Protein 3LG3 (pdb70)

Organism: Yersinia pestis (NCBI:txid632)

Foldseek 3Di:
DADLVNQQVVLVVVCVDPLNPLADAPDGSNVLSVPQPPDQDDLVLQQVLQVQVVCLLPPNPPQLFAEEEEAQALVRLQVCQLLPHQAYEAPQVCQPQFAPVRHHGRQLPGDLLGFLVRLLRNVVLLVLQVLLCVVVVPDPPHPLDTNSSHAYEYENEAQNDALVSLLVNLSSNSRHQAYEHEFWRSVPQDDDPGGTEGEDLVRLLSSLNSNVSSCVSSPHSRFYEYEYAQQPHQKYQDPPDVLQVVFFDPDADPNGITGGNGRLVRQLSSQLSCQNRGQEYEYADQDQDLVSLCVSVVSNCVPVPLRAYAYEDEPPPPDVVPHPPVCVVCVVVSSSVRHRHYYHHCRNVCVVVLVVLCVVCVVDPNVSCCVSPVVVQVVCVVSSRDCNVVCSSSQVVVVVVVVCVVVDD/DADLVRQQVVLVVVCVDPLNPLADAPDGSSVLSVPQPPDQDDLVLQQVLQVQVVCCQPPNPPQLFAEEEEAQALVRLQVCQLLPHQAYEAPQVLQPQFAPVRHHGRQLPGDLLGFLVRLLRNVVLLVLQQLLCVVVVHDVVDVPDTNSSHAYEYENEQQNDALVSLLVNLSSNSRHQAYEHEFWNSNCCPVPGTEGEDLVRLLSSLNSNVSSCVSSPHSHFYEYEYAQATHQKYQDPPDVLQVVFFPPDADPVGITGGNGRLVRQLSSQLSCQNRGQEYEYADQDQDLVSLCVSVVSNCVPVPLRAYAYEDEPPPPDVVPHPPVCVVCVVVSSSVRHRHYYHHCRNVCVVVLVVLCVVCVVDPNVSCCVSPVVVQVVCVVSSRDCNVVCSSRQVVVVVVVVVVVVD

CATH classification: 3.20.20.60

Solvent-accessible surface area: 40108 Å² total

B-factor: mean 18.87, std 11.09, range [4.03, 78.65]

Radius of gyration: 29.88 Å; Cα contacts (8 Å, |Δi|>4): 1502; chains: 2; bounding box: 84×72×78 Å

InterPro domains:
  IPR006254 Isocitrate lyase [PF00463] (9-256)
  IPR006254 Isocitrate lyase [PF00463] (258-435)
  IPR006254 Isocitrate lyase [PIRSF001362] (5-435)
  IPR006254 Isocitrate lyase [PTHR21631] (6-435)
  IPR006254 Isocitrate lyase [TIGR01346] (9-256)
  IPR006254 Isocitrate lyase [TIGR01346] (257-435)
  IPR015813 Pyruvate/Phosphoenolpyruvate kinase-like domain superfamily [SSF51621] (5-435)
  IPR018523 Isocitrate lyase/phosphorylmutase, conserved site [PS00161] (194-199)
  IPR039556 ICL/PEPM domain [cd00377] (54-369)
  IPR040442 Pyruvate kinase-like domain superfamily [G3DSA:3.20.20.60] (1-418)

Structure (mmCIF, N/CA/C/O backbone):
data_3LG3
#
_entry.id   3LG3
#
_cell.length_a   94.163
_cell.length_b   115.133
_cell.length_c   174.835
_cell.angle_alpha   90.00
_cell.angle_beta   90.00
_cell.angle_gamma   90.00
#
_symmetry.space_group_name_H-M   'C 2 2 21'
#
loop_
_entity.id
_entity.type
_entity.pdbx_description
1 polymer 'Isocitrate lyase'
2 water water
#
loop_
_atom_site.group_PDB
_atom_site.id
_atom_site.type_symbol
_atom_site.label_atom_id
_atom_site.label_alt_id
_atom_site.label_comp_id
_atom_site.label_asym_id
_atom_site.label_entity_id
_atom_site.label_seq_id
_atom_site.pdbx_PDB_ins_code
_atom_site.Cartn_x
_atom_site.Cartn_y
_atom_site.Cartn_z
_atom_site.occupancy
_atom_site.B_iso_or_equiv
_atom_site.auth_seq_id
_atom_site.auth_comp_id
_atom_site.auth_asym_id
_atom_site.auth_atom_id
_atom_site.pdbx_PDB_model_num
ATOM 9 N N . THR A 1 2 ? -10.267 44.282 43.075 1.00 37.89 2 THR A N 1
ATOM 10 C CA . THR A 1 2 ? -10.867 43.124 42.421 1.00 39.76 2 THR A CA 1
ATOM 11 C C . THR A 1 2 ? -10.759 43.253 40.906 1.00 33.58 2 THR A C 1
ATOM 12 O O . THR A 1 2 ? -10.896 44.348 40.354 1.00 29.33 2 THR A O 1
ATOM 16 N N . ILE A 1 3 ? -10.513 42.129 40.243 1.00 35.29 3 ILE A N 1
ATOM 17 C CA . ILE A 1 3 ? -10.367 42.100 38.792 1.00 27.33 3 ILE A CA 1
ATOM 18 C C . ILE A 1 3 ? -11.576 41.437 38.147 1.00 27.74 3 ILE A C 1
ATOM 19 O O . ILE A 1 3 ? -11.818 40.246 38.335 1.00 28.12 3 ILE A O 1
ATOM 24 N N . SER A 1 4 ? -12.338 42.218 37.392 1.00 23.89 4 SER A N 1
ATOM 25 C CA . SER A 1 4 ? -13.547 41.720 36.753 1.00 21.27 4 SER A CA 1
ATOM 26 C C . SER A 1 4 ? -13.220 40.835 35.558 1.00 19.79 4 SER A C 1
ATOM 27 O O . SER A 1 4 ? -12.092 40.820 35.057 1.00 18.85 4 SER A O 1
ATOM 30 N N . ARG A 1 5 ? -14.224 40.100 35.096 1.00 20.99 5 ARG A N 1
ATOM 31 C CA . ARG A 1 5 ? -14.082 39.266 33.913 1.00 18.87 5 ARG A CA 1
ATOM 32 C C . ARG A 1 5 ? -13.657 40.089 32.695 1.00 18.84 5 ARG A C 1
ATOM 33 O O . ARG A 1 5 ? -12.776 39.683 31.933 1.00 18.84 5 ARG A O 1
ATOM 41 N N . THR A 1 6 ? -14.281 41.251 32.518 1.00 16.00 6 THR A N 1
ATOM 42 C CA . THR A 1 6 ? -13.924 42.140 31.420 1.00 18.31 6 THR A CA 1
ATOM 43 C C . THR A 1 6 ? -12.468 42.581 31.539 1.00 24.16 6 THR A C 1
ATOM 44 O O . THR A 1 6 ? -11.744 42.643 30.543 1.00 20.26 6 THR A O 1
ATOM 48 N N . GLN A 1 7 ? -12.039 42.882 32.761 1.00 15.23 7 GLN A N 1
ATOM 49 C CA . GLN A 1 7 ? -10.646 43.251 32.999 1.00 17.75 7 GLN A CA 1
ATOM 50 C C . GLN A 1 7 ? -9.683 42.099 32.703 1.00 16.96 7 GLN A C 1
ATOM 51 O O . GLN A 1 7 ? -8.581 42.321 32.209 1.00 16.69 7 GLN A O 1
ATOM 57 N N . GLN A 1 8 ? -10.089 40.868 33.005 1.00 13.02 8 GLN A N 1
ATOM 58 C CA . GLN A 1 8 ? -9.241 39.713 32.705 1.00 13.66 8 GLN A CA 1
ATOM 59 C C . GLN A 1 8 ? -9.028 39.588 31.200 1.00 14.56 8 GLN A C 1
ATOM 60 O O . GLN A 1 8 ? -7.924 39.310 30.740 1.00 14.85 8 GLN A O 1
ATOM 66 N N . ILE A 1 9 ? -10.092 39.795 30.435 1.00 13.26 9 ILE A N 1
ATOM 67 C CA . ILE A 1 9 ? -10.003 39.735 28.982 1.00 11.70 9 ILE A CA 1
ATOM 68 C C . ILE A 1 9 ? -9.080 40.836 28.453 1.00 13.00 9 ILE A C 1
ATOM 69 O O . ILE A 1 9 ? -8.202 40.579 27.625 1.00 13.66 9 ILE A O 1
ATOM 74 N N . GLN A 1 10 ? -9.270 42.054 28.950 1.00 15.08 10 GLN A N 1
ATOM 75 C CA . GLN A 1 10 ? -8.445 43.189 28.536 1.00 16.83 10 GLN A CA 1
ATOM 76 C C . GLN A 1 10 ? -6.973 42.959 28.863 1.00 14.91 10 GLN A C 1
ATOM 77 O O . GLN A 1 10 ? -6.093 43.266 28.059 1.00 16.58 10 GLN A O 1
ATOM 83 N N . GLN A 1 11 ? -6.707 42.422 30.046 1.00 14.79 11 GLN A N 1
ATOM 84 C CA . GLN A 1 11 ? -5.328 42.208 30.470 1.00 17.15 11 GLN A CA 1
ATOM 85 C C . GLN A 1 11 ? -4.650 41.147 29.608 1.00 13.70 11 GLN A C 1
ATOM 86 O O . GLN A 1 11 ? -3.464 41.239 29.302 1.00 14.09 11 GLN A O 1
ATOM 92 N N . LEU A 1 12 ? -5.419 40.146 29.203 1.00 15.56 12 LEU A N 1
ATOM 93 C CA . LEU A 1 12 ? -4.904 39.100 28.336 1.00 15.16 12 LEU A CA 1
ATOM 94 C C . LEU A 1 12 ? -4.609 39.668 26.946 1.00 12.25 12 LEU A C 1
ATOM 95 O O . LEU A 1 12 ? -3.547 39.421 26.371 1.00 13.52 12 LEU A O 1
ATOM 100 N N . GLU A 1 13 ? -5.542 40.449 26.412 1.00 14.20 13 GLU A N 1
ATOM 101 C CA . GLU A 1 13 ? -5.321 41.103 25.124 1.00 16.82 13 GLU A CA 1
ATOM 102 C C . GLU A 1 13 ? -4.055 41.957 25.176 1.00 16.25 13 GLU A C 1
ATOM 103 O O . GLU A 1 13 ? -3.234 41.930 24.258 1.00 16.94 13 GLU A O 1
ATOM 109 N N . GLN A 1 14 ? -3.894 42.706 26.261 1.00 14.20 14 GLN A N 1
ATOM 110 C CA . GLN A 1 14 ? -2.704 43.533 26.429 1.00 16.84 14 GLN A CA 1
ATOM 111 C C . GLN A 1 14 ? -1.430 42.681 26.483 1.00 15.69 14 GLN A C 1
ATOM 112 O O . GLN A 1 14 ? -0.419 43.014 25.860 1.00 18.18 14 GLN A O 1
ATOM 118 N N . GLU A 1 15 ? -1.471 41.583 27.229 1.00 14.77 15 GLU A N 1
ATOM 119 C CA . GLU A 1 15 ? -0.285 40.746 27.364 1.00 17.50 15 GLU A CA 1
ATOM 120 C C . GLU A 1 15 ? 0.171 40.194 26.018 1.00 14.07 15 GLU A C 1
ATOM 121 O O . GLU A 1 15 ? 1.371 40.025 25.775 1.00 15.48 15 GLU A O 1
ATOM 127 N N . TRP A 1 16 ? -0.788 39.916 25.142 1.00 13.40 16 TRP A N 1
ATOM 128 C CA . TRP A 1 16 ? -0.465 39.328 23.845 1.00 11.96 16 TRP A CA 1
ATOM 129 C C . TRP A 1 16 ? 0.210 40.318 22.891 1.00 16.06 16 TRP A C 1
ATOM 130 O O . TRP A 1 16 ? 0.663 39.934 21.814 1.00 17.19 16 TRP A O 1
ATOM 141 N N . THR A 1 17 ? 0.281 41.588 23.286 1.00 15.82 17 THR A N 1
ATOM 142 C CA . THR A 1 17 ? 0.988 42.589 22.492 1.00 17.75 17 THR A CA 1
ATOM 143 C C . THR A 1 17 ? 2.440 42.762 22.936 1.00 17.83 17 THR A C 1
ATOM 144 O O . THR A 1 17 ? 3.179 43.557 22.353 1.00 20.78 17 THR A O 1
ATOM 148 N N . SER A 1 18 ? 2.847 42.025 23.968 1.00 16.29 18 SER A N 1
ATOM 149 C CA . SER A 1 18 ? 4.195 42.167 24.518 1.00 16.85 18 SER A CA 1
ATOM 150 C C . SER A 1 18 ? 5.227 41.405 23.686 1.00 16.20 18 SER A C 1
ATOM 151 O O . SER A 1 18 ? 4.866 40.539 22.893 1.00 14.15 18 SER A O 1
ATOM 154 N N . PRO A 1 19 ? 6.517 41.741 23.860 1.00 14.43 19 PRO A N 1
ATOM 155 C CA . PRO A 1 19 ? 7.603 41.083 23.121 1.00 15.15 19 PRO A CA 1
ATOM 156 C C . PRO A 1 19 ? 7.591 39.557 23.258 1.00 13.01 19 PRO A C 1
ATOM 157 O O . PRO A 1 19 ? 7.981 38.860 22.321 1.00 14.80 19 PRO A O 1
ATOM 161 N N . ARG A 1 20 ? 7.150 39.044 24.404 1.00 11.49 20 ARG A N 1
ATOM 162 C CA . ARG A 1 20 ? 7.086 37.598 24.603 1.00 10.36 20 ARG A CA 1
ATOM 163 C C . ARG A 1 20 ? 6.286 36.904 23.500 1.00 9.22 20 ARG A C 1
ATOM 164 O O . ARG A 1 20 ? 6.584 35.768 23.135 1.00 11.11 20 ARG A O 1
ATOM 172 N N . TRP A 1 21 ? 5.282 37.593 22.963 1.00 10.83 21 TRP A N 1
ATOM 173 C CA . TRP A 1 21 ? 4.338 36.960 22.039 1.00 10.38 21 TRP A CA 1
ATOM 174 C C . TRP A 1 21 ? 4.501 37.380 20.585 1.00 12.55 21 TRP A C 1
ATOM 175 O O . TRP A 1 21 ? 3.657 37.061 19.741 1.00 14.48 21 TRP A O 1
ATOM 186 N N . LYS A 1 22 ? 5.596 38.074 20.292 1.00 12.46 22 LYS A N 1
ATOM 187 C CA . LYS A 1 22 ? 5.879 38.478 18.920 1.00 14.41 22 LYS A CA 1
ATOM 188 C C . LYS A 1 22 ? 5.864 37.252 18.005 1.00 11.91 22 LYS A C 1
ATOM 189 O O . LYS A 1 22 ? 6.447 36.224 18.337 1.00 12.15 22 LYS A O 1
ATOM 195 N N . ASN A 1 23 ? 5.187 37.363 16.863 1.00 16.50 23 ASN A N 1
ATOM 196 C CA . ASN A 1 23 ? 5.178 36.312 15.840 1.00 17.96 23 ASN A CA 1
ATOM 197 C C . ASN A 1 23 ? 4.430 35.035 16.219 1.00 15.48 23 ASN A C 1
ATOM 198 O O . ASN A 1 23 ? 4.554 34.024 15.535 1.00 17.85 23 ASN A O 1
ATOM 203 N N . ILE A 1 24 ? 3.665 35.070 17.301 1.00 13.31 24 ILE A N 1
ATOM 204 C CA . ILE A 1 24 ? 2.932 33.880 17.718 1.00 15.03 24 ILE A CA 1
ATOM 205 C C . ILE A 1 24 ? 1.462 33.955 17.347 1.00 16.02 24 ILE A C 1
ATOM 206 O O . ILE A 1 24 ? 0.779 34.928 17.656 1.00 18.32 24 ILE A O 1
ATOM 211 N N . THR A 1 25 ? 0.988 32.913 16.670 1.00 13.55 25 THR A N 1
ATOM 212 C CA . THR A 1 25 ? -0.394 32.837 16.221 1.00 15.77 25 THR A CA 1
ATOM 213 C C . THR A 1 25 ? -1.264 32.099 17.221 1.00 14.06 25 THR A C 1
ATOM 214 O O . THR A 1 25 ? -0.893 31.020 17.712 1.00 16.39 25 THR A O 1
ATOM 218 N N . ARG A 1 26 ? -2.417 32.700 17.511 1.00 15.25 26 ARG A N 1
ATOM 219 C CA . ARG A 1 26 ? -3.475 32.091 18.317 1.00 14.03 26 ARG A CA 1
ATOM 220 C C . ARG A 1 26 ? -4.786 32.188 17.553 1.00 17.59 26 ARG A C 1
ATOM 221 O O . ARG A 1 26 ? -5.266 33.297 17.273 1.00 17.41 26 ARG A O 1
ATOM 229 N N . PRO A 1 27 ? -5.372 31.032 17.213 1.00 11.83 27 PRO A N 1
ATOM 230 C CA . PRO A 1 27 ? -6.619 30.958 16.446 1.00 12.55 27 PRO A CA 1
ATOM 231 C C . PRO A 1 27 ? -7.845 30.957 17.353 1.00 16.24 27 PRO A C 1
ATOM 232 O O . PRO A 1 27 ? -8.863 30.354 17.024 1.00 30.62 27 PRO A O 1
ATOM 236 N N . TYR A 1 28 ? -7.736 31.627 18.489 1.00 10.36 28 TYR A N 1
ATOM 237 C CA . TYR A 1 28 ? -8.864 31.815 19.393 1.00 10.47 28 TYR A CA 1
ATOM 238 C C . TYR A 1 28 ? -8.720 33.180 20.052 1.00 11.44 28 TYR A C 1
ATOM 239 O O . TYR A 1 28 ? -7.669 33.818 19.947 1.00 12.65 28 TYR A O 1
ATOM 248 N N . SER A 1 29 ? -9.775 33.625 20.724 1.00 11.12 29 SER A N 1
ATOM 249 C CA . SER A 1 29 ? -9.801 34.958 21.308 1.00 11.74 29 SER A CA 1
ATOM 250 C C . SER A 1 29 ? -9.467 34.965 22.796 1.00 9.22 29 SER A C 1
ATOM 251 O O . SER A 1 29 ? -9.549 33.937 23.479 1.00 11.21 29 SER A O 1
ATOM 254 N N . ALA A 1 30 ? -9.113 36.140 23.299 1.00 12.47 30 ALA A N 1
ATOM 255 C CA . ALA A 1 30 ? -8.914 36.321 24.728 1.00 12.13 30 ALA A CA 1
ATOM 256 C C . ALA A 1 30 ? -10.202 36.000 25.477 1.00 10.04 30 ALA A C 1
ATOM 257 O O . ALA A 1 30 ? -10.174 35.400 26.551 1.00 11.16 30 ALA A O 1
ATOM 259 N N . GLU A 1 31 ? -11.337 36.390 24.905 1.00 12.68 31 GLU A N 1
ATOM 260 C CA . GLU A 1 31 ? -12.628 36.098 25.517 1.00 13.18 31 GLU A CA 1
ATOM 261 C C . GLU A 1 31 ? -12.839 34.592 25.718 1.00 9.67 31 GLU A C 1
ATOM 262 O O . GLU A 1 31 ? -13.333 34.160 26.771 1.00 12.50 31 GLU A O 1
ATOM 268 N N . ASP A 1 32 ? -12.447 33.803 24.715 1.00 9.80 32 ASP A N 1
ATOM 269 C CA . ASP A 1 32 ? -12.545 32.347 24.759 1.00 11.94 32 ASP A CA 1
ATOM 270 C C . ASP A 1 32 ? -11.670 31.779 25.865 1.00 10.39 32 ASP A C 1
ATOM 271 O O . ASP A 1 32 ? -12.063 30.853 26.559 1.00 10.69 32 ASP A O 1
ATOM 276 N N . VAL A 1 33 ? -10.464 32.316 26.004 1.00 8.22 33 VAL A N 1
ATOM 277 C CA . VAL A 1 33 ? -9.562 31.842 27.047 1.00 7.55 33 VAL A CA 1
ATOM 278 C C . VAL A 1 33 ? -10.170 32.081 28.433 1.00 8.70 33 VAL A C 1
ATOM 279 O O . VAL A 1 33 ? -10.195 31.179 29.278 1.00 10.72 33 VAL A O 1
ATOM 283 N N . ILE A 1 34 ? -10.683 33.288 28.662 1.00 7.72 34 ILE A N 1
ATOM 284 C CA . ILE A 1 34 ? -11.230 33.627 29.970 1.00 7.69 34 ILE A CA 1
ATOM 285 C C . ILE A 1 34 ? -12.474 32.790 30.270 1.00 9.33 34 ILE A C 1
ATOM 286 O O . ILE A 1 34 ? -12.697 32.394 31.410 1.00 8.95 34 ILE A O 1
ATOM 291 N N . LYS A 1 35 ? -13.251 32.482 29.233 1.00 8.29 35 LYS A N 1
ATOM 292 C CA . LYS A 1 35 ? -14.435 31.621 29.369 1.00 7.32 35 LYS A CA 1
ATOM 293 C C . LYS A 1 35 ? -14.121 30.263 30.014 1.00 7.69 35 LYS A C 1
ATOM 294 O O . LYS A 1 35 ? -14.981 29.670 30.677 1.00 9.76 35 LYS A O 1
ATOM 300 N N . LEU A 1 36 ? -12.894 29.780 29.824 1.00 8.77 36 LEU A N 1
ATOM 301 C CA . LEU A 1 36 ? -12.481 28.459 30.307 1.00 9.07 36 LEU A CA 1
ATOM 302 C C . LEU A 1 36 ? -11.754 28.511 31.651 1.00 9.42 36 LEU A C 1
ATOM 303 O O . LEU A 1 36 ? -11.410 27.479 32.219 1.00 8.95 36 LEU A O 1
ATOM 308 N N . ARG A 1 37 ? -11.524 29.710 32.168 1.00 8.14 37 ARG A N 1
ATOM 309 C CA . ARG A 1 37 ? -10.609 29.869 33.295 1.00 7.92 37 ARG A CA 1
ATOM 310 C C . ARG A 1 37 ? -11.223 29.579 34.666 1.00 8.86 37 ARG A C 1
ATOM 311 O O . ARG A 1 37 ? -10.496 29.285 35.617 1.00 10.53 37 ARG A O 1
ATOM 319 N N . GLY A 1 38 ? -12.545 29.673 34.779 1.00 8.47 38 GLY A N 1
ATOM 320 C CA . GLY A 1 38 ? -13.202 29.624 36.078 1.00 9.61 38 GLY A CA 1
ATOM 321 C C . GLY A 1 38 ? -13.047 30.947 36.816 1.00 9.63 38 GLY A C 1
ATOM 322 O O . GLY A 1 38 ? -12.366 31.859 36.340 1.00 10.79 38 GLY A O 1
ATOM 323 N N . SER A 1 39 ? -13.668 31.058 37.988 1.00 9.42 39 SER A N 1
ATOM 324 C CA . SER A 1 39 ? -13.646 32.310 38.745 1.00 9.88 39 SER A CA 1
ATOM 325 C C . SER A 1 39 ? -12.422 32.391 39.644 1.00 11.32 39 SER A C 1
ATOM 326 O O . SER A 1 39 ? -12.071 33.464 40.148 1.00 15.72 39 SER A O 1
ATOM 329 N N . VAL A 1 40 ? -11.794 31.242 39.864 1.00 10.90 40 VAL A N 1
ATOM 330 C CA . VAL A 1 40 ? -10.577 31.146 40.654 1.00 14.12 40 VAL A CA 1
ATOM 331 C C . VAL A 1 40 ? -9.543 30.377 39.846 1.00 10.56 40 VAL A C 1
ATOM 332 O O . VAL A 1 40 ? -9.792 29.258 39.399 1.00 15.14 40 VAL A O 1
ATOM 336 N N . ASN A 1 41 ? -8.392 31.003 39.643 1.00 11.23 41 ASN A N 1
ATOM 337 C CA . ASN A 1 41 ? -7.319 30.443 38.841 1.00 12.65 41 ASN A CA 1
ATOM 338 C C . ASN A 1 41 ? -6.103 30.293 39.737 1.00 11.92 41 ASN A C 1
ATOM 339 O O . ASN A 1 41 ? -5.349 31.250 39.929 1.00 13.23 41 ASN A O 1
ATOM 344 N N . PRO A 1 42 ? -5.925 29.097 40.323 1.00 10.56 42 PRO A N 1
ATOM 345 C CA . PRO A 1 42 ? -4.859 28.925 41.309 1.00 10.87 42 PRO A CA 1
ATOM 346 C C . PRO A 1 42 ? -3.502 29.213 40.706 1.00 11.40 42 PRO A C 1
ATOM 347 O O . PRO A 1 42 ? -3.218 28.844 39.564 1.00 12.37 42 PRO A O 1
ATOM 351 N N . GLU A 1 43 ? -2.660 29.873 41.490 1.00 11.96 43 GLU A N 1
ATOM 352 C CA . GLU A 1 43 ? -1.346 30.280 41.030 1.00 10.77 43 GLU A CA 1
ATOM 353 C C . GLU A 1 43 ? -0.402 29.089 40.903 1.00 10.08 43 GLU A C 1
ATOM 354 O O . GLU A 1 43 ? -0.464 28.144 41.696 1.00 12.30 43 GLU A O 1
ATOM 360 N N . CYS A 1 44 ? 0.456 29.148 39.889 1.00 9.14 44 CYS A N 1
ATOM 361 C CA . CYS A 1 44 ? 1.455 28.123 39.605 1.00 8.48 44 CYS A CA 1
ATOM 362 C C . CYS A 1 44 ? 2.825 28.777 39.657 1.00 7.60 44 CYS A C 1
ATOM 363 O O . CYS A 1 44 ? 3.432 29.077 38.620 1.00 8.46 44 CYS A O 1
ATOM 366 N N . THR A 1 45 ? 3.302 29.013 40.875 1.00 9.14 45 THR A N 1
ATOM 367 C CA . THR A 1 45 ? 4.514 29.798 41.085 1.00 8.49 45 THR A CA 1
ATOM 368 C C . THR A 1 45 ? 5.760 29.234 40.379 1.00 8.76 45 THR A C 1
ATOM 369 O O . THR A 1 45 ? 6.472 29.970 39.683 1.00 8.49 45 THR A O 1
ATOM 373 N N . PHE A 1 46 ? 6.032 27.945 40.549 1.00 8.80 46 PHE A N 1
ATOM 374 C CA . PHE A 1 46 ? 7.213 27.355 39.920 1.00 7.16 46 PHE A CA 1
ATOM 375 C C . PHE A 1 46 ? 7.154 27.485 38.398 1.00 5.65 46 PHE A C 1
ATOM 376 O O . PHE A 1 46 ? 8.171 27.785 37.759 1.00 7.80 46 PHE A O 1
ATOM 384 N N . ALA A 1 47 ? 5.976 27.256 37.817 1.00 7.57 47 ALA A N 1
ATOM 385 C CA . ALA A 1 47 ? 5.820 27.377 36.363 1.00 6.88 47 ALA A CA 1
ATOM 386 C C . ALA A 1 47 ? 6.019 28.812 35.871 1.00 6.88 47 ALA A C 1
ATOM 387 O O . ALA A 1 47 ? 6.628 29.023 34.825 1.00 7.39 47 ALA A O 1
ATOM 389 N N . GLN A 1 48 ? 5.488 29.786 36.611 1.00 6.60 48 GLN A N 1
ATOM 390 C CA . GLN A 1 48 ? 5.639 31.195 36.244 1.00 6.93 48 GLN A CA 1
ATOM 391 C C . GLN A 1 48 ? 7.117 31.560 36.263 1.00 7.91 48 GLN A C 1
ATOM 392 O O . GLN A 1 48 ? 7.646 32.115 35.292 1.00 9.10 48 GLN A O 1
ATOM 398 N N . ASN A 1 49 ? 7.788 31.226 37.361 1.00 7.42 49 ASN A N 1
ATOM 399 C CA . ASN A 1 49 ? 9.202 31.565 37.508 1.00 7.89 49 ASN A CA 1
ATOM 400 C C . ASN A 1 49 ? 10.049 30.860 36.444 1.00 7.12 49 ASN A C 1
ATOM 401 O O . ASN A 1 49 ? 10.933 31.465 35.836 1.00 9.41 49 ASN A O 1
ATOM 406 N N . GLY A 1 50 ? 9.780 29.574 36.229 1.00 7.77 50 GLY A N 1
ATOM 407 C CA . GLY A 1 50 ? 10.522 28.782 35.261 1.00 7.81 50 GLY A CA 1
ATOM 408 C C . GLY A 1 50 ? 10.379 29.330 33.853 1.00 6.96 50 GLY A C 1
ATOM 409 O O . GLY A 1 50 ? 11.365 29.478 33.137 1.00 8.31 50 GLY A O 1
ATOM 410 N N . ALA A 1 51 ? 9.148 29.633 33.452 1.00 7.59 51 ALA A N 1
ATOM 411 C CA . ALA A 1 51 ? 8.898 30.151 32.108 1.00 8.32 51 ALA A CA 1
ATOM 412 C C . ALA A 1 51 ? 9.609 31.490 31.865 1.00 8.54 51 ALA A C 1
ATOM 413 O O . ALA A 1 51 ? 10.161 31.725 30.793 1.00 10.14 51 ALA A O 1
ATOM 415 N N A LYS A 1 52 ? 9.589 32.364 32.861 0.50 8.08 52 LYS A N 1
ATOM 416 N N B LYS A 1 52 ? 9.575 32.366 32.865 0.50 8.03 52 LYS A N 1
ATOM 417 C CA A LYS A 1 52 ? 10.235 33.660 32.718 0.50 11.13 52 LYS A CA 1
ATOM 418 C CA B LYS A 1 52 ? 10.234 33.667 32.772 0.50 7.60 52 LYS A CA 1
ATOM 419 C C A LYS A 1 52 ? 11.756 33.528 32.641 0.50 11.39 52 LYS A C 1
ATOM 420 C C B LYS A 1 52 ? 11.745 33.508 32.629 0.50 8.95 52 LYS A C 1
ATOM 421 O O A LYS A 1 52 ? 12.402 34.191 31.826 0.50 12.94 52 LYS A O 1
ATOM 422 O O B LYS A 1 52 ? 12.374 34.136 31.772 0.50 10.70 52 LYS A O 1
ATOM 433 N N . LYS A 1 53 ? 12.317 32.658 33.474 1.00 8.39 53 LYS A N 1
ATOM 434 C CA . LYS A 1 53 ? 13.754 32.415 33.477 1.00 9.50 53 LYS A CA 1
ATOM 435 C C . LYS A 1 53 ? 14.199 31.760 32.171 1.00 10.02 53 LYS A C 1
ATOM 436 O O . LYS A 1 53 ? 15.215 32.143 31.593 1.00 10.72 53 LYS A O 1
ATOM 442 N N . LEU A 1 54 ? 13.427 30.794 31.684 1.00 9.33 54 LEU A N 1
ATOM 443 C CA . LEU A 1 54 ? 13.792 30.111 30.446 1.00 8.57 54 LEU A CA 1
ATOM 444 C C . LEU A 1 54 ? 13.813 31.097 29.267 1.00 7.70 54 LEU A C 1
ATOM 445 O O . LEU A 1 54 ? 14.716 31.068 28.422 1.00 9.53 54 LEU A O 1
ATOM 450 N N . TRP A 1 55 ? 12.827 31.986 29.222 1.00 8.68 55 TRP A N 1
ATOM 451 C CA . TRP A 1 55 ? 12.779 32.997 28.177 1.00 8.75 55 TRP A CA 1
ATOM 452 C C . TRP A 1 55 ? 14.025 33.884 28.239 1.00 9.91 55 TRP A C 1
ATOM 453 O O . TRP A 1 55 ? 14.633 34.198 27.210 1.00 12.56 55 TRP A O 1
ATOM 464 N N . GLU A 1 56 ? 14.409 34.283 29.448 1.00 8.73 56 GLU A N 1
ATOM 465 C CA . GLU A 1 56 ? 15.618 35.099 29.620 1.00 10.61 56 GLU A CA 1
ATOM 466 C C . GLU A 1 56 ? 16.867 34.357 29.147 1.00 10.37 56 GLU A C 1
ATOM 467 O O . GLU A 1 56 ? 17.702 34.924 28.435 1.00 12.54 56 GLU A O 1
ATOM 473 N N . LEU A 1 57 ? 16.995 33.092 29.537 1.00 9.96 57 LEU A N 1
ATOM 474 C CA . LEU A 1 57 ? 18.154 32.285 29.149 1.00 10.56 57 LEU A CA 1
ATOM 475 C C . LEU A 1 57 ? 18.251 32.140 27.632 1.00 10.40 57 LEU A C 1
ATOM 476 O O . LEU A 1 57 ? 19.346 32.163 27.065 1.00 13.77 57 LEU A O 1
ATOM 481 N N . LEU A 1 58 ? 17.094 31.986 26.989 1.00 10.57 58 LEU A N 1
ATOM 482 C CA . LEU A 1 58 ? 17.015 31.792 25.539 1.00 11.59 58 LEU A CA 1
ATOM 483 C C . LEU A 1 58 ? 17.382 33.038 24.739 1.00 13.84 58 LEU A C 1
ATOM 484 O O . LEU A 1 58 ? 17.692 32.945 23.550 1.00 21.54 58 LEU A O 1
ATOM 489 N N . HIS A 1 59 ? 17.336 34.197 25.389 1.00 13.96 59 HIS A N 1
ATOM 490 C CA . HIS A 1 59 ? 17.561 35.468 24.714 1.00 17.10 59 HIS A CA 1
ATOM 491 C C . HIS A 1 59 ? 18.723 36.279 25.289 1.00 21.77 59 HIS A C 1
ATOM 492 O O . HIS A 1 59 ? 18.620 37.495 25.446 1.00 28.45 59 HIS A O 1
ATOM 499 N N . GLY A 1 60 ? 19.828 35.606 25.597 1.00 20.04 60 GLY A N 1
ATOM 500 C CA . GLY A 1 60 ? 21.049 36.295 25.982 1.00 20.40 60 GLY A CA 1
ATOM 501 C C . GLY A 1 60 ? 21.480 36.095 27.425 1.00 17.94 60 GLY A C 1
ATOM 502 O O . GLY A 1 60 ? 22.567 36.526 27.815 1.00 22.61 60 GLY A O 1
ATOM 503 N N . GLY A 1 61 ? 20.641 35.441 28.220 1.00 14.84 61 GLY A N 1
ATOM 504 C CA . GLY A 1 61 ? 20.916 35.288 29.637 1.00 14.78 61 GLY A CA 1
ATOM 505 C C . GLY A 1 61 ? 21.766 34.086 29.998 1.00 12.08 61 GLY A C 1
ATOM 506 O O . GLY A 1 61 ? 22.198 33.950 31.143 1.00 14.06 61 GLY A O 1
ATOM 507 N N . SER A 1 62 ? 21.992 33.198 29.035 1.00 13.26 62 SER A N 1
ATOM 508 C CA . SER A 1 62 ? 22.777 31.993 29.285 1.00 14.61 62 SER A CA 1
ATOM 509 C C . SER A 1 62 ? 24.281 32.291 29.305 1.00 18.24 62 SER A C 1
ATOM 510 O O . SER A 1 62 ? 24.738 33.276 28.722 1.00 22.85 62 SER A O 1
ATOM 513 N N . ARG A 1 63 ? 25.050 31.436 29.970 1.00 15.38 63 ARG A N 1
ATOM 514 C CA . ARG A 1 63 ? 26.493 31.651 30.083 1.00 19.11 63 ARG A CA 1
ATOM 515 C C . ARG A 1 63 ? 27.253 31.457 28.774 1.00 12.64 63 ARG A C 1
ATOM 516 O O . ARG A 1 63 ? 28.256 32.130 28.539 1.00 18.96 63 ARG A O 1
ATOM 524 N N . LYS A 1 64 ? 26.785 30.546 27.923 1.00 15.06 64 LYS A N 1
ATOM 525 C CA . LYS A 1 64 ? 27.524 30.206 26.705 1.00 16.22 64 LYS A CA 1
ATOM 526 C C . LYS A 1 64 ? 26.874 30.711 25.418 1.00 18.81 64 LYS A C 1
ATOM 527 O O . LYS A 1 64 ? 27.428 30.535 24.331 1.00 21.66 64 LYS A O 1
ATOM 533 N N . GLY A 1 65 ? 25.706 31.337 25.539 1.00 17.62 65 GLY A N 1
ATOM 534 C CA . GLY A 1 65 ? 24.962 31.771 24.367 1.00 18.30 65 GLY A CA 1
ATOM 535 C C . GLY A 1 65 ? 23.988 30.723 23.860 1.00 16.48 65 GLY A C 1
ATOM 536 O O . GLY A 1 65 ? 23.242 30.962 22.908 1.00 19.12 65 GLY A O 1
ATOM 537 N N . TYR A 1 66 ? 24.014 29.552 24.492 1.00 14.27 66 TYR A N 1
ATOM 538 C CA . TYR A 1 66 ? 23.036 28.500 24.262 1.00 12.69 66 TYR A CA 1
ATOM 539 C C . TYR A 1 66 ? 22.876 27.746 25.570 1.00 11.85 66 TYR A C 1
ATOM 540 O O . TYR A 1 66 ? 23.755 27.797 26.432 1.00 14.11 66 TYR A O 1
ATOM 549 N N . ILE A 1 67 ? 21.749 27.056 25.717 1.00 11.77 67 ILE A N 1
ATOM 550 C CA . ILE A 1 67 ? 21.466 26.255 26.898 1.00 9.79 67 ILE A CA 1
ATOM 551 C C . ILE A 1 67 ? 21.713 24.802 26.539 1.00 9.30 67 ILE A C 1
ATOM 552 O O . ILE A 1 67 ? 21.107 24.293 25.598 1.00 13.36 67 ILE A O 1
ATOM 557 N N . ASN A 1 68 ? 22.616 24.136 27.257 1.00 11.79 68 ASN A N 1
ATOM 558 C CA . ASN A 1 68 ? 22.816 22.707 27.040 1.00 10.44 68 ASN A CA 1
ATOM 559 C C . ASN A 1 68 ? 22.391 21.854 28.236 1.00 10.15 68 ASN A C 1
ATOM 560 O O . ASN A 1 68 ? 22.712 22.168 29.388 1.00 13.45 68 ASN A O 1
ATOM 565 N N . CYS A 1 69 ? 21.648 20.788 27.950 1.00 9.11 69 CYS A N 1
ATOM 566 C CA . CYS A 1 69 ? 20.970 20.032 28.999 1.00 9.72 69 CYS A CA 1
ATOM 567 C C . CYS A 1 69 ? 21.250 18.539 28.937 1.00 9.36 69 CYS A C 1
ATOM 568 O O . CYS A 1 69 ? 21.777 18.020 27.943 1.00 10.12 69 CYS A O 1
ATOM 571 N N . LEU A 1 70 ? 20.864 17.858 30.011 1.00 10.65 70 LEU A N 1
ATOM 572 C CA . LEU A 1 70 ? 21.104 16.438 30.212 1.00 10.49 70 LEU A CA 1
ATOM 573 C C . LEU A 1 70 ? 19.848 15.861 30.867 1.00 8.50 70 LEU A C 1
ATOM 574 O O . LEU A 1 70 ? 19.432 16.321 31.928 1.00 11.85 70 LEU A O 1
ATOM 579 N N . GLY A 1 71 ? 19.237 14.862 30.246 1.00 8.23 71 GLY A N 1
ATOM 580 C CA . GLY A 1 71 ? 18.004 14.307 30.779 1.00 9.33 71 GLY A CA 1
ATOM 581 C C . GLY A 1 71 ? 18.143 13.843 32.222 1.00 9.90 71 GLY A C 1
ATOM 582 O O . GLY A 1 71 ? 19.055 13.094 32.547 1.00 10.30 71 GLY A O 1
ATOM 583 N N . ALA A 1 72 ? 17.230 14.278 33.087 1.00 8.95 72 ALA A N 1
ATOM 584 C CA . ALA A 1 72 ? 17.272 13.913 34.502 1.00 8.83 72 ALA A CA 1
ATOM 585 C C . ALA A 1 72 ? 16.046 13.086 34.843 1.00 8.42 72 ALA A C 1
ATOM 586 O O . ALA A 1 72 ? 14.940 13.428 34.437 1.00 9.58 72 ALA A O 1
ATOM 588 N N . LEU A 1 73 ? 16.225 11.984 35.564 1.00 9.08 73 LEU A N 1
ATOM 589 C CA . LEU A 1 73 ? 15.055 11.183 35.934 1.00 11.10 73 LEU A CA 1
ATOM 590 C C . LEU A 1 73 ? 14.789 11.099 37.441 1.00 10.18 73 LEU A C 1
ATOM 591 O O . LEU A 1 73 ? 13.858 10.415 37.865 1.00 10.10 73 LEU A O 1
ATOM 596 N N . THR A 1 74 ? 15.585 11.806 38.244 1.00 9.29 74 THR A N 1
ATOM 597 C CA . THR A 1 74 ? 15.253 11.996 39.655 1.00 8.78 74 THR A CA 1
ATOM 598 C C . THR A 1 74 ? 15.482 13.444 40.066 1.00 8.26 74 THR A C 1
ATOM 599 O O . THR A 1 74 ? 16.257 14.163 39.428 1.00 9.34 74 THR A O 1
ATOM 603 N N . GLY A 1 75 ? 14.807 13.872 41.130 1.00 8.25 75 GLY A N 1
ATOM 604 C CA . GLY A 1 75 ? 15.015 15.209 41.653 1.00 7.59 75 GLY A CA 1
ATOM 605 C C . GLY A 1 75 ? 16.472 15.417 42.050 1.00 7.31 75 GLY A C 1
ATOM 606 O O . GLY A 1 75 ? 17.053 16.483 41.820 1.00 9.31 75 GLY A O 1
ATOM 607 N N . GLY A 1 76 ? 17.063 14.396 42.664 1.00 7.16 76 GLY A N 1
ATOM 608 C CA . GLY A 1 76 ? 18.460 14.451 43.068 1.00 8.49 76 GLY A CA 1
ATOM 609 C C . GLY A 1 76 ? 19.425 14.617 41.907 1.00 8.22 76 GLY A C 1
ATOM 610 O O . GLY A 1 76 ? 20.428 15.332 42.027 1.00 8.69 76 GLY A O 1
ATOM 611 N N . GLN A 1 77 ? 19.157 13.950 40.786 1.00 8.36 77 GLN A N 1
ATOM 612 C CA . GLN A 1 77 ? 19.986 14.172 39.601 1.00 8.22 77 GLN A CA 1
ATOM 613 C C . GLN A 1 77 ? 19.909 15.624 39.157 1.00 8.36 77 GLN A C 1
ATOM 614 O O . GLN A 1 77 ? 20.932 16.240 38.844 1.00 9.83 77 GLN A O 1
ATOM 620 N N . ALA A 1 78 ? 18.696 16.168 39.120 1.00 7.56 78 ALA A N 1
ATOM 621 C CA . ALA A 1 78 ? 18.500 17.559 38.720 1.00 7.22 78 ALA A CA 1
ATOM 622 C C . ALA A 1 78 ? 19.234 18.501 39.676 1.00 8.35 78 ALA A C 1
ATOM 623 O O . ALA A 1 78 ? 19.864 19.480 39.255 1.00 8.95 78 ALA A O 1
ATOM 625 N N . LEU A 1 79 ? 19.140 18.205 40.967 1.00 8.58 79 LEU A N 1
ATOM 626 C CA . LEU A 1 79 ? 19.828 18.983 41.987 1.00 8.81 79 LEU A CA 1
ATOM 627 C C . LEU A 1 79 ? 21.340 19.024 41.737 1.00 7.05 79 LEU A C 1
ATOM 628 O O . LEU A 1 79 ? 21.966 20.083 41.852 1.00 8.10 79 LEU A O 1
ATOM 633 N N . GLN A 1 80 ? 21.936 17.878 41.413 1.00 7.54 80 GLN A N 1
ATOM 634 C CA . GLN A 1 80 ? 23.377 17.847 41.170 1.00 9.01 80 GLN A CA 1
ATOM 635 C C . GLN A 1 80 ? 23.742 18.618 39.904 1.00 8.88 80 GLN A C 1
ATOM 636 O O . GLN A 1 80 ? 24.785 19.263 39.850 1.00 10.24 80 GLN A O 1
ATOM 642 N N . GLN A 1 81 ? 22.872 18.576 38.900 1.00 8.62 81 GLN A N 1
ATOM 643 C CA . GLN A 1 81 ? 23.068 19.399 37.710 1.00 10.27 81 GLN A CA 1
ATOM 644 C C . GLN A 1 81 ? 23.096 20.888 38.072 1.00 9.78 81 GLN A C 1
ATOM 645 O O . GLN A 1 81 ? 23.949 21.633 37.576 1.00 10.36 81 GLN A O 1
ATOM 651 N N . ALA A 1 82 ? 22.174 21.322 38.931 1.00 9.06 82 ALA A N 1
ATOM 652 C CA . ALA A 1 82 ? 22.157 22.715 39.374 1.00 8.36 82 ALA A CA 1
ATOM 653 C C . ALA A 1 82 ? 23.442 23.069 40.112 1.00 8.94 82 ALA A C 1
ATOM 654 O O . ALA A 1 82 ? 24.049 24.111 39.857 1.00 10.57 82 ALA A O 1
ATOM 656 N N . LYS A 1 83 ? 23.857 22.204 41.031 1.00 8.60 83 LYS A N 1
ATOM 657 C CA . LYS A 1 83 ? 25.095 22.433 41.770 1.00 11.37 83 LYS A CA 1
ATOM 658 C C . LYS A 1 83 ? 26.295 22.537 40.820 1.00 11.95 83 LYS A C 1
ATOM 659 O O . LYS A 1 83 ? 27.234 23.296 41.068 1.00 13.04 83 LYS A O 1
ATOM 665 N N . ALA A 1 84 ? 26.234 21.790 39.722 1.00 10.90 84 ALA A N 1
ATOM 666 C CA . ALA A 1 84 ? 27.321 21.708 38.742 1.00 11.73 84 ALA A CA 1
ATOM 667 C C . ALA A 1 84 ? 27.375 22.869 37.734 1.00 11.74 84 ALA A C 1
ATOM 668 O O . ALA A 1 84 ? 28.375 23.029 37.027 1.00 16.04 84 ALA A O 1
ATOM 670 N N . GLY A 1 85 ? 26.313 23.667 37.654 1.00 11.46 85 GLY A N 1
ATOM 671 C CA . GLY A 1 85 ? 26.316 24.834 36.788 1.00 13.53 85 GLY A CA 1
ATOM 672 C C . GLY A 1 85 ? 25.465 24.724 35.533 1.00 10.71 85 GLY A C 1
ATOM 673 O O . GLY A 1 85 ? 25.488 25.619 34.686 1.00 13.97 85 GLY A O 1
ATOM 674 N N . VAL A 1 86 ? 24.732 23.622 35.393 1.00 10.02 86 VAL A N 1
ATOM 675 C CA . VAL A 1 86 ? 23.778 23.478 34.295 1.00 10.52 86 VAL A CA 1
ATOM 676 C C . VAL A 1 86 ? 22.645 24.482 34.511 1.00 10.66 86 VAL A C 1
ATOM 677 O O . VAL A 1 86 ? 22.268 24.751 35.652 1.00 12.17 86 VAL A O 1
ATOM 681 N N . GLU A 1 87 ? 22.114 25.050 33.429 1.00 10.82 87 GLU A N 1
ATOM 682 C CA . GLU A 1 87 ? 21.161 26.161 33.550 1.00 9.95 87 GLU A CA 1
ATOM 683 C C . GLU A 1 87 ? 19.682 25.800 33.378 1.00 9.92 87 GLU A C 1
ATOM 684 O O . GLU A 1 87 ? 18.807 26.601 33.706 1.00 11.59 87 GLU A O 1
ATOM 690 N N . ALA A 1 88 ? 19.406 24.608 32.862 1.00 10.02 88 ALA A N 1
ATOM 691 C CA . ALA A 1 88 ? 18.034 24.145 32.697 1.00 9.21 88 ALA A CA 1
ATOM 692 C C . ALA A 1 88 ? 18.019 22.627 32.731 1.00 8.56 88 ALA A C 1
ATOM 693 O O . ALA A 1 88 ? 19.031 21.983 32.438 1.00 11.60 88 ALA A O 1
ATOM 695 N N . ILE A 1 89 ? 16.881 22.056 33.111 1.00 7.93 89 ILE A N 1
ATOM 696 C CA . ILE A 1 89 ? 16.728 20.612 33.168 1.00 8.10 89 ILE A CA 1
ATOM 697 C C . ILE A 1 89 ? 15.949 20.133 31.957 1.00 6.83 89 ILE A C 1
ATOM 698 O O . ILE A 1 89 ? 14.911 20.709 31.613 1.00 10.63 89 ILE A O 1
ATOM 703 N N . TYR A 1 90 ? 16.456 19.092 31.303 1.00 8.17 90 TYR A N 1
ATOM 704 C CA . TYR A 1 90 ? 15.676 18.366 30.312 1.00 8.95 90 TYR A CA 1
ATOM 705 C C . TYR A 1 90 ? 15.012 17.144 30.958 1.00 7.88 90 TYR A C 1
ATOM 706 O O . TYR A 1 90 ? 15.656 16.367 31.673 1.00 8.64 90 TYR A O 1
ATOM 723 N N . SER A 1 92 ? 13.079 13.831 30.097 1.00 9.19 92 SER A N 1
ATOM 724 C CA . SER A 1 92 ? 12.915 12.875 29.000 1.00 8.35 92 SER A CA 1
ATOM 725 C C . SER A 1 92 ? 11.802 11.859 29.241 1.00 7.98 92 SER A C 1
ATOM 726 O O . SER A 1 92 ? 11.789 11.184 30.267 1.00 9.16 92 SER A O 1
ATOM 729 N N . GLY A 1 93 ? 10.889 11.731 28.280 1.00 9.26 93 GLY A N 1
ATOM 730 C CA . GLY A 1 93 ? 9.839 10.726 28.348 1.00 8.20 93 GLY A CA 1
ATOM 731 C C . GLY A 1 93 ? 10.391 9.311 28.218 1.00 7.22 93 GLY A C 1
ATOM 732 O O . GLY A 1 93 ? 9.870 8.379 28.832 1.00 9.76 93 GLY A O 1
ATOM 733 N N . TRP A 1 94 ? 11.454 9.148 27.429 1.00 7.51 94 TRP A N 1
ATOM 734 C CA . TRP A 1 94 ? 12.124 7.853 27.276 1.00 7.67 94 TRP A CA 1
ATOM 735 C C . TRP A 1 94 ? 12.652 7.366 28.632 1.00 7.53 94 TRP A C 1
ATOM 736 O O . TRP A 1 94 ? 12.451 6.207 29.002 1.00 7.60 94 TRP A O 1
ATOM 747 N N . GLN A 1 95 ? 13.324 8.249 29.371 1.00 8.01 95 GLN A N 1
ATOM 748 C CA . GLN A 1 95 ? 13.862 7.885 30.685 1.00 7.36 95 GLN A CA 1
ATOM 749 C C . GLN A 1 95 ? 12.750 7.556 31.682 1.00 7.62 95 GLN A C 1
ATOM 750 O O . GLN A 1 95 ? 12.869 6.625 32.479 1.00 9.20 95 GLN A O 1
ATOM 756 N N . VAL A 1 96 ? 11.670 8.323 31.629 1.00 7.56 96 VAL A N 1
ATOM 757 C CA . VAL A 1 96 ? 10.518 8.080 32.485 1.00 6.38 96 VAL A CA 1
ATOM 758 C C . VAL A 1 96 ? 9.889 6.722 32.144 1.00 7.16 96 VAL A C 1
ATOM 759 O O . VAL A 1 96 ? 9.549 5.932 33.038 1.00 6.89 96 VAL A O 1
ATOM 763 N N . ALA A 1 97 ? 9.751 6.433 30.854 1.00 8.01 97 ALA A N 1
ATOM 764 C CA . ALA A 1 97 ? 9.272 5.109 30.440 1.00 7.84 97 ALA A CA 1
ATOM 765 C C . ALA A 1 97 ? 10.139 3.993 31.032 1.00 7.57 97 ALA A C 1
ATOM 766 O O . ALA A 1 97 ? 9.625 2.960 31.489 1.00 8.55 97 ALA A O 1
ATOM 768 N N . ALA A 1 98 ? 11.454 4.196 31.006 1.00 7.88 98 ALA A N 1
ATOM 769 C CA . ALA A 1 98 ? 12.402 3.152 31.386 1.00 8.30 98 ALA A CA 1
ATOM 770 C C . ALA A 1 98 ? 12.469 2.923 32.897 1.00 8.28 98 ALA A C 1
ATOM 771 O O . ALA A 1 98 ? 12.611 1.783 33.345 1.00 10.71 98 ALA A O 1
ATOM 773 N N . ASP A 1 99 ? 12.374 3.996 33.684 1.00 8.78 99 ASP A N 1
ATOM 774 C CA . ASP A 1 99 ? 12.805 3.899 35.081 1.00 8.44 99 ASP A CA 1
ATOM 775 C C . ASP A 1 99 ? 12.204 4.944 36.034 1.00 7.93 99 ASP A C 1
ATOM 776 O O . ASP A 1 99 ? 12.703 5.117 37.148 1.00 9.52 99 ASP A O 1
ATOM 781 N N . ALA A 1 100 ? 11.140 5.633 35.627 1.00 7.74 100 ALA A N 1
ATOM 782 C CA . ALA A 1 100 ? 10.524 6.594 36.545 1.00 9.41 100 ALA A CA 1
ATOM 783 C C . ALA A 1 100 ? 9.083 6.949 36.210 1.00 9.42 100 ALA A C 1
ATOM 784 O O . ALA A 1 100 ? 8.745 8.126 36.122 1.00 9.48 100 ALA A O 1
ATOM 786 N N . ASN A 1 101 ? 8.230 5.947 36.035 1.00 8.29 101 ASN A N 1
ATOM 787 C CA . ASN A 1 101 ? 6.830 6.221 35.720 1.00 6.69 101 ASN A CA 1
ATOM 788 C C . ASN A 1 101 ? 5.870 5.721 36.798 1.00 7.43 101 ASN A C 1
ATOM 789 O O . ASN A 1 101 ? 6.254 4.971 37.699 1.00 7.96 101 ASN A O 1
ATOM 794 N N . THR A 1 102 ? 4.619 6.145 36.712 1.00 7.75 102 THR A N 1
ATOM 795 C CA . THR A 1 102 ? 3.656 5.810 37.760 1.00 8.53 102 THR A CA 1
ATOM 796 C C . THR A 1 102 ? 3.086 4.387 37.674 1.00 10.51 102 THR A C 1
ATOM 797 O O . THR A 1 102 ? 2.319 3.982 38.541 1.00 11.80 102 THR A O 1
ATOM 801 N N . ALA A 1 103 ? 3.457 3.636 36.637 1.00 8.71 103 ALA A N 1
ATOM 802 C CA . ALA A 1 103 ? 3.128 2.208 36.570 1.00 9.14 103 ALA A CA 1
ATOM 803 C C . ALA A 1 103 ? 4.203 1.355 37.245 1.00 10.50 103 ALA A C 1
ATOM 804 O O . ALA A 1 103 ? 4.081 0.128 37.316 1.00 10.39 103 ALA A O 1
ATOM 806 N N . SER A 1 104 ? 5.261 2.010 37.714 1.00 7.68 104 SER A N 1
ATOM 807 C CA . SER A 1 104 ? 6.344 1.340 38.425 1.00 7.72 104 SER A CA 1
ATOM 808 C C . SER A 1 104 ? 6.940 0.205 37.607 1.00 8.06 104 SER A C 1
ATOM 809 O O . SER A 1 104 ? 7.341 -0.824 38.154 1.00 10.44 104 SER A O 1
ATOM 812 N N . SER A 1 105 ? 7.013 0.404 36.294 1.00 8.32 105 SER A N 1
ATOM 813 C CA . SER A 1 105 ? 7.419 -0.646 35.372 1.00 9.41 105 SER A CA 1
ATOM 814 C C . SER A 1 105 ? 8.457 -0.132 34.399 1.00 9.30 105 SER A C 1
ATOM 815 O O . SER A 1 105 ? 8.630 1.074 34.232 1.00 9.16 105 SER A O 1
ATOM 826 N N . TYR A 1 107 ? 9.507 0.278 30.629 1.00 8.40 107 TYR A N 1
ATOM 827 C CA . TYR A 1 107 ? 8.901 0.305 29.306 1.00 9.10 107 TYR A CA 1
ATOM 828 C C . TYR A 1 107 ? 9.824 0.905 28.261 1.00 9.79 107 TYR A C 1
ATOM 829 O O . TYR A 1 107 ? 10.610 1.803 28.569 1.00 9.59 107 TYR A O 1
ATOM 838 N N . PRO A 1 108 ? 9.689 0.445 27.004 1.00 9.34 108 PRO A N 1
ATOM 839 C CA . PRO A 1 108 ? 10.297 1.119 25.857 1.00 11.35 108 PRO A CA 1
ATOM 840 C C . PRO A 1 108 ? 9.507 2.385 25.547 1.00 11.10 108 PRO A C 1
ATOM 841 O O . PRO A 1 108 ? 8.468 2.651 26.172 1.00 10.46 108 PRO A O 1
ATOM 845 N N . ASP A 1 109 ? 9.995 3.157 24.587 1.00 11.19 109 ASP A N 1
ATOM 846 C CA . ASP A 1 109 ? 9.486 4.502 24.346 1.00 12.73 109 ASP A CA 1
ATOM 847 C C . ASP A 1 109 ? 8.318 4.475 23.361 1.00 12.32 109 ASP A C 1
ATOM 848 O O . ASP A 1 109 ? 8.489 4.757 22.176 1.00 16.76 109 ASP A O 1
ATOM 853 N N . GLN A 1 110 ? 7.132 4.117 23.851 1.00 13.42 110 GLN A N 1
ATOM 854 C CA . GLN A 1 110 ? 5.959 4.030 22.988 1.00 15.41 110 GLN A CA 1
ATOM 855 C C . GLN A 1 110 ? 4.673 4.526 23.666 1.00 13.83 110 GLN A C 1
ATOM 856 O O . GLN A 1 110 ? 3.576 4.017 23.402 1.00 15.70 110 GLN A O 1
ATOM 862 N N A SER A 1 111 ? 4.809 5.545 24.508 0.50 12.28 111 SER A N 1
ATOM 863 N N B SER A 1 111 ? 4.818 5.511 24.546 0.50 13.61 111 SER A N 1
ATOM 864 C CA A SER A 1 111 ? 3.663 6.111 25.211 0.50 10.28 111 SER A CA 1
ATOM 865 C CA B SER A 1 111 ? 3.677 6.126 25.226 0.50 15.03 111 SER A CA 1
ATOM 866 C C A SER A 1 111 ? 2.851 5.013 25.887 0.50 9.73 111 SER A C 1
ATOM 867 C C B SER A 1 111 ? 2.843 5.108 26.004 0.50 12.59 111 SER A C 1
ATOM 868 O O A SER A 1 111 ? 1.645 4.898 25.671 0.50 12.82 111 SER A O 1
ATOM 869 O O B SER A 1 111 ? 1.613 5.154 25.985 0.50 11.71 111 SER A O 1
ATOM 874 N N . LEU A 1 112 ? 3.521 4.199 26.699 1.00 9.45 112 LEU A N 1
ATOM 875 C CA . LEU A 1 112 ? 2.856 3.104 27.396 1.00 8.18 112 LEU A CA 1
ATOM 876 C C . LEU A 1 112 ? 2.546 3.407 28.854 1.00 9.30 112 LEU A C 1
ATOM 877 O O . LEU A 1 112 ? 1.667 2.773 29.448 1.00 10.47 112 LEU A O 1
ATOM 882 N N . TYR A 1 113 ? 3.285 4.346 29.442 1.00 7.96 113 TYR A N 1
ATOM 883 C CA . TYR A 1 113 ? 3.116 4.646 30.862 1.00 7.95 113 TYR A CA 1
ATOM 884 C C . TYR A 1 113 ? 1.901 5.562 31.073 1.00 6.73 113 TYR A C 1
ATOM 885 O O . TYR A 1 113 ? 1.415 6.174 30.121 1.00 8.04 113 TYR A O 1
ATOM 894 N N . PRO A 1 114 ? 1.395 5.651 32.316 1.00 6.16 114 PRO A N 1
ATOM 895 C CA . PRO A 1 114 ? 0.225 6.517 32.544 1.00 7.92 114 PRO A CA 1
ATOM 896 C C . PRO A 1 114 ? 0.568 8.002 32.407 1.00 6.44 114 PRO A C 1
ATOM 897 O O . PRO A 1 114 ? 1.677 8.422 32.762 1.00 7.11 114 PRO A O 1
ATOM 901 N N . VAL A 1 115 ? -0.387 8.783 31.911 1.00 6.63 115 VAL A N 1
ATOM 902 C CA . VAL A 1 115 ? -0.159 10.169 31.496 1.00 7.24 115 VAL A CA 1
ATOM 903 C C . VAL A 1 115 ? 0.298 11.120 32.620 1.00 6.23 115 VAL A C 1
ATOM 904 O O . VAL A 1 115 ? 0.848 12.199 32.346 1.00 6.45 115 VAL A O 1
ATOM 908 N N . ASP A 1 116 ? 0.097 10.723 33.877 1.00 6.81 116 ASP A N 1
ATOM 909 C CA . ASP A 1 116 ? 0.547 11.538 35.011 1.00 7.36 116 ASP A CA 1
ATOM 910 C C . ASP A 1 116 ? 2.041 11.390 35.333 1.00 6.93 116 ASP A C 1
ATOM 911 O O . ASP A 1 116 ? 2.561 12.053 36.239 1.00 8.34 116 ASP A O 1
ATOM 916 N N . SER A 1 117 ? 2.737 10.549 34.575 1.00 6.69 117 SER A N 1
ATOM 917 C CA . SER A 1 117 ? 4.118 10.183 34.916 1.00 6.94 117 SER A CA 1
ATOM 918 C C . SER A 1 117 ? 5.128 11.322 34.805 1.00 6.95 117 SER A C 1
ATOM 919 O O . SER A 1 117 ? 5.909 11.551 35.733 1.00 6.50 117 SER A O 1
ATOM 922 N N . VAL A 1 118 ? 5.161 12.008 33.668 1.00 5.96 118 VAL A N 1
ATOM 923 C CA . VAL A 1 118 ? 6.157 13.065 33.521 1.00 7.31 118 VAL A CA 1
ATOM 924 C C . VAL A 1 118 ? 5.883 14.231 34.481 1.00 6.32 118 VAL A C 1
ATOM 925 O O . VAL A 1 118 ? 6.807 14.713 35.127 1.00 5.73 118 VAL A O 1
ATOM 929 N N . PRO A 1 119 ? 4.614 14.669 34.601 1.00 6.29 119 PRO A N 1
ATOM 930 C CA . PRO A 1 119 ? 4.353 15.697 35.623 1.00 6.41 119 PRO A CA 1
ATOM 931 C C . PRO A 1 119 ? 4.818 15.261 37.020 1.00 6.49 119 PRO A C 1
ATOM 932 O O . PRO A 1 119 ? 5.342 16.093 37.771 1.00 6.62 119 PRO A O 1
ATOM 936 N N . ALA A 1 120 ? 4.666 13.982 37.353 1.00 5.90 120 ALA A N 1
ATOM 937 C CA . ALA A 1 120 ? 5.087 13.495 38.668 1.00 6.06 120 ALA A CA 1
ATOM 938 C C . ALA A 1 120 ? 6.581 13.721 38.898 1.00 6.31 120 ALA A C 1
ATOM 939 O O . ALA A 1 120 ? 6.989 14.124 39.993 1.00 7.70 120 ALA A O 1
ATOM 941 N N . VAL A 1 121 ? 7.401 13.476 37.879 1.00 5.84 121 VAL A N 1
ATOM 942 C CA . VAL A 1 121 ? 8.841 13.666 38.060 1.00 6.48 121 VAL A CA 1
ATOM 943 C C . VAL A 1 121 ? 9.234 15.152 38.041 1.00 7.89 121 VAL A C 1
ATOM 944 O O . VAL A 1 121 ? 10.162 15.555 38.740 1.00 7.51 121 VAL A O 1
ATOM 948 N N . VAL A 1 122 ? 8.516 15.966 37.264 1.00 5.89 122 VAL A N 1
ATOM 949 C CA . VAL A 1 122 ? 8.720 17.417 37.286 1.00 4.72 122 VAL A CA 1
ATOM 950 C C . VAL A 1 122 ? 8.499 17.943 38.712 1.00 6.24 122 VAL A C 1
ATOM 951 O O . VAL A 1 122 ? 9.273 18.767 39.227 1.00 7.34 122 VAL A O 1
ATOM 955 N N . LYS A 1 123 ? 7.445 17.448 39.354 1.00 5.65 123 LYS A N 1
ATOM 956 C CA . LYS A 1 123 ? 7.165 17.800 40.744 1.00 5.93 123 LYS A CA 1
ATOM 957 C C . LYS A 1 123 ? 8.314 17.383 41.666 1.00 5.90 123 LYS A C 1
ATOM 958 O O . LYS A 1 123 ? 8.749 18.158 42.525 1.00 6.69 123 LYS A O 1
ATOM 964 N N . ARG A 1 124 ? 8.806 16.160 41.492 1.00 6.57 124 ARG A N 1
ATOM 965 C CA . ARG A 1 124 ? 9.936 15.664 42.280 1.00 7.52 124 ARG A CA 1
ATOM 966 C C . ARG A 1 124 ? 11.123 16.616 42.153 1.00 6.37 124 ARG A C 1
ATOM 967 O O . ARG A 1 124 ? 11.768 16.982 43.149 1.00 7.78 124 ARG A O 1
ATOM 975 N N . ILE A 1 125 ? 11.403 17.033 40.926 1.00 5.45 125 ILE A N 1
ATOM 976 C CA . ILE A 1 125 ? 12.546 17.905 40.677 1.00 6.92 125 ILE A CA 1
ATOM 977 C C . ILE A 1 125 ? 12.374 19.248 41.382 1.00 6.60 125 ILE A C 1
ATOM 978 O O . ILE A 1 125 ? 13.274 19.718 42.083 1.00 6.79 125 ILE A O 1
ATOM 983 N N . ASN A 1 126 ? 11.217 19.875 41.199 1.00 6.27 126 ASN A N 1
ATOM 984 C CA . ASN A 1 126 ? 10.975 21.143 41.861 1.00 5.28 126 ASN A CA 1
ATOM 985 C C . ASN A 1 126 ? 11.039 21.039 43.381 1.00 5.97 126 ASN A C 1
ATOM 986 O O . ASN A 1 126 ? 11.468 21.988 44.042 1.00 7.26 126 ASN A O 1
ATOM 991 N N . ASN A 1 127 ? 10.647 19.890 43.937 1.00 5.74 127 ASN A N 1
ATOM 992 C CA . ASN A 1 127 ? 10.766 19.702 45.384 1.00 6.88 127 ASN A CA 1
ATOM 993 C C . ASN A 1 127 ? 12.206 19.546 45.863 1.00 7.27 127 ASN A C 1
ATOM 994 O O . ASN A 1 127 ? 12.560 20.026 46.939 1.00 8.61 127 ASN A O 1
ATOM 999 N N . SER A 1 128 ? 13.040 18.882 45.070 1.00 6.87 128 SER A N 1
ATOM 1000 C CA . SER A 1 128 ? 14.461 18.814 45.400 1.00 7.50 128 SER A CA 1
ATOM 1001 C C . SER A 1 128 ? 15.087 20.219 45.370 1.00 8.23 128 SER A C 1
ATOM 1002 O O . SER A 1 128 ? 15.835 20.603 46.280 1.00 8.01 128 SER A O 1
ATOM 1005 N N . PHE A 1 129 ? 14.791 20.980 44.315 1.00 6.96 129 PHE A N 1
ATOM 1006 C CA . PHE A 1 129 ? 15.228 22.372 44.217 1.00 6.33 129 PHE A CA 1
ATOM 1007 C C . PHE A 1 129 ? 14.739 23.170 45.429 1.00 7.91 129 PHE A C 1
ATOM 1008 O O . PHE A 1 129 ? 15.488 23.950 46.029 1.00 8.11 129 PHE A O 1
ATOM 1016 N N . ARG A 1 130 ? 13.472 22.984 45.782 1.00 6.69 130 ARG A N 1
ATOM 1017 C CA . ARG A 1 130 ? 12.881 23.729 46.892 1.00 6.65 130 ARG A CA 1
ATOM 1018 C C . ARG A 1 130 ? 13.610 23.455 48.207 1.00 6.35 130 ARG A C 1
ATOM 1019 O O . ARG A 1 130 ? 13.920 24.388 48.955 1.00 8.18 130 ARG A O 1
ATOM 1027 N N . ARG A 1 131 ? 13.891 22.188 48.496 1.00 7.54 131 ARG A N 1
ATOM 1028 C CA . ARG A 1 131 ? 14.593 21.865 49.737 1.00 6.29 131 ARG A CA 1
ATOM 1029 C C . ARG A 1 131 ? 16.012 22.441 49.722 1.00 7.99 131 ARG A C 1
ATOM 1030 O O . ARG A 1 131 ? 16.477 22.983 50.726 1.00 7.92 131 ARG A O 1
ATOM 1038 N N . ALA A 1 132 ? 16.702 22.324 48.587 1.00 7.20 132 ALA A N 1
ATOM 1039 C CA . ALA A 1 132 ? 18.062 22.859 48.479 1.00 8.61 132 ALA A CA 1
ATOM 1040 C C . ALA A 1 132 ? 18.064 24.372 48.716 1.00 8.93 132 ALA A C 1
ATOM 1041 O O . ALA A 1 132 ? 18.941 24.916 49.399 1.00 8.62 132 ALA A O 1
ATOM 1043 N N . ASP A 1 133 ? 17.075 25.049 48.147 1.00 7.19 133 ASP A N 1
ATOM 1044 C CA . ASP A 1 133 ? 16.923 26.484 48.323 1.00 7.72 133 ASP A CA 1
ATOM 1045 C C . ASP A 1 133 ? 16.595 26.833 49.771 1.00 8.32 133 ASP A C 1
ATOM 1046 O O . ASP A 1 133 ? 17.107 27.817 50.305 1.00 9.57 133 ASP A O 1
ATOM 1051 N N . GLN A 1 134 ? 15.740 26.035 50.411 1.00 6.75 134 GLN A N 1
ATOM 1052 C CA . GLN A 1 134 ? 15.438 26.230 51.834 1.00 7.00 134 GLN A CA 1
ATOM 1053 C C . GLN A 1 134 ? 16.704 26.106 52.682 1.00 7.51 134 GLN A C 1
ATOM 1054 O O . GLN A 1 134 ? 16.929 26.896 53.608 1.00 9.95 134 GLN A O 1
ATOM 1060 N N . ILE A 1 135 ? 17.524 25.104 52.382 1.00 7.39 135 ILE A N 1
ATOM 1061 C CA . ILE A 1 135 ? 18.775 24.916 53.111 1.00 7.36 135 ILE A CA 1
ATOM 1062 C C . ILE A 1 135 ? 19.644 26.166 52.963 1.00 8.55 135 ILE A C 1
ATOM 1063 O O . ILE A 1 135 ? 20.133 26.725 53.950 1.00 8.68 135 ILE A O 1
ATOM 1068 N N . GLN A 1 136 ? 19.804 26.618 51.722 1.00 8.74 136 GLN A N 1
ATOM 1069 C CA . GLN A 1 136 ? 20.651 27.762 51.406 1.00 8.78 136 GLN A CA 1
ATOM 1070 C C . GLN A 1 136 ? 20.162 29.025 52.112 1.00 9.30 136 GLN A C 1
ATOM 1071 O O . GLN A 1 136 ? 20.937 29.758 52.733 1.00 10.53 136 GLN A O 1
ATOM 1077 N N . TRP A 1 137 ? 18.867 29.283 51.990 1.00 9.18 137 TRP A N 1
ATOM 1078 C CA . TRP A 1 137 ? 18.241 30.455 52.589 1.00 8.02 137 TRP A CA 1
ATOM 1079 C C . TRP A 1 137 ? 18.361 30.422 54.110 1.00 9.17 137 TRP A C 1
ATOM 1080 O O . TRP A 1 137 ? 18.614 31.452 54.737 1.00 10.30 137 TRP A O 1
ATOM 1091 N N . SER A 1 138 ? 18.180 29.246 54.708 1.00 8.47 138 SER A N 1
ATOM 1092 C CA . SER A 1 138 ? 18.234 29.132 56.169 1.00 9.07 138 SER A CA 1
ATOM 1093 C C . SER A 1 138 ? 19.618 29.505 56.707 1.00 9.20 138 SER A C 1
ATOM 1094 O O . SER A 1 138 ? 19.748 29.879 57.870 1.00 13.11 138 SER A O 1
ATOM 1097 N N . ASN A 1 139 ? 20.638 29.390 55.853 1.00 9.31 139 ASN A N 1
ATOM 1098 C CA . ASN A 1 139 ? 22.016 29.752 56.195 1.00 9.92 139 ASN A CA 1
ATOM 1099 C C . ASN A 1 139 ? 22.452 31.112 55.633 1.00 9.33 139 ASN A C 1
ATOM 1100 O O . ASN A 1 139 ? 23.634 31.471 55.684 1.00 14.08 139 ASN A O 1
ATOM 1105 N N A ASN A 1 140 ? 21.473 31.853 55.116 0.50 9.84 140 ASN A N 1
ATOM 1106 N N B ASN A 1 140 ? 21.504 31.868 55.089 0.50 14.40 140 ASN A N 1
ATOM 1107 C CA A ASN A 1 140 ? 21.685 33.185 54.541 0.50 12.19 140 ASN A CA 1
ATOM 1108 C CA B ASN A 1 140 ? 21.790 33.223 54.614 0.50 17.58 140 ASN A CA 1
ATOM 1109 C C A ASN A 1 140 ? 22.846 33.243 53.555 0.50 11.68 140 ASN A C 1
ATOM 1110 C C B ASN A 1 140 ? 22.837 33.289 53.505 0.50 14.72 140 ASN A C 1
ATOM 1111 O O A ASN A 1 140 ? 23.680 34.146 53.608 0.50 15.98 140 ASN A O 1
ATOM 1112 O O B ASN A 1 140 ? 23.596 34.258 53.426 0.50 14.87 140 ASN A O 1
ATOM 1121 N N . ILE A 1 141 ? 22.888 32.272 52.652 1.00 12.13 141 ILE A N 1
ATOM 1122 C CA . ILE A 1 141 ? 23.845 32.265 51.555 1.00 13.34 141 ILE A CA 1
ATOM 1123 C C . ILE A 1 141 ? 23.190 32.943 50.350 1.00 15.81 141 ILE A C 1
ATOM 1124 O O . ILE A 1 141 ? 22.193 32.453 49.811 1.00 14.72 141 ILE A O 1
ATOM 1129 N N . GLU A 1 142 ? 23.748 34.074 49.928 1.00 17.05 142 GLU A N 1
ATOM 1130 C CA . GLU A 1 142 ? 23.074 34.941 48.962 1.00 18.37 142 GLU A CA 1
ATOM 1131 C C . GLU A 1 142 ? 23.717 34.959 47.581 1.00 19.89 142 GLU A C 1
ATOM 1132 O O . GLU A 1 142 ? 24.895 34.627 47.436 1.00 21.03 142 GLU A O 1
ATOM 1138 N N . PRO A 1 143 ? 22.938 35.357 46.558 1.00 21.13 143 PRO A N 1
ATOM 1139 C CA . PRO A 1 143 ? 23.439 35.419 45.182 1.00 21.52 143 PRO A CA 1
ATOM 1140 C C . PRO A 1 143 ? 24.693 36.267 45.113 1.00 25.89 143 PRO A C 1
ATOM 1141 O O . PRO A 1 143 ? 24.751 37.325 45.740 1.00 27.51 143 PRO A O 1
ATOM 1145 N N . GLY A 1 144 ? 25.690 35.800 44.372 1.00 29.63 144 GLY A N 1
ATOM 1146 C CA . GLY A 1 144 ? 26.940 36.523 44.251 1.00 31.21 144 GLY A CA 1
ATOM 1147 C C . GLY A 1 144 ? 27.961 36.121 45.296 1.00 31.98 144 GLY A C 1
ATOM 1148 O O . GLY A 1 144 ? 29.133 36.467 45.186 1.00 37.64 144 GLY A O 1
ATOM 1149 N N . SER A 1 145 ? 27.519 35.392 46.315 1.00 30.37 145 SER A N 1
ATOM 1150 C CA . SER A 1 145 ? 28.426 34.928 47.359 1.00 27.62 145 SER A CA 1
ATOM 1151 C C . SER A 1 145 ? 29.006 33.568 46.989 1.00 29.56 145 SER A C 1
ATOM 1152 O O . SER A 1 145 ? 28.402 32.810 46.228 1.00 30.86 145 SER A O 1
ATOM 1155 N N . LYS A 1 146 ? 30.175 33.256 47.534 1.00 28.29 146 LYS A N 1
ATOM 1156 C CA . LYS A 1 146 ? 30.801 31.968 47.273 1.00 26.89 146 LYS A CA 1
ATOM 1157 C C . LYS A 1 146 ? 29.923 30.841 47.800 1.00 30.48 146 LYS A C 1
ATOM 1158 O O . LYS A 1 146 ? 29.422 30.906 48.924 1.00 35.76 146 LYS A O 1
ATOM 1164 N N . GLY A 1 147 ? 29.726 29.815 46.978 1.00 26.38 147 GLY A N 1
ATOM 1165 C CA . GLY A 1 147 ? 28.936 28.665 47.375 1.00 24.41 147 GLY A CA 1
ATOM 1166 C C . GLY A 1 147 ? 27.464 28.761 47.009 1.00 28.14 147 GLY A C 1
ATOM 1167 O O . GLY A 1 147 ? 26.726 27.782 47.130 1.00 24.87 147 GLY A O 1
ATOM 1168 N N . TYR A 1 148 ? 27.031 29.936 46.561 1.00 20.77 148 TYR A N 1
ATOM 1169 C CA . TYR A 1 148 ? 25.634 30.130 46.170 1.00 16.97 148 TYR A CA 1
ATOM 1170 C C . TYR A 1 148 ? 25.273 29.385 44.893 1.00 18.10 148 TYR A C 1
ATOM 1171 O O . TYR A 1 148 ? 26.053 29.363 43.938 1.00 19.16 148 TYR A O 1
ATOM 1180 N N . THR A 1 149 ? 24.081 28.789 44.882 1.00 15.10 149 THR A N 1
ATOM 1181 C CA . THR A 1 149 ? 23.528 28.173 43.680 1.00 13.95 149 THR A CA 1
ATOM 1182 C C . THR A 1 149 ? 22.098 28.675 43.453 1.00 14.52 149 THR A C 1
ATOM 1183 O O . THR A 1 149 ? 21.288 28.672 44.378 1.00 11.65 149 THR A O 1
ATOM 1187 N N . ASP A 1 150 ? 21.779 29.130 42.243 1.00 17.29 150 ASP A N 1
ATOM 1188 C CA . ASP A 1 150 ? 20.372 29.387 41.934 1.00 17.21 150 ASP A CA 1
ATOM 1189 C C . ASP A 1 150 ? 19.728 28.066 41.571 1.00 14.48 150 ASP A C 1
ATOM 1190 O O . ASP A 1 150 ? 19.834 27.608 40.442 1.00 16.86 150 ASP A O 1
ATOM 1195 N N . TYR A 1 151 ? 19.063 27.455 42.541 1.00 9.61 151 TYR A N 1
ATOM 1196 C CA . TYR A 1 151 ? 18.598 26.092 42.378 1.00 9.18 151 TYR A CA 1
ATOM 1197 C C . TYR A 1 151 ? 17.421 25.903 41.433 1.00 9.67 151 TYR A C 1
ATOM 1198 O O . TYR A 1 151 ? 17.255 24.826 40.875 1.00 9.90 151 TYR A O 1
ATOM 1207 N N . PHE A 1 152 ? 16.599 26.929 41.247 1.00 9.91 152 PHE A N 1
ATOM 1208 C CA . PHE A 1 152 ? 15.367 26.748 40.478 1.00 10.55 152 PHE A CA 1
ATOM 1209 C C . PHE A 1 152 ? 15.584 26.823 38.970 1.00 8.98 152 PHE A C 1
ATOM 1210 O O . PHE A 1 152 ? 15.195 27.793 38.317 1.00 10.07 152 PHE A O 1
ATOM 1218 N N . LEU A 1 153 ? 16.202 25.784 38.422 1.00 8.21 153 LEU A N 1
ATOM 1219 C CA . LEU A 1 153 ? 16.410 25.706 36.987 1.00 6.52 153 LEU A CA 1
ATOM 1220 C C . LEU A 1 153 ? 15.068 25.504 36.291 1.00 7.47 153 LEU A C 1
ATOM 1221 O O . LEU A 1 153 ? 14.238 24.736 36.761 1.00 8.92 153 LEU A O 1
ATOM 1226 N N . PRO A 1 154 ? 14.861 26.176 35.155 1.00 6.11 154 PRO A N 1
ATOM 1227 C CA . PRO A 1 154 ? 13.670 25.887 34.344 1.00 7.04 154 PRO A CA 1
ATOM 1228 C C . PRO A 1 154 ? 13.699 24.436 33.874 1.00 8.49 154 PRO A C 1
ATOM 1229 O O . PRO A 1 154 ? 14.758 23.923 33.504 1.00 7.37 154 PRO A O 1
ATOM 1233 N N . ILE A 1 155 ? 12.544 23.782 33.875 1.00 6.28 155 ILE A N 1
ATOM 1234 C CA . ILE A 1 155 ? 12.441 22.394 33.438 1.00 7.26 155 ILE A CA 1
ATOM 1235 C C . ILE A 1 155 ? 11.676 22.307 32.121 1.00 7.43 155 ILE A C 1
ATOM 1236 O O . ILE A 1 155 ? 10.551 22.793 32.019 1.00 7.13 155 ILE A O 1
ATOM 1241 N N . VAL A 1 156 ? 12.290 21.682 31.119 1.00 7.06 156 VAL A N 1
ATOM 1242 C CA . VAL A 1 156 ? 11.638 21.450 29.831 1.00 7.65 156 VAL A CA 1
ATOM 1243 C C . VAL A 1 156 ? 11.230 19.983 29.751 1.00 6.99 156 VAL A C 1
ATOM 1244 O O . VAL A 1 156 ? 12.075 19.092 29.880 1.00 8.37 156 VAL A O 1
ATOM 1248 N N . ALA A 1 157 ? 9.935 19.731 29.544 1.00 7.25 157 ALA A N 1
ATOM 1249 C CA . ALA A 1 157 ? 9.367 18.394 29.695 1.00 6.79 157 ALA A CA 1
ATOM 1250 C C . ALA A 1 157 ? 8.743 17.812 28.429 1.00 6.20 157 ALA A C 1
ATOM 1251 O O . ALA A 1 157 ? 8.083 18.506 27.652 1.00 7.24 157 ALA A O 1
ATOM 1253 N N . ASP A 1 158 ? 8.930 16.508 28.276 1.00 6.75 158 ASP A N 1
ATOM 1254 C CA . ASP A 1 158 ? 8.444 15.707 27.157 1.00 7.15 158 ASP A CA 1
ATOM 1255 C C . ASP A 1 158 ? 6.978 15.316 27.359 1.00 6.47 158 ASP A C 1
ATOM 1256 O O . ASP A 1 158 ? 6.661 14.524 28.262 1.00 7.15 158 ASP A O 1
ATOM 1261 N N . ALA A 1 159 ? 6.091 15.863 26.522 1.00 5.42 159 ALA A N 1
ATOM 1262 C CA . ALA A 1 159 ? 4.661 15.510 26.540 1.00 5.85 159 ALA A CA 1
ATOM 1263 C C . ALA A 1 159 ? 4.274 14.497 25.452 1.00 7.72 159 ALA A C 1
ATOM 1264 O O . ALA A 1 159 ? 3.084 14.275 25.197 1.00 8.32 159 ALA A O 1
ATOM 1266 N N A GLU A 1 160 ? 5.270 13.857 24.843 0.50 5.85 160 GLU A N 1
ATOM 1267 N N B GLU A 1 160 ? 5.282 13.923 24.804 0.50 8.31 160 GLU A N 1
ATOM 1268 C CA A GLU A 1 160 ? 5.027 12.892 23.768 0.50 8.08 160 GLU A CA 1
ATOM 1269 C CA B GLU A 1 160 ? 5.063 12.975 23.718 0.50 9.89 160 GLU A CA 1
ATOM 1270 C C A GLU A 1 160 ? 4.144 13.541 22.699 0.50 7.14 160 GLU A C 1
ATOM 1271 C C B GLU A 1 160 ? 4.112 13.591 22.695 0.50 8.77 160 GLU A C 1
ATOM 1272 O O A GLU A 1 160 ? 4.474 14.614 22.200 0.50 9.39 160 GLU A O 1
ATOM 1273 O O B GLU A 1 160 ? 4.361 14.698 22.221 0.50 9.99 160 GLU A O 1
ATOM 1284 N N . ALA A 1 161 ? 3.027 12.903 22.352 1.00 8.18 161 ALA A N 1
ATOM 1285 C CA . ALA A 1 161 ? 2.031 13.511 21.457 1.00 10.34 161 ALA A CA 1
ATOM 1286 C C . ALA A 1 161 ? 0.718 13.795 22.184 1.00 10.10 161 ALA A C 1
ATOM 1287 O O . ALA A 1 161 ? -0.342 13.901 21.565 1.00 13.98 161 ALA A O 1
ATOM 1289 N N . GLY A 1 162 ? 0.785 13.904 23.504 1.00 9.21 162 GLY A N 1
ATOM 1290 C CA . GLY A 1 162 ? -0.369 14.317 24.282 1.00 11.03 162 GLY A CA 1
ATOM 1291 C C . GLY A 1 162 ? -1.296 13.189 24.697 1.00 11.85 162 GLY A C 1
ATOM 1292 O O . GLY A 1 162 ? -2.359 13.446 25.252 1.00 12.45 162 GLY A O 1
ATOM 1293 N N . PHE A 1 163 ? -0.912 11.945 24.426 1.00 10.46 163 PHE A N 1
ATOM 1294 C CA . PHE A 1 163 ? -1.672 10.785 24.917 1.00 9.36 163 PHE A CA 1
ATOM 1295 C C . PHE A 1 163 ? -3.139 10.759 24.475 1.00 8.17 163 PHE A C 1
ATOM 1296 O O . PHE A 1 163 ? -4.047 10.480 25.272 1.00 9.94 163 PHE A O 1
ATOM 1304 N N . GLY A 1 164 ? -3.376 11.014 23.197 1.00 8.71 164 GLY A N 1
ATOM 1305 C CA . GLY A 1 164 ? -4.717 10.859 22.659 1.00 9.87 164 GLY A CA 1
ATOM 1306 C C . GLY A 1 164 ? -5.130 12.012 21.773 1.00 8.51 164 GLY A C 1
ATOM 1307 O O . GLY A 1 164 ? -4.476 12.311 20.776 1.00 14.95 164 GLY A O 1
ATOM 1308 N N . GLY A 1 165 ? -6.230 12.656 22.139 1.00 9.87 165 GLY A N 1
ATOM 1309 C CA . GLY A 1 165 ? -6.784 13.726 21.332 1.00 10.52 165 GLY A CA 1
ATOM 1310 C C . GLY A 1 165 ? -6.421 15.095 21.864 1.00 8.73 165 GLY A C 1
ATOM 1311 O O . GLY A 1 165 ? -5.599 15.223 22.774 1.00 8.38 165 GLY A O 1
ATOM 1312 N N . VAL A 1 166 ? -7.035 16.128 21.297 1.00 8.59 166 VAL A N 1
ATOM 1313 C CA . VAL A 1 166 ? -6.715 17.486 21.704 1.00 8.48 166 VAL A CA 1
ATOM 1314 C C . VAL A 1 166 ? -6.991 17.720 23.193 1.00 6.02 166 VAL A C 1
ATOM 1315 O O . VAL A 1 166 ? -6.266 18.470 23.842 1.00 7.62 166 VAL A O 1
ATOM 1319 N N . LEU A 1 167 ? -8.016 17.071 23.749 1.00 5.69 167 LEU A N 1
ATOM 1320 C CA . LEU A 1 167 ? -8.301 17.258 25.174 1.00 6.68 167 LEU A CA 1
ATOM 1321 C C . LEU A 1 167 ? -7.270 16.582 26.066 1.00 7.56 167 LEU A C 1
ATOM 1322 O O . LEU A 1 167 ? -6.951 17.089 27.139 1.00 8.75 167 LEU A O 1
ATOM 1327 N N . ASN A 1 168 ? -6.756 15.434 25.630 1.00 7.57 168 ASN A N 1
ATOM 1328 C CA . ASN A 1 168 ? -5.670 14.787 26.362 1.00 7.28 168 ASN A CA 1
ATOM 1329 C C . ASN A 1 168 ? -4.436 15.693 26.386 1.00 7.63 168 ASN A C 1
ATOM 1330 O O . ASN A 1 168 ? -3.788 15.838 27.417 1.00 8.58 168 ASN A O 1
ATOM 1335 N N . ALA A 1 169 ? -4.135 16.328 25.256 1.00 6.69 169 ALA A N 1
ATOM 1336 C CA . ALA A 1 169 ? -3.019 17.270 25.191 1.00 6.92 169 ALA A CA 1
ATOM 1337 C C . ALA A 1 169 ? -3.234 18.482 26.096 1.00 6.64 169 ALA A C 1
ATOM 1338 O O . ALA A 1 169 ? -2.322 18.918 26.808 1.00 7.95 169 ALA A O 1
ATOM 1340 N N . PHE A 1 170 ? -4.444 19.030 26.050 1.00 6.83 170 PHE A N 1
ATOM 1341 C CA . PHE A 1 170 ? -4.854 20.140 26.903 1.00 6.54 170 PHE A CA 1
ATOM 1342 C C . PHE A 1 170 ? -4.637 19.803 28.377 1.00 6.59 170 PHE A C 1
ATOM 1343 O O . PHE A 1 170 ? -4.002 20.563 29.111 1.00 7.80 170 PHE A O 1
ATOM 1351 N N . GLU A 1 171 ? -5.128 18.643 28.802 1.00 6.13 171 GLU A N 1
ATOM 1352 C CA . GLU A 1 171 ? -4.987 18.217 30.197 1.00 6.84 171 GLU A CA 1
ATOM 1353 C C . GLU A 1 171 ? -3.528 17.976 30.592 1.00 6.51 171 GLU A C 1
ATOM 1354 O O . GLU A 1 171 ? -3.103 18.349 31.700 1.00 7.74 171 GLU A O 1
ATOM 1360 N N . LEU A 1 172 ? -2.759 17.356 29.700 1.00 5.91 172 LEU A N 1
ATOM 1361 C CA . LEU A 1 172 ? -1.355 17.077 30.011 1.00 6.29 172 LEU A CA 1
ATOM 1362 C C . LEU A 1 172 ? -0.580 18.387 30.134 1.00 7.62 172 LEU A C 1
ATOM 1363 O O . LEU A 1 172 ? 0.228 18.561 31.042 1.00 6.28 172 LEU A O 1
ATOM 1376 N N . LYS A 1 174 ? -1.727 21.284 31.101 1.00 5.65 174 LYS A N 1
ATOM 1377 C CA . LYS A 1 174 ? -2.074 21.820 32.418 1.00 5.51 174 LYS A CA 1
ATOM 1378 C C . LYS A 1 174 ? -1.330 21.091 33.537 1.00 5.66 174 LYS A C 1
ATOM 1379 O O . LYS A 1 174 ? -0.831 21.734 34.473 1.00 7.08 174 LYS A O 1
ATOM 1385 N N . ALA A 1 175 ? -1.258 19.759 33.461 1.00 6.05 175 ALA A N 1
ATOM 1386 C CA . ALA A 1 175 ? -0.546 18.995 34.491 1.00 6.33 175 ALA A CA 1
ATOM 1387 C C . ALA A 1 175 ? 0.948 19.336 34.547 1.00 5.07 175 ALA A C 1
ATOM 1388 O O . ALA A 1 175 ? 1.531 19.414 35.631 1.00 7.16 175 ALA A O 1
ATOM 1398 N N . ILE A 1 177 ? 2.276 22.255 33.781 1.00 5.85 177 ILE A N 1
ATOM 1399 C CA . ILE A 1 177 ? 2.364 23.595 34.344 1.00 7.20 177 ILE A CA 1
ATOM 1400 C C . ILE A 1 177 ? 2.125 23.540 35.846 1.00 8.46 177 ILE A C 1
ATOM 1401 O O . ILE A 1 177 ? 2.851 24.142 36.631 1.00 6.91 177 ILE A O 1
ATOM 1406 N N . GLU A 1 178 ? 1.117 22.790 36.261 1.00 6.96 178 GLU A N 1
ATOM 1407 C CA . GLU A 1 178 ? 0.846 22.684 37.687 1.00 7.80 178 GLU A CA 1
ATOM 1408 C C . GLU A 1 178 ? 2.017 22.047 38.449 1.00 8.21 178 GLU A C 1
ATOM 1409 O O . GLU A 1 178 ? 2.308 22.431 39.587 1.00 9.72 178 GLU A O 1
ATOM 1415 N N . ALA A 1 179 ? 2.709 21.107 37.809 1.00 7.02 179 ALA A N 1
ATOM 1416 C CA . ALA A 1 179 ? 3.892 20.489 38.396 1.00 7.18 179 ALA A CA 1
ATOM 1417 C C . ALA A 1 179 ? 5.085 21.450 38.431 1.00 6.30 179 ALA A C 1
ATOM 1418 O O . ALA A 1 179 ? 6.044 21.234 39.173 1.00 7.23 179 ALA A O 1
ATOM 1420 N N . GLY A 1 180 ? 5.041 22.491 37.605 1.00 5.96 180 GLY A N 1
ATOM 1421 C CA . GLY A 1 180 ? 6.109 23.472 37.580 1.00 7.77 180 GLY A CA 1
ATOM 1422 C C . GLY A 1 180 ? 7.053 23.434 36.388 1.00 5.69 180 GLY A C 1
ATOM 1423 O O . GLY A 1 180 ? 8.163 23.959 36.490 1.00 7.59 180 GLY A O 1
ATOM 1424 N N . ALA A 1 181 ? 6.642 22.840 35.266 1.00 6.39 181 ALA A N 1
ATOM 1425 C CA . ALA A 1 181 ? 7.469 22.859 34.059 1.00 6.22 181 ALA A CA 1
ATOM 1426 C C . ALA A 1 181 ? 7.549 24.277 33.497 1.00 6.01 181 ALA A C 1
ATOM 1427 O O . ALA A 1 181 ? 6.571 25.013 33.568 1.00 8.05 181 ALA A O 1
ATOM 1429 N N . ALA A 1 182 ? 8.712 24.637 32.952 1.00 6.02 182 ALA A N 1
ATOM 1430 C CA . ALA A 1 182 ? 8.942 25.918 32.268 1.00 6.22 182 ALA A CA 1
ATOM 1431 C C . ALA A 1 182 ? 8.660 25.841 30.772 1.00 6.84 182 ALA A C 1
ATOM 1432 O O . ALA A 1 182 ? 8.397 26.857 30.119 1.00 6.43 182 ALA A O 1
ATOM 1434 N N . GLY A 1 183 ? 8.764 24.643 30.210 1.00 7.20 183 GLY A N 1
ATOM 1435 C CA . GLY A 1 183 ? 8.585 24.452 28.782 1.00 6.53 183 GLY A CA 1
ATOM 1436 C C . GLY A 1 183 ? 8.135 23.029 28.553 1.00 7.77 183 GLY A C 1
ATOM 1437 O O . GLY A 1 183 ? 8.420 22.148 29.368 1.00 7.37 183 GLY A O 1
ATOM 1438 N N . VAL A 1 184 ? 7.426 22.801 27.456 1.00 6.56 184 VAL A N 1
ATOM 1439 C CA . VAL A 1 184 ? 6.883 21.480 27.162 1.00 5.94 184 VAL A CA 1
ATOM 1440 C C . VAL A 1 184 ? 6.973 21.248 25.658 1.00 6.83 184 VAL A C 1
ATOM 1441 O O . VAL A 1 184 ? 6.726 22.175 24.868 1.00 7.78 184 VAL A O 1
ATOM 1445 N N . HIS A 1 185 ? 7.337 20.027 25.256 1.00 6.90 185 HIS A N 1
ATOM 1446 C CA . HIS A 1 185 ? 7.339 19.675 23.838 1.00 7.58 185 HIS A CA 1
ATOM 1447 C C . HIS A 1 185 ? 6.335 18.594 23.420 1.00 7.07 185 HIS A C 1
ATOM 1448 O O . HIS A 1 185 ? 6.071 17.641 24.170 1.00 7.15 185 HIS A O 1
ATOM 1455 N N . PHE A 1 186 ? 5.783 18.770 22.217 1.00 6.27 186 PHE A N 1
ATOM 1456 C CA . PHE A 1 186 ? 4.835 17.839 21.611 1.00 6.72 186 PHE A CA 1
ATOM 1457 C C . PHE A 1 186 ? 5.356 17.446 20.240 1.00 7.31 186 PHE A C 1
ATOM 1458 O O . PHE A 1 186 ? 5.962 18.271 19.538 1.00 9.48 186 PHE A O 1
ATOM 1466 N N . GLU A 1 187 ? 5.114 16.198 19.851 1.00 7.31 187 GLU A N 1
ATOM 1467 C CA . GLU A 1 187 ? 5.606 15.702 18.568 1.00 8.95 187 GLU A CA 1
ATOM 1468 C C . GLU A 1 187 ? 4.495 15.190 17.657 1.00 7.38 187 GLU A C 1
ATOM 1469 O O . GLU A 1 187 ? 3.364 14.943 18.093 1.00 9.21 187 GLU A O 1
ATOM 1475 N N . ASP A 1 188 ? 4.835 15.024 16.385 1.00 9.56 188 ASP A N 1
ATOM 1476 C CA . ASP A 1 188 ? 3.843 14.752 15.354 1.00 9.12 188 ASP A CA 1
ATOM 1477 C C . ASP A 1 188 ? 3.817 13.300 14.890 1.00 9.29 188 ASP A C 1
ATOM 1478 O O . ASP A 1 188 ? 3.282 13.003 13.826 1.00 13.45 188 ASP A O 1
ATOM 1483 N N . GLN A 1 189 ? 4.398 12.397 15.678 1.00 12.57 189 GLN A N 1
ATOM 1484 C CA . GLN A 1 189 ? 4.267 10.969 15.397 1.00 13.88 189 GLN A CA 1
ATOM 1485 C C . GLN A 1 189 ? 3.197 10.368 16.294 1.00 16.24 189 GLN A C 1
ATOM 1486 O O . GLN A 1 189 ? 2.841 10.945 17.324 1.00 20.73 189 GLN A O 1
ATOM 1492 N N . LEU A 1 190 ? 2.682 9.209 15.900 1.00 15.38 190 LEU A N 1
ATOM 1493 C CA . LEU A 1 190 ? 1.729 8.471 16.719 1.00 14.22 190 LEU A CA 1
ATOM 1494 C C . LEU A 1 190 ? 2.370 7.172 17.199 1.00 13.69 190 LEU A C 1
ATOM 1495 O O . LEU A 1 190 ? 2.406 6.172 16.480 1.00 15.10 190 LEU A O 1
ATOM 1500 N N . ALA A 1 191 ? 2.878 7.195 18.424 1.00 17.77 191 ALA A N 1
ATOM 1501 C CA . ALA A 1 191 ? 3.575 6.044 18.979 1.00 19.38 191 ALA A CA 1
ATOM 1502 C C . ALA A 1 191 ? 2.714 4.786 18.970 1.00 17.42 191 ALA A C 1
ATOM 1503 O O . ALA A 1 191 ? 3.224 3.678 18.793 1.00 21.78 191 ALA A O 1
ATOM 1505 N N . ALA A 1 192 ? 1.406 4.956 19.146 1.00 20.15 192 ALA A N 1
ATOM 1506 C CA . ALA A 1 192 ? 0.501 3.814 19.291 1.00 18.24 192 ALA A CA 1
ATOM 1507 C C . ALA A 1 192 ? 0.532 2.867 18.095 1.00 19.51 192 ALA A C 1
ATOM 1508 O O . ALA A 1 192 ? 0.246 1.671 18.233 1.00 21.84 192 ALA A O 1
ATOM 1510 N N . VAL A 1 193 ? 0.873 3.394 16.923 1.00 19.57 193 VAL A N 1
ATOM 1511 C CA . VAL A 1 193 ? 0.819 2.593 15.706 1.00 14.98 193 VAL A CA 1
ATOM 1512 C C . VAL A 1 193 ? 2.196 2.420 15.082 1.00 22.21 193 VAL A C 1
ATOM 1513 O O . VAL A 1 193 ? 2.315 2.015 13.928 1.00 21.62 193 VAL A O 1
ATOM 1517 N N . LYS A 1 194 ? 3.234 2.725 15.851 1.00 17.75 194 LYS A N 1
ATOM 1518 C CA . LYS A 1 194 ? 4.597 2.537 15.374 1.00 19.71 194 LYS A CA 1
ATOM 1519 C C . LYS A 1 194 ? 4.713 1.156 14.748 1.00 23.72 194 LYS A C 1
ATOM 1520 O O . LYS A 1 194 ? 4.400 0.149 15.383 1.00 23.13 194 LYS A O 1
ATOM 1526 N N . LYS A 1 195 ? 5.162 1.111 13.499 1.00 24.06 195 LYS A N 1
ATOM 1527 C CA . LYS A 1 195 ? 5.143 -0.125 12.734 1.00 33.18 195 LYS A CA 1
ATOM 1528 C C . LYS A 1 195 ? 6.346 -0.999 13.064 1.00 37.44 195 LYS A C 1
ATOM 1529 O O . LYS A 1 195 ? 7.494 -0.559 12.989 1.00 31.36 195 LYS A O 1
ATOM 1535 N N . CYS A 1 196 ? 6.063 -2.240 13.445 1.00 42.66 196 CYS A N 1
ATOM 1536 C CA . CYS A 1 196 ? 7.099 -3.212 13.751 1.00 49.49 196 CYS A CA 1
ATOM 1537 C C . CYS A 1 196 ? 7.625 -3.823 12.459 1.00 50.71 196 CYS A C 1
ATOM 1538 O O . CYS A 1 196 ? 6.929 -3.830 11.443 1.00 43.36 196 CYS A O 1
ATOM 1541 N N . GLY A 1 197 ? 8.853 -4.329 12.501 1.00 51.57 197 GLY A N 1
ATOM 1542 C CA . GLY A 1 197 ? 9.455 -4.956 11.338 1.00 56.84 197 GLY A CA 1
ATOM 1543 C C . GLY A 1 197 ? 10.541 -4.108 10.704 1.00 61.65 197 GLY A C 1
ATOM 1544 O O . GLY A 1 197 ? 10.805 -2.988 11.143 1.00 61.14 197 GLY A O 1
ATOM 1545 N N . HIS A 1 198 ? 11.171 -4.646 9.663 1.00 63.34 198 HIS A N 1
ATOM 1546 C CA . HIS A 1 198 ? 12.260 -3.954 8.983 1.00 64.02 198 HIS A CA 1
ATOM 1547 C C . HIS A 1 198 ? 11.731 -2.870 8.047 1.00 63.89 198 HIS A C 1
ATOM 1548 O O . HIS A 1 198 ? 12.443 -1.921 7.717 1.00 65.47 198 HIS A O 1
ATOM 1563 N N . GLY A 1 200 ? 9.064 -1.158 8.929 1.00 43.02 200 GLY A N 1
ATOM 1564 C CA . GLY A 1 200 ? 8.242 -0.373 9.828 1.00 42.78 200 GLY A CA 1
ATOM 1565 C C . GLY A 1 200 ? 8.923 0.931 10.196 1.00 39.94 200 GLY A C 1
ATOM 1566 O O . GLY A 1 200 ? 9.765 1.431 9.452 1.00 49.55 200 GLY A O 1
ATOM 1567 N N . GLY A 1 201 ? 8.561 1.483 11.347 1.00 28.16 201 GLY A N 1
ATOM 1568 C CA . GLY A 1 201 ? 9.129 2.741 11.795 1.00 22.95 201 GLY A CA 1
ATOM 1569 C C . GLY A 1 201 ? 8.053 3.681 12.301 1.00 20.32 201 GLY A C 1
ATOM 1570 O O . GLY A 1 201 ? 6.899 3.281 12.470 1.00 18.43 201 GLY A O 1
ATOM 1571 N N . LYS A 1 202 ? 8.430 4.936 12.532 1.00 19.46 202 LYS A N 1
ATOM 1572 C CA . LYS A 1 202 ? 7.519 5.934 13.074 1.00 19.01 202 LYS A CA 1
ATOM 1573 C C . LYS A 1 202 ? 6.452 6.340 12.065 1.00 16.38 202 LYS A C 1
ATOM 1574 O O . LYS A 1 202 ? 6.668 6.300 10.849 1.00 16.84 202 LYS A O 1
ATOM 1580 N N . VAL A 1 203 ? 5.295 6.730 12.584 1.00 15.30 203 VAL A N 1
ATOM 1581 C CA . VAL A 1 203 ? 4.181 7.135 11.739 1.00 14.41 203 VAL A CA 1
ATOM 1582 C C . VAL A 1 203 ? 3.748 8.550 12.108 1.00 12.51 203 VAL A C 1
ATOM 1583 O O . VAL A 1 203 ? 3.461 8.837 13.279 1.00 13.10 203 VAL A O 1
ATOM 1587 N N . LEU A 1 204 ? 3.706 9.438 11.115 1.00 11.75 204 LEU A N 1
ATOM 1588 C CA . LEU A 1 204 ? 3.284 10.818 11.336 1.00 10.34 204 LEU A CA 1
ATOM 1589 C C . LEU A 1 204 ? 1.770 10.971 11.286 1.00 12.20 204 LEU A C 1
ATOM 1590 O O . LEU A 1 204 ? 1.069 10.197 10.628 1.00 12.31 204 LEU A O 1
ATOM 1595 N N . VAL A 1 205 ? 1.271 11.999 11.962 1.00 11.17 205 VAL A N 1
ATOM 1596 C CA . VAL A 1 205 ? -0.108 12.418 11.780 1.00 10.53 205 VAL A CA 1
ATOM 1597 C C . VAL A 1 205 ? -0.120 13.550 10.761 1.00 9.01 205 VAL A C 1
ATOM 1598 O O . VAL A 1 205 ? 0.925 14.144 10.479 1.00 9.87 205 VAL A O 1
ATOM 1602 N N . PRO A 1 206 ? -1.294 13.857 10.197 1.00 10.40 206 PRO A N 1
ATOM 1603 C CA . PRO A 1 206 ? -1.371 14.997 9.277 1.00 10.27 206 PRO A CA 1
ATOM 1604 C C . PRO A 1 206 ? -0.906 16.285 9.949 1.00 9.91 206 PRO A C 1
ATOM 1605 O O . PRO A 1 206 ? -1.075 16.465 11.168 1.00 11.33 206 PRO A O 1
ATOM 1609 N N . THR A 1 207 ? -0.326 17.185 9.159 1.00 9.61 207 THR A N 1
ATOM 1610 C CA . THR A 1 207 ? 0.163 18.454 9.696 1.00 8.61 207 THR A CA 1
ATOM 1611 C C . THR A 1 207 ? -0.933 19.183 10.474 1.00 9.80 207 THR A C 1
ATOM 1612 O O . THR A 1 207 ? -0.680 19.720 11.552 1.00 11.16 207 THR A O 1
ATOM 1616 N N A GLN A 1 208 ? -2.154 19.198 9.942 0.50 8.41 208 GLN A N 1
ATOM 1617 N N B GLN A 1 208 ? -2.140 19.182 9.917 0.50 11.10 208 GLN A N 1
ATOM 1618 C CA A GLN A 1 208 ? -3.248 19.927 10.592 0.50 8.60 208 GLN A CA 1
ATOM 1619 C CA B GLN A 1 208 ? -3.278 19.850 10.532 0.50 16.78 208 GLN A CA 1
ATOM 1620 C C A GLN A 1 208 ? -3.547 19.357 11.979 0.50 10.86 208 GLN A C 1
ATOM 1621 C C B GLN A 1 208 ? -3.517 19.314 11.940 0.50 12.78 208 GLN A C 1
ATOM 1622 O O A GLN A 1 208 ? -3.935 20.084 12.894 0.50 8.68 208 GLN A O 1
ATOM 1623 O O B GLN A 1 208 ? -3.790 20.074 12.870 0.50 14.13 208 GLN A O 1
ATOM 1634 N N A GLU A 1 209 ? -3.364 18.051 12.138 0.50 10.81 209 GLU A N 1
ATOM 1635 N N B GLU A 1 209 ? -3.411 17.999 12.098 0.50 11.06 209 GLU A N 1
ATOM 1636 C CA A GLU A 1 209 ? -3.614 17.423 13.432 0.50 10.79 209 GLU A CA 1
ATOM 1637 C CA B GLU A 1 209 ? -3.609 17.388 13.408 0.50 11.55 209 GLU A CA 1
ATOM 1638 C C A GLU A 1 209 ? -2.509 17.756 14.428 0.50 8.39 209 GLU A C 1
ATOM 1639 C C B GLU A 1 209 ? -2.525 17.825 14.393 0.50 10.58 209 GLU A C 1
ATOM 1640 O O A GLU A 1 209 ? -2.774 17.971 15.612 0.50 8.86 209 GLU A O 1
ATOM 1641 O O B GLU A 1 209 ? -2.822 18.172 15.539 0.50 11.07 209 GLU A O 1
ATOM 1652 N N . ALA A 1 210 ? -1.272 17.811 13.947 1.00 9.04 210 ALA A N 1
ATOM 1653 C CA . ALA A 1 210 ? -0.156 18.230 14.798 1.00 8.84 210 ALA A CA 1
ATOM 1654 C C . ALA A 1 210 ? -0.316 19.694 15.217 1.00 7.57 210 ALA A C 1
ATOM 1655 O O . ALA A 1 210 ? -0.085 20.048 16.373 1.00 8.53 210 ALA A O 1
ATOM 1657 N N . ILE A 1 211 ? -0.737 20.547 14.288 1.00 8.34 211 ILE A N 1
ATOM 1658 C CA . ILE A 1 211 ? -0.994 21.939 14.635 1.00 8.52 211 ILE A CA 1
ATOM 1659 C C . ILE A 1 211 ? -2.073 22.051 15.723 1.00 8.90 211 ILE A C 1
ATOM 1660 O O . ILE A 1 211 ? -1.928 22.825 16.673 1.00 8.67 211 ILE A O 1
ATOM 1665 N N . GLN A 1 212 ? -3.142 21.272 15.605 1.00 8.39 212 GLN A N 1
ATOM 1666 C CA . GLN A 1 212 ? -4.207 21.318 16.609 1.00 8.45 212 GLN A CA 1
ATOM 1667 C C . GLN A 1 212 ? -3.731 20.924 18.011 1.00 7.54 212 GLN A C 1
ATOM 1668 O O . GLN A 1 212 ? -4.210 21.475 19.002 1.00 8.14 212 GLN A O 1
ATOM 1674 N N . LYS A 1 213 ? -2.776 20.001 18.098 1.00 7.74 213 LYS A N 1
ATOM 1675 C CA . LYS A 1 213 ? -2.189 19.655 19.394 1.00 8.98 213 LYS A CA 1
ATOM 1676 C C . LYS A 1 213 ? -1.437 20.856 19.977 1.00 7.51 213 LYS A C 1
ATOM 1677 O O . LYS A 1 213 ? -1.520 21.119 21.183 1.00 8.06 213 LYS A O 1
ATOM 1683 N N . LEU A 1 214 ? -0.703 21.582 19.131 1.00 7.44 214 LEU A N 1
ATOM 1684 C CA . LEU A 1 214 ? 0.001 22.785 19.583 1.00 6.21 214 LEU A CA 1
ATOM 1685 C C . LEU A 1 214 ? -0.976 23.868 20.049 1.00 6.75 214 LEU A C 1
ATOM 1686 O O . LEU A 1 214 ? -0.725 24.553 21.048 1.00 7.65 214 LEU A O 1
ATOM 1691 N N . VAL A 1 215 ? -2.094 24.009 19.338 1.00 6.36 215 VAL A N 1
ATOM 1692 C CA . VAL A 1 215 ? -3.139 24.958 19.729 1.00 7.39 215 VAL A CA 1
ATOM 1693 C C . VAL A 1 215 ? -3.730 24.552 21.086 1.00 6.70 215 VAL A C 1
ATOM 1694 O O . VAL A 1 215 ? -3.912 25.396 21.971 1.00 8.18 215 VAL A O 1
ATOM 1698 N N . ALA A 1 216 ? -3.987 23.259 21.261 1.00 6.97 216 ALA A N 1
ATOM 1699 C CA . ALA A 1 216 ? -4.515 22.753 22.533 1.00 6.82 216 ALA A CA 1
ATOM 1700 C C . ALA A 1 216 ? -3.562 23.090 23.686 1.00 7.28 216 ALA A C 1
ATOM 1701 O O . ALA A 1 216 ? -3.994 23.511 24.761 1.00 7.31 216 ALA A O 1
ATOM 1703 N N . ALA A 1 217 ? -2.263 22.908 23.456 1.00 6.10 217 ALA A N 1
ATOM 1704 C CA . ALA A 1 217 ? -1.269 23.159 24.490 1.00 7.20 217 ALA A CA 1
ATOM 1705 C C . ALA A 1 217 ? -1.169 24.648 24.820 1.00 5.30 217 ALA A C 1
ATOM 1706 O O . ALA A 1 217 ? -1.129 25.033 25.996 1.00 6.80 217 ALA A O 1
ATOM 1708 N N . ARG A 1 218 ? -1.141 25.493 23.789 1.00 5.50 218 ARG A N 1
ATOM 1709 C CA . ARG A 1 218 ? -1.094 26.931 24.030 1.00 5.87 218 ARG A CA 1
ATOM 1710 C C . ARG A 1 218 ? -2.356 27.381 24.767 1.00 6.25 218 ARG A C 1
ATOM 1711 O O . ARG A 1 218 ? -2.285 28.209 25.676 1.00 8.11 218 ARG A O 1
ATOM 1719 N N . LEU A 1 219 ? -3.504 26.825 24.395 1.00 6.99 219 LEU A N 1
ATOM 1720 C CA . LEU A 1 219 ? -4.754 27.182 25.065 1.00 7.63 219 LEU A CA 1
ATOM 1721 C C . LEU A 1 219 ? -4.684 26.868 26.557 1.00 6.19 219 LEU A C 1
ATOM 1722 O O . LEU A 1 219 ? -5.062 27.682 27.388 1.00 7.51 219 LEU A O 1
ATOM 1727 N N . ALA A 1 220 ? -4.217 25.671 26.894 1.00 6.90 220 ALA A N 1
ATOM 1728 C CA . ALA A 1 220 ? -4.062 25.289 28.289 1.00 6.48 220 ALA A CA 1
ATOM 1729 C C . ALA A 1 220 ? -3.206 26.301 29.049 1.00 6.24 220 ALA A C 1
ATOM 1730 O O . ALA A 1 220 ? -3.566 26.739 30.149 1.00 7.14 220 ALA A O 1
ATOM 1732 N N . ALA A 1 221 ? -2.059 26.654 28.483 1.00 6.36 221 ALA A N 1
ATOM 1733 C CA . ALA A 1 221 ? -1.161 27.610 29.126 1.00 8.53 221 ALA A CA 1
ATOM 1734 C C . ALA A 1 221 ? -1.815 28.977 29.282 1.00 6.46 221 ALA A C 1
ATOM 1735 O O . ALA A 1 221 ? -1.669 29.637 30.320 1.00 7.22 221 ALA A O 1
ATOM 1737 N N . ASP A 1 222 ? -2.533 29.404 28.250 1.00 6.36 222 ASP A N 1
ATOM 1738 C CA . ASP A 1 222 ? -3.227 30.688 28.284 1.00 7.03 222 ASP A CA 1
ATOM 1739 C C . ASP A 1 222 ? -4.324 30.705 29.346 1.00 6.34 222 ASP A C 1
ATOM 1740 O O . ASP A 1 222 ? -4.501 31.691 30.067 1.00 7.71 222 ASP A O 1
ATOM 1745 N N . VAL A 1 223 ? -5.070 29.614 29.434 1.00 7.53 223 VAL A N 1
ATOM 1746 C CA . VAL A 1 223 ? -6.120 29.495 30.433 1.00 7.62 223 VAL A CA 1
ATOM 1747 C C . VAL A 1 223 ? -5.525 29.596 31.838 1.00 7.09 223 VAL A C 1
ATOM 1748 O O . VAL A 1 223 ? -6.043 30.315 32.689 1.00 8.59 223 VAL A O 1
ATOM 1752 N N . LEU A 1 224 ? -4.418 28.901 32.076 1.00 6.54 224 LEU A N 1
ATOM 1753 C CA . LEU A 1 224 ? -3.760 28.987 33.385 1.00 7.95 224 LEU A CA 1
ATOM 1754 C C . LEU 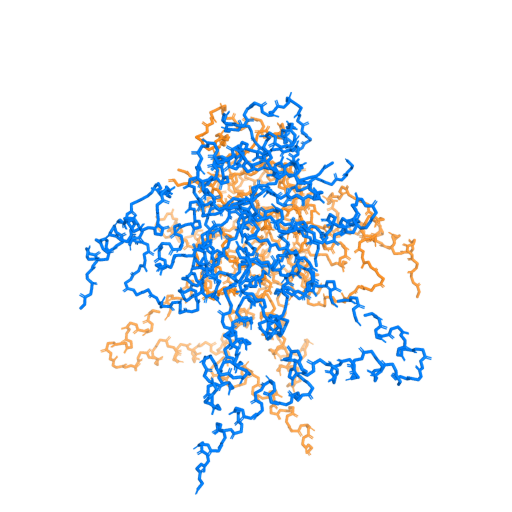A 1 224 ? -3.047 30.325 33.602 1.00 7.90 224 LEU A C 1
ATOM 1755 O O . LEU A 1 224 ? -2.759 30.704 34.742 1.00 9.99 224 LEU A O 1
ATOM 1760 N N . GLY A 1 225 ? -2.780 31.042 32.510 1.00 7.64 225 GLY A N 1
ATOM 1761 C CA . GLY A 1 225 ? -2.136 32.344 32.572 1.00 8.25 225 GLY A CA 1
ATOM 1762 C C . GLY A 1 225 ? -0.630 32.299 32.769 1.00 8.02 225 GLY A C 1
ATOM 1763 O O . GLY A 1 225 ? -0.049 33.199 33.395 1.00 11.19 225 GLY A O 1
ATOM 1764 N N . VAL A 1 226 ? 0.008 31.262 32.229 1.00 7.13 226 VAL A N 1
ATOM 1765 C CA . VAL A 1 226 ? 1.446 31.068 32.359 1.00 7.55 226 VAL A CA 1
ATOM 1766 C C . VAL A 1 226 ? 2.078 31.032 30.973 1.00 6.77 226 VAL A C 1
ATOM 1767 O O . VAL A 1 226 ? 1.623 30.271 30.110 1.00 9.01 226 VAL A O 1
ATOM 1771 N N . PRO A 1 227 ? 3.139 31.834 30.753 1.00 7.92 227 PRO A N 1
ATOM 1772 C CA . PRO A 1 227 ? 3.780 31.951 29.430 1.00 7.88 227 PRO A CA 1
ATOM 1773 C C . PRO A 1 227 ? 4.784 30.815 29.163 1.00 6.31 227 PRO A C 1
ATOM 1774 O O . PRO A 1 227 ? 5.924 31.043 28.740 1.00 8.60 227 PRO A O 1
ATOM 1778 N N . THR A 1 228 ? 4.335 29.590 29.414 1.00 7.36 228 THR A N 1
ATOM 1779 C CA . THR A 1 228 ? 5.130 28.387 29.235 1.00 7.35 228 THR A CA 1
ATOM 1780 C C . THR A 1 228 ? 5.733 28.315 27.833 1.00 6.73 228 THR A C 1
ATOM 1781 O O . THR A 1 228 ? 5.063 28.634 26.850 1.00 7.71 228 THR A O 1
ATOM 1785 N N . LEU A 1 229 ? 7.004 27.923 27.742 1.00 6.26 229 LEU A N 1
ATOM 1786 C CA . LEU A 1 229 ? 7.620 27.706 26.432 1.00 6.91 229 LEU A CA 1
ATOM 1787 C C . LEU A 1 229 ? 6.997 26.476 25.772 1.00 7.41 229 LEU A C 1
ATOM 1788 O O . LEU A 1 229 ? 6.868 25.419 26.400 1.00 8.16 229 LEU A O 1
ATOM 1793 N N . LEU A 1 230 ? 6.624 26.617 24.503 1.00 7.31 230 LEU A N 1
ATOM 1794 C CA . LEU A 1 230 ? 6.023 25.517 23.759 1.00 7.14 230 LEU A CA 1
ATOM 1795 C C . LEU A 1 230 ? 6.960 25.131 22.616 1.00 8.14 230 LEU A C 1
ATOM 1796 O O . LEU A 1 230 ? 7.319 25.970 21.773 1.00 8.74 230 LEU A O 1
ATOM 1801 N N . ILE A 1 231 ? 7.357 23.866 22.591 1.00 6.28 231 ILE A N 1
ATOM 1802 C CA . ILE A 1 231 ? 8.308 23.373 21.608 1.00 7.79 231 ILE A CA 1
ATOM 1803 C C . ILE A 1 231 ? 7.624 22.365 20.692 1.00 7.13 231 ILE A C 1
ATOM 1804 O O . ILE A 1 231 ? 7.013 21.395 21.159 1.00 7.79 231 ILE A O 1
ATOM 1809 N N . ALA A 1 232 ? 7.695 22.612 19.387 1.00 7.87 232 ALA A N 1
ATOM 1810 C CA . ALA A 1 232 ? 7.118 21.701 18.407 1.00 9.86 232 ALA A CA 1
ATOM 1811 C C . ALA A 1 232 ? 8.199 20.799 17.834 1.00 9.30 232 ALA A C 1
ATOM 1812 O O . ALA A 1 232 ? 9.118 21.268 17.162 1.00 9.78 232 ALA A O 1
ATOM 1814 N N . ARG A 1 233 ? 8.090 19.508 18.120 1.00 8.95 233 ARG A N 1
ATOM 1815 C CA . ARG A 1 233 ? 8.991 18.512 17.555 1.00 9.91 233 ARG A CA 1
ATOM 1816 C C . ARG A 1 233 ? 8.389 17.884 16.305 1.00 10.18 233 ARG A C 1
ATOM 1817 O O . ARG A 1 233 ? 7.205 17.523 16.286 1.00 10.04 233 ARG A O 1
ATOM 1825 N N . THR A 1 234 ? 9.196 17.763 15.255 1.00 8.86 234 THR A N 1
ATOM 1826 C CA . THR A 1 234 ? 8.819 16.924 14.127 1.00 8.40 234 THR A CA 1
ATOM 1827 C C . THR A 1 234 ? 9.673 15.667 14.033 1.00 8.75 234 THR A C 1
ATOM 1828 O O . THR A 1 234 ? 10.895 15.706 14.211 1.00 10.04 234 THR A O 1
ATOM 1832 N N . ASP A 1 235 ? 9.013 14.556 13.731 1.00 10.27 235 ASP A N 1
ATOM 1833 C CA . ASP A 1 235 ? 9.676 13.279 13.519 1.00 9.55 235 ASP A CA 1
ATOM 1834 C C . ASP A 1 235 ? 9.815 12.961 12.030 1.00 11.73 235 ASP A C 1
ATOM 1835 O O . ASP A 1 235 ? 10.176 11.839 11.652 1.00 13.42 235 ASP A O 1
ATOM 1840 N N . ALA A 1 236 ? 9.552 13.962 11.192 1.00 12.78 236 ALA A N 1
ATOM 1841 C CA . ALA A 1 236 ? 9.496 13.773 9.740 1.00 14.76 236 ALA A CA 1
ATOM 1842 C C . ALA A 1 236 ? 10.838 13.474 9.055 1.00 14.11 236 ALA A C 1
ATOM 1843 O O . ALA A 1 236 ? 10.868 13.099 7.882 1.00 15.95 236 ALA A O 1
ATOM 1845 N N . ASP A 1 237 ? 11.949 13.641 9.765 1.00 13.56 237 ASP A N 1
ATOM 1846 C CA . ASP A 1 237 ? 13.247 13.319 9.173 1.00 17.45 237 ASP A CA 1
ATOM 1847 C C . ASP A 1 237 ? 13.372 11.820 8.900 1.00 21.10 237 ASP A C 1
ATOM 1848 O O . ASP A 1 237 ? 13.914 11.409 7.871 1.00 26.05 237 ASP A O 1
ATOM 1853 N N . ALA A 1 238 ? 12.844 11.009 9.815 1.00 17.47 238 ALA A N 1
ATOM 1854 C CA . ALA A 1 238 ? 12.966 9.558 9.719 1.00 18.65 238 ALA A CA 1
ATOM 1855 C C . ALA A 1 238 ? 11.643 8.859 9.407 1.00 18.01 238 ALA A C 1
ATOM 1856 O O . ALA A 1 238 ? 11.637 7.766 8.841 1.00 24.65 238 ALA A O 1
ATOM 1858 N N . ALA A 1 239 ? 10.529 9.484 9.773 1.00 16.13 239 ALA A N 1
ATOM 1859 C CA . ALA A 1 239 ? 9.220 8.865 9.575 1.00 16.88 239 ALA A CA 1
ATOM 1860 C C . ALA A 1 239 ? 8.787 8.883 8.108 1.00 18.20 239 ALA A C 1
ATOM 1861 O O . ALA A 1 239 ? 8.616 9.955 7.513 1.00 21.45 239 ALA A O 1
ATOM 1863 N N . ASP A 1 240 ? 8.595 7.695 7.540 1.00 17.35 240 ASP A N 1
ATOM 1864 C CA . ASP A 1 240 ? 8.177 7.572 6.147 1.00 17.81 240 ASP A CA 1
ATOM 1865 C C . ASP A 1 240 ? 6.773 6.986 6.048 1.00 16.37 240 ASP A C 1
ATOM 1866 O O . ASP A 1 240 ? 6.408 6.386 5.033 1.00 17.38 240 ASP A O 1
ATOM 1871 N N . LEU A 1 241 ? 5.999 7.161 7.114 1.00 13.71 241 LEU A N 1
ATOM 1872 C CA . LEU A 1 241 ? 4.611 6.730 7.159 1.00 16.33 241 LEU A CA 1
ATOM 1873 C C . LEU A 1 241 ? 3.755 7.860 7.701 1.00 14.23 241 LEU A C 1
ATOM 1874 O O . LEU A 1 241 ? 4.213 8.665 8.520 1.00 14.17 241 LEU A O 1
ATOM 1879 N N . LEU A 1 242 ? 2.511 7.905 7.239 1.00 16.14 242 LEU A N 1
ATOM 1880 C CA . LEU A 1 242 ? 1.570 8.964 7.578 1.00 13.35 242 LEU A CA 1
ATOM 1881 C C . LEU A 1 242 ? 0.191 8.337 7.757 1.00 13.40 242 LEU A C 1
ATOM 1882 O O . LEU A 1 242 ? -0.242 7.536 6.923 1.00 15.10 242 LEU A O 1
ATOM 1887 N N . THR A 1 243 ? -0.504 8.689 8.837 1.00 11.69 243 THR A N 1
ATOM 1888 C CA . THR A 1 243 ? -1.765 8.023 9.159 1.00 14.70 243 THR A CA 1
ATOM 1889 C C . THR A 1 243 ? -2.855 8.255 8.124 1.00 16.59 243 THR A C 1
ATOM 1890 O O . THR A 1 243 ? -3.683 7.375 7.888 1.00 20.47 243 THR A O 1
ATOM 1894 N N . SER A 1 244 ? -2.855 9.440 7.520 1.00 12.74 244 SER A N 1
ATOM 1895 C CA . SER A 1 244 ? -3.949 9.871 6.655 1.00 15.10 244 SER A CA 1
ATOM 1896 C C . SER A 1 244 ? -3.483 10.958 5.689 1.00 14.08 244 SER A C 1
ATOM 1897 O O . SER A 1 244 ? -2.604 11.752 6.023 1.00 15.11 244 SER A O 1
ATOM 1900 N N . ASP A 1 245 ? -4.077 10.993 4.497 1.00 18.85 245 ASP A N 1
ATOM 1901 C CA . ASP A 1 245 ? -3.724 11.978 3.478 1.00 19.01 245 ASP A CA 1
ATOM 1902 C C . ASP A 1 245 ? -4.692 13.160 3.456 1.00 18.42 245 ASP A C 1
ATOM 1903 O O . ASP A 1 245 ? -4.766 13.883 2.464 1.00 19.85 245 ASP A O 1
ATOM 1908 N N . CYS A 1 246 ? -5.421 13.360 4.550 1.00 18.36 246 CYS A N 1
ATOM 1909 C CA . CYS A 1 246 ? -6.499 14.351 4.571 1.00 17.33 246 CYS A CA 1
ATOM 1910 C C . CYS A 1 246 ? -6.041 15.810 4.523 1.00 18.43 246 CYS A C 1
ATOM 1911 O O . CYS A 1 246 ? -6.840 16.699 4.233 1.00 21.99 246 CYS A O 1
ATOM 1914 N N . ASP A 1 247 ? -4.767 16.063 4.807 1.00 15.51 247 ASP A N 1
ATOM 1915 C CA . ASP A 1 247 ? -4.245 17.425 4.749 1.00 16.24 247 ASP A CA 1
ATOM 1916 C C . ASP A 1 247 ? -3.495 17.649 3.437 1.00 14.95 247 ASP A C 1
ATOM 1917 O O . ASP A 1 247 ? -2.450 17.047 3.209 1.00 16.39 247 ASP A O 1
ATOM 1922 N N . PRO A 1 248 ? -4.028 18.522 2.569 1.00 13.21 248 PRO A N 1
ATOM 1923 C CA . PRO A 1 248 ? -3.398 18.773 1.267 1.00 16.84 248 PRO A CA 1
ATOM 1924 C C . PRO A 1 248 ? -1.951 19.240 1.410 1.00 16.73 248 PRO A C 1
ATOM 1925 O O . PRO A 1 248 ? -1.154 19.074 0.487 1.00 20.20 248 PRO A O 1
ATOM 1929 N N . TYR A 1 249 ? -1.618 19.811 2.564 1.00 15.98 249 TYR A N 1
ATOM 1930 C CA . TYR A 1 249 ? -0.265 20.290 2.819 1.00 14.05 249 TYR A CA 1
ATOM 1931 C C . TYR A 1 249 ? 0.777 19.173 2.749 1.00 13.97 249 TYR A C 1
ATOM 1932 O O . TYR A 1 249 ? 1.942 19.421 2.429 1.00 18.33 249 TYR A O 1
ATOM 1941 N N . ASP A 1 250 ? 0.350 17.948 3.046 1.00 14.97 250 ASP A N 1
ATOM 1942 C CA . ASP A 1 250 ? 1.250 16.796 3.104 1.00 14.69 250 ASP A CA 1
ATOM 1943 C C . ASP A 1 250 ? 1.358 16.068 1.766 1.00 16.32 250 ASP A C 1
ATOM 1944 O O . ASP A 1 250 ? 2.207 15.191 1.597 1.00 16.54 250 ASP A O 1
ATOM 1949 N N . ARG A 1 251 ? 0.496 16.437 0.820 1.00 18.13 251 ARG A N 1
ATOM 1950 C CA . ARG A 1 251 ? 0.355 15.705 -0.437 1.00 19.11 251 ARG A CA 1
ATOM 1951 C C . ARG A 1 251 ? 1.669 15.504 -1.201 1.00 19.87 251 ARG A C 1
ATOM 1952 O O . ARG A 1 251 ? 1.898 14.441 -1.776 1.00 26.02 251 ARG A O 1
ATOM 1960 N N . GLU A 1 252 ? 2.532 16.516 -1.205 1.00 20.23 252 GLU A N 1
ATOM 1961 C CA . GLU A 1 252 ? 3.750 16.446 -2.012 1.00 26.06 252 GLU A CA 1
ATOM 1962 C C . GLU A 1 252 ? 4.699 15.337 -1.556 1.00 24.34 252 GLU A C 1
ATOM 1963 O O . GLU A 1 252 ? 5.567 14.913 -2.319 1.00 28.03 252 GLU A O 1
ATOM 1969 N N . PHE A 1 253 ? 4.528 14.862 -0.324 1.00 18.96 253 PHE A N 1
ATOM 1970 C CA . PHE A 1 253 ? 5.422 13.841 0.227 1.00 18.46 253 PHE A CA 1
ATOM 1971 C C . PHE A 1 253 ? 4.879 12.418 0.106 1.00 23.00 253 PHE A C 1
ATOM 1972 O O . PHE A 1 253 ? 5.602 11.448 0.328 1.00 23.41 253 PHE A O 1
ATOM 1980 N N . ILE A 1 254 ? 3.609 12.303 -0.266 1.00 19.04 254 ILE A N 1
ATOM 1981 C CA . ILE A 1 254 ? 2.947 11.008 -0.366 1.00 20.28 254 ILE A CA 1
ATOM 1982 C C . ILE A 1 254 ? 3.351 10.277 -1.650 1.00 26.81 254 ILE A C 1
ATOM 1983 O O . ILE A 1 254 ? 3.312 10.852 -2.735 1.00 31.06 254 ILE A O 1
ATOM 1988 N N . THR A 1 255 ? 3.747 9.013 -1.521 1.00 24.62 255 THR A N 1
ATOM 1989 C CA . THR A 1 255 ? 4.270 8.259 -2.657 1.00 27.33 255 THR A CA 1
ATOM 1990 C C . THR A 1 255 ? 3.183 7.506 -3.410 1.00 29.48 255 THR A C 1
ATOM 1991 O O . THR A 1 255 ? 3.323 7.224 -4.604 1.00 35.55 255 THR A O 1
ATOM 1995 N N . GLY A 1 256 ? 2.110 7.164 -2.706 1.00 23.18 256 GLY A N 1
ATOM 1996 C CA . GLY A 1 256 ? 1.037 6.388 -3.300 1.00 30.15 256 GLY A CA 1
ATOM 1997 C C . GLY A 1 256 ? 0.886 5.009 -2.682 1.00 28.62 256 GLY A C 1
ATOM 1998 O O . GLY A 1 256 ? -0.204 4.440 -2.686 1.00 28.93 256 GLY A O 1
ATOM 1999 N N . ASP A 1 257 ? 1.978 4.463 -2.156 1.00 24.35 257 ASP A N 1
ATOM 2000 C CA . ASP A 1 257 ? 1.924 3.153 -1.511 1.00 23.44 257 ASP A CA 1
ATOM 2001 C C . ASP A 1 257 ? 1.196 3.238 -0.171 1.00 22.36 257 ASP A C 1
ATOM 2002 O O . ASP A 1 257 ? 1.310 4.235 0.546 1.00 23.84 257 ASP A O 1
ATOM 2007 N N . ARG A 1 258 ? 0.447 2.189 0.157 1.00 23.09 258 ARG A N 1
ATOM 2008 C CA . ARG A 1 258 ? -0.255 2.104 1.433 1.00 23.49 258 ARG A CA 1
ATOM 2009 C C . ARG A 1 258 ? 0.216 0.878 2.205 1.00 25.82 258 ARG A C 1
ATOM 2010 O O . ARG A 1 258 ? 0.690 -0.088 1.613 1.00 28.74 258 ARG A O 1
ATOM 2018 N N . THR A 1 259 ? 0.085 0.914 3.527 1.00 24.51 259 THR A N 1
ATOM 2019 C CA . THR A 1 259 ? 0.393 -0.257 4.341 1.00 24.84 259 THR A CA 1
ATOM 2020 C C . THR A 1 259 ? -0.869 -1.070 4.566 1.00 31.78 259 THR A C 1
ATOM 2021 O O . THR A 1 259 ? -1.962 -0.640 4.204 1.00 25.15 259 THR A O 1
ATOM 2025 N N . ALA A 1 260 ? -0.714 -2.239 5.178 1.00 35.70 260 ALA A N 1
ATOM 2026 C CA . ALA A 1 260 ? -1.856 -3.087 5.492 1.00 39.35 260 ALA A CA 1
ATOM 2027 C C . ALA A 1 260 ? -2.831 -2.347 6.403 1.00 35.48 260 ALA A C 1
ATOM 2028 O O . ALA A 1 260 ? -4.047 -2.532 6.312 1.00 40.93 260 ALA A O 1
ATOM 2030 N N . GLU A 1 261 ? -2.289 -1.501 7.275 1.00 32.16 261 GLU A N 1
ATOM 2031 C CA . GLU A 1 261 ? -3.106 -0.713 8.191 1.00 37.62 261 GLU A CA 1
ATOM 2032 C C . GLU A 1 261 ? -3.832 0.414 7.465 1.00 39.21 261 GLU A C 1
ATOM 2033 O O . GLU A 1 261 ? -4.784 0.981 7.988 1.00 39.91 261 GLU A O 1
ATOM 2039 N N . GLY A 1 262 ? -3.374 0.746 6.263 1.00 33.53 262 GLY A N 1
ATOM 2040 C CA . GLY A 1 262 ? -3.965 1.834 5.506 1.00 29.44 262 GLY A CA 1
ATOM 2041 C C . GLY A 1 262 ? -3.159 3.121 5.581 1.00 27.85 262 GLY A C 1
ATOM 2042 O O . GLY A 1 262 ? -3.597 4.167 5.100 1.00 28.27 262 GLY A O 1
ATOM 2043 N N . PHE A 1 263 ? -1.978 3.054 6.186 1.00 21.76 263 PHE A N 1
ATOM 2044 C CA . PHE A 1 263 ? -1.115 4.227 6.267 1.00 17.37 263 PHE A CA 1
ATOM 2045 C C . PHE A 1 263 ? -0.540 4.565 4.895 1.00 18.19 263 PHE A C 1
ATOM 2046 O O . PHE A 1 263 ? -0.457 3.702 4.021 1.00 23.39 263 PHE A O 1
ATOM 2054 N N . PHE A 1 264 ? -0.159 5.824 4.709 1.00 18.68 264 PHE A N 1
ATOM 2055 C CA . PHE A 1 264 ? 0.446 6.278 3.464 1.00 18.67 264 PHE A CA 1
ATOM 2056 C C . PHE A 1 264 ? 1.958 6.365 3.599 1.00 14.79 264 PHE A C 1
ATOM 2057 O O . PHE A 1 264 ? 2.464 6.995 4.526 1.00 16.46 264 PHE A O 1
ATOM 2065 N N . ARG A 1 265 ? 2.673 5.735 2.671 1.00 17.77 265 ARG A N 1
ATOM 2066 C CA . ARG A 1 265 ? 4.122 5.884 2.600 1.00 21.13 265 ARG A CA 1
ATOM 2067 C C . ARG A 1 265 ? 4.460 7.306 2.163 1.00 19.85 265 ARG A C 1
ATOM 2068 O O . ARG A 1 265 ? 3.788 7.875 1.301 1.00 19.80 265 ARG A O 1
ATOM 2076 N N . THR A 1 266 ? 5.491 7.888 2.764 1.00 18.77 266 THR A N 1
ATOM 2077 C CA . THR A 1 266 ? 5.925 9.227 2.381 1.00 18.27 266 THR A CA 1
ATOM 2078 C C . THR A 1 266 ? 7.428 9.255 2.130 1.00 22.64 266 THR A C 1
ATOM 2079 O O . THR A 1 266 ? 8.138 8.303 2.456 1.00 21.44 266 THR A O 1
ATOM 2083 N N . ARG A 1 267 ? 7.905 10.352 1.550 1.00 21.17 267 ARG A N 1
ATOM 2084 C CA . ARG A 1 267 ? 9.332 10.546 1.343 1.00 19.89 267 ARG A CA 1
ATOM 2085 C C . ARG A 1 267 ? 9.945 11.225 2.563 1.00 20.61 267 ARG A C 1
ATOM 2086 O O . ARG A 1 267 ? 9.881 12.449 2.706 1.00 23.29 267 ARG A O 1
ATOM 2094 N N . ALA A 1 268 ? 10.523 10.423 3.451 1.00 21.16 268 ALA A N 1
ATOM 2095 C CA . ALA A 1 268 ? 11.129 10.945 4.670 1.00 19.47 268 ALA A CA 1
ATOM 2096 C C . ALA A 1 268 ? 12.442 11.669 4.375 1.00 18.43 268 ALA A C 1
ATOM 2097 O O . ALA A 1 268 ? 13.093 11.415 3.361 1.00 24.18 268 ALA A O 1
ATOM 2099 N N . GLY A 1 269 ? 12.827 12.578 5.263 1.00 18.56 269 GLY A N 1
ATOM 2100 C CA . GLY A 1 269 ? 14.064 13.311 5.092 1.00 19.26 269 GLY A CA 1
ATOM 2101 C C . GLY A 1 269 ? 13.949 14.783 5.432 1.00 18.28 269 GLY A C 1
ATOM 2102 O O . GLY A 1 269 ? 12.926 15.247 5.946 1.00 17.83 269 GLY A O 1
ATOM 2103 N N . ILE A 1 270 ? 15.008 15.525 5.133 1.00 19.11 270 ILE A N 1
ATOM 2104 C CA . ILE A 1 270 ? 15.103 16.919 5.532 1.00 20.37 270 ILE A CA 1
ATOM 2105 C C . ILE A 1 270 ? 13.975 17.772 4.943 1.00 21.59 270 ILE A C 1
ATOM 2106 O O . ILE A 1 270 ? 13.486 18.695 5.594 1.00 20.86 270 ILE A O 1
ATOM 2111 N N . GLU A 1 271 ? 13.559 17.464 3.716 1.00 23.24 271 GLU A N 1
ATOM 2112 C CA . GLU A 1 271 ? 12.491 18.229 3.075 1.00 23.29 271 GLU A CA 1
ATOM 2113 C C . GLU A 1 271 ? 11.157 18.082 3.808 1.00 17.66 271 GLU A C 1
ATOM 2114 O O . GLU A 1 271 ? 10.464 19.072 4.049 1.00 17.50 271 GLU A O 1
ATOM 2120 N N . GLN A 1 272 ? 10.794 16.852 4.163 1.00 16.53 272 GLN A N 1
ATOM 2121 C CA . GLN A 1 272 ? 9.571 16.630 4.934 1.00 13.51 272 GLN A CA 1
ATOM 2122 C C . GLN A 1 272 ? 9.656 17.305 6.308 1.00 14.79 272 GLN A C 1
ATOM 2123 O O . GLN A 1 272 ? 8.682 17.889 6.782 1.00 15.73 272 GLN A O 1
ATOM 2129 N N . ALA A 1 273 ? 10.826 17.235 6.939 1.00 11.44 273 ALA A N 1
ATOM 2130 C CA . ALA A 1 273 ? 11.031 17.855 8.245 1.00 11.60 273 ALA A CA 1
ATOM 2131 C C . ALA A 1 273 ? 10.888 19.364 8.149 1.00 14.71 273 ALA A C 1
ATOM 2132 O O . ALA A 1 273 ? 10.269 19.997 9.005 1.00 14.34 273 ALA A O 1
ATOM 2134 N N . ILE A 1 274 ? 11.472 19.936 7.100 1.00 13.01 274 ILE A N 1
ATOM 2135 C CA . ILE A 1 274 ? 11.365 21.367 6.854 1.00 15.49 274 ILE A CA 1
ATOM 2136 C C . ILE A 1 274 ? 9.904 21.761 6.686 1.00 14.81 274 ILE A C 1
ATOM 2137 O O . ILE A 1 274 ? 9.456 22.763 7.239 1.00 13.93 274 ILE A O 1
ATOM 2142 N N A SER A 1 275 ? 9.168 20.965 5.919 0.50 12.09 275 SER A N 1
ATOM 2143 N N B SER A 1 275 ? 9.150 20.968 5.931 0.50 13.09 275 SER A N 1
ATOM 2144 C CA A SER A 1 275 ? 7.752 21.221 5.707 0.50 13.76 275 S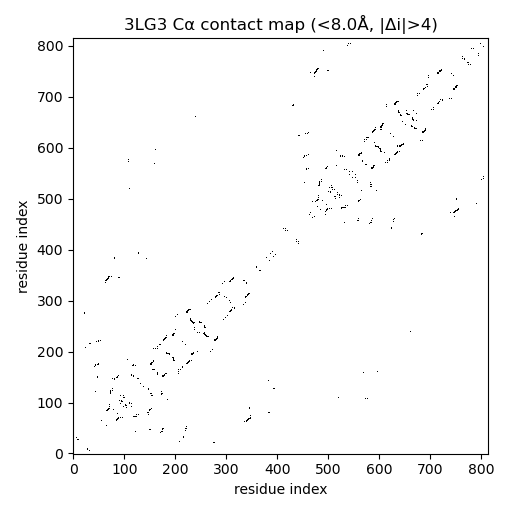ER A CA 1
ATOM 2145 C CA B SER A 1 275 ? 7.738 21.274 5.722 0.50 15.23 275 SER A CA 1
ATOM 2146 C C A SER A 1 275 ? 7.010 21.314 7.040 0.50 12.13 275 SER A C 1
ATOM 2147 C C B SER A 1 275 ? 6.994 21.324 7.056 0.50 12.97 275 SER A C 1
ATOM 2148 O O A SER A 1 275 ? 6.216 22.228 7.262 0.50 14.06 275 SER A O 1
ATOM 2149 O O B SER A 1 275 ? 6.180 22.216 7.294 0.50 12.06 275 SER A O 1
ATOM 2154 N N . ARG A 1 276 ? 7.282 20.364 7.929 1.00 12.10 276 ARG A N 1
ATOM 2155 C CA . ARG A 1 276 ? 6.634 20.323 9.232 1.00 13.11 276 ARG A CA 1
ATOM 2156 C C . ARG A 1 276 ? 7.097 21.490 10.113 1.00 11.08 276 ARG A C 1
ATOM 2157 O O . ARG A 1 276 ? 6.282 22.152 10.759 1.00 11.79 276 ARG A O 1
ATOM 2165 N N . GLY A 1 277 ? 8.400 21.755 10.128 1.00 10.25 277 GLY A N 1
ATOM 2166 C CA . GLY A 1 277 ? 8.933 22.846 10.928 1.00 11.35 277 GLY A CA 1
ATOM 2167 C C . GLY A 1 277 ? 8.349 24.196 10.545 1.00 11.66 277 GLY A C 1
ATOM 2168 O O . GLY A 1 277 ? 8.011 25.014 11.410 1.00 11.69 277 GLY A O 1
ATOM 2169 N N . LEU A 1 278 ? 8.230 24.435 9.242 1.00 11.19 278 LEU A N 1
ATOM 2170 C CA . LEU A 1 278 ? 7.634 25.672 8.746 1.00 11.04 278 LEU A CA 1
ATOM 2171 C C . LEU A 1 278 ? 6.173 25.789 9.169 1.00 11.01 278 LEU A C 1
ATOM 2172 O O . LEU A 1 278 ? 5.713 26.867 9.552 1.00 13.63 278 LEU A O 1
ATOM 2177 N N . ALA A 1 279 ? 5.452 24.674 9.110 1.00 9.94 279 ALA A N 1
ATOM 2178 C CA . ALA A 1 279 ? 4.036 24.657 9.482 1.00 11.09 279 ALA A CA 1
ATOM 2179 C C . ALA A 1 279 ? 3.830 24.923 10.970 1.00 8.65 279 ALA A C 1
ATOM 2180 O O . ALA A 1 279 ? 2.857 25.584 11.356 1.00 10.38 279 ALA A O 1
ATOM 2182 N N . TYR A 1 280 ? 4.730 24.404 11.805 1.00 9.51 280 TYR A N 1
ATOM 2183 C CA . TYR A 1 280 ? 4.559 24.520 13.258 1.00 9.10 280 TYR A CA 1
ATOM 2184 C C . TYR A 1 280 ? 5.080 25.846 13.810 1.00 9.65 280 TYR A C 1
ATOM 2185 O O . TYR A 1 280 ? 4.686 26.261 14.897 1.00 9.79 280 TYR A O 1
ATOM 2194 N N . ALA A 1 281 ? 5.979 26.496 13.074 1.00 9.33 281 ALA A N 1
ATOM 2195 C CA . ALA A 1 281 ? 6.671 27.674 13.584 1.00 10.79 281 ALA A CA 1
ATOM 2196 C C . ALA A 1 281 ? 5.739 28.756 14.149 1.00 10.41 281 ALA A C 1
ATOM 2197 O O . ALA A 1 281 ? 6.030 29.317 15.199 1.00 12.53 281 ALA A O 1
ATOM 2199 N N . PRO A 1 282 ? 4.623 29.063 13.456 1.00 8.87 282 PRO A N 1
ATOM 2200 C CA . PRO A 1 282 ? 3.715 30.087 13.998 1.00 10.00 282 PRO A CA 1
ATOM 2201 C C . PRO A 1 282 ? 3.028 29.700 15.309 1.00 12.27 282 PRO A C 1
ATOM 2202 O O . PRO A 1 282 ? 2.504 30.583 15.986 1.00 16.02 282 PRO A O 1
ATOM 2206 N N . TYR A 1 283 ? 3.055 28.418 15.665 1.00 11.19 283 TYR A N 1
ATOM 2207 C CA . TYR A 1 283 ? 2.302 27.895 16.805 1.00 12.12 283 TYR A CA 1
ATOM 2208 C C . TYR A 1 283 ? 3.211 27.364 17.909 1.00 13.91 283 TYR A C 1
ATOM 2209 O O . TYR A 1 283 ? 2.771 26.594 18.785 1.00 15.07 283 TYR A O 1
ATOM 2218 N N . ALA A 1 284 ? 4.485 27.719 17.861 1.00 9.57 284 ALA A N 1
ATOM 2219 C CA . ALA A 1 284 ? 5.403 27.260 18.895 1.00 8.96 284 ALA A CA 1
ATOM 2220 C C . ALA A 1 284 ? 6.504 28.281 19.116 1.00 9.21 284 ALA A C 1
ATOM 2221 O O . ALA A 1 284 ? 6.823 29.062 18.219 1.00 11.44 284 ALA A O 1
ATOM 2223 N N . ASP A 1 285 ? 7.085 28.282 20.311 1.00 8.76 285 ASP A N 1
ATOM 2224 C CA . ASP A 1 285 ? 8.204 29.169 20.599 1.00 8.99 285 ASP A CA 1
ATOM 2225 C C . ASP A 1 285 ? 9.534 28.636 20.068 1.00 9.14 285 ASP A C 1
ATOM 2226 O O . ASP A 1 285 ? 10.443 29.409 19.767 1.00 11.65 285 ASP A O 1
ATOM 2231 N N . LEU A 1 286 ? 9.655 27.316 19.991 1.00 9.37 286 LEU A N 1
ATOM 2232 C CA . LEU A 1 286 ? 10.817 26.685 19.382 1.00 9.41 286 LEU A CA 1
ATOM 2233 C C . LEU A 1 286 ? 10.377 25.556 18.476 1.00 8.16 286 LEU A C 1
ATOM 2234 O O . LEU A 1 286 ? 9.344 24.919 18.717 1.00 9.45 286 LEU A O 1
ATOM 2239 N N A VAL A 1 287 ? 11.180 25.303 17.446 0.50 10.66 287 VAL A N 1
ATOM 2240 N N B VAL A 1 287 ? 11.135 25.315 17.412 0.50 9.30 287 VAL A N 1
ATOM 2241 C CA A VAL A 1 287 ? 10.979 24.174 16.546 0.50 10.40 287 VAL A CA 1
ATOM 2242 C CA B VAL A 1 287 ? 10.922 24.122 16.606 0.50 10.09 287 VAL A CA 1
ATOM 2243 C C A VAL A 1 287 ? 12.169 23.216 16.644 0.50 9.84 287 VAL A C 1
ATOM 2244 C C B VAL A 1 287 ? 12.144 23.214 16.677 0.50 9.07 287 VAL A C 1
ATOM 2245 O O A VAL A 1 287 ? 13.317 23.645 16.803 0.50 9.52 287 VAL A O 1
ATOM 2246 O O B VAL A 1 287 ? 13.279 23.672 16.850 0.50 10.92 287 VAL A O 1
ATOM 2253 N N . TRP A 1 288 ? 11.890 21.920 16.546 1.00 8.92 288 TRP A N 1
ATOM 2254 C CA . TRP A 1 288 ? 12.895 20.896 16.771 1.00 9.24 288 TRP A CA 1
ATOM 2255 C C . TRP A 1 288 ? 12.716 19.783 15.750 1.00 8.64 288 TRP A C 1
ATOM 2256 O O . TRP A 1 288 ? 11.651 19.178 15.660 1.00 11.34 288 TRP A O 1
ATOM 2267 N N . CYS A 1 289 ? 13.756 19.537 14.959 1.00 10.74 289 CYS A N 1
ATOM 2268 C CA . CYS A 1 289 ? 13.771 18.415 14.033 1.00 12.08 289 CYS A CA 1
ATOM 2269 C C . CYS A 1 289 ? 14.472 17.247 14.709 1.00 10.80 289 CYS A C 1
ATOM 2270 O O . CYS A 1 289 ? 15.692 17.271 14.884 1.00 11.19 289 CYS A O 1
ATOM 2273 N N . GLU A 1 290 ? 13.717 16.233 15.119 1.00 12.09 290 GLU A N 1
ATOM 2274 C CA . GLU A 1 290 ? 14.344 15.109 15.806 1.00 11.62 290 GLU A CA 1
ATOM 2275 C C . GLU A 1 290 ? 15.381 14.480 14.878 1.00 12.74 290 GLU A C 1
ATOM 2276 O O . GLU A 1 290 ? 15.107 14.214 13.703 1.00 15.38 290 GLU A O 1
ATOM 2282 N N A THR A 1 291 ? 16.579 14.235 15.397 0.50 13.68 291 THR A N 1
ATOM 2283 N N B THR A 1 291 ? 16.572 14.264 15.428 0.50 13.47 291 THR A N 1
ATOM 2284 C CA A THR A 1 291 ? 17.644 13.662 14.583 0.50 18.03 291 THR A CA 1
ATOM 2285 C CA B THR A 1 291 ? 17.736 13.838 14.667 0.50 16.50 291 THR A CA 1
ATOM 2286 C C A THR A 1 291 ? 18.321 12.491 15.279 0.50 17.58 291 THR A C 1
ATOM 2287 C C B THR A 1 291 ? 18.391 12.633 15.331 0.50 20.41 291 THR A C 1
ATOM 2288 O O A THR A 1 291 ? 18.691 12.580 16.448 0.50 18.45 291 THR A O 1
ATOM 2289 O O B THR A 1 291 ? 18.771 12.693 16.500 0.50 19.46 291 THR A O 1
ATOM 2296 N N A SER A 1 292 ? 18.494 11.395 14.549 0.50 15.23 292 SER A N 1
ATOM 2297 N N B SER A 1 292 ? 18.531 11.542 14.585 0.50 21.73 292 SER A N 1
ATOM 2298 C CA A SER A 1 292 ? 19.213 10.241 15.070 0.50 20.18 292 SER A CA 1
ATOM 2299 C CA B SER A 1 292 ? 19.196 10.351 15.103 0.50 21.57 292 SER A CA 1
ATOM 2300 C C A SER A 1 292 ? 20.701 10.336 14.744 0.50 24.53 292 SER A C 1
ATOM 2301 C C B SER A 1 292 ? 20.683 10.361 14.754 0.50 25.39 292 SER A C 1
ATOM 2302 O O A SER A 1 292 ? 21.535 9.728 15.415 0.50 27.71 292 SER A O 1
ATOM 2303 O O B SER A 1 292 ? 21.493 9.709 15.413 0.50 28.44 292 SER A O 1
ATOM 2308 N N . THR A 1 293 ? 21.032 11.103 13.710 1.00 19.35 293 THR A N 1
ATOM 2309 C CA . THR A 1 293 ? 22.416 11.235 13.282 1.00 20.48 293 THR A CA 1
ATOM 2310 C C . THR A 1 293 ? 22.854 12.690 13.310 1.00 23.51 293 THR A C 1
ATOM 2311 O O . THR A 1 293 ? 22.452 13.470 12.450 1.00 26.56 293 THR A O 1
ATOM 2315 N N A PRO A 1 294 ? 23.674 13.062 14.303 0.50 19.03 294 PRO A N 1
ATOM 2316 N N B PRO A 1 294 ? 23.690 13.057 14.293 0.50 21.47 294 PRO A N 1
ATOM 2317 C CA A PRO A 1 294 ? 24.198 14.429 14.374 0.50 18.76 294 PRO A CA 1
ATOM 2318 C CA B PRO A 1 294 ? 24.210 14.426 14.367 0.50 21.29 294 PRO A CA 1
ATOM 2319 C C A PRO A 1 294 ? 24.917 14.799 13.082 0.50 21.69 294 PRO A C 1
ATOM 2320 C C B PRO A 1 294 ? 24.912 14.792 13.070 0.50 23.13 294 PRO A C 1
ATOM 2321 O O A PRO A 1 294 ? 25.856 14.111 12.675 0.50 26.84 294 PRO A O 1
ATOM 2322 O O B PRO A 1 294 ? 25.837 14.096 12.646 0.50 26.85 294 PRO A O 1
ATOM 2329 N N . ASP A 1 295 ? 24.469 15.876 12.446 1.00 18.97 295 ASP A N 1
ATOM 2330 C CA . ASP A 1 295 ? 24.986 16.275 11.148 1.00 19.75 295 ASP A CA 1
ATOM 2331 C C . ASP A 1 295 ? 24.845 17.785 11.035 1.00 18.35 295 ASP A C 1
ATOM 2332 O O . ASP A 1 295 ? 23.733 18.299 10.911 1.00 20.34 295 ASP A O 1
ATOM 2337 N N . LEU A 1 296 ? 25.968 18.496 11.090 1.00 18.71 296 LEU A N 1
ATOM 2338 C CA . LEU A 1 296 ? 25.946 19.955 11.038 1.00 19.91 296 LEU A CA 1
ATOM 2339 C C . LEU A 1 296 ? 25.379 20.474 9.721 1.00 20.09 296 LEU A C 1
ATOM 2340 O O . LEU A 1 296 ? 24.651 21.468 9.705 1.00 18.17 296 LEU A O 1
ATOM 2345 N N . ALA A 1 297 ? 25.711 19.803 8.621 1.00 19.56 297 ALA A N 1
ATOM 2346 C CA . ALA A 1 297 ? 25.231 20.225 7.310 1.00 18.51 297 ALA A CA 1
ATOM 2347 C C . ALA A 1 297 ? 23.705 20.200 7.249 1.00 17.68 297 ALA A C 1
ATOM 2348 O O . ALA A 1 297 ? 23.080 21.156 6.788 1.00 18.45 297 ALA A O 1
ATOM 2350 N N . LEU A 1 298 ? 23.105 19.109 7.713 1.00 16.19 298 LEU A N 1
ATOM 2351 C CA . LEU A 1 298 ? 21.647 19.018 7.749 1.00 16.16 298 LEU A CA 1
ATOM 2352 C C . LEU A 1 298 ? 21.036 19.993 8.758 1.00 13.93 298 LEU A C 1
ATOM 2353 O O . LEU A 1 298 ? 19.967 20.559 8.514 1.00 15.93 298 LEU A O 1
ATOM 2358 N N . ALA A 1 299 ? 21.703 20.179 9.895 1.00 14.75 299 ALA A N 1
ATOM 2359 C CA . ALA A 1 299 ? 21.241 21.158 10.873 1.00 13.05 299 ALA A CA 1
ATOM 2360 C C . ALA A 1 299 ? 21.199 22.558 10.258 1.00 14.27 299 ALA A C 1
ATOM 2361 O O . ALA A 1 299 ? 20.278 23.337 10.521 1.00 14.51 299 ALA A O 1
ATOM 2363 N N . LYS A 1 300 ? 22.195 22.873 9.439 1.00 14.93 300 LYS A N 1
ATOM 2364 C CA . LYS A 1 300 ? 22.234 24.168 8.778 1.00 15.17 300 LYS A CA 1
ATOM 2365 C C . LYS A 1 300 ? 21.105 24.307 7.760 1.00 18.55 300 LYS A C 1
ATOM 2366 O O . LYS A 1 300 ? 20.485 25.366 7.657 1.00 20.61 300 LYS A O 1
ATOM 2372 N N A ARG A 1 301 ? 20.850 23.243 7.001 0.50 16.36 301 ARG A N 1
ATOM 2373 N N B ARG A 1 301 ? 20.837 23.239 7.016 0.50 16.94 301 ARG A N 1
ATOM 2374 C CA A ARG A 1 301 ? 19.761 23.260 6.027 0.50 17.17 301 ARG A CA 1
ATOM 2375 C CA B ARG A 1 301 ? 19.767 23.262 6.024 0.50 17.31 301 ARG A CA 1
ATOM 2376 C C A ARG A 1 301 ? 18.428 23.545 6.709 0.50 17.33 301 ARG A C 1
ATOM 2377 C C B ARG A 1 301 ? 18.406 23.501 6.675 0.50 17.16 301 ARG A C 1
ATOM 2378 O O A ARG A 1 301 ? 17.661 24.397 6.258 0.50 17.42 301 ARG A O 1
ATOM 2379 O O B ARG A 1 301 ? 17.599 24.283 6.172 0.50 16.35 301 ARG A O 1
ATOM 2394 N N . PHE A 1 302 ? 18.156 22.829 7.795 1.00 15.17 302 PHE A N 1
ATOM 2395 C CA . PHE A 1 302 ? 16.907 23.007 8.525 1.00 12.29 302 PHE A CA 1
ATOM 2396 C C . PHE A 1 302 ? 16.780 24.434 9.053 1.00 12.85 302 PHE A C 1
ATOM 2397 O O . PHE A 1 302 ? 15.750 25.082 8.869 1.00 14.52 302 PHE A O 1
ATOM 2405 N N . ALA A 1 303 ? 17.836 24.925 9.694 1.00 14.66 303 ALA A N 1
ATOM 2406 C CA . ALA A 1 303 ? 17.807 26.259 10.291 1.00 14.45 303 ALA A CA 1
ATOM 2407 C C . ALA A 1 303 ? 17.626 27.329 9.220 1.00 13.94 303 ALA A C 1
ATOM 2408 O O . ALA A 1 303 ? 16.805 28.236 9.365 1.00 14.42 303 ALA A O 1
ATOM 2410 N N . ASP A 1 304 ? 18.399 27.222 8.144 1.00 14.44 304 ASP A N 1
ATOM 2411 C CA . ASP A 1 304 ? 18.308 28.193 7.061 1.00 14.34 304 ASP A CA 1
ATOM 2412 C C . ASP A 1 304 ? 16.902 28.244 6.456 1.00 13.78 304 ASP A C 1
ATOM 2413 O O . ASP A 1 304 ? 16.393 29.323 6.138 1.00 19.04 304 ASP A O 1
ATOM 2418 N N . ALA A 1 305 ? 16.276 27.083 6.293 1.00 13.56 305 ALA A N 1
ATOM 2419 C CA . ALA A 1 305 ? 14.953 27.030 5.679 1.00 16.51 305 ALA A CA 1
ATOM 2420 C C . ALA A 1 305 ? 13.908 27.665 6.594 1.00 15.32 305 ALA A C 1
ATOM 2421 O O . ALA A 1 305 ? 13.059 28.435 6.144 1.00 16.46 305 ALA A O 1
ATOM 2423 N N . VAL A 1 306 ? 13.975 27.348 7.882 1.00 12.88 306 VAL A N 1
ATOM 2424 C CA . VAL A 1 306 ? 13.041 27.936 8.832 1.00 15.17 306 VAL A CA 1
ATOM 2425 C C . VAL A 1 306 ? 13.258 29.449 8.903 1.00 13.42 306 VAL A C 1
ATOM 2426 O O . VAL A 1 306 ? 12.305 30.224 8.850 1.00 14.98 306 VAL A O 1
ATOM 2430 N N . HIS A 1 307 ? 14.515 29.864 9.004 1.00 13.13 307 HIS A N 1
ATOM 2431 C CA . HIS A 1 307 ? 14.830 31.287 9.160 1.00 14.18 307 HIS A CA 1
ATOM 2432 C C . HIS A 1 307 ? 14.524 32.114 7.909 1.00 16.48 307 HIS A C 1
ATOM 2433 O O . HIS A 1 307 ? 14.337 33.328 7.992 1.00 17.92 307 HIS A O 1
ATOM 2440 N N . ALA A 1 308 ? 14.470 31.462 6.755 1.00 16.07 308 ALA A N 1
ATOM 2441 C CA . ALA A 1 308 ? 14.124 32.166 5.524 1.00 18.36 308 ALA A CA 1
ATOM 2442 C C . ALA A 1 308 ? 12.701 32.724 5.610 1.00 18.22 308 ALA A C 1
ATOM 2443 O O . ALA A 1 308 ? 12.396 33.765 5.024 1.00 20.33 308 ALA A O 1
ATOM 2445 N N A GLN A 1 309 ? 11.834 32.028 6.340 0.50 16.05 309 GLN A N 1
ATOM 2446 N N B GLN A 1 309 ? 11.842 32.036 6.358 0.50 16.72 309 GLN A N 1
ATOM 2447 C CA A GLN A 1 309 ? 10.453 32.467 6.507 0.50 15.16 309 GLN A CA 1
ATOM 2448 C CA B GLN A 1 309 ? 10.445 32.437 6.501 0.50 16.31 309 GLN A CA 1
ATOM 2449 C C A GLN A 1 309 ? 10.234 33.099 7.876 0.50 17.90 309 GLN A C 1
ATOM 2450 C C B GLN A 1 309 ? 10.140 32.982 7.898 0.50 17.27 309 GLN A C 1
ATOM 2451 O O A GLN A 1 309 ? 9.429 34.019 8.025 0.50 15.49 309 GLN A O 1
ATOM 2452 O O B GLN A 1 309 ? 9.181 33.732 8.086 0.50 16.54 309 GLN A O 1
ATOM 2463 N N . PHE A 1 310 ? 10.962 32.603 8.872 1.00 12.88 310 PHE A N 1
ATOM 2464 C CA . PHE A 1 310 ? 10.794 33.054 10.254 1.00 12.34 310 PHE A CA 1
ATOM 2465 C C . PHE A 1 310 ? 12.139 33.474 10.840 1.00 13.34 310 PHE A C 1
ATOM 2466 O O . PHE A 1 310 ? 12.735 32.741 11.636 1.00 13.90 310 PHE A O 1
ATOM 2474 N N . PRO A 1 311 ? 12.623 34.662 10.449 1.00 13.96 311 PRO A N 1
ATOM 2475 C CA . PRO A 1 311 ? 13.950 35.114 10.880 1.00 16.72 311 PRO A CA 1
ATOM 2476 C C . PRO A 1 311 ? 14.093 35.077 12.396 1.00 15.84 311 PRO A C 1
ATOM 2477 O O . PRO A 1 311 ? 13.182 35.499 13.113 1.00 16.66 311 PRO A O 1
ATOM 2481 N N . GLY A 1 312 ? 15.225 34.573 12.877 1.00 13.89 312 GLY A N 1
ATOM 2482 C CA . GLY A 1 312 ? 15.499 34.566 14.304 1.00 13.89 312 GLY A CA 1
ATOM 2483 C C . GLY A 1 312 ? 14.779 33.502 15.122 1.00 14.58 312 GLY A C 1
ATOM 2484 O O . GLY A 1 312 ? 14.971 33.433 16.338 1.00 16.87 312 GLY A O 1
ATOM 2485 N N . LYS A 1 313 ? 13.966 32.667 14.479 1.00 12.38 313 LYS A N 1
ATOM 2486 C CA . LYS A 1 313 ? 13.224 31.635 15.204 1.00 12.24 313 LYS A CA 1
ATOM 2487 C C . LYS A 1 313 ? 14.149 30.789 16.080 1.00 9.56 313 LYS A C 1
ATOM 2488 O O . LYS A 1 313 ? 15.186 30.311 15.624 1.00 14.00 313 LYS A O 1
ATOM 2494 N N . LEU A 1 314 ? 13.779 30.622 17.346 1.00 11.15 314 LEU A N 1
ATOM 2495 C CA . LEU A 1 314 ? 14.534 29.758 18.252 1.00 11.78 314 LEU A CA 1
ATOM 2496 C C . LEU A 1 314 ? 14.385 28.301 17.835 1.00 9.39 314 LEU A C 1
ATOM 2497 O O . LEU A 1 314 ? 13.275 27.846 17.546 1.00 10.02 314 LEU A O 1
ATOM 2502 N N . LEU A 1 315 ? 15.495 27.566 17.829 1.00 9.33 315 LEU A N 1
ATOM 2503 C CA . LEU A 1 315 ? 15.492 26.155 17.463 1.00 9.53 315 LEU A CA 1
ATOM 2504 C C . LEU A 1 315 ? 16.049 25.290 18.595 1.00 8.70 315 LEU A C 1
ATOM 2505 O O . LEU A 1 315 ? 16.883 25.741 19.387 1.00 10.33 315 LEU A O 1
ATOM 2510 N N . ALA A 1 316 ? 15.592 24.044 18.657 1.00 9.32 316 ALA A N 1
ATOM 2511 C CA . ALA A 1 316 ? 16.106 23.072 19.615 1.00 9.99 316 ALA A CA 1
ATOM 2512 C C . ALA A 1 316 ? 16.773 21.925 18.867 1.00 8.85 316 ALA A C 1
ATOM 2513 O O . ALA A 1 316 ? 16.447 21.652 17.706 1.00 9.98 316 ALA A O 1
ATOM 2515 N N . TYR A 1 317 ? 17.706 21.250 19.530 1.00 10.28 317 TYR A N 1
ATOM 2516 C CA . TYR A 1 317 ? 18.427 20.158 18.896 1.00 9.80 317 TYR A CA 1
ATOM 2517 C C . TYR A 1 317 ? 18.736 19.067 19.917 1.00 9.14 317 TYR A C 1
ATOM 2518 O O . TYR A 1 317 ? 19.251 19.354 21.000 1.00 10.91 317 TYR A O 1
ATOM 2527 N N . ASN A 1 318 ? 18.407 17.825 19.579 1.00 10.33 318 ASN A N 1
ATOM 2528 C CA . ASN A 1 318 ? 18.773 16.680 20.411 1.00 10.52 318 ASN A CA 1
ATOM 2529 C C . ASN A 1 318 ? 20.079 16.053 19.929 1.00 11.63 318 ASN A C 1
ATOM 2530 O O . ASN A 1 318 ? 20.253 15.766 18.737 1.00 13.66 318 ASN A O 1
ATOM 2535 N N . CYS A 1 319 ? 20.998 15.865 20.868 1.00 12.66 319 CYS A N 1
ATOM 2536 C CA . CYS A 1 319 ? 22.307 15.293 20.594 1.00 13.36 319 CYS A CA 1
ATOM 2537 C C . CYS A 1 319 ? 22.288 13.828 21.004 1.00 11.39 319 CYS A C 1
ATOM 2538 O O . CYS A 1 319 ? 22.206 13.506 22.194 1.00 12.39 319 CYS A O 1
ATOM 2541 N N . SER A 1 320 ? 22.350 12.942 20.016 1.00 14.34 320 SER A N 1
ATOM 2542 C CA . SER A 1 320 ? 22.154 11.517 20.247 1.00 16.07 320 SER A CA 1
ATOM 2543 C C . SER A 1 320 ? 23.163 10.899 21.214 1.00 17.04 320 SER A C 1
ATOM 2544 O O . SER A 1 320 ? 24.368 11.056 21.043 1.00 17.29 320 SER A O 1
ATOM 2547 N N . PRO A 1 321 ? 22.666 10.181 22.232 1.00 13.98 321 PRO A N 1
ATOM 2548 C CA . PRO A 1 321 ? 23.553 9.461 23.155 1.00 15.77 321 PRO A CA 1
ATOM 2549 C C . PRO A 1 321 ? 23.995 8.095 22.626 1.00 18.64 321 PRO A C 1
ATOM 2550 O O . PRO A 1 321 ? 24.868 7.478 23.232 1.00 18.11 321 PRO A O 1
ATOM 2554 N N . SER A 1 322 ? 23.415 7.633 21.520 1.00 17.78 322 SER A N 1
ATOM 2555 C CA . SER A 1 322 ? 23.749 6.309 20.986 1.00 16.97 322 SER A CA 1
ATOM 2556 C C . SER A 1 322 ? 24.630 6.366 19.736 1.00 21.19 322 SER A C 1
ATOM 2557 O O . SER A 1 322 ? 25.336 5.409 19.420 1.00 21.81 322 SER A O 1
ATOM 2560 N N . PHE A 1 323 ? 24.570 7.482 19.019 1.00 17.48 323 PHE A N 1
ATOM 2561 C CA . PHE A 1 323 ? 25.458 7.723 17.888 1.00 15.44 323 PHE A CA 1
ATOM 2562 C C . PHE A 1 323 ? 26.902 7.545 18.337 1.00 17.42 323 PHE A C 1
ATOM 2563 O O . PHE A 1 323 ? 27.290 8.051 19.388 1.00 18.52 323 PHE A O 1
ATOM 2571 N N . ASN A 1 324 ? 27.695 6.815 17.557 1.00 20.07 324 ASN A N 1
ATOM 2572 C CA . ASN A 1 324 ? 29.101 6.608 17.902 1.00 18.97 324 ASN A CA 1
ATOM 2573 C C . ASN A 1 324 ? 29.950 7.810 17.491 1.00 18.89 324 ASN A C 1
ATOM 2574 O O . ASN A 1 324 ? 30.485 7.861 16.379 1.00 21.74 324 ASN A O 1
ATOM 2579 N N . TRP A 1 325 ? 30.059 8.774 18.400 1.00 20.41 325 TRP A N 1
ATOM 2580 C CA . TRP A 1 325 ? 30.727 10.043 18.127 1.00 20.01 325 TRP A CA 1
ATOM 2581 C C . TRP A 1 325 ? 32.180 9.893 17.670 1.00 19.82 325 TRP A C 1
ATOM 2582 O O . TRP A 1 325 ? 32.561 10.424 16.627 1.00 21.89 325 TRP A O 1
ATOM 2593 N N . LYS A 1 326 ? 32.992 9.179 18.446 1.00 22.14 326 LYS A N 1
ATOM 2594 C CA . LYS A 1 326 ? 34.414 9.047 18.120 1.00 25.18 326 LYS A CA 1
ATOM 2595 C C . LYS A 1 326 ? 34.663 8.323 16.801 1.00 27.60 326 LYS A C 1
ATOM 2596 O O . LYS A 1 326 ? 35.641 8.605 16.102 1.00 32.16 326 LYS A O 1
ATOM 2602 N N . LYS A 1 327 ? 33.777 7.393 16.463 1.00 26.31 327 LYS A N 1
ATOM 2603 C CA . LYS A 1 327 ? 33.940 6.599 15.252 1.00 29.83 327 LYS A CA 1
ATOM 2604 C C . LYS A 1 327 ? 33.626 7.430 14.013 1.00 30.58 327 LYS A C 1
ATOM 2605 O O . LYS A 1 327 ? 34.208 7.212 12.952 1.00 34.49 327 LYS A O 1
ATOM 2611 N N . ASN A 1 328 ? 32.728 8.401 14.158 1.00 25.34 328 ASN A N 1
ATOM 2612 C CA . ASN A 1 328 ? 32.204 9.125 13.000 1.00 29.54 328 ASN A CA 1
ATOM 2613 C C . ASN A 1 328 ? 32.674 10.571 12.855 1.00 31.88 328 ASN A C 1
ATOM 2614 O O . ASN A 1 328 ? 32.588 11.154 11.774 1.00 30.41 328 ASN A O 1
ATOM 2619 N N . LEU A 1 329 ? 33.179 11.141 13.942 1.00 28.35 329 LEU A N 1
ATOM 2620 C CA . LEU A 1 329 ? 33.650 12.519 13.935 1.00 25.29 329 LEU A CA 1
ATOM 2621 C C . LEU A 1 329 ? 35.024 12.612 14.591 1.00 22.41 329 LEU A C 1
ATOM 2622 O O . LEU A 1 329 ? 35.382 11.773 15.418 1.00 25.03 329 LEU A O 1
ATOM 2627 N N . THR A 1 330 ? 35.798 13.623 14.213 1.00 25.88 330 THR A N 1
ATOM 2628 C CA . THR A 1 330 ? 37.082 13.859 14.858 1.00 26.06 330 THR A CA 1
ATOM 2629 C C . THR A 1 330 ? 36.839 14.388 16.265 1.00 24.03 330 THR A C 1
ATOM 2630 O O . THR A 1 330 ? 35.744 14.850 16.578 1.00 24.21 330 THR A O 1
ATOM 2634 N N . ASP A 1 331 ? 37.859 14.324 17.112 1.00 26.39 331 ASP A N 1
ATOM 2635 C CA . ASP A 1 331 ? 37.745 14.868 18.460 1.00 26.76 331 ASP A CA 1
ATOM 2636 C C . ASP A 1 331 ? 37.448 16.363 18.414 1.00 25.37 331 ASP A C 1
ATOM 2637 O O . ASP A 1 331 ? 36.683 16.874 19.227 1.00 21.85 331 ASP A O 1
ATOM 2642 N N . GLN A 1 332 ? 38.052 17.061 17.458 1.00 27.24 332 GLN A N 1
ATOM 2643 C CA . GLN A 1 332 ? 37.824 18.493 17.301 1.00 28.00 332 GLN A CA 1
ATOM 2644 C C . GLN A 1 332 ? 36.363 18.783 16.967 1.00 25.33 332 GLN A C 1
ATOM 2645 O O . GLN A 1 332 ? 35.754 19.686 17.544 1.00 22.07 332 GLN A O 1
ATOM 2651 N N . GLN A 1 333 ? 35.807 18.016 16.035 1.00 24.33 333 GLN A N 1
ATOM 2652 C CA . GLN A 1 333 ? 34.399 18.148 15.668 1.00 21.54 333 GLN A CA 1
ATOM 2653 C C . GLN A 1 333 ? 33.480 17.844 16.847 1.00 20.04 333 GLN A C 1
ATOM 2654 O O . GLN A 1 333 ? 32.484 18.535 17.064 1.00 19.16 333 GLN A O 1
ATOM 2660 N N . ILE A 1 334 ? 33.813 16.806 17.607 1.00 19.00 334 ILE A N 1
ATOM 2661 C CA . ILE A 1 334 ? 33.014 16.439 18.777 1.00 19.96 334 ILE A CA 1
ATOM 2662 C C . ILE A 1 334 ? 33.003 17.566 19.808 1.00 19.85 334 ILE A C 1
ATOM 2663 O O . ILE A 1 334 ? 31.948 17.927 20.338 1.00 16.55 334 ILE A O 1
ATOM 2668 N N . ALA A 1 335 ? 34.178 18.127 20.081 1.00 16.90 335 ALA A N 1
ATOM 2669 C CA . ALA A 1 335 ? 34.311 19.180 21.083 1.00 18.13 335 ALA A CA 1
ATOM 2670 C C . ALA A 1 335 ? 33.577 20.465 20.693 1.00 18.72 335 ALA A C 1
ATOM 2671 O O . ALA A 1 335 ? 33.070 21.176 21.556 1.00 20.99 335 ALA A O 1
ATOM 2673 N N . SER A 1 336 ? 33.519 20.765 19.398 1.00 17.56 336 SER A N 1
ATOM 2674 C CA . SER A 1 336 ? 32.919 22.023 18.951 1.00 17.44 336 SER A CA 1
ATOM 2675 C C . SER A 1 336 ? 31.452 21.915 18.519 1.00 22.28 336 SER A C 1
ATOM 2676 O O . SER A 1 336 ? 30.828 22.924 18.196 1.00 18.74 336 SER A O 1
ATOM 2679 N N . PHE A 1 337 ? 30.908 20.702 18.519 1.00 16.32 337 PHE A N 1
ATOM 2680 C CA . PHE A 1 337 ? 29.580 20.451 17.959 1.00 17.25 337 PHE A CA 1
ATOM 2681 C C . PHE A 1 337 ? 28.468 21.370 18.490 1.00 16.97 337 PHE A C 1
ATOM 2682 O O . PHE A 1 337 ? 27.761 22.012 17.708 1.00 15.93 337 PHE A O 1
ATOM 2690 N N . GLN A 1 338 ? 28.295 21.425 19.808 1.00 13.82 338 GLN A N 1
ATOM 2691 C CA . GLN A 1 338 ? 27.219 22.233 20.383 1.00 13.48 338 GLN A CA 1
ATOM 2692 C C . GLN A 1 338 ? 27.437 23.722 20.109 1.00 15.58 338 GLN A C 1
ATOM 2693 O O . GLN A 1 338 ? 26.485 24.468 19.875 1.00 15.95 338 GLN A O 1
ATOM 2699 N N A ASP A 1 339 ? 28.694 24.152 20.142 0.50 15.63 339 ASP A N 1
ATOM 2700 N N B ASP A 1 339 ? 28.700 24.135 20.130 0.50 16.42 339 ASP A N 1
ATOM 2701 C CA A ASP A 1 339 ? 29.032 25.533 19.817 0.50 18.50 339 ASP A CA 1
ATOM 2702 C CA B ASP A 1 339 ? 29.074 25.513 19.837 0.50 20.18 339 ASP A CA 1
ATOM 2703 C C A ASP A 1 339 ? 28.597 25.865 18.399 0.50 20.05 339 ASP A C 1
ATOM 2704 C C B ASP A 1 339 ? 28.701 25.895 18.403 0.50 19.74 339 ASP A C 1
ATOM 2705 O O A ASP A 1 339 ? 27.995 26.909 18.147 0.50 21.86 339 ASP A O 1
ATOM 2706 O O B ASP A 1 339 ? 28.225 27.001 18.149 0.50 21.56 339 ASP A O 1
ATOM 2715 N N . GLU A 1 340 ? 28.918 24.973 17.470 1.00 16.87 340 GLU A N 1
ATOM 2716 C CA . GLU A 1 340 ? 28.584 25.205 16.069 1.00 18.02 340 GLU A CA 1
ATOM 2717 C C . GLU A 1 340 ? 27.071 25.265 15.861 1.00 16.14 340 GLU A C 1
ATOM 2718 O O . GLU A 1 340 ? 26.582 26.113 15.113 1.00 17.78 340 GLU A O 1
ATOM 2724 N N . LEU A 1 341 ? 26.336 24.378 16.533 1.00 14.01 341 LEU A N 1
ATOM 2725 C CA . LEU A 1 341 ? 24.878 24.398 16.494 1.00 12.15 341 LEU A CA 1
ATOM 2726 C C . LEU A 1 341 ? 24.324 25.722 17.006 1.00 13.71 341 LEU A C 1
ATOM 2727 O O . LEU A 1 341 ? 23.370 26.267 16.448 1.00 15.70 341 LEU A O 1
ATOM 2732 N N . SER A 1 342 ? 24.924 26.235 18.075 1.00 13.42 342 SER A N 1
ATOM 2733 C CA . SER A 1 342 ? 24.460 27.483 18.668 1.00 13.83 342 SER A CA 1
ATOM 2734 C C . SER A 1 342 ? 24.514 28.634 17.663 1.00 17.25 342 SER A C 1
ATOM 2735 O O . SER A 1 342 ? 23.598 29.452 17.602 1.00 16.91 342 SER A O 1
ATOM 2738 N N . ALA A 1 343 ? 25.584 28.688 16.876 1.00 17.42 343 ALA A N 1
ATOM 2739 C CA . ALA A 1 343 ? 25.752 29.755 15.895 1.00 16.89 343 ALA A CA 1
ATOM 2740 C C . ALA A 1 343 ? 24.661 29.718 14.824 1.00 18.94 343 ALA A C 1
ATOM 2741 O O . ALA A 1 343 ? 24.373 30.735 14.190 1.00 23.79 343 ALA A O 1
ATOM 2751 N N . GLY A 1 345 ? 21.562 28.932 15.538 1.00 16.05 345 GLY A N 1
ATOM 2752 C CA . GLY A 1 345 ? 20.314 29.302 16.178 1.00 17.76 345 GLY A CA 1
ATOM 2753 C C . GLY A 1 345 ? 19.700 28.209 17.030 1.00 13.41 345 GLY A C 1
ATOM 2754 O O . GLY A 1 345 ? 18.565 28.351 17.499 1.00 14.53 345 GLY A O 1
ATOM 2755 N N . TYR A 1 346 ? 20.429 27.112 17.227 1.00 12.94 346 TYR A N 1
ATOM 2756 C CA . TYR A 1 346 ? 19.969 26.065 18.135 1.00 12.22 346 TYR A CA 1
ATOM 2757 C C . TYR A 1 346 ? 20.341 26.451 19.565 1.00 12.61 346 TYR A C 1
ATOM 2758 O O . TYR A 1 346 ? 21.457 26.180 20.042 1.00 12.86 346 TYR A O 1
ATOM 2767 N N . LYS A 1 347 ? 19.394 27.097 20.237 1.00 11.81 347 LYS A N 1
ATOM 2768 C CA . LYS A 1 347 ? 19.647 27.715 21.534 1.00 11.40 347 LYS A CA 1
ATOM 2769 C C . LYS A 1 347 ? 19.253 26.816 22.700 1.00 11.49 347 LYS A C 1
ATOM 2770 O O . LYS A 1 347 ? 19.625 27.078 23.846 1.00 12.31 347 LYS A O 1
ATOM 2776 N N . TYR A 1 348 ? 18.493 25.765 22.406 1.00 10.76 348 TYR A N 1
ATOM 2777 C CA . TYR A 1 348 ? 18.162 24.766 23.410 1.00 10.23 348 TYR A CA 1
ATOM 2778 C C . TYR A 1 348 ? 18.635 23.405 22.910 1.00 11.09 348 TYR A C 1
ATOM 2779 O O . TYR A 1 348 ? 18.082 22.855 21.958 1.00 12.29 348 TYR A O 1
ATOM 2788 N N . GLN A 1 349 ? 19.672 22.875 23.551 1.00 9.73 349 GLN A N 1
ATOM 2789 C CA . GLN A 1 349 ? 20.290 21.625 23.137 1.00 9.69 349 GLN A CA 1
ATOM 2790 C C . GLN A 1 349 ? 20.312 20.647 24.301 1.00 11.92 349 GLN A C 1
ATOM 2791 O O . GLN A 1 349 ? 20.425 21.045 25.459 1.00 12.33 349 GLN A O 1
ATOM 2797 N N . PHE A 1 350 ? 20.231 19.359 24.003 1.00 9.89 350 PHE A N 1
ATOM 2798 C CA . PHE A 1 350 ? 20.111 18.385 25.079 1.00 10.57 350 PHE A CA 1
ATOM 2799 C C . PHE A 1 350 ? 20.502 16.976 24.671 1.00 9.97 350 PHE A C 1
ATOM 2800 O O . PHE A 1 350 ? 20.317 16.584 23.518 1.00 10.61 350 PHE A O 1
ATOM 2808 N N . ILE A 1 351 ? 21.055 16.232 25.628 1.00 9.26 351 ILE A N 1
ATOM 2809 C CA . ILE A 1 351 ? 21.246 14.792 25.484 1.00 11.80 351 ILE A CA 1
ATOM 2810 C C . ILE A 1 351 ? 20.115 14.122 26.261 1.00 9.20 351 ILE A C 1
ATOM 2811 O O . ILE A 1 351 ? 20.100 14.133 27.497 1.00 10.06 351 ILE A O 1
ATOM 2816 N N . THR A 1 352 ? 19.150 13.567 25.534 1.00 9.52 352 THR A N 1
ATOM 2817 C CA . THR A 1 352 ? 17.917 13.076 26.152 1.00 10.26 352 THR A CA 1
ATOM 2818 C C . THR A 1 352 ? 18.169 12.053 27.253 1.00 9.78 352 THR A C 1
ATOM 2819 O O . THR A 1 352 ? 17.537 12.111 28.315 1.00 8.94 352 THR A O 1
ATOM 2823 N N . LEU A 1 353 ? 19.087 11.119 26.997 1.00 9.17 353 LEU A N 1
ATOM 2824 C CA . LEU A 1 353 ? 19.263 9.960 27.876 1.00 9.97 353 LEU A CA 1
ATOM 2825 C C . LEU A 1 353 ? 20.512 10.036 28.747 1.00 8.44 353 LEU A C 1
ATOM 2826 O O . LEU A 1 353 ? 20.968 9.020 29.269 1.00 9.24 353 LEU A O 1
ATOM 2831 N N . ALA A 1 354 ? 21.063 11.231 28.928 1.00 9.64 354 ALA A N 1
ATOM 2832 C CA . ALA A 1 354 ? 22.328 11.341 29.649 1.00 11.11 354 ALA A CA 1
ATOM 2833 C C . ALA A 1 354 ? 22.205 10.833 31.089 1.00 9.26 354 ALA A C 1
ATOM 2834 O O . ALA A 1 354 ? 23.083 10.121 31.581 1.00 11.00 354 ALA A O 1
ATOM 2836 N N . GLY A 1 355 ? 21.120 11.204 31.761 1.00 8.04 355 GLY A N 1
ATOM 2837 C CA . GLY A 1 355 ? 20.945 10.857 33.161 1.00 8.58 355 GLY A CA 1
ATOM 2838 C C . GLY A 1 355 ? 20.837 9.362 33.383 1.00 10.44 355 GLY A C 1
ATOM 2839 O O . GLY A 1 355 ? 21.403 8.823 34.336 1.00 10.44 355 GLY A O 1
ATOM 2840 N N . ILE A 1 356 ? 20.101 8.682 32.510 1.00 7.66 356 ILE A N 1
ATOM 2841 C CA . ILE A 1 356 ? 19.929 7.249 32.684 1.00 10.05 356 ILE A CA 1
ATOM 2842 C C . ILE A 1 356 ? 21.222 6.492 32.358 1.00 8.40 356 ILE A C 1
ATOM 2843 O O . ILE A 1 356 ? 21.590 5.558 33.068 1.00 10.01 356 ILE A O 1
ATOM 2848 N N . HIS A 1 357 ? 21.931 6.902 31.307 1.00 8.97 357 HIS A N 1
ATOM 2849 C CA . HIS A 1 357 ? 23.245 6.301 31.053 1.00 8.34 357 HIS A CA 1
ATOM 2850 C C . HIS A 1 357 ? 24.227 6.559 32.200 1.00 9.63 357 HIS A C 1
ATOM 2851 O O . HIS A 1 357 ? 24.947 5.649 32.628 1.00 11.13 357 HIS A O 1
ATOM 2858 N N . SER A 1 358 ? 24.269 7.797 32.684 1.00 9.52 358 SER A N 1
ATOM 2859 C CA . SER A 1 358 ? 25.108 8.145 33.828 1.00 9.72 358 SER A CA 1
ATOM 2860 C C . SER A 1 358 ? 24.810 7.245 35.025 1.00 9.32 358 SER A C 1
ATOM 2861 O O . SER A 1 358 ? 25.715 6.664 35.618 1.00 11.23 358 SER A O 1
ATOM 2872 N N . TRP A 1 360 ? 22.948 4.303 35.186 1.00 9.34 360 TRP A N 1
ATOM 2873 C CA . TRP A 1 360 ? 23.004 2.867 34.959 1.00 9.65 360 TRP A CA 1
ATOM 2874 C C . TRP A 1 360 ? 24.437 2.381 34.745 1.00 10.36 360 TRP A C 1
ATOM 2875 O O . TRP A 1 360 ? 24.842 1.353 35.307 1.00 11.21 360 TRP A O 1
ATOM 2886 N N . PHE A 1 361 ? 25.216 3.119 33.963 1.00 10.66 361 PHE A N 1
ATOM 2887 C CA . PHE A 1 361 ? 26.596 2.697 33.758 1.00 11.33 361 PHE A CA 1
ATOM 2888 C C . PHE A 1 361 ? 27.378 2.684 35.069 1.00 11.89 361 PHE A C 1
ATOM 2889 O O . PHE A 1 361 ? 28.094 1.729 35.375 1.00 12.24 361 PHE A O 1
ATOM 2897 N N . ASN A 1 362 ? 27.260 3.752 35.847 1.00 10.23 362 ASN A N 1
ATOM 2898 C CA . ASN A 1 362 ? 28.069 3.832 37.056 1.00 10.55 362 ASN A CA 1
ATOM 2899 C C . ASN A 1 362 ? 27.627 2.874 38.160 1.00 10.43 362 ASN A C 1
ATOM 2900 O O . ASN A 1 362 ? 28.455 2.397 38.933 1.00 12.59 362 ASN A O 1
ATOM 2913 N N . PHE A 1 364 ? 26.471 -0.129 37.417 1.00 13.19 364 PHE A N 1
ATOM 2914 C CA . PHE A 1 364 ? 27.097 -1.348 36.918 1.00 13.60 364 PHE A CA 1
ATOM 2915 C C . PHE A 1 364 ? 28.589 -1.382 37.240 1.00 14.74 364 PHE A C 1
ATOM 2916 O O . PHE A 1 364 ? 29.115 -2.391 37.718 1.00 12.91 364 PHE A O 1
ATOM 2924 N N . ASP A 1 365 ? 29.270 -0.277 36.957 1.00 14.71 365 ASP A N 1
ATOM 2925 C CA . ASP A 1 365 ? 30.721 -0.212 37.089 1.00 13.80 365 ASP A CA 1
ATOM 2926 C C . ASP A 1 365 ? 31.150 -0.533 38.520 1.00 16.23 365 ASP A C 1
ATOM 2927 O O . ASP A 1 365 ? 32.062 -1.328 38.745 1.00 14.67 365 ASP A O 1
ATOM 2932 N N . LEU A 1 366 ? 30.488 0.081 39.491 1.00 12.56 366 LEU A N 1
ATOM 2933 C CA . LEU A 1 366 ? 30.788 -0.189 40.891 1.00 12.82 366 LEU A CA 1
ATOM 2934 C C . LEU A 1 366 ? 30.393 -1.615 41.280 1.00 12.32 366 LEU A C 1
ATOM 2935 O O . LEU A 1 366 ? 31.169 -2.337 41.906 1.00 14.43 366 LEU A O 1
ATOM 2940 N N . ALA A 1 367 ? 29.181 -2.020 40.921 1.00 11.14 367 ALA A N 1
ATOM 2941 C CA . ALA A 1 367 ? 28.675 -3.331 41.313 1.00 12.08 367 ALA A CA 1
ATOM 2942 C C . ALA A 1 367 ? 29.541 -4.481 40.796 1.00 12.86 367 ALA A C 1
ATOM 2943 O O . ALA A 1 367 ? 29.791 -5.449 41.516 1.00 15.63 367 ALA A O 1
ATOM 2945 N N . HIS A 1 368 ? 30.004 -4.378 39.555 1.00 12.46 368 HIS A N 1
ATOM 2946 C CA . HIS A 1 368 ? 30.769 -5.472 38.952 1.00 16.38 368 HIS A CA 1
ATOM 2947 C C . HIS A 1 368 ? 32.056 -5.765 39.726 1.00 16.07 368 HIS A C 1
ATOM 2948 O O . HIS A 1 368 ? 32.421 -6.925 39.937 1.00 16.18 368 HIS A O 1
ATOM 2955 N N . ALA A 1 369 ? 32.738 -4.710 40.150 1.00 15.74 369 ALA A N 1
ATOM 2956 C CA . ALA A 1 369 ? 33.972 -4.868 40.910 1.00 16.51 369 ALA A CA 1
ATOM 2957 C C . ALA A 1 369 ? 33.669 -5.335 42.332 1.00 15.88 369 ALA A C 1
ATOM 2958 O O . ALA A 1 369 ? 34.270 -6.296 42.828 1.00 17.92 369 ALA A O 1
ATOM 2960 N N . TYR A 1 370 ? 32.726 -4.646 42.968 1.00 13.86 370 TYR A N 1
ATOM 2961 C CA . TYR A 1 370 ? 32.318 -4.914 44.348 1.00 14.26 370 TYR A CA 1
ATOM 2962 C C . TYR A 1 370 ? 31.897 -6.368 44.563 1.00 15.97 370 TYR A C 1
ATOM 2963 O O . TYR A 1 370 ? 32.280 -6.991 45.553 1.00 14.84 370 TYR A O 1
ATOM 2972 N N . ALA A 1 371 ? 31.125 -6.909 43.626 1.00 14.55 371 ALA A N 1
ATOM 2973 C CA . ALA A 1 371 ? 30.625 -8.277 43.736 1.00 16.77 371 ALA A CA 1
ATOM 2974 C C . ALA A 1 371 ? 31.736 -9.330 43.761 1.00 19.26 371 ALA A C 1
ATOM 2975 O O . ALA A 1 371 ? 31.545 -10.413 44.310 1.00 17.91 371 ALA A O 1
ATOM 2977 N N . GLN A 1 372 ? 32.888 -9.020 43.173 1.00 19.43 372 GLN A N 1
ATOM 2978 C CA . GLN A 1 372 ? 33.966 -10.007 43.070 1.00 18.79 372 GLN A CA 1
ATOM 2979 C C . GLN A 1 372 ? 34.763 -10.138 44.360 1.00 22.47 372 GLN A C 1
ATOM 2980 O O . GLN A 1 372 ? 35.408 -11.159 44.597 1.00 24.61 372 GLN A O 1
ATOM 2986 N N . GLY A 1 373 ? 34.729 -9.104 45.191 1.00 19.92 373 GLY A N 1
ATOM 2987 C CA . GLY A 1 373 ? 35.517 -9.110 46.411 1.00 22.12 373 GLY A CA 1
ATOM 2988 C C . GLY A 1 373 ? 36.192 -7.778 46.654 1.00 22.36 373 GLY A C 1
ATOM 2989 O O . GLY A 1 373 ? 36.019 -6.835 45.874 1.00 16.12 373 GLY A O 1
ATOM 2990 N N . GLU A 1 374 ? 36.941 -7.693 47.749 1.00 19.24 374 GLU A N 1
ATOM 2991 C CA . GLU A 1 374 ? 37.592 -6.446 48.157 1.00 18.07 374 GLU A CA 1
ATOM 2992 C C . GLU A 1 374 ? 36.640 -5.255 48.046 1.00 15.83 374 GLU A C 1
ATOM 2993 O O . GLU A 1 374 ? 37.006 -4.189 47.551 1.00 16.87 374 GLU A O 1
ATOM 2999 N N . GLY A 1 375 ? 35.412 -5.452 48.515 1.00 13.22 375 GLY A N 1
ATOM 3000 C CA . GLY A 1 375 ? 34.339 -4.515 48.252 1.00 15.50 375 GLY A CA 1
ATOM 3001 C C . GLY A 1 375 ? 34.662 -3.072 48.583 1.00 12.97 375 GLY A C 1
ATOM 3002 O O . GLY A 1 375 ? 34.381 -2.169 47.792 1.00 15.89 375 GLY A O 1
ATOM 3011 N N . LYS A 1 377 ? 37.434 -1.519 48.860 1.00 14.02 377 LYS A N 1
ATOM 3012 C CA . LYS A 1 377 ? 38.464 -0.962 47.991 1.00 16.93 377 LYS A CA 1
ATOM 3013 C C . LYS A 1 377 ? 37.802 -0.270 46.806 1.00 17.30 377 LYS A C 1
ATOM 3014 O O . LYS A 1 377 ? 38.159 0.848 46.435 1.00 18.79 377 LYS A O 1
ATOM 3020 N N . HIS A 1 378 ? 36.818 -0.945 46.225 1.00 13.53 378 HIS A N 1
ATOM 3021 C CA . HIS A 1 378 ? 36.151 -0.438 45.037 1.00 13.47 378 HIS A CA 1
ATOM 3022 C C . HIS A 1 378 ? 35.231 0.739 45.336 1.00 13.05 378 HIS A C 1
ATOM 3023 O O . HIS A 1 378 ? 35.141 1.675 44.542 1.00 14.14 378 HIS A O 1
ATOM 3030 N N . TYR A 1 379 ? 34.559 0.712 46.483 1.00 13.27 379 TYR A N 1
ATOM 3031 C CA . TYR A 1 379 ? 33.743 1.858 46.849 1.00 13.35 379 TYR A CA 1
ATOM 3032 C C . TYR A 1 379 ? 34.630 3.090 47.053 1.00 13.08 379 TYR A C 1
ATOM 3033 O O . TYR A 1 379 ? 34.317 4.182 46.584 1.00 13.20 379 TYR A O 1
ATOM 3042 N N . VAL A 1 380 ? 35.751 2.901 47.741 1.00 15.42 380 VAL A N 1
ATOM 3043 C CA . VAL A 1 380 ? 36.666 4.004 48.008 1.00 12.42 380 VAL A CA 1
ATOM 3044 C C . VAL A 1 380 ? 37.260 4.558 46.713 1.00 15.36 380 VAL A C 1
ATOM 3045 O O . VAL A 1 380 ? 37.315 5.773 46.512 1.00 17.36 380 VAL A O 1
ATOM 3049 N N . GLU A 1 381 ? 37.696 3.664 45.830 1.00 14.85 381 GLU A N 1
ATOM 3050 C CA . GLU A 1 381 ? 38.359 4.085 44.604 1.00 15.80 381 GLU A CA 1
ATOM 3051 C C . GLU A 1 381 ? 37.400 4.719 43.587 1.00 17.43 381 GLU A C 1
ATOM 3052 O O . GLU A 1 381 ? 37.752 5.691 42.924 1.00 18.16 381 GLU A O 1
ATOM 3058 N N . LYS A 1 382 ? 36.193 4.169 43.472 1.00 14.40 382 LYS A N 1
ATOM 3059 C CA . LYS A 1 382 ? 35.255 4.586 42.433 1.00 12.89 382 LYS A CA 1
ATOM 3060 C C . LYS A 1 382 ? 34.328 5.716 42.866 1.00 13.61 382 LYS A C 1
ATOM 3061 O O . LYS A 1 382 ? 33.852 6.484 42.031 1.00 13.99 382 LYS A O 1
ATOM 3067 N N . VAL A 1 383 ? 34.071 5.811 44.166 1.00 12.35 383 VAL A N 1
ATOM 3068 C CA . VAL A 1 383 ? 33.093 6.772 44.662 1.00 12.84 383 VAL A CA 1
ATOM 3069 C C . VAL A 1 383 ? 33.678 7.758 45.668 1.00 12.03 383 VAL A C 1
ATOM 3070 O O . VAL A 1 383 ? 33.721 8.953 45.407 1.00 13.48 383 VAL A O 1
ATOM 3074 N N . GLN A 1 384 ? 34.133 7.264 46.814 1.00 14.28 384 GLN A N 1
ATOM 3075 C CA . GLN A 1 384 ? 34.492 8.169 47.896 1.00 15.48 384 GLN A CA 1
ATOM 3076 C C . GLN A 1 384 ? 35.646 9.110 47.556 1.00 17.00 384 GLN A C 1
ATOM 3077 O O . GLN A 1 384 ? 35.564 10.315 47.789 1.00 16.34 384 GLN A O 1
ATOM 3083 N N . GLN A 1 385 ? 36.725 8.570 47.011 1.00 17.07 385 GLN A N 1
ATOM 3084 C CA . GLN A 1 385 ? 37.872 9.419 46.704 1.00 16.00 385 GLN A CA 1
ATOM 3085 C C . GLN A 1 385 ? 37.569 10.419 45.578 1.00 15.41 385 GLN A C 1
ATOM 3086 O O . GLN A 1 385 ? 37.905 11.594 45.695 1.00 17.17 385 GLN A O 1
ATOM 3092 N N . PRO A 1 386 ? 36.921 9.960 44.488 1.00 16.25 386 PRO A N 1
ATOM 3093 C CA . PRO A 1 386 ? 36.522 10.921 43.453 1.00 15.72 386 PRO A CA 1
ATOM 3094 C C . PRO A 1 386 ? 35.610 12.022 43.998 1.00 16.30 386 PRO A C 1
ATOM 3095 O O . PRO A 1 386 ? 35.748 13.174 43.584 1.00 16.25 386 PRO A O 1
ATOM 3099 N N . GLU A 1 387 ? 34.701 11.683 44.909 1.00 14.06 387 GLU A N 1
ATOM 3100 C CA . GLU A 1 387 ? 33.888 12.708 45.561 1.00 12.90 387 GLU A CA 1
ATOM 3101 C C . GLU A 1 387 ? 34.755 13.748 46.280 1.00 17.51 387 GLU A C 1
ATOM 3102 O O . GLU A 1 387 ? 34.571 14.951 46.094 1.00 16.92 387 GLU A O 1
ATOM 3108 N N . PHE A 1 388 ? 35.690 13.286 47.107 1.00 14.82 388 PHE A N 1
ATOM 3109 C CA . PHE A 1 388 ? 36.583 14.198 47.819 1.00 18.13 388 PHE A CA 1
ATOM 3110 C C . PHE A 1 388 ? 37.312 15.121 46.841 1.00 15.42 388 PHE A C 1
ATOM 3111 O O . PHE A 1 388 ? 37.539 16.300 47.129 1.00 21.10 388 PHE A O 1
ATOM 3119 N N . ALA A 1 389 ? 37.681 14.576 45.686 1.00 17.86 389 ALA A N 1
ATOM 3120 C CA . ALA A 1 389 ? 38.457 15.322 44.701 1.00 19.74 389 ALA A CA 1
ATOM 3121 C C . ALA A 1 389 ? 37.629 16.365 43.942 1.00 22.92 389 ALA A C 1
ATOM 3122 O O . ALA A 1 389 ? 38.179 17.144 43.160 1.00 25.91 389 ALA A O 1
ATOM 3124 N N . SER A 1 390 ? 36.315 16.375 44.171 1.00 15.82 390 SER A N 1
ATOM 3125 C CA . SER A 1 390 ? 35.419 17.297 43.473 1.00 16.47 390 SER A CA 1
ATOM 3126 C C . SER A 1 390 ? 34.917 18.435 44.356 1.00 15.83 390 SER A C 1
ATOM 3127 O O . SER A 1 390 ? 34.132 19.268 43.912 1.00 15.97 390 SER A O 1
ATOM 3130 N N . VAL A 1 391 ? 35.362 18.475 45.604 1.00 19.65 391 VAL A N 1
ATOM 3131 C CA . VAL A 1 391 ? 34.914 19.525 46.513 1.00 20.78 391 VAL A CA 1
ATOM 3132 C C . VAL A 1 391 ? 35.213 20.921 45.956 1.00 21.24 391 VAL A C 1
ATOM 3133 O O . VAL A 1 391 ? 34.395 21.831 46.082 1.00 21.81 391 VAL A O 1
ATOM 3137 N N A ASP A 1 392 ? 36.378 21.065 45.326 0.50 22.92 392 ASP A N 1
ATOM 3138 N N B ASP A 1 392 ? 36.378 21.090 45.340 0.50 22.63 392 ASP A N 1
ATOM 3139 C CA A ASP A 1 392 ? 36.795 22.337 44.738 0.50 23.47 392 ASP A CA 1
ATOM 3140 C CA B ASP A 1 392 ? 36.747 22.386 44.775 0.50 22.92 392 ASP A CA 1
ATOM 3141 C C A ASP A 1 392 ? 35.999 22.719 43.490 0.50 24.91 392 ASP A C 1
ATOM 3142 C C B ASP A 1 392 ? 35.933 22.749 43.531 0.50 24.68 392 ASP A C 1
ATOM 3143 O O A ASP A 1 392 ? 36.083 23.853 43.014 0.50 32.54 392 ASP A O 1
ATOM 3144 O O B ASP A 1 392 ? 35.943 23.900 43.092 0.50 31.40 392 ASP A O 1
ATOM 3153 N N . ARG A 1 393 ? 35.231 21.769 42.966 1.00 18.13 393 ARG A N 1
ATOM 3154 C CA . ARG A 1 393 ? 34.351 22.021 41.825 1.00 18.98 393 ARG A CA 1
ATOM 3155 C C . ARG A 1 393 ? 32.957 22.438 42.293 1.00 17.04 393 ARG A C 1
ATOM 3156 O O . ARG A 1 393 ? 32.093 22.775 41.478 1.00 16.26 393 ARG A O 1
ATOM 3164 N N . GLY A 1 394 ? 32.731 22.397 43.601 1.00 15.78 394 GLY A N 1
ATOM 3165 C CA . GLY A 1 394 ? 31.435 22.752 44.157 1.00 19.01 394 GLY A CA 1
ATOM 3166 C C . GLY A 1 394 ? 30.546 21.585 44.556 1.00 16.20 394 GLY A C 1
ATOM 3167 O O . GLY A 1 394 ? 29.374 21.781 44.893 1.00 16.73 394 GLY A O 1
ATOM 3168 N N . TYR A 1 395 ? 31.088 20.370 44.519 1.00 13.15 395 TYR A N 1
ATOM 3169 C CA . TYR A 1 395 ? 30.347 19.188 44.958 1.00 11.81 395 TYR A CA 1
ATOM 3170 C C . TYR A 1 395 ? 30.268 19.159 46.474 1.00 12.64 395 TYR A C 1
ATOM 3171 O O . TYR A 1 395 ? 31.287 19.280 47.153 1.00 14.17 395 TYR A O 1
ATOM 3180 N N . THR A 1 396 ? 29.063 19.003 47.008 1.00 11.69 396 THR A N 1
ATOM 3181 C CA . THR A 1 396 ? 28.878 19.110 48.451 1.00 11.37 396 THR A CA 1
ATOM 3182 C C . THR A 1 396 ? 28.360 17.828 49.101 1.00 13.32 396 THR A C 1
ATOM 3183 O O . THR A 1 396 ? 28.304 17.732 50.331 1.00 13.34 396 THR A O 1
ATOM 3187 N N . PHE A 1 397 ? 28.015 16.837 48.285 1.00 10.12 397 PHE A N 1
ATOM 3188 C CA . PHE A 1 397 ? 27.322 15.653 48.798 1.00 11.17 397 PHE A CA 1
ATOM 3189 C C . PHE A 1 397 ? 28.190 14.708 49.650 1.00 13.51 397 PHE A C 1
ATOM 3190 O O . PHE A 1 397 ? 27.662 13.816 50.298 1.00 12.29 397 PHE A O 1
ATOM 3198 N N . ALA A 1 398 ? 29.509 14.898 49.676 1.00 12.10 398 ALA A N 1
ATOM 3199 C CA . ALA A 1 398 ? 30.313 14.161 50.652 1.00 14.95 398 ALA A CA 1
ATOM 3200 C C . ALA A 1 398 ? 29.766 14.473 52.050 1.00 15.26 398 ALA A C 1
ATOM 3201 O O . ALA A 1 398 ? 29.781 13.626 52.947 1.00 19.09 398 ALA A O 1
ATOM 3203 N N A SER A 1 399 ? 29.273 15.695 52.222 0.50 11.01 399 SER A N 1
ATOM 3204 N N B SER A 1 399 ? 29.299 15.706 52.223 0.50 15.24 399 SER A N 1
ATOM 3205 C CA A SER A 1 399 ? 28.594 16.087 53.450 0.50 10.11 399 SER A CA 1
ATOM 3206 C CA B SER A 1 399 ? 28.582 16.108 53.425 0.50 12.16 399 SER A CA 1
ATOM 3207 C C A SER A 1 399 ? 27.120 15.741 53.280 0.50 9.43 399 SER A C 1
ATOM 3208 C C B SER A 1 399 ? 27.125 15.733 53.210 0.50 13.18 399 SER A C 1
ATOM 3209 O O A SER A 1 399 ? 26.277 16.614 53.060 0.50 11.37 399 SER A O 1
ATOM 3210 O O B SER A 1 399 ? 26.289 16.582 52.892 0.50 11.55 399 SER A O 1
ATOM 3215 N N . HIS A 1 400 ? 26.830 14.449 53.380 1.00 12.82 400 HIS A N 1
ATOM 3216 C CA . HIS A 1 400 ? 25.556 13.896 52.941 1.00 11.48 400 HIS A CA 1
ATOM 3217 C C . HIS A 1 400 ? 24.345 14.308 53.767 1.00 10.16 400 HIS A C 1
ATOM 3218 O O . HIS A 1 400 ? 23.257 14.471 53.224 1.00 10.28 400 HIS A O 1
ATOM 3225 N N . GLN A 1 401 ? 24.522 14.469 55.073 1.00 10.02 401 GLN A N 1
ATOM 3226 C CA . GLN A 1 401 ? 23.382 14.785 55.921 1.00 10.52 401 GLN A CA 1
ATOM 3227 C C . GLN A 1 401 ? 22.844 16.184 55.624 1.00 9.73 401 GLN A C 1
ATOM 3228 O O . GLN A 1 401 ? 21.637 16.386 55.532 1.00 9.83 401 GLN A O 1
ATOM 3234 N N A GLN A 1 402 ? 23.728 17.170 55.484 0.50 9.68 402 GLN A N 1
ATOM 3235 N N B GLN A 1 402 ? 23.760 17.129 55.469 0.50 11.89 402 GLN A N 1
ATOM 3236 C CA A GLN A 1 402 ? 23.263 18.530 55.194 0.50 7.67 402 GLN A CA 1
ATOM 3237 C CA B GLN A 1 402 ? 23.412 18.512 55.193 0.50 11.32 402 GLN A CA 1
ATOM 3238 C C A GLN A 1 402 ? 22.597 18.604 53.827 0.50 8.59 402 GLN A C 1
ATOM 3239 C C B GLN A 1 402 ? 22.710 18.660 53.837 0.50 10.35 402 GLN A C 1
ATOM 3240 O O A GLN A 1 402 ? 21.623 19.327 53.642 0.50 6.51 402 GLN A O 1
ATOM 3241 O O B GLN A 1 402 ? 21.810 19.482 53.678 0.50 12.97 402 GLN A O 1
ATOM 3252 N N . GLU A 1 403 ? 23.119 17.844 52.872 1.00 8.46 403 GLU A N 1
ATOM 3253 C CA . GLU A 1 403 ? 22.633 17.935 51.505 1.00 8.84 403 GLU A CA 1
ATOM 3254 C C . GLU A 1 403 ? 21.132 17.685 51.402 1.00 8.97 403 GLU A C 1
ATOM 3255 O O . GLU A 1 403 ? 20.439 18.334 50.603 1.00 10.95 403 GLU A O 1
ATOM 3261 N N . VAL A 1 404 ? 20.624 16.751 52.207 1.00 9.16 404 VAL A N 1
ATOM 3262 C CA . VAL A 1 404 ? 19.231 16.332 52.086 1.00 7.77 404 VAL A CA 1
ATOM 3263 C C . VAL A 1 404 ? 18.317 17.047 53.093 1.00 8.07 404 VAL A C 1
ATOM 3264 O O . VAL A 1 404 ? 17.120 16.762 53.156 1.00 11.12 404 VAL A O 1
ATOM 3268 N N . GLY A 1 405 ? 18.889 17.966 53.870 1.00 7.79 405 GLY A N 1
ATOM 3269 C CA . GLY A 1 405 ? 18.105 18.831 54.735 1.00 7.73 405 GLY A CA 1
ATOM 3270 C C . GLY A 1 405 ? 18.152 18.515 56.223 1.00 7.46 405 GLY A C 1
ATOM 3271 O O . GLY A 1 405 ? 17.285 18.954 56.979 1.00 9.41 405 GLY A O 1
ATOM 3272 N N . THR A 1 406 ? 19.154 17.761 56.662 1.00 8.24 406 THR A N 1
ATOM 3273 C CA . THR A 1 406 ? 19.237 17.420 58.081 1.00 9.09 406 THR A CA 1
ATOM 3274 C C . THR A 1 406 ? 19.384 18.688 58.922 1.00 7.89 406 THR A C 1
ATOM 3275 O O . THR A 1 406 ? 18.754 18.832 59.977 1.00 9.73 406 THR A O 1
ATOM 3279 N N . GLY A 1 407 ? 20.220 19.609 58.454 1.00 8.47 407 GLY A N 1
ATOM 3280 C CA . GLY A 1 407 ? 20.422 20.872 59.143 1.00 9.49 407 GLY A CA 1
ATOM 3281 C C . GLY A 1 407 ? 19.179 21.744 59.104 1.00 7.65 407 GLY A C 1
ATOM 3282 O O . GLY A 1 407 ? 18.836 22.412 60.092 1.00 9.79 407 GLY A O 1
ATOM 3283 N N . TYR A 1 408 ? 18.490 21.739 57.968 1.00 8.22 408 TYR A N 1
ATOM 3284 C CA . TYR A 1 408 ? 17.256 22.517 57.838 1.00 7.93 408 TYR A CA 1
ATOM 3285 C C . TYR A 1 408 ? 16.214 22.041 58.850 1.00 8.29 408 TYR A C 1
ATOM 3286 O O . TYR A 1 408 ? 15.611 22.844 59.573 1.00 8.19 408 TYR A O 1
ATOM 3295 N N . PHE A 1 409 ? 15.988 20.734 58.901 1.00 7.16 409 PHE A N 1
ATOM 3296 C CA . PHE A 1 409 ? 14.978 20.201 59.818 1.00 7.28 409 PHE A CA 1
ATOM 3297 C C . PHE A 1 409 ? 15.404 20.290 61.286 1.00 9.07 409 PHE A C 1
ATOM 3298 O O . PHE A 1 409 ? 14.562 20.387 62.170 1.00 9.70 409 PHE A O 1
ATOM 3306 N N . ASP A 1 410 ? 16.711 20.276 61.546 1.00 8.62 410 ASP A N 1
ATOM 3307 C CA . ASP A 1 410 ? 17.202 20.578 62.888 1.00 9.43 410 ASP A CA 1
ATOM 3308 C C . ASP A 1 410 ? 16.811 22.009 63.288 1.00 8.80 410 ASP A C 1
ATOM 3309 O O . ASP A 1 410 ? 16.428 22.254 64.430 1.00 9.41 410 ASP A O 1
ATOM 3314 N N . LYS A 1 411 ? 16.911 22.956 62.353 1.00 8.74 411 LYS A N 1
ATOM 3315 C CA . LYS A 1 411 ? 16.462 24.328 62.625 1.00 9.12 411 LYS A CA 1
ATOM 3316 C C . LYS A 1 411 ? 14.952 24.368 62.908 1.00 7.65 411 LYS A C 1
ATOM 3317 O O . LYS A 1 411 ? 14.506 25.069 63.821 1.00 10.82 411 LYS A O 1
ATOM 3323 N N . VAL A 1 412 ? 14.171 23.623 62.128 1.00 8.27 412 VAL A N 1
ATOM 3324 C CA . VAL A 1 412 ? 12.729 23.552 62.345 1.00 7.58 412 VAL A CA 1
ATOM 3325 C C . VAL A 1 412 ? 12.455 23.023 63.749 1.00 6.68 412 VAL A C 1
ATOM 3326 O O . VAL A 1 412 ? 11.704 23.623 64.524 1.00 8.04 412 VAL A O 1
ATOM 3330 N N . THR A 1 413 ? 13.079 21.901 64.083 1.00 8.70 413 THR A N 1
ATOM 3331 C CA . THR A 1 413 ? 12.901 21.295 65.395 1.00 9.34 413 THR A CA 1
ATOM 3332 C C . THR A 1 413 ? 13.230 22.288 66.512 1.00 9.19 413 THR A C 1
ATOM 3333 O O . THR A 1 413 ? 12.481 22.425 67.486 1.00 10.39 413 THR A O 1
ATOM 3337 N N . ASN A 1 414 ? 14.353 22.983 66.369 1.00 9.83 414 ASN A N 1
ATOM 3338 C CA . ASN A 1 414 ? 14.791 23.922 67.393 1.00 11.14 414 ASN A CA 1
ATOM 3339 C C . ASN A 1 414 ? 13.822 25.088 67.576 1.00 9.35 414 ASN A C 1
ATOM 3340 O O . ASN A 1 414 ? 13.583 25.546 68.697 1.00 13.33 414 ASN A O 1
ATOM 3345 N N . ILE A 1 415 ? 13.265 25.563 66.470 1.00 8.90 415 ILE A N 1
ATOM 3346 C CA . ILE A 1 415 ? 12.325 26.675 66.502 1.00 10.30 415 ILE A CA 1
ATOM 3347 C C . ILE A 1 415 ? 11.032 26.261 67.196 1.00 10.42 415 ILE A C 1
ATOM 3348 O O . ILE A 1 415 ? 10.485 27.012 68.010 1.00 13.76 415 ILE A O 1
ATOM 3353 N N . ILE A 1 416 ? 10.561 25.058 66.883 1.00 9.30 416 ILE A N 1
ATOM 3354 C CA . ILE A 1 416 ? 9.366 24.502 67.513 1.00 8.57 416 ILE A CA 1
ATOM 3355 C C . ILE A 1 416 ? 9.560 24.330 69.018 1.00 14.25 416 ILE A C 1
ATOM 3356 O O . ILE A 1 416 ? 8.701 24.715 69.818 1.00 15.75 416 ILE A O 1
ATOM 3361 N N . GLN A 1 417 ? 10.705 23.771 69.397 1.00 11.81 417 GLN A N 1
ATOM 3362 C CA . GLN A 1 417 ? 10.967 23.418 70.786 1.00 16.94 417 GLN A CA 1
ATOM 3363 C C . GLN A 1 417 ? 11.418 24.605 71.636 1.00 20.47 417 GLN A C 1
ATOM 3364 O O . GLN A 1 417 ? 11.431 24.527 72.861 1.00 27.64 417 GLN A O 1
ATOM 3370 N N . GLY A 1 418 ? 11.774 25.708 70.985 1.00 19.36 418 GLY A N 1
ATOM 3371 C CA . GLY A 1 418 ? 12.143 26.919 71.701 1.00 27.86 418 GLY A CA 1
ATOM 3372 C C . GLY A 1 418 ? 13.628 27.025 72.001 1.00 47.66 418 GLY A C 1
ATOM 3373 O O . GLY A 1 418 ? 14.462 26.867 71.111 1.00 58.38 418 GLY A O 1
ATOM 3374 N N . GLY A 1 419 ? 13.963 27.296 73.258 1.00 48.36 419 GLY A N 1
ATOM 3375 C CA . GLY A 1 419 ? 15.352 27.392 73.677 1.00 55.23 419 GLY A CA 1
ATOM 3376 C C . GLY A 1 419 ? 15.605 28.510 74.672 1.00 55.79 419 GLY A C 1
ATOM 3377 O O . GLY A 1 419 ? 15.107 28.481 75.799 1.00 60.24 419 GLY A O 1
ATOM 3378 N N . THR B 1 2 ? 9.963 -28.669 37.863 1.00 59.98 2 THR B N 1
ATOM 3379 C CA . THR B 1 2 ? 10.645 -28.438 36.595 1.00 60.81 2 THR B CA 1
ATOM 3380 C C . THR B 1 2 ? 9.682 -28.545 35.415 1.00 60.92 2 THR B C 1
ATOM 3381 O O . THR B 1 2 ? 9.157 -29.621 35.124 1.00 63.91 2 THR B O 1
ATOM 3385 N N . ILE B 1 3 ? 9.450 -27.422 34.742 1.00 57.16 3 ILE B N 1
ATOM 3386 C CA . ILE B 1 3 ? 8.572 -27.396 33.576 1.00 54.26 3 ILE B CA 1
ATOM 3387 C C . ILE B 1 3 ? 9.270 -26.732 32.391 1.00 51.43 3 ILE B C 1
ATOM 3388 O O . ILE B 1 3 ? 9.416 -25.509 32.351 1.00 52.88 3 ILE B O 1
ATOM 3393 N N . SER B 1 4 ? 9.705 -27.546 31.433 1.00 48.32 4 SER B N 1
ATOM 3394 C CA . SER B 1 4 ? 10.395 -27.047 30.249 1.00 45.90 4 SER B CA 1
ATOM 3395 C C . SER B 1 4 ? 9.450 -26.191 29.417 1.00 39.31 4 SER B C 1
ATOM 3396 O O . SER B 1 4 ? 8.257 -26.109 29.712 1.00 38.27 4 SER B O 1
ATOM 3399 N N . ARG B 1 5 ? 9.972 -25.555 28.373 1.00 35.67 5 ARG B N 1
ATOM 3400 C CA . ARG B 1 5 ? 9.114 -24.743 27.522 1.00 34.50 5 ARG B CA 1
ATOM 3401 C C . ARG B 1 5 ? 8.159 -25.620 26.724 1.00 33.48 5 ARG B C 1
ATOM 3402 O O . ARG B 1 5 ? 6.984 -25.293 26.582 1.00 30.12 5 ARG B O 1
ATOM 3410 N N . THR B 1 6 ? 8.669 -26.732 26.201 1.00 34.35 6 THR B N 1
ATOM 3411 C CA . THR B 1 6 ? 7.832 -27.675 25.474 1.00 35.52 6 THR B CA 1
ATOM 3412 C C . THR B 1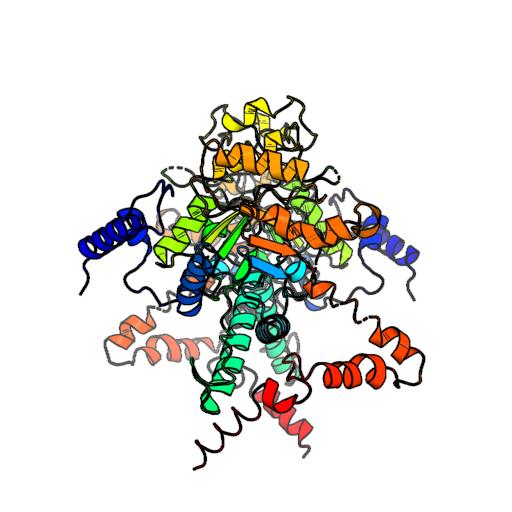 6 ? 6.648 -28.073 26.344 1.00 31.73 6 THR B C 1
ATOM 3413 O O . THR B 1 6 ? 5.509 -28.112 25.883 1.00 35.93 6 THR B O 1
ATOM 3417 N N . GLN B 1 7 ? 6.927 -28.346 27.614 1.00 33.44 7 GLN B N 1
ATOM 3418 C CA . GLN B 1 7 ? 5.895 -28.757 28.556 1.00 35.56 7 GLN B CA 1
ATOM 3419 C C . GLN B 1 7 ? 4.872 -27.646 28.781 1.00 30.25 7 GLN B C 1
ATOM 3420 O O . GLN B 1 7 ? 3.666 -27.893 28.785 1.00 35.41 7 GLN B O 1
ATOM 3426 N N . GLN B 1 8 ? 5.356 -26.423 28.973 1.00 32.02 8 GLN B N 1
ATOM 3427 C CA . GLN B 1 8 ? 4.474 -25.279 29.174 1.00 29.51 8 GLN B CA 1
ATOM 3428 C C . GLN B 1 8 ? 3.581 -25.050 27.960 1.00 27.69 8 GLN B C 1
ATOM 3429 O O . GLN B 1 8 ? 2.401 -24.718 28.099 1.00 28.60 8 GLN B O 1
ATOM 3435 N N . ILE B 1 9 ? 4.150 -25.225 26.771 1.00 26.82 9 ILE B N 1
ATOM 3436 C CA . ILE B 1 9 ? 3.407 -25.027 25.533 1.00 28.66 9 ILE B CA 1
ATOM 3437 C C . ILE B 1 9 ? 2.337 -26.101 25.370 1.00 27.96 9 ILE B C 1
ATOM 3438 O O . ILE B 1 9 ? 1.202 -25.810 24.985 1.00 30.03 9 ILE B O 1
ATOM 3443 N N . GLN B 1 10 ? 2.701 -27.344 25.669 1.00 31.41 10 GLN B N 1
ATOM 3444 C CA . GLN B 1 10 ? 1.753 -28.450 25.598 1.00 32.68 10 GLN B CA 1
ATOM 3445 C C . GLN B 1 10 ? 0.623 -28.259 26.604 1.00 31.87 10 GLN B C 1
ATOM 3446 O O . GLN B 1 10 ? -0.547 -28.490 26.291 1.00 35.05 10 GLN B O 1
ATOM 3452 N N . GLN B 1 11 ? 0.980 -27.825 27.808 1.00 29.72 11 GLN B N 1
ATOM 3453 C CA . GLN B 1 11 ? -0.003 -27.587 28.855 1.00 32.42 11 GLN B CA 1
ATOM 3454 C C . GLN B 1 11 ? -1.007 -26.518 28.422 1.00 29.71 11 GLN B C 1
ATOM 3455 O O . GLN B 1 11 ? -2.211 -26.653 28.646 1.00 32.39 11 GLN B O 1
ATOM 3461 N N . LEU B 1 12 ? -0.508 -25.460 27.793 1.00 29.91 12 LEU B N 1
ATOM 3462 C CA . LEU B 1 12 ? -1.369 -24.380 27.330 1.00 24.86 12 LEU B CA 1
ATOM 3463 C C . LEU B 1 12 ? -2.279 -24.866 26.205 1.00 28.92 12 LEU B C 1
ATOM 3464 O O . LEU B 1 12 ? -3.477 -24.586 26.196 1.00 26.94 12 LEU B O 1
ATOM 3469 N N . GLU B 1 13 ? -1.702 -25.598 25.258 1.00 28.84 13 GLU B N 1
ATOM 3470 C CA . GLU B 1 13 ? -2.473 -26.143 24.151 1.00 27.70 13 GLU B CA 1
ATOM 3471 C C . GLU B 1 13 ? -3.591 -27.044 24.664 1.00 31.34 13 GLU B C 1
ATOM 3472 O O . GLU B 1 13 ? -4.698 -27.042 24.126 1.00 35.13 13 GLU B O 1
ATOM 3478 N N . GLN B 1 14 ? -3.303 -27.794 25.724 1.00 31.31 14 GLN B N 1
ATOM 3479 C CA . GLN B 1 14 ? -4.304 -28.664 26.328 1.00 31.08 14 GLN B CA 1
ATOM 3480 C C . GLN B 1 14 ? -5.412 -27.845 26.989 1.00 31.08 14 GLN B C 1
ATOM 3481 O O . GLN B 1 14 ? -6.592 -28.165 26.866 1.00 34.76 14 GLN B O 1
ATOM 3487 N N . GLU B 1 15 ? -5.031 -26.784 27.686 1.00 29.03 15 GLU B N 1
ATOM 3488 C CA . GLU B 1 15 ? -6.012 -25.946 28.358 1.00 31.45 15 GLU B CA 1
ATOM 3489 C C . GLU B 1 15 ? -7.028 -25.390 27.367 1.00 32.89 15 GLU B C 1
ATOM 3490 O O . GLU B 1 15 ? -8.213 -25.286 27.678 1.00 33.13 15 GLU B O 1
ATOM 3496 N N . TRP B 1 16 ? -6.559 -25.043 26.172 1.00 29.09 16 TRP B N 1
ATOM 3497 C CA . TRP B 1 16 ? -7.429 -24.469 25.147 1.00 27.48 16 TRP B CA 1
ATOM 3498 C C . TRP B 1 16 ? -8.448 -25.455 24.577 1.00 28.37 16 TRP B C 1
ATOM 3499 O O . TRP B 1 16 ? -9.319 -25.069 23.794 1.00 32.18 16 TRP B O 1
ATOM 3510 N N . THR B 1 17 ? -8.346 -26.720 24.970 1.00 30.61 17 THR B N 1
ATOM 3511 C CA . THR B 1 17 ? -9.315 -27.721 24.526 1.00 31.45 17 THR B CA 1
ATOM 3512 C C . THR B 1 17 ? -10.442 -27.890 25.540 1.00 31.45 17 THR B C 1
ATOM 3513 O O . THR B 1 17 ? -11.383 -28.649 25.311 1.00 30.60 17 THR B O 1
ATOM 3517 N N . SER B 1 18 ? -10.351 -27.171 26.655 1.00 31.56 18 SER B N 1
ATOM 3518 C CA . SER B 1 18 ? -11.342 -27.307 27.717 1.00 28.14 18 SER B CA 1
ATOM 3519 C C . SER B 1 18 ? -12.635 -26.563 27.383 1.00 26.43 18 SER B C 1
ATOM 3520 O O . SER B 1 18 ? -12.644 -25.668 26.538 1.00 29.77 18 SER B O 1
ATOM 3523 N N . PRO B 1 19 ? -13.735 -26.939 28.048 1.00 29.12 19 PRO B N 1
ATOM 3524 C CA . PRO B 1 19 ? -15.046 -26.312 27.850 1.00 32.04 19 PRO B CA 1
ATOM 3525 C C . PRO B 1 19 ? -15.003 -24.781 27.892 1.00 23.90 19 PRO B C 1
ATOM 3526 O O . PRO B 1 19 ? -15.771 -24.126 27.179 1.00 22.76 19 PRO B O 1
ATOM 3530 N N . ARG B 1 20 ? -14.115 -24.218 28.706 1.00 25.32 20 ARG B N 1
ATOM 3531 C CA . ARG B 1 20 ? -14.030 -22.767 28.861 1.00 24.87 20 ARG B CA 1
ATOM 3532 C C . ARG B 1 20 ? -13.785 -22.058 27.527 1.00 22.46 20 ARG B C 1
ATOM 3533 O O . ARG B 1 20 ? -14.236 -20.932 27.320 1.00 19.18 20 ARG B O 1
ATOM 3541 N N . TRP B 1 21 ? -13.094 -22.738 26.615 1.00 21.84 21 TRP B N 1
ATOM 3542 C CA . TRP B 1 21 ? -12.625 -22.117 25.380 1.00 26.26 21 TRP B CA 1
ATOM 3543 C C . TRP B 1 21 ? -13.360 -22.549 24.111 1.00 22.56 21 TRP B C 1
ATOM 3544 O O . TRP B 1 21 ? -12.911 -22.258 23.002 1.00 25.21 21 TRP B O 1
ATOM 3555 N N . LYS B 1 22 ? -14.492 -23.229 24.274 1.00 21.23 22 LYS B N 1
ATOM 3556 C CA . LYS B 1 22 ? -15.346 -23.555 23.140 1.00 22.61 22 LYS B CA 1
ATOM 3557 C C . LYS B 1 22 ? -15.652 -22.310 22.309 1.00 19.86 22 LYS B C 1
ATOM 3558 O O . LYS B 1 22 ? -16.017 -21.266 22.850 1.00 20.02 22 LYS B O 1
ATOM 3564 N N . ASN B 1 23 ? -15.500 -22.429 20.993 1.00 26.62 23 ASN B N 1
ATOM 3565 C CA . ASN B 1 23 ? -15.881 -21.367 20.061 1.00 28.34 23 ASN B CA 1
ATOM 3566 C C . ASN B 1 23 ? -15.096 -20.059 20.164 1.00 28.64 23 ASN B C 1
ATOM 3567 O O . ASN B 1 23 ? -15.507 -19.050 19.598 1.00 31.90 23 ASN B O 1
ATOM 3572 N N . ILE B 1 24 ? -13.978 -20.072 20.879 1.00 22.79 24 ILE B N 1
ATOM 3573 C CA . ILE B 1 24 ? -13.112 -18.900 20.945 1.00 26.71 24 ILE B CA 1
ATOM 3574 C C . ILE B 1 24 ? -11.930 -19.017 19.993 1.00 27.37 24 ILE B C 1
ATOM 3575 O O . ILE B 1 24 ? -11.213 -20.016 19.984 1.00 27.62 24 ILE B O 1
ATOM 3580 N N . THR B 1 25 ? -11.740 -17.968 19.204 1.00 22.85 25 THR B N 1
ATOM 3581 C CA . THR B 1 25 ? -10.681 -17.890 18.213 1.00 27.03 25 THR B CA 1
ATOM 3582 C C . THR B 1 25 ? -9.477 -17.132 18.752 1.00 22.20 25 THR B C 1
ATOM 3583 O O . THR B 1 25 ? -9.613 -16.048 19.332 1.00 21.17 25 THR B O 1
ATOM 3587 N N . ARG B 1 26 ? -8.301 -17.722 18.555 1.00 19.61 26 ARG B N 1
ATOM 3588 C CA . ARG B 1 26 ? -7.031 -17.088 18.857 1.00 21.24 26 ARG B CA 1
ATOM 3589 C C . ARG B 1 26 ? -6.159 -17.136 17.607 1.00 23.81 26 ARG B C 1
ATOM 3590 O O . ARG B 1 26 ? -5.810 -18.220 17.128 1.00 22.39 26 ARG B O 1
ATOM 3598 N N . PRO B 1 27 ? -5.820 -15.959 17.061 1.00 23.58 27 PRO B N 1
ATOM 3599 C CA . PRO B 1 27 ? -5.002 -15.861 15.847 1.00 22.19 27 PRO B CA 1
ATOM 3600 C C . PRO B 1 27 ? -3.509 -15.946 16.141 1.00 27.21 27 PRO B C 1
ATOM 3601 O O . PRO B 1 27 ? -2.693 -15.532 15.317 1.00 43.52 27 PRO B O 1
ATOM 3605 N N . TYR B 1 28 ? -3.160 -16.478 17.304 1.00 20.99 28 TYR B N 1
ATOM 3606 C CA . TYR B 1 28 ? -1.763 -16.677 17.671 1.00 20.43 28 TYR B CA 1
ATOM 3607 C C . TYR B 1 28 ? -1.607 -18.067 18.283 1.00 23.38 28 TYR B C 1
ATOM 3608 O O . TYR B 1 28 ? -2.600 -18.746 18.556 1.00 25.65 28 TYR B O 1
ATOM 3617 N N . SER B 1 29 ? -0.366 -18.496 18.481 1.00 19.01 29 SER B N 1
ATOM 3618 C CA . SER B 1 29 ? -0.087 -19.854 18.928 1.00 22.32 29 SER B CA 1
ATOM 3619 C C . SER B 1 29 ? 0.235 -19.932 20.416 1.00 21.16 29 SER B C 1
ATOM 3620 O O . SER B 1 29 ? 0.569 -18.925 21.051 1.00 21.40 29 SER B O 1
ATOM 3623 N N . ALA B 1 30 ? 0.147 -21.138 20.970 1.00 26.32 30 ALA B N 1
ATOM 3624 C CA . ALA B 1 30 ? 0.548 -21.377 22.353 1.00 26.63 30 ALA B CA 1
ATOM 3625 C C . ALA B 1 30 ? 2.021 -21.032 22.527 1.00 24.37 30 ALA B C 1
ATOM 3626 O O . ALA B 1 30 ? 2.421 -20.472 23.547 1.00 22.90 30 ALA B O 1
ATOM 3628 N N . GLU B 1 31 ? 2.827 -21.379 21.528 1.00 22.09 31 GLU B N 1
ATOM 3629 C CA . GLU B 1 31 ? 4.245 -21.039 21.530 1.00 24.15 31 GLU B CA 1
ATOM 3630 C C . GLU B 1 31 ? 4.439 -19.526 21.662 1.00 21.76 31 GLU B C 1
ATOM 3631 O O . GLU B 1 31 ? 5.304 -19.071 22.412 1.00 22.75 31 GLU B O 1
ATOM 3637 N N . ASP B 1 32 ? 3.627 -18.761 20.931 1.00 22.02 32 ASP B N 1
ATOM 3638 C CA . ASP B 1 32 ? 3.649 -17.299 20.972 1.00 24.75 32 ASP B CA 1
ATOM 3639 C C . ASP B 1 32 ? 3.390 -16.778 22.383 1.00 19.93 32 ASP B C 1
ATOM 3640 O O . ASP B 1 32 ? 4.057 -15.849 22.857 1.00 17.42 32 ASP B O 1
ATOM 3645 N N . VAL B 1 33 ? 2.396 -17.364 23.043 1.00 18.54 33 VAL B N 1
ATOM 3646 C CA . VAL B 1 33 ? 2.017 -16.947 24.392 1.00 16.26 33 VAL B CA 1
ATOM 3647 C C . VAL B 1 33 ? 3.145 -17.217 25.390 1.00 16.35 33 VAL B C 1
ATOM 3648 O O . VAL B 1 33 ? 3.539 -16.334 26.161 1.00 15.27 33 VAL B O 1
ATOM 3652 N N . ILE B 1 34 ? 3.682 -18.435 25.365 1.00 18.16 34 ILE B N 1
ATOM 3653 C CA . ILE B 1 34 ? 4.754 -18.808 26.289 1.00 21.01 34 ILE B CA 1
ATOM 3654 C C . ILE B 1 34 ? 5.998 -17.942 26.070 1.00 22.74 34 ILE B C 1
ATOM 3655 O O . ILE B 1 34 ? 6.711 -17.611 27.019 1.00 16.69 34 ILE B O 1
ATOM 3660 N N . LYS B 1 35 ? 6.228 -17.545 24.820 1.00 18.08 35 LYS B N 1
ATOM 3661 C CA . LYS B 1 35 ? 7.364 -16.686 24.480 1.00 20.01 35 LYS B CA 1
ATOM 3662 C C . LYS B 1 35 ? 7.377 -15.379 25.275 1.00 16.49 35 LYS B C 1
ATOM 3663 O O . LYS B 1 35 ? 8.441 -14.814 25.537 1.00 16.42 35 LYS B O 1
ATOM 3669 N N . LEU B 1 36 ? 6.192 -14.906 25.652 1.00 14.68 36 LEU B N 1
ATOM 3670 C CA . LEU B 1 36 ? 6.034 -13.611 26.311 1.00 14.13 36 LEU B CA 1
ATOM 3671 C C . LEU B 1 36 ? 5.932 -13.724 27.831 1.00 12.62 36 LEU B C 1
ATOM 3672 O O . LEU B 1 36 ? 5.838 -12.716 28.531 1.00 14.65 36 LEU B O 1
ATOM 3677 N N . ARG B 1 37 ? 5.957 -14.948 28.347 1.00 15.52 37 ARG B N 1
ATOM 3678 C CA . ARG B 1 37 ? 5.597 -15.179 29.742 1.00 17.10 37 ARG B CA 1
ATOM 3679 C C . ARG B 1 37 ? 6.730 -14.943 30.749 1.00 14.15 37 ARG B C 1
ATOM 3680 O O . ARG B 1 37 ? 6.470 -14.678 31.923 1.00 16.40 37 ARG B O 1
ATOM 3688 N N . GLY B 1 38 ? 7.977 -15.038 30.298 1.00 12.94 38 GLY B N 1
ATOM 3689 C CA . GLY B 1 38 ? 9.112 -14.991 31.204 1.00 13.12 38 GLY B CA 1
ATOM 3690 C C . GLY B 1 38 ? 9.273 -16.324 31.912 1.00 19.37 38 GLY B C 1
ATOM 3691 O O . GLY B 1 38 ? 8.477 -17.243 31.691 1.00 19.81 38 GLY B O 1
ATOM 3692 N N . SER B 1 39 ? 10.298 -16.436 32.753 1.00 16.01 39 SER B N 1
ATOM 3693 C CA . SER B 1 39 ? 10.561 -17.668 33.492 1.00 18.91 39 SER B CA 1
ATOM 3694 C C . SER B 1 39 ? 9.833 -17.685 34.834 1.00 18.03 39 SER B C 1
ATOM 3695 O O . SER B 1 39 ? 9.719 -18.729 35.475 1.00 22.64 39 SER B O 1
ATOM 3698 N N . VAL B 1 40 ? 9.349 -16.522 35.257 1.00 18.31 40 VAL B N 1
ATOM 3699 C CA . VAL B 1 40 ? 8.598 -16.402 36.501 1.00 17.90 40 VAL B CA 1
ATOM 3700 C C . VAL B 1 40 ? 7.273 -15.696 36.223 1.00 17.27 40 VAL B C 1
ATOM 3701 O O . VAL B 1 40 ? 7.249 -14.612 35.641 1.00 22.02 40 VAL B O 1
ATOM 3705 N N . ASN B 1 41 ? 6.171 -16.325 36.617 1.00 18.12 41 ASN B N 1
ATOM 3706 C CA . ASN B 1 41 ? 4.845 -15.772 36.356 1.00 22.35 41 ASN B CA 1
ATOM 3707 C C . ASN B 1 41 ? 4.069 -15.611 37.658 1.00 19.50 41 ASN B C 1
ATOM 3708 O O . ASN B 1 41 ? 3.442 -16.558 38.131 1.00 21.08 41 ASN B O 1
ATOM 3713 N N . PRO B 1 42 ? 4.114 -14.404 38.246 1.00 19.44 42 PRO B N 1
ATOM 3714 C CA . PRO B 1 42 ? 3.521 -14.172 39.567 1.00 15.07 42 PRO B CA 1
ATOM 3715 C C . PRO B 1 42 ? 2.033 -14.496 39.572 1.00 17.66 42 PRO B C 1
ATOM 3716 O O . PRO B 1 42 ? 1.325 -14.167 38.623 1.00 17.46 42 PRO B O 1
ATOM 3720 N N . GLU B 1 43 ? 1.572 -15.162 40.626 1.00 15.02 43 GLU B N 1
ATOM 3721 C CA . GLU B 1 43 ? 0.175 -15.569 40.724 1.00 14.56 43 GLU B CA 1
ATOM 3722 C C . GLU B 1 43 ? -0.750 -14.365 40.930 1.00 14.04 43 GLU B C 1
ATOM 3723 O O . GLU B 1 43 ? -0.406 -13.414 41.646 1.00 14.87 43 GLU B O 1
ATOM 3729 N N . CYS B 1 44 ? -1.920 -14.419 40.299 1.00 14.60 44 CYS B N 1
ATOM 3730 C CA . CYS B 1 44 ? -2.947 -13.389 40.440 1.00 12.81 44 CYS B CA 1
ATOM 3731 C C . CYS B 1 44 ? -4.200 -14.028 41.033 1.00 12.30 44 CYS B C 1
ATOM 3732 O O . CYS B 1 44 ? -5.172 -14.312 40.324 1.00 13.16 44 CYS B O 1
ATOM 3735 N N . THR B 1 45 ? -4.169 -14.251 42.342 1.00 11.99 45 THR B N 1
ATOM 3736 C CA . THR B 1 45 ? -5.200 -15.040 43.021 1.00 12.93 45 THR B CA 1
ATOM 3737 C C . THR B 1 45 ? -6.609 -14.460 42.872 1.00 13.02 45 THR B C 1
ATOM 3738 O O . THR B 1 45 ? -7.544 -15.181 42.535 1.00 12.75 45 THR B O 1
ATOM 3742 N N . PHE B 1 46 ? -6.775 -13.166 43.130 1.00 12.48 46 PHE B N 1
ATOM 3743 C CA . PHE B 1 46 ? -8.106 -12.569 43.018 1.00 11.11 46 PHE B CA 1
ATOM 3744 C C . PHE B 1 46 ? -8.686 -12.745 41.608 1.00 11.06 46 PHE B C 1
ATOM 3745 O O . PHE B 1 46 ? -9.868 -13.068 41.451 1.00 10.54 46 PHE B O 1
ATOM 3753 N N . ALA B 1 47 ? -7.858 -12.518 40.589 1.00 13.57 47 ALA B N 1
ATOM 3754 C CA . ALA B 1 47 ? -8.300 -12.624 39.196 1.00 12.11 47 ALA B CA 1
ATOM 3755 C C . ALA B 1 47 ? -8.648 -14.062 38.813 1.00 11.13 47 ALA B C 1
ATOM 3756 O O . ALA B 1 47 ? -9.606 -14.297 38.069 1.00 12.45 47 ALA B O 1
ATOM 3758 N N . GLN B 1 48 ? -7.876 -15.018 39.318 1.00 12.63 48 GLN B N 1
ATOM 3759 C CA . GLN B 1 48 ? -8.176 -16.422 39.071 1.00 14.42 48 GLN B CA 1
ATOM 3760 C C . GLN B 1 48 ? -9.522 -16.793 39.694 1.00 14.81 48 GLN B C 1
ATOM 3761 O O . GLN B 1 48 ? -10.382 -17.392 39.034 1.00 15.36 48 GLN B O 1
ATOM 3767 N N . ASN B 1 49 ? -9.709 -16.436 40.964 1.00 13.54 49 ASN B N 1
ATOM 3768 C CA . ASN B 1 49 ? -10.955 -16.766 41.651 1.00 14.36 49 ASN B CA 1
ATOM 3769 C C . ASN B 1 49 ? -12.146 -16.068 41.000 1.00 13.22 49 ASN B C 1
ATOM 3770 O O . ASN B 1 49 ? -13.197 -16.672 40.802 1.00 14.33 49 ASN B O 1
ATOM 3775 N N . GLY B 1 50 ? -11.970 -14.800 40.643 1.00 14.86 50 GLY B N 1
ATOM 3776 C CA . GLY B 1 50 ? -13.041 -14.020 40.049 1.00 14.51 50 GLY B CA 1
ATOM 3777 C C . GLY B 1 50 ? -13.474 -14.579 38.706 1.00 13.29 50 GLY B C 1
ATOM 3778 O O . GLY B 1 50 ? -14.670 -14.734 38.448 1.00 14.45 50 GLY B O 1
ATOM 3779 N N . ALA B 1 51 ? -12.505 -14.886 37.850 1.00 14.62 51 ALA B N 1
ATOM 3780 C CA . ALA B 1 51 ? -12.813 -15.396 36.515 1.00 13.38 51 ALA B CA 1
ATOM 3781 C C . ALA B 1 51 ? -13.548 -16.734 36.582 1.00 13.74 51 ALA B C 1
ATOM 3782 O O . ALA B 1 51 ? -14.483 -16.975 35.821 1.00 15.52 51 ALA B O 1
ATOM 3784 N N . LYS B 1 52 ? -13.123 -17.604 37.493 1.00 14.51 52 LYS B N 1
ATOM 3785 C CA . LYS B 1 52 ? -13.772 -18.900 37.661 1.00 19.78 52 LYS B CA 1
ATOM 3786 C C . LYS B 1 52 ? -15.207 -18.724 38.150 1.00 19.87 52 LYS B C 1
ATOM 3787 O O . LYS B 1 52 ? -16.135 -19.339 37.619 1.00 18.01 52 LYS B O 1
ATOM 3793 N N . LYS B 1 53 ? -15.388 -17.872 39.155 1.00 17.39 53 LYS B N 1
ATOM 3794 C CA . LYS B 1 53 ? -16.707 -17.648 39.738 1.00 17.73 53 LYS B CA 1
ATOM 3795 C C . LYS B 1 53 ? -17.668 -17.004 38.741 1.00 17.91 53 LYS B C 1
ATOM 3796 O O . LYS B 1 53 ? -18.836 -17.385 38.658 1.00 16.31 53 LYS B O 1
ATOM 3802 N N . LEU B 1 54 ? -17.178 -16.027 37.990 1.00 14.36 54 LEU B N 1
ATOM 3803 C CA . LEU B 1 54 ? -17.989 -15.373 36.977 1.00 15.47 54 LEU B CA 1
ATOM 3804 C C . LEU B 1 54 ? -18.445 -16.368 35.902 1.00 14.86 54 LEU B C 1
ATOM 3805 O O . LEU B 1 54 ? -19.604 -16.357 35.487 1.00 14.41 54 LEU B O 1
ATOM 3810 N N . TRP B 1 55 ? -17.541 -17.241 35.468 1.00 14.58 55 TRP B N 1
ATOM 3811 C CA . TRP B 1 55 ? -17.895 -18.241 34.467 1.00 13.54 55 TRP B CA 1
ATOM 3812 C C . TRP B 1 55 ? -18.996 -19.153 35.003 1.00 15.74 55 TRP B C 1
ATOM 3813 O O . TRP B 1 55 ? -19.948 -19.472 34.289 1.00 19.22 55 TRP B O 1
ATOM 3824 N N . GLU B 1 56 ? -18.871 -19.563 36.263 1.00 20.43 56 GLU B N 1
ATOM 3825 C CA . GLU B 1 56 ? -19.906 -20.373 36.902 1.00 21.11 56 GLU B CA 1
ATOM 3826 C C . GLU B 1 56 ? -21.257 -19.657 36.950 1.00 17.29 56 GLU B C 1
ATOM 3827 O O . GLU B 1 56 ? -22.291 -20.248 36.628 1.00 21.17 56 GLU B O 1
ATOM 3833 N N . LEU B 1 57 ? -21.249 -18.391 37.364 1.00 17.26 57 LEU B N 1
ATOM 3834 C CA . LEU B 1 57 ? -22.477 -17.599 37.441 1.00 18.38 57 LEU B CA 1
ATOM 3835 C C . LEU B 1 57 ? -23.178 -17.490 36.091 1.00 14.64 57 LEU B C 1
ATOM 3836 O O . LEU B 1 57 ? -24.412 -17.502 36.020 1.00 18.23 57 LEU B O 1
ATOM 3841 N N . LEU B 1 58 ? -22.386 -17.398 35.025 1.00 16.25 58 LEU B N 1
ATOM 3842 C CA . LEU B 1 58 ? -22.906 -17.257 33.666 1.00 14.94 58 LEU B CA 1
ATOM 3843 C C . LEU B 1 58 ? -23.382 -18.566 33.054 1.00 16.55 58 LEU B C 1
ATOM 3844 O O . LEU B 1 58 ? -24.019 -18.566 31.997 1.00 22.05 58 LEU B O 1
ATOM 3849 N N . HIS B 1 59 ? -23.074 -19.679 33.709 1.00 19.55 59 HIS B N 1
ATOM 3850 C CA . HIS B 1 59 ? -23.489 -20.981 33.210 1.00 22.38 59 HIS B CA 1
ATOM 3851 C C . HIS B 1 59 ? -24.202 -21.792 34.284 1.00 25.03 59 HIS B C 1
ATOM 3852 O O . HIS B 1 59 ? -23.818 -22.926 34.587 1.00 28.40 59 HIS B O 1
ATOM 3859 N N . GLY B 1 60 ? -25.243 -21.195 34.859 1.00 24.70 60 GLY B N 1
ATOM 3860 C CA . GLY B 1 60 ? -26.155 -21.915 35.732 1.00 23.45 60 GLY B CA 1
ATOM 3861 C C . GLY B 1 60 ? -26.086 -21.536 37.198 1.00 23.43 60 GLY B C 1
ATOM 3862 O O . GLY B 1 60 ? -26.901 -21.996 37.996 1.00 24.67 60 GLY B O 1
ATOM 3863 N N . GLY B 1 61 ? -25.125 -20.689 37.555 1.00 23.04 61 GLY B N 1
ATOM 3864 C CA . GLY B 1 61 ? -24.878 -20.375 38.952 1.00 23.87 61 GLY B CA 1
ATOM 3865 C C . GLY B 1 61 ? -25.655 -19.196 39.514 1.00 27.39 61 GLY B C 1
ATOM 3866 O O . GLY B 1 61 ? -25.877 -19.122 40.719 1.00 33.36 61 GLY B O 1
ATOM 3867 N N . SER B 1 62 ? -26.070 -18.270 38.654 1.00 21.11 62 SER B N 1
ATOM 3868 C CA . SER B 1 62 ? -26.819 -17.107 39.117 1.00 22.24 62 SER B CA 1
ATOM 3869 C C . SER B 1 62 ? -28.193 -17.525 39.640 1.00 25.84 62 SER B C 1
ATOM 3870 O O . SER B 1 62 ? -28.813 -18.439 39.101 1.00 31.96 62 SER B O 1
ATOM 3873 N N . ARG B 1 63 ? -28.666 -16.856 40.687 1.00 23.07 63 ARG B N 1
ATOM 3874 C CA . ARG B 1 63 ? -29.962 -17.186 41.280 1.00 23.77 63 ARG B CA 1
ATOM 3875 C C . ARG B 1 63 ? -31.124 -17.005 40.315 1.00 22.37 63 ARG B C 1
ATOM 3876 O O . ARG B 1 63 ? -32.040 -17.831 40.277 1.00 25.55 63 ARG B O 1
ATOM 3884 N N . LYS B 1 64 ? -31.093 -15.926 39.541 1.00 22.18 64 LYS B N 1
ATOM 3885 C CA . LYS B 1 64 ? -32.230 -15.555 38.710 1.00 18.89 64 LYS B CA 1
ATOM 3886 C C . LYS B 1 64 ? -32.127 -16.051 37.266 1.00 22.89 64 LYS B C 1
ATOM 3887 O O . LYS B 1 64 ? -33.064 -15.893 36.490 1.00 26.13 64 LYS B O 1
ATOM 3893 N N . GLY B 1 65 ? -30.995 -16.651 36.911 1.00 20.76 65 GLY B N 1
ATOM 3894 C CA . GLY B 1 65 ? -30.752 -17.051 35.534 1.00 19.43 65 GLY B CA 1
ATOM 3895 C C . GLY B 1 65 ? -30.043 -15.975 34.732 1.00 19.16 65 GLY B C 1
ATOM 3896 O O . GLY B 1 65 ? -29.652 -16.196 33.587 1.00 20.54 65 GLY B O 1
ATOM 3897 N N . TYR B 1 66 ? -29.899 -14.796 35.331 1.00 18.07 66 TYR B N 1
ATOM 3898 C CA . TYR B 1 66 ? -29.083 -13.728 34.773 1.00 15.84 66 TYR B CA 1
ATOM 3899 C C . TYR B 1 66 ? -28.411 -13.008 35.932 1.00 16.73 66 TYR B C 1
ATOM 3900 O O . TYR B 1 66 ? -28.883 -13.079 37.070 1.00 16.50 66 TYR B O 1
ATOM 3909 N N . ILE B 1 67 ? -27.304 -12.334 35.644 1.00 15.39 67 ILE B N 1
ATOM 3910 C CA . ILE B 1 67 ? -26.602 -11.538 36.634 1.00 13.49 67 ILE B CA 1
ATOM 3911 C C . ILE B 1 67 ? -26.967 -10.079 36.427 1.00 13.69 67 ILE B C 1
ATOM 3912 O O . ILE B 1 67 ? -26.843 -9.565 35.318 1.00 16.30 67 ILE B O 1
ATOM 3917 N N . ASN B 1 68 ? -27.420 -9.407 37.484 1.00 13.39 68 ASN B N 1
ATOM 3918 C CA . ASN B 1 68 ? -27.676 -7.970 37.391 1.00 13.71 68 ASN B CA 1
ATOM 3919 C C . ASN B 1 68 ? -26.799 -7.153 38.341 1.00 11.88 68 ASN B C 1
ATOM 3920 O O . ASN B 1 68 ? -26.631 -7.509 39.515 1.00 13.09 68 ASN B O 1
ATOM 3925 N N . CYS B 1 69 ? -26.238 -6.063 37.818 1.00 11.15 69 CYS B N 1
ATOM 3926 C CA . CYS B 1 69 ? -25.204 -5.309 38.522 1.00 11.19 69 CYS B CA 1
ATOM 3927 C C . CYS B 1 69 ? -25.484 -3.814 38.598 1.00 9.19 69 CYS B C 1
ATOM 3928 O O . CYS B 1 69 ? -26.338 -3.277 37.881 1.00 10.00 69 CYS B O 1
ATOM 3931 N N . LEU B 1 70 ? -24.723 -3.154 39.466 1.00 12.54 70 LEU B N 1
ATOM 3932 C CA . LEU B 1 70 ? -24.843 -1.732 39.746 1.00 11.51 70 LEU B CA 1
ATOM 3933 C C . LEU B 1 70 ? -23.425 -1.194 39.838 1.00 11.08 70 LEU B C 1
ATOM 3934 O O . LEU B 1 70 ? -22.627 -1.688 40.631 1.00 12.13 70 LEU B O 1
ATOM 3939 N N . GLY B 1 71 ? -23.105 -0.182 39.041 1.00 9.35 71 GLY B N 1
ATOM 3940 C CA . GLY B 1 71 ? -21.752 0.355 39.052 1.00 10.39 71 GLY B CA 1
ATOM 3941 C C . GLY B 1 71 ? -21.325 0.830 40.430 1.00 9.80 71 GLY B C 1
ATOM 3942 O O . GLY B 1 71 ? -22.049 1.574 41.092 1.00 12.45 71 GLY B O 1
ATOM 3943 N N . ALA B 1 72 ? -20.134 0.414 40.850 1.00 9.95 72 ALA B N 1
ATOM 3944 C CA . ALA B 1 72 ? -19.578 0.799 42.145 1.00 8.98 72 ALA B CA 1
ATOM 3945 C C . ALA B 1 72 ? -18.305 1.612 41.937 1.00 7.62 72 ALA B C 1
ATOM 3946 O O . ALA B 1 72 ? -17.465 1.245 41.117 1.00 9.09 72 ALA B O 1
ATOM 3948 N N . LEU B 1 73 ? -18.139 2.696 42.692 1.00 9.42 73 LEU B N 1
ATOM 3949 C CA . LEU B 1 73 ? -16.926 3.504 42.555 1.00 10.85 73 LEU B CA 1
ATOM 3950 C C . LEU B 1 73 ? -16.072 3.624 43.812 1.00 9.39 73 LEU B C 1
ATOM 3951 O O . LEU B 1 73 ? -15.070 4.338 43.797 1.00 10.12 73 LEU B O 1
ATOM 3956 N N . THR B 1 74 ? -16.457 2.934 44.889 1.00 9.22 74 THR B N 1
ATOM 3957 C CA . THR B 1 74 ? -15.568 2.770 46.044 1.00 9.35 74 THR B CA 1
ATOM 3958 C C . THR B 1 74 ? -15.599 1.323 46.510 1.00 8.28 74 THR B C 1
ATOM 3959 O O . THR B 1 74 ? -16.559 0.590 46.227 1.00 10.04 74 THR B O 1
ATOM 3963 N N . GLY B 1 75 ? -14.555 0.904 47.225 1.00 9.04 75 GLY B N 1
ATOM 3964 C CA . GLY B 1 75 ? -14.538 -0.430 47.802 1.00 9.13 75 GLY B CA 1
ATOM 3965 C C . GLY B 1 75 ? -15.720 -0.661 48.735 1.00 7.43 75 GLY B C 1
ATOM 3966 O O . GLY B 1 75 ? -16.319 -1.740 48.751 1.00 9.89 75 GLY B O 1
ATOM 3967 N N . GLY B 1 76 ? -16.053 0.355 49.524 1.00 8.29 76 GLY B N 1
ATOM 3968 C CA . GLY B 1 76 ? -17.151 0.255 50.471 1.00 9.33 76 GLY B CA 1
ATOM 3969 C C . GLY B 1 76 ? -18.505 0.094 49.800 1.00 8.88 76 GLY B C 1
ATOM 3970 O O . GLY B 1 76 ? -19.359 -0.628 50.304 1.00 9.79 76 GLY B O 1
ATOM 3971 N N . GLN B 1 77 ? -18.722 0.770 48.674 1.00 9.19 77 GLN B N 1
ATOM 3972 C CA . GLN B 1 77 ? -19.950 0.546 47.906 1.00 10.53 77 GLN B CA 1
ATOM 3973 C C . GLN B 1 77 ? -20.051 -0.908 47.467 1.00 11.73 77 GLN B C 1
ATOM 3974 O O . GLN B 1 77 ? -21.106 -1.535 47.583 1.00 10.91 77 GLN B O 1
ATOM 3980 N N . ALA B 1 78 ? -18.954 -1.439 46.940 1.00 10.09 78 ALA B N 1
ATOM 3981 C CA . ALA B 1 78 ? -18.933 -2.821 46.485 1.00 10.02 78 ALA B CA 1
ATOM 3982 C C . ALA B 1 78 ? -19.197 -3.772 47.651 1.00 8.16 78 ALA B C 1
ATOM 3983 O O . ALA B 1 78 ? -19.955 -4.743 47.524 1.00 10.70 78 ALA B O 1
ATOM 3985 N N . LEU B 1 79 ? -18.588 -3.482 48.795 1.00 9.28 79 LEU B N 1
ATOM 3986 C CA . LEU B 1 79 ? -18.805 -4.286 49.990 1.00 11.00 79 LEU B CA 1
ATOM 3987 C C . LEU B 1 79 ? -20.276 -4.297 50.410 1.00 10.73 79 LEU B C 1
ATOM 3988 O O . LEU B 1 79 ? -20.818 -5.354 50.756 1.00 12.04 79 LEU B O 1
ATOM 3993 N N . GLN B 1 80 ? -20.922 -3.132 50.396 1.00 9.41 80 GLN B N 1
ATOM 3994 C CA . GLN B 1 80 ? -22.339 -3.063 50.760 1.00 11.07 80 GLN B CA 1
ATOM 3995 C C . GLN B 1 80 ? -23.206 -3.840 49.769 1.00 10.91 80 GLN B C 1
ATOM 3996 O O . GLN B 1 80 ? -24.192 -4.462 50.158 1.00 13.42 80 GLN B O 1
ATOM 4002 N N . GLN B 1 81 ? -22.840 -3.820 48.492 1.00 10.71 81 GLN B N 1
ATOM 4003 C CA . GLN B 1 81 ? -23.544 -4.646 47.515 1.00 11.44 81 GLN B CA 1
ATOM 4004 C C . GLN B 1 81 ? -23.432 -6.128 47.891 1.00 15.11 81 GLN B C 1
ATOM 4005 O O . GLN B 1 81 ? -24.422 -6.866 47.853 1.00 14.25 81 GLN B O 1
ATOM 4011 N N . ALA B 1 82 ? -22.231 -6.558 48.274 1.00 11.06 82 ALA B N 1
ATOM 4012 C CA . ALA B 1 82 ? -22.026 -7.944 48.698 1.00 12.36 82 ALA B CA 1
ATOM 4013 C C . ALA B 1 82 ? -22.879 -8.278 49.927 1.00 14.16 82 ALA B C 1
ATOM 4014 O O . ALA B 1 82 ? -23.510 -9.334 49.982 1.00 14.63 82 ALA B O 1
ATOM 4016 N N . LYS B 1 83 ? -22.892 -7.379 50.907 1.00 14.03 83 LYS B N 1
ATOM 4017 C CA . LYS B 1 83 ? -23.721 -7.550 52.103 1.00 14.34 83 LYS B CA 1
ATOM 4018 C C . LYS B 1 83 ? -25.200 -7.704 51.727 1.00 15.58 83 LYS B C 1
ATOM 4019 O O . LYS B 1 83 ? -25.953 -8.411 52.401 1.00 17.42 83 LYS B O 1
ATOM 4025 N N . ALA B 1 84 ? -25.597 -7.038 50.642 1.00 13.18 84 ALA B N 1
ATOM 4026 C CA . ALA B 1 84 ? -26.988 -6.962 50.201 1.00 14.87 84 ALA B CA 1
ATOM 4027 C C . ALA B 1 84 ? -27.419 -8.138 49.321 1.00 20.80 84 ALA B C 1
ATOM 4028 O O . ALA B 1 84 ? -28.597 -8.262 48.983 1.00 18.78 84 ALA B O 1
ATOM 4030 N N . GLY B 1 85 ? -26.468 -8.987 48.942 1.00 17.72 85 GLY B N 1
ATOM 4031 C CA . GLY B 1 85 ? -26.776 -10.188 48.180 1.00 17.02 85 GLY B CA 1
ATOM 4032 C C . GLY B 1 85 ? -26.436 -10.146 46.699 1.00 16.51 85 GLY B C 1
ATOM 4033 O O . GLY B 1 85 ? -26.691 -11.108 45.976 1.00 19.27 85 GLY B O 1
ATOM 4034 N N . VAL B 1 86 ? -25.853 -9.040 46.238 1.00 13.07 86 VAL B N 1
ATOM 4035 C CA . VAL B 1 86 ? -25.456 -8.921 44.837 1.00 15.71 86 VAL B CA 1
ATOM 4036 C C . VAL B 1 86 ? -24.397 -9.973 44.481 1.00 16.55 86 VAL B C 1
ATOM 4037 O O . VAL B 1 86 ? -23.552 -10.308 45.306 1.00 15.52 86 VAL B O 1
ATOM 4041 N N . GLU B 1 87 ? -24.446 -10.498 43.256 1.00 17.97 87 GLU B N 1
ATOM 4042 C CA . GLU B 1 87 ? -23.565 -11.599 42.857 1.00 14.86 87 GLU B CA 1
ATOM 4043 C C . GLU B 1 87 ? -22.275 -11.194 42.132 1.00 13.38 87 GLU B C 1
ATOM 4044 O O . GLU B 1 87 ? -21.320 -11.970 42.070 1.00 17.33 87 GLU B O 1
ATOM 4050 N N . ALA B 1 88 ? -22.255 -9.992 41.573 1.00 12.18 88 ALA B N 1
ATOM 4051 C CA . ALA B 1 88 ? -21.085 -9.508 40.848 1.00 13.27 88 ALA B CA 1
ATOM 4052 C C . ALA B 1 88 ? -21.054 -7.994 40.872 1.00 12.01 88 ALA B C 1
ATOM 4053 O O . ALA B 1 88 ? -22.089 -7.344 41.019 1.00 14.22 88 ALA B O 1
ATOM 4055 N N . ILE B 1 89 ? -19.864 -7.436 40.705 1.00 11.36 89 ILE B N 1
ATOM 4056 C CA . ILE B 1 89 ? -19.696 -5.987 40.672 1.00 10.60 89 ILE B CA 1
ATOM 4057 C C . ILE B 1 89 ? -19.468 -5.491 39.256 1.00 11.32 89 ILE B C 1
ATOM 4058 O O . ILE B 1 89 ? -18.694 -6.099 38.502 1.00 12.64 89 ILE B O 1
ATOM 4063 N N . TYR B 1 90 ? -20.138 -4.394 38.901 1.00 9.79 90 TYR B N 1
ATOM 4064 C CA . TYR B 1 90 ? -19.820 -3.682 37.670 1.00 9.87 90 TYR B CA 1
ATOM 4065 C C . TYR B 1 90 ? -18.960 -2.465 38.011 1.00 9.95 90 TYR B C 1
ATOM 4066 O O . TYR B 1 90 ? -19.282 -1.703 38.925 1.00 10.44 90 TYR B O 1
ATOM 4083 N N . SER B 1 92 ? -17.573 0.894 36.469 1.00 8.46 92 SER B N 1
ATOM 4084 C CA . SER B 1 92 ? -17.840 1.867 35.413 1.00 9.07 92 SER B CA 1
ATOM 4085 C C . SER B 1 92 ? -16.708 2.872 35.204 1.00 10.26 92 SER B C 1
ATOM 4086 O O . SER B 1 92 ? -16.248 3.510 36.154 1.00 9.28 92 SER B O 1
ATOM 4089 N N . GLY B 1 93 ? -16.277 3.025 33.954 1.00 7.66 93 GLY B N 1
ATOM 4090 C CA . GLY B 1 93 ? -15.292 4.040 33.602 1.00 7.48 93 GLY B CA 1
ATOM 4091 C C . GLY B 1 93 ? -15.834 5.462 33.695 1.00 8.28 93 GLY B C 1
ATOM 4092 O O . GLY B 1 93 ? -15.102 6.396 34.021 1.00 8.50 93 GLY B O 1
ATOM 4093 N N . TRP B 1 94 ? -17.119 5.632 33.401 1.00 7.37 94 TRP B N 1
ATOM 4094 C CA . TRP B 1 94 ? -17.778 6.935 33.500 1.00 6.87 94 TRP B CA 1
ATOM 4095 C C . TRP B 1 94 ? -17.699 7.424 34.948 1.00 8.13 94 TRP B C 1
ATOM 4096 O O . TRP B 1 94 ? -17.363 8.586 35.208 1.00 8.34 94 TRP B O 1
ATOM 4107 N N . GLN B 1 95 ? -18.010 6.533 35.891 1.00 6.54 95 GLN B N 1
ATOM 4108 C CA . GLN B 1 95 ? -17.976 6.882 37.309 1.00 7.47 95 GLN B CA 1
ATOM 4109 C C . GLN B 1 95 ? -16.546 7.193 37.771 1.00 6.51 95 GLN B C 1
ATOM 4110 O O . GLN B 1 95 ? -16.333 8.101 38.577 1.00 7.33 95 GLN B O 1
ATOM 4116 N N . VAL B 1 96 ? -15.577 6.423 37.276 1.00 6.64 96 VAL B N 1
ATOM 4117 C CA . VAL B 1 96 ? -14.173 6.664 37.585 1.00 5.90 96 VAL B CA 1
ATOM 4118 C C . VAL B 1 96 ? -13.738 8.037 37.049 1.00 5.09 96 VAL B C 1
ATOM 4119 O O . VAL B 1 96 ? -13.071 8.804 37.752 1.00 6.96 96 VAL B O 1
ATOM 4123 N N . ALA B 1 97 ? -14.127 8.349 35.815 1.00 5.48 97 ALA B N 1
ATOM 4124 C CA . ALA B 1 97 ? -13.867 9.657 35.228 1.00 6.99 97 ALA B CA 1
ATOM 4125 C C . ALA B 1 97 ? -14.430 10.763 36.121 1.00 6.34 97 ALA B C 1
ATOM 4126 O O . ALA B 1 97 ? -13.777 11.783 36.354 1.00 7.20 97 ALA B O 1
ATOM 4128 N N . ALA B 1 98 ? -15.640 10.551 36.631 1.00 6.79 98 ALA B N 1
ATOM 4129 C CA . ALA B 1 98 ? -16.351 11.582 37.377 1.00 7.36 98 ALA B CA 1
ATOM 4130 C C . ALA B 1 98 ? -15.804 11.835 38.781 1.00 7.15 98 ALA B C 1
ATOM 4131 O O . ALA B 1 98 ? -15.781 12.991 39.242 1.00 8.55 98 ALA B O 1
ATOM 4133 N N . ASP B 1 99 ? -15.407 10.764 39.476 1.00 6.51 99 ASP B N 1
ATOM 4134 C CA . ASP B 1 99 ? -15.243 10.846 40.931 1.00 6.51 99 ASP B CA 1
ATOM 4135 C C . ASP B 1 99 ? -14.316 9.812 41.566 1.00 6.86 99 ASP B C 1
ATOM 4136 O O . ASP B 1 99 ? -14.336 9.641 42.786 1.00 9.75 99 ASP B O 1
ATOM 4141 N N . ALA B 1 100 ? -13.501 9.125 40.769 1.00 7.29 100 ALA B N 1
ATOM 4142 C CA . ALA B 1 100 ? -12.591 8.132 41.354 1.00 6.78 100 ALA B CA 1
ATOM 4143 C C . ALA B 1 100 ? -11.402 7.787 40.470 1.00 7.06 100 ALA B C 1
ATOM 4144 O O . ALA B 1 100 ? -11.142 6.609 40.219 1.00 9.21 100 ALA B O 1
ATOM 4146 N N . ASN B 1 101 ? -10.672 8.789 39.993 1.00 7.52 101 ASN B N 1
ATOM 4147 C CA . ASN B 1 101 ? -9.516 8.507 39.150 1.00 6.19 101 ASN B CA 1
ATOM 4148 C C . ASN B 1 101 ? -8.194 9.004 39.742 1.00 6.44 101 ASN B C 1
ATOM 4149 O O . ASN B 1 101 ? -8.165 9.781 40.709 1.00 7.37 101 ASN B O 1
ATOM 4154 N N . THR B 1 102 ? -7.091 8.555 39.160 1.00 6.71 102 THR B N 1
ATOM 4155 C CA . THR B 1 102 ? -5.779 8.872 39.715 1.00 7.12 102 THR B CA 1
ATOM 4156 C C . THR B 1 102 ? -5.283 10.279 39.391 1.00 8.09 102 THR B C 1
ATOM 4157 O O . THR B 1 102 ? -4.226 10.685 39.880 1.00 11.32 102 THR B O 1
ATOM 4161 N N . ALA B 1 103 ? -6.037 11.029 38.584 1.00 6.30 103 ALA B N 1
ATOM 4162 C CA . ALA B 1 103 ? -5.759 12.464 38.415 1.00 8.28 103 ALA B CA 1
ATOM 4163 C C . ALA B 1 103 ? -6.476 13.307 39.472 1.00 6.56 103 ALA B C 1
ATOM 4164 O O . ALA B 1 103 ? -6.354 14.536 39.489 1.00 8.96 103 ALA B O 1
ATOM 4166 N N . SER B 1 104 ? -7.250 12.649 40.334 1.00 7.17 104 SER B N 1
ATOM 4167 C CA . SER B 1 104 ? -7.950 13.330 41.422 1.00 7.45 104 SER B CA 1
ATOM 4168 C C . SER B 1 104 ? -8.817 14.461 40.890 1.00 6.78 104 SER B C 1
ATOM 4169 O O . SER B 1 104 ? -8.971 15.495 41.544 1.00 8.66 104 SER B O 1
ATOM 4172 N N . SER B 1 105 ? -9.395 14.251 39.711 1.00 7.56 105 SER B N 1
ATOM 4173 C CA . SER B 1 105 ? -10.140 15.301 39.030 1.00 8.35 105 SER B CA 1
ATOM 4174 C C . SER B 1 105 ? -11.497 14.805 38.569 1.00 7.34 105 SER B C 1
ATOM 4175 O O . SER B 1 105 ? -11.746 13.593 38.516 1.00 7.99 105 SER B O 1
ATOM 4186 N N . TYR B 1 107 ? -13.983 14.461 35.512 1.00 6.93 107 TYR B N 1
ATOM 4187 C CA . TYR B 1 107 ? -13.966 14.479 34.054 1.00 6.76 107 TYR B CA 1
ATOM 4188 C C . TYR B 1 107 ? -15.241 13.904 33.468 1.00 6.71 107 TYR B C 1
ATOM 4189 O O . TYR B 1 107 ? -15.851 13.019 34.065 1.00 8.01 107 TYR B O 1
ATOM 4198 N N . PRO B 1 108 ? -15.626 14.375 32.273 1.00 6.69 108 PRO B N 1
ATOM 4199 C CA . PRO B 1 108 ? -16.642 13.685 31.475 1.00 8.89 108 PRO B CA 1
ATOM 4200 C C . PRO B 1 108 ? -16.045 12.417 30.857 1.00 8.37 108 PRO B C 1
ATOM 4201 O O . PRO B 1 108 ? -14.844 12.169 30.990 1.00 8.65 108 PRO B O 1
ATOM 4205 N N . ASP B 1 109 ? -16.870 11.648 30.165 1.00 10.99 109 ASP B N 1
ATOM 4206 C CA . ASP B 1 109 ? -16.504 10.302 29.727 1.00 10.11 109 ASP B CA 1
ATOM 4207 C C . ASP B 1 109 ? -15.847 10.354 28.354 1.00 11.64 109 ASP B C 1
ATOM 4208 O O . ASP B 1 109 ? -16.475 10.032 27.342 1.00 16.90 109 ASP B O 1
ATOM 4213 N N A GLN B 1 110 ? -14.588 10.778 28.316 0.50 11.30 110 GLN B N 1
ATOM 4214 N N B GLN B 1 110 ? -14.578 10.751 28.324 0.50 11.94 110 GLN B N 1
ATOM 4215 C CA A GLN B 1 110 ? -13.873 10.878 27.052 0.50 13.82 110 GLN B CA 1
ATOM 4216 C CA B GLN B 1 110 ? -13.851 10.872 27.066 0.50 14.36 110 GLN B CA 1
ATOM 4217 C C A GLN B 1 110 ? -12.420 10.425 27.188 0.50 13.22 110 GLN B C 1
ATOM 4218 C C B GLN B 1 110 ? -12.416 10.347 27.165 0.50 15.54 110 GLN B C 1
ATOM 4219 O O A GLN B 1 110 ? -11.516 11.015 26.596 0.50 15.11 110 GLN B O 1
ATOM 4220 O O B GLN B 1 110 ? -11.531 10.784 26.428 0.50 12.44 110 GLN B O 1
ATOM 4231 N N A SER B 1 111 ? -12.206 9.366 27.964 0.50 11.59 111 SER B N 1
ATOM 4232 N N B SER B 1 111 ? -12.198 9.400 28.073 0.50 10.74 111 SER B N 1
ATOM 4233 C CA A SER B 1 111 ? -10.871 8.804 28.147 0.50 11.32 111 SER B CA 1
ATOM 4234 C CA B SER B 1 111 ? -10.894 8.757 28.227 0.50 13.87 111 SER B CA 1
ATOM 4235 C C A SER B 1 111 ? -9.840 9.873 28.486 0.50 8.26 111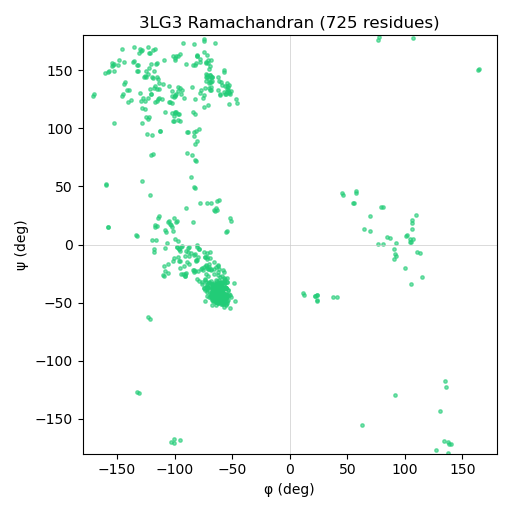 SER B C 1
ATOM 4236 C C B SER B 1 111 ? -9.804 9.764 2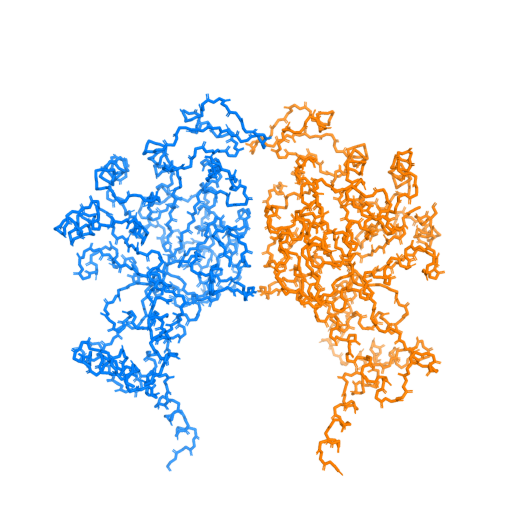8.592 0.50 11.29 111 SER B C 1
ATOM 4237 O O A SER B 1 111 ? -8.796 9.971 27.836 0.50 13.03 111 SER B O 1
ATOM 4238 O O B SER B 1 111 ? -8.690 9.714 28.063 0.50 8.90 111 SER B O 1
ATOM 4243 N N . LEU B 1 112 ? -10.133 10.672 29.506 1.00 8.27 112 LEU B N 1
ATOM 4244 C CA . LEU B 1 112 ? -9.229 11.740 29.913 1.00 8.66 112 LEU B CA 1
ATOM 4245 C C . LEU B 1 112 ? -8.368 11.387 31.126 1.00 8.01 112 LEU B C 1
ATOM 4246 O O . LEU B 1 112 ? -7.317 11.989 31.329 1.00 7.67 112 LEU B O 1
ATOM 4251 N N . TYR B 1 113 ? -8.806 10.426 31.937 1.00 7.28 113 TYR B N 1
ATOM 4252 C CA . TYR B 1 113 ? -8.073 10.085 33.153 1.00 7.42 113 TYR B CA 1
ATOM 4253 C C . TYR B 1 113 ? -6.871 9.169 32.854 1.00 7.26 113 TYR B C 1
ATOM 4254 O O . TYR B 1 113 ? -6.798 8.564 31.785 1.00 7.70 113 TYR B O 1
ATOM 4263 N N . PRO B 1 114 ? -5.917 9.071 33.796 1.00 6.92 114 PRO B N 1
ATOM 4264 C CA . PRO B 1 114 ? -4.757 8.194 33.564 1.00 8.46 114 PRO B CA 1
ATOM 4265 C C . PRO B 1 114 ? -5.133 6.712 33.578 1.00 7.94 114 PRO B C 1
ATOM 4266 O O . PRO B 1 114 ? -6.020 6.291 34.324 1.00 8.43 114 PRO B O 1
ATOM 4270 N N . VAL B 1 115 ? -4.438 5.938 32.751 1.00 7.06 115 VAL B N 1
ATOM 4271 C CA . VAL B 1 115 ? -4.814 4.550 32.449 1.00 7.50 115 VAL B CA 1
ATOM 4272 C C . VAL B 1 115 ? -4.807 3.598 33.660 1.00 6.23 115 VAL B C 1
ATOM 4273 O O . VAL B 1 115 ? -5.422 2.534 33.612 1.00 8.45 115 VAL B O 1
ATOM 4277 N N . ASP B 1 116 ? -4.126 3.978 34.743 1.00 6.02 116 ASP B N 1
ATOM 4278 C CA . ASP B 1 116 ? -4.102 3.160 35.953 1.00 7.98 116 ASP B CA 1
ATOM 4279 C C . ASP B 1 116 ? -5.345 3.321 36.840 1.00 7.14 116 ASP B C 1
ATOM 4280 O O . ASP B 1 116 ? -5.463 2.643 37.858 1.00 8.36 116 ASP B O 1
ATOM 4285 N N . SER B 1 117 ? -6.269 4.190 36.443 1.00 7.27 117 SER B N 1
ATOM 4286 C CA . SER B 1 117 ? -7.406 4.542 37.303 1.00 6.94 117 SER B CA 1
ATOM 4287 C C . SER B 1 117 ? -8.371 3.398 37.612 1.00 6.55 117 SER B C 1
ATOM 4288 O O . SER B 1 117 ? -8.719 3.167 38.771 1.00 7.92 117 SER B O 1
ATOM 4291 N N . VAL B 1 118 ? -8.850 2.721 36.579 1.00 5.84 118 VAL B N 1
ATOM 4292 C CA . VAL B 1 118 ? -9.818 1.671 36.840 1.00 6.89 118 VAL B CA 1
ATOM 4293 C C . VAL B 1 118 ? -9.180 0.504 37.619 1.00 8.17 118 VAL B C 1
ATOM 4294 O O . VAL B 1 118 ? -9.756 0.038 38.596 1.00 7.75 118 VAL B O 1
ATOM 4298 N N . PRO B 1 119 ? -7.967 0.067 37.225 1.00 6.79 119 PRO B N 1
ATOM 4299 C CA . PRO B 1 119 ? -7.300 -0.951 38.047 1.00 7.54 119 PRO B CA 1
ATOM 4300 C C . PRO B 1 119 ? -7.160 -0.524 39.501 1.00 7.04 119 PRO B C 1
ATOM 4301 O O . PRO B 1 119 ? -7.317 -1.366 40.384 1.00 8.23 119 PRO B O 1
ATOM 4305 N N . ALA B 1 120 ? -6.891 0.756 39.751 1.00 6.79 120 ALA B N 1
ATOM 4306 C CA . ALA B 1 120 ? -6.748 1.228 41.126 1.00 6.48 120 ALA B CA 1
ATOM 4307 C C . ALA B 1 120 ? -8.031 0.990 41.931 1.00 7.14 120 ALA B C 1
ATOM 4308 O O . ALA B 1 120 ? -7.970 0.587 43.089 1.00 8.93 120 ALA B O 1
ATOM 4310 N N . VAL B 1 121 ? -9.193 1.222 41.327 1.00 6.67 121 VAL B N 1
ATOM 4311 C CA . VAL B 1 121 ? -10.433 1.045 42.073 1.00 7.10 121 VAL B CA 1
ATOM 4312 C C . VAL B 1 121 ? -10.789 -0.442 42.223 1.00 8.93 121 VAL B C 1
ATOM 4313 O O . VAL B 1 121 ? -11.346 -0.851 43.244 1.00 8.35 121 VAL B O 1
ATOM 4317 N N . VAL B 1 122 ? -10.464 -1.247 41.208 1.00 7.37 122 VAL B N 1
ATOM 4318 C CA . VAL B 1 122 ? -10.601 -2.702 41.311 1.00 7.27 122 VAL B CA 1
ATOM 4319 C C . VAL B 1 122 ? -9.797 -3.212 42.516 1.00 9.26 122 VAL B C 1
ATOM 4320 O O . VAL B 1 122 ? -10.291 -4.028 43.301 1.00 9.30 122 VAL B O 1
ATOM 4324 N N . LYS B 1 123 ? -8.569 -2.711 42.676 1.00 7.59 123 LYS B N 1
ATOM 4325 C CA . LYS B 1 123 ? -7.742 -3.074 43.834 1.00 9.38 123 LYS B CA 1
ATOM 4326 C C . LYS B 1 123 ? -8.422 -2.683 45.157 1.00 7.81 123 LYS B C 1
ATOM 4327 O O . LYS B 1 123 ? -8.457 -3.472 46.106 1.00 9.81 123 LYS B O 1
ATOM 4333 N N . ARG B 1 124 ? -8.974 -1.472 45.210 1.00 7.02 124 ARG B N 1
ATOM 4334 C CA . ARG B 1 124 ? -9.697 -0.990 46.393 1.00 8.22 124 ARG B CA 1
ATOM 4335 C C . ARG B 1 124 ? -10.846 -1.934 46.758 1.00 9.26 124 ARG B C 1
ATOM 4336 O O . ARG B 1 124 ? -11.025 -2.302 47.928 1.00 9.65 124 ARG B O 1
ATOM 4344 N N . ILE B 1 125 ? -11.619 -2.329 45.752 1.00 9.23 125 ILE B N 1
ATOM 4345 C CA . ILE B 1 125 ? -12.761 -3.202 45.976 1.00 8.93 125 ILE B CA 1
ATOM 4346 C C . ILE B 1 125 ? -12.315 -4.549 46.545 1.00 10.10 125 ILE B C 1
ATOM 4347 O O . ILE B 1 125 ? -12.866 -5.022 47.546 1.00 9.25 125 ILE B O 1
ATOM 4352 N N . ASN B 1 126 ? -11.300 -5.153 45.937 1.00 8.52 126 ASN B N 1
ATOM 4353 C CA . ASN B 1 126 ? -10.841 -6.453 46.421 1.00 9.67 126 ASN B CA 1
ATOM 4354 C C . ASN B 1 126 ? -10.285 -6.376 47.840 1.00 8.39 126 ASN B C 1
ATOM 4355 O O . ASN B 1 126 ? -10.384 -7.338 48.605 1.00 10.40 126 ASN B O 1
ATOM 4360 N N . ASN B 1 127 ? -9.716 -5.227 48.193 1.00 9.49 127 ASN B N 1
ATOM 4361 C CA . ASN B 1 127 ? -9.233 -5.031 49.558 1.00 9.16 127 ASN B CA 1
ATOM 4362 C C . ASN B 1 127 ? -10.369 -4.867 50.569 1.00 7.89 127 ASN B C 1
ATOM 4363 O O . ASN B 1 127 ? -10.267 -5.361 51.694 1.00 10.77 127 ASN B O 1
ATOM 4368 N N . SER B 1 128 ? -11.456 -4.202 50.171 1.00 8.43 128 SER B N 1
ATOM 4369 C CA . SER B 1 128 ? -12.644 -4.132 51.030 1.00 9.17 128 SER B CA 1
ATOM 4370 C C . SER B 1 128 ? -13.213 -5.531 51.247 1.00 10.94 128 SER B C 1
ATOM 4371 O O . SER B 1 128 ? -13.524 -5.912 52.379 1.00 11.18 128 SER B O 1
ATOM 4374 N N . PHE B 1 129 ? -13.344 -6.292 50.162 1.00 10.85 129 PHE B N 1
ATOM 4375 C CA . PHE B 1 129 ? -13.788 -7.685 50.229 1.00 12.13 129 PHE B CA 1
ATOM 4376 C C . PHE B 1 129 ? -12.872 -8.487 51.162 1.00 10.32 129 PHE B C 1
ATOM 4377 O O . PHE B 1 129 ? -13.333 -9.252 52.028 1.00 10.48 129 PHE B O 1
ATOM 4385 N N . ARG B 1 130 ? -11.566 -8.303 50.993 1.00 9.55 130 ARG B N 1
ATOM 4386 C CA . ARG B 1 130 ? -10.599 -9.055 51.783 1.00 11.10 130 ARG B CA 1
ATOM 4387 C C . ARG B 1 130 ? -10.753 -8.779 53.271 1.00 9.56 130 ARG B C 1
ATOM 4388 O O . ARG B 1 130 ? -10.742 -9.702 54.082 1.00 12.08 130 ARG B O 1
ATOM 4396 N N . ARG B 1 131 ? -10.891 -7.512 53.640 1.00 8.95 131 ARG B N 1
ATOM 4397 C CA . ARG B 1 131 ? -11.038 -7.189 55.057 1.00 9.05 131 ARG B CA 1
ATOM 4398 C C . ARG B 1 131 ? -12.339 -7.740 55.638 1.00 10.81 131 ARG B C 1
ATOM 4399 O O . ARG B 1 131 ? -12.344 -8.278 56.746 1.00 11.40 131 ARG B O 1
ATOM 4407 N N . ALA B 1 132 ? -13.440 -7.598 54.898 1.00 10.17 132 ALA B N 1
ATOM 4408 C CA . ALA B 1 132 ? -14.727 -8.133 55.337 1.00 10.87 132 ALA B CA 1
ATOM 4409 C C . ALA B 1 132 ? -14.616 -9.636 55.602 1.00 11.74 132 ALA B C 1
ATOM 4410 O O . ALA B 1 132 ? -15.132 -10.151 56.607 1.00 11.67 132 ALA B O 1
ATOM 4412 N N . ASP B 1 133 ? -13.933 -10.338 54.705 1.00 11.28 133 ASP B N 1
ATOM 4413 C CA . ASP B 1 133 ? -13.717 -11.768 54.892 1.00 11.13 133 ASP B CA 1
ATOM 4414 C C . ASP B 1 133 ? -12.805 -12.071 56.083 1.00 12.89 133 ASP B C 1
ATOM 4415 O O . ASP B 1 133 ? -13.057 -13.014 56.829 1.00 13.57 133 ASP B O 1
ATOM 4420 N N . GLN B 1 134 ? -11.741 -11.283 56.261 1.00 11.45 134 GLN B N 1
ATOM 4421 C CA . GLN B 1 134 ? -10.873 -11.445 57.427 1.00 11.83 134 GLN B CA 1
ATOM 4422 C C . GLN B 1 134 ? -11.671 -11.275 58.715 1.00 12.39 134 GLN B C 1
ATOM 4423 O O . GLN B 1 134 ? -11.483 -12.015 59.687 1.00 12.46 134 GLN B O 1
ATOM 4429 N N . ILE B 1 135 ? -12.565 -10.297 58.730 1.00 13.23 135 ILE B N 1
ATOM 4430 C CA . ILE B 1 135 ? -13.396 -10.058 59.903 1.00 11.92 135 ILE B CA 1
ATOM 4431 C C . ILE B 1 135 ? -14.242 -11.290 60.241 1.00 15.01 135 ILE B C 1
ATOM 4432 O O . ILE B 1 135 ? -14.220 -11.777 61.374 1.00 15.22 135 ILE B O 1
ATOM 4437 N N . GLN B 1 136 ? -14.964 -11.825 59.262 1.00 15.19 136 GLN B N 1
ATOM 4438 C CA . GLN B 1 136 ? -15.824 -12.969 59.555 1.00 13.86 136 GLN B CA 1
ATOM 4439 C C . GLN B 1 136 ? -15.004 -14.196 59.965 1.00 19.33 136 GLN B C 1
ATOM 4440 O O . GLN B 1 136 ? -15.347 -14.897 60.918 1.00 16.60 136 GLN B O 1
ATOM 4446 N N . TRP B 1 137 ? -13.902 -14.431 59.264 1.00 14.33 137 TRP B N 1
ATOM 4447 C CA . TRP B 1 137 ? -13.046 -15.578 59.549 1.00 14.31 137 TRP B CA 1
ATOM 4448 C C . TRP B 1 137 ? -12.470 -15.490 60.967 1.00 15.95 137 TRP B C 1
ATOM 4449 O O . TRP B 1 137 ? -12.373 -16.498 61.677 1.00 16.88 137 TRP B O 1
ATOM 4460 N N . SER B 1 138 ? -12.109 -14.283 61.389 1.00 15.49 138 SER B N 1
ATOM 4461 C CA . SER B 1 138 ? -11.534 -14.094 62.717 1.00 18.08 138 SER B CA 1
ATOM 4462 C C . SER B 1 138 ? -12.558 -14.401 63.808 1.00 15.68 138 SER B C 1
ATOM 4463 O O . SER B 1 138 ? -12.190 -14.683 64.955 1.00 17.99 138 SER B O 1
ATOM 4466 N N . ASN B 1 139 ? -13.837 -14.342 63.441 1.00 15.02 139 ASN B N 1
ATOM 4467 C CA . ASN B 1 139 ? -14.938 -14.680 64.342 1.00 16.93 139 ASN B CA 1
ATOM 4468 C C . ASN B 1 139 ? -15.494 -16.080 64.095 1.00 19.47 139 ASN B C 1
ATOM 4469 O O . ASN B 1 139 ? -16.644 -16.369 64.436 1.00 21.07 139 ASN B O 1
ATOM 4474 N N . ASN B 1 140 ? -14.675 -16.937 63.490 1.00 17.73 140 ASN B N 1
ATOM 4475 C CA . ASN B 1 140 ? -15.023 -18.343 63.273 1.00 22.53 140 ASN B CA 1
ATOM 4476 C C . ASN B 1 140 ? -16.125 -18.569 62.247 1.00 21.80 140 ASN B C 1
ATOM 4477 O O . ASN B 1 140 ? -16.815 -19.590 62.280 1.00 25.86 140 ASN B O 1
ATOM 4482 N N . ILE B 1 141 ? -16.285 -17.620 61.334 1.00 19.45 141 ILE B N 1
ATOM 4483 C CA . ILE B 1 141 ? -17.253 -17.766 60.263 1.00 19.34 141 ILE B CA 1
ATOM 4484 C C . ILE B 1 141 ? -16.523 -18.139 58.983 1.00 16.75 141 ILE B C 1
ATOM 4485 O O . ILE B 1 141 ? -15.738 -17.356 58.444 1.00 17.78 141 ILE B O 1
ATOM 4490 N N . GLU B 1 142 ? -16.772 -19.357 58.523 1.00 17.90 142 GLU B N 1
ATOM 4491 C CA . GLU B 1 142 ? -16.127 -19.887 57.334 1.00 21.26 142 GLU B CA 1
ATOM 4492 C C . GLU B 1 142 ? -17.203 -20.289 56.344 1.00 17.68 142 GLU B C 1
ATOM 4493 O O . GLU B 1 142 ? -18.385 -20.302 56.687 1.00 22.19 142 GLU B O 1
ATOM 4499 N N . PRO B 1 143 ? -16.810 -20.610 55.106 1.00 22.15 143 PRO B N 1
ATOM 4500 C CA . PRO B 1 143 ? -17.842 -21.115 54.193 1.00 25.11 143 PRO B CA 1
ATOM 4501 C C . PRO B 1 143 ? -18.602 -22.262 54.854 1.00 21.19 143 PRO B C 1
ATOM 4502 O O . PRO B 1 143 ? -17.971 -23.180 55.380 1.00 24.41 143 PRO B O 1
ATOM 4506 N N . GLY B 1 144 ? -19.931 -22.199 54.852 1.00 22.98 144 GLY B N 1
ATOM 4507 C CA . GLY B 1 144 ? -20.744 -23.227 55.474 1.00 25.67 144 GLY B CA 1
ATOM 4508 C C . GLY B 1 144 ? -21.253 -22.824 56.847 1.00 24.46 144 GLY B C 1
ATOM 4509 O O . GLY B 1 144 ? -22.216 -23.389 57.357 1.00 33.97 144 GLY B O 1
ATOM 4510 N N . SER B 1 145 ? -20.601 -21.843 57.457 1.00 24.07 145 SER B N 1
ATOM 4511 C CA . SER B 1 145 ? -21.037 -21.362 58.761 1.00 24.47 145 SER B CA 1
ATOM 4512 C C . SER B 1 145 ? -22.312 -20.555 58.613 1.00 24.19 145 SER B C 1
ATOM 4513 O O . SER B 1 145 ? -22.518 -19.876 57.603 1.00 23.45 145 SER B O 1
ATOM 4516 N N . LYS B 1 146 ? -23.175 -20.636 59.617 1.00 28.27 146 LYS B N 1
ATOM 4517 C CA . LYS B 1 146 ? -24.267 -19.687 59.718 1.00 28.30 146 LYS B CA 1
ATOM 4518 C C . LYS B 1 146 ? -23.653 -18.292 59.732 1.00 34.99 146 LYS B C 1
ATOM 4519 O O . LYS B 1 146 ? -22.721 -18.024 60.493 1.00 34.12 146 LYS B O 1
ATOM 4525 N N . GLY B 1 147 ? -24.158 -17.409 58.879 1.00 28.01 147 GLY B N 1
ATOM 4526 C CA . GLY B 1 147 ? -23.690 -16.036 58.858 1.00 26.11 147 GLY B CA 1
ATOM 4527 C C . GLY B 1 147 ? -22.558 -15.763 57.886 1.00 19.30 147 GLY B C 1
ATOM 4528 O O . GLY B 1 147 ? -22.083 -14.636 57.795 1.00 30.05 147 GLY B O 1
ATOM 4529 N N . TYR B 1 148 ? -22.129 -16.783 57.149 1.00 17.30 148 TYR B N 1
ATOM 4530 C CA . TYR B 1 148 ? -21.086 -16.602 56.142 1.00 16.97 148 TYR B CA 1
ATOM 4531 C C . TYR B 1 148 ? -21.591 -15.865 54.905 1.00 18.16 148 TYR B C 1
ATOM 4532 O O . TYR B 1 148 ? -22.670 -16.164 54.385 1.00 18.30 148 TYR B O 1
ATOM 4541 N N . THR B 1 149 ? -20.807 -14.893 54.444 1.00 17.13 149 THR B N 1
ATOM 4542 C CA . THR B 1 149 ? -21.029 -14.284 53.143 1.00 18.03 149 THR B CA 1
ATOM 4543 C C . THR B 1 149 ? -19.770 -14.469 52.315 1.00 17.12 149 THR B C 1
ATOM 4544 O O . THR B 1 149 ? -18.665 -14.250 52.807 1.00 17.38 149 THR B O 1
ATOM 4548 N N . ASP B 1 150 ? -19.931 -14.896 51.068 1.00 14.82 150 ASP B N 1
ATOM 4549 C CA . ASP B 1 150 ? -18.810 -14.914 50.142 1.00 17.81 150 ASP B CA 1
ATOM 4550 C C . ASP B 1 150 ? -18.615 -13.496 49.637 1.00 13.63 150 ASP B C 1
ATOM 4551 O O . ASP B 1 150 ? -19.328 -13.047 48.739 1.00 14.60 150 ASP B O 1
ATOM 4556 N N . TYR B 1 151 ? -17.659 -12.778 50.219 1.00 14.04 151 TYR B N 1
ATOM 4557 C CA . TYR B 1 151 ? -17.478 -11.373 49.868 1.00 12.40 151 TYR B CA 1
ATOM 4558 C C . TYR B 1 151 ? -16.795 -11.146 48.526 1.00 13.12 151 TYR B C 1
ATOM 4559 O O . TYR B 1 151 ? -16.900 -10.065 47.961 1.00 13.42 151 TYR B O 1
ATOM 4568 N N . PHE B 1 152 ? -16.091 -12.150 48.018 1.00 16.02 152 PHE B N 1
ATOM 4569 C CA . PHE B 1 152 ? -15.290 -11.957 46.807 1.00 14.13 152 PHE B CA 1
ATOM 4570 C C . PHE B 1 152 ? -16.100 -12.052 45.515 1.00 10.60 152 PHE B C 1
ATOM 4571 O O . PHE B 1 152 ? -15.987 -13.018 44.747 1.00 12.74 152 PHE B O 1
ATOM 4579 N N . LEU B 1 153 ? -16.921 -11.035 45.280 1.00 12.18 153 LEU B N 1
ATOM 4580 C CA . LEU B 1 153 ? -17.724 -10.987 44.074 1.00 12.38 153 LEU B CA 1
ATOM 4581 C C . LEU B 1 153 ? -16.809 -10.768 42.881 1.00 10.41 153 LEU B C 1
ATOM 4582 O O . LEU B 1 153 ? -15.855 -10.002 42.969 1.00 11.35 153 LEU B O 1
ATOM 4587 N N A PRO B 1 154 ? -17.091 -11.448 41.763 0.50 11.24 154 PRO B N 1
ATOM 4588 N N B PRO B 1 154 ? -17.094 -11.441 41.758 0.50 10.30 154 PRO B N 1
ATOM 4589 C CA A PRO B 1 154 ? -16.345 -11.151 40.538 0.50 12.87 154 PRO B CA 1
ATOM 4590 C CA B PRO B 1 154 ? -16.336 -11.164 40.533 0.50 12.20 154 PRO B CA 1
ATOM 4591 C C A PRO B 1 154 ? -16.577 -9.702 40.128 0.50 11.07 154 PRO B C 1
ATOM 4592 C C B PRO B 1 154 ? -16.586 -9.735 40.062 0.50 10.63 154 PRO B C 1
ATOM 4593 O O A PRO B 1 154 ? -17.693 -9.193 40.265 0.50 12.96 154 PRO B O 1
ATOM 4594 O O B PRO B 1 154 ? -17.727 -9.276 40.091 0.50 14.06 154 PRO B O 1
ATOM 4601 N N . ILE B 1 155 ? -15.526 -9.046 39.650 1.00 12.33 155 ILE B N 1
ATOM 4602 C CA . ILE B 1 155 ? -15.624 -7.659 39.200 1.00 11.08 155 ILE B CA 1
ATOM 4603 C C . ILE B 1 155 ? -15.446 -7.573 37.690 1.00 10.66 155 ILE B C 1
ATOM 4604 O O . ILE B 1 155 ? -14.457 -8.062 37.146 1.00 11.01 155 ILE B O 1
ATOM 4609 N N . VAL B 1 156 ? -16.409 -6.950 37.017 1.00 9.95 156 VAL B N 1
ATOM 4610 C CA . VAL B 1 156 ? -16.312 -6.704 35.580 1.00 9.59 156 VAL B CA 1
ATOM 4611 C C . VAL B 1 156 ? -15.988 -5.232 35.363 1.00 10.26 156 VAL B C 1
ATOM 4612 O O . VAL B 1 156 ? -16.729 -4.360 35.823 1.00 9.02 156 VAL B O 1
ATOM 4616 N N . ALA B 1 157 ? -14.883 -4.960 34.665 1.00 8.63 157 ALA B N 1
ATOM 4617 C CA . ALA B 1 157 ? -14.312 -3.608 34.601 1.00 8.52 157 ALA B CA 1
ATOM 4618 C C . ALA B 1 157 ? -14.223 -3.013 33.195 1.00 8.51 157 ALA B C 1
ATOM 4619 O O . ALA B 1 157 ? -13.948 -3.709 32.219 1.00 8.41 157 ALA B O 1
ATOM 4621 N N . ASP B 1 158 ? -14.440 -1.703 33.124 1.00 7.96 158 ASP B N 1
ATOM 4622 C CA . ASP B 1 158 ? -14.457 -0.927 31.894 1.00 7.07 158 ASP B CA 1
ATOM 4623 C C . ASP B 1 158 ? -13.035 -0.528 31.482 1.00 8.18 158 ASP B C 1
ATOM 4624 O O . ASP B 1 158 ? -12.378 0.238 32.193 1.00 8.52 158 ASP B O 1
ATOM 4629 N N . ALA B 1 159 ? -12.560 -1.055 30.349 1.00 6.92 159 ALA B N 1
ATOM 4630 C CA . ALA B 1 159 ? -11.242 -0.691 29.802 1.00 7.49 159 ALA B CA 1
ATOM 4631 C C . ALA B 1 159 ? -11.323 0.309 28.651 1.00 8.25 159 ALA B C 1
ATOM 4632 O O . ALA B 1 159 ? -10.332 0.527 27.939 1.00 9.24 159 ALA B O 1
ATOM 4634 N N A GLU B 1 160 ? -12.512 0.871 28.449 0.50 8.95 160 GLU B N 1
ATOM 4635 N N B GLU B 1 160 ? -12.479 0.948 28.487 0.50 10.07 160 GLU B N 1
ATOM 4636 C CA A GLU B 1 160 ? -12.747 1.853 27.395 0.50 11.91 160 GLU B CA 1
ATOM 4637 C CA B GLU B 1 160 ? -12.675 1.913 27.407 0.50 6.65 160 GLU B CA 1
ATOM 4638 C C A GLU B 1 160 ? -12.351 1.282 26.032 0.50 9.08 160 GLU B C 1
ATOM 4639 C C B GLU B 1 160 ? -12.278 1.264 26.092 0.50 7.59 160 GLU B C 1
ATOM 4640 O O A GLU B 1 160 ? -12.838 0.222 25.652 0.50 9.48 160 GLU B O 1
ATOM 4641 O O B GLU B 1 160 ? -12.680 0.141 25.809 0.50 10.30 160 GLU B O 1
ATOM 4652 N N . ALA B 1 161 ? -11.484 1.967 25.293 1.00 8.81 161 ALA B N 1
ATOM 4653 C CA . ALA B 1 161 ? -10.934 1.397 24.057 1.00 10.70 161 ALA B CA 1
ATOM 4654 C C . ALA B 1 161 ? -9.435 1.108 24.184 1.00 11.17 161 ALA B C 1
ATOM 4655 O O . ALA B 1 161 ? -8.712 1.063 23.185 1.00 14.67 161 ALA B O 1
ATOM 4657 N N . GLY B 1 162 ? -8.967 0.917 25.415 1.00 8.18 162 GLY B N 1
ATOM 4658 C CA . GLY B 1 162 ? -7.584 0.532 25.652 1.00 9.92 162 GLY B CA 1
ATOM 4659 C C . GLY B 1 162 ? -6.552 1.652 25.697 1.00 11.43 162 GLY B C 1
ATOM 4660 O O . GLY B 1 162 ? -5.353 1.378 25.750 1.00 13.52 162 GLY B O 1
ATOM 4661 N N . PHE B 1 163 ? -6.996 2.905 25.651 1.00 9.79 163 PHE B N 1
ATOM 4662 C CA . PHE B 1 163 ? -6.093 4.049 25.834 1.00 9.93 163 PHE B CA 1
ATOM 4663 C C . PHE B 1 163 ? -4.925 4.099 24.851 1.00 10.48 163 PHE B C 1
ATOM 4664 O O . PHE B 1 163 ? -3.775 4.363 25.233 1.00 11.30 163 PHE B O 1
ATOM 4672 N N . GLY B 1 164 ? -5.220 3.858 23.581 1.00 11.93 164 GLY B N 1
ATOM 4673 C CA . GLY B 1 164 ? -4.243 4.070 22.531 1.00 12.10 164 GLY B CA 1
ATOM 4674 C C . GLY B 1 164 ? -4.193 2.921 21.546 1.00 11.21 164 GLY B C 1
ATOM 4675 O O . GLY B 1 164 ? -5.166 2.641 20.858 1.00 14.59 164 GLY B O 1
ATOM 4676 N N . GLY B 1 165 ? -3.045 2.258 21.473 1.00 11.03 165 GLY B N 1
ATOM 4677 C CA . GLY B 1 165 ? -2.847 1.195 20.509 1.00 11.76 165 GLY B CA 1
ATOM 4678 C C . GLY B 1 165 ? -2.938 -0.171 21.151 1.00 9.92 165 GLY B C 1
ATOM 4679 O O . GLY B 1 165 ? -3.325 -0.300 22.318 1.00 9.49 165 GLY B O 1
ATOM 4680 N N . VAL B 1 166 ? -2.572 -1.199 20.393 1.00 9.77 166 VAL B N 1
ATOM 4681 C CA . VAL B 1 166 ? -2.704 -2.564 20.885 1.00 9.69 166 VAL B CA 1
ATOM 4682 C C . VAL B 1 166 ? -1.864 -2.806 22.139 1.00 8.58 166 VAL B C 1
ATOM 4683 O O . VAL B 1 166 ? -2.266 -3.563 23.019 1.00 10.83 166 VAL B O 1
ATOM 4687 N N . LEU B 1 167 ? -0.709 -2.151 22.243 1.00 8.52 167 LEU B N 1
ATOM 4688 C CA . LEU B 1 167 ? 0.121 -2.355 23.430 1.00 8.75 167 LEU B CA 1
ATOM 4689 C C . LEU B 1 167 ? -0.479 -1.676 24.658 1.00 9.15 167 LEU B C 1
ATOM 4690 O O . LEU B 1 167 ? -0.324 -2.160 25.778 1.00 9.94 167 LEU B O 1
ATOM 4695 N N . ASN B 1 168 ? -1.170 -0.558 24.458 1.00 8.82 168 ASN B N 1
ATOM 4696 C CA . ASN B 1 168 ? -1.855 0.077 25.582 1.00 9.21 168 ASN B CA 1
ATOM 4697 C C . ASN B 1 168 ? -2.970 -0.838 26.095 1.00 8.75 168 ASN B C 1
ATOM 4698 O O . ASN B 1 168 ? -3.177 -0.978 27.300 1.00 10.48 168 ASN B O 1
ATOM 4703 N N . ALA B 1 169 ? -3.669 -1.490 25.170 1.00 8.84 169 ALA B N 1
ATOM 4704 C CA . ALA B 1 169 ? -4.743 -2.406 25.542 1.00 8.88 169 ALA B CA 1
ATOM 4705 C C . ALA B 1 169 ? -4.183 -3.619 26.281 1.00 9.56 169 ALA B C 1
ATOM 4706 O O . ALA B 1 169 ? -4.732 -4.052 27.295 1.00 10.38 169 ALA B O 1
ATOM 4708 N N . PHE B 1 170 ? -3.075 -4.146 25.761 1.00 8.90 170 PHE B N 1
ATOM 4709 C CA . PHE B 1 170 ? -2.351 -5.265 26.346 1.00 9.47 170 PHE B CA 1
ATOM 4710 C C . PHE B 1 170 ? -1.947 -4.951 27.786 1.00 9.00 170 PHE B C 1
ATOM 4711 O O . PHE B 1 170 ? -2.193 -5.751 28.692 1.00 9.78 170 PHE B O 1
ATOM 4719 N N . GLU B 1 171 ? -1.342 -3.783 28.002 1.00 7.85 171 GLU B N 1
ATOM 4720 C CA . GLU B 1 171 ? -0.911 -3.383 29.342 1.00 8.79 171 GLU B CA 1
ATOM 4721 C C . GLU B 1 171 ? -2.097 -3.145 30.279 1.00 8.99 171 GLU B C 1
ATOM 4722 O O . GLU B 1 171 ? -2.050 -3.507 31.461 1.00 9.34 171 GLU B O 1
ATOM 4728 N N . LEU B 1 172 ? -3.154 -2.521 29.768 1.00 7.88 172 LEU B N 1
ATOM 4729 C CA . LEU B 1 172 ? -4.315 -2.245 30.611 1.00 8.02 172 LEU B CA 1
ATOM 4730 C C . LEU B 1 172 ? -4.973 -3.562 31.044 1.00 9.09 172 LEU B C 1
ATOM 4731 O O . LEU B 1 172 ? -5.367 -3.724 32.205 1.00 8.81 172 LEU B O 1
ATOM 4744 N N . LYS B 1 174 ? -3.495 -6.477 31.439 1.00 8.11 174 LYS B N 1
ATOM 4745 C CA . LYS B 1 174 ? -2.651 -7.027 32.496 1.00 9.28 174 LYS B CA 1
ATOM 4746 C C . LYS B 1 174 ? -2.895 -6.312 33.821 1.00 7.41 174 LYS B C 1
ATOM 4747 O O . LYS B 1 174 ? -2.980 -6.965 34.866 1.00 10.00 174 LYS B O 1
ATOM 4753 N N . ALA B 1 175 ? -2.997 -4.981 33.792 1.00 7.96 175 ALA B N 1
ATOM 4754 C CA . ALA B 1 175 ? -3.232 -4.250 35.032 1.00 8.59 175 ALA B CA 1
ATOM 4755 C C . ALA B 1 175 ? -4.592 -4.579 35.673 1.00 8.46 175 ALA B C 1
ATOM 4756 O O . ALA B 1 175 ? -4.704 -4.649 36.901 1.00 9.84 175 ALA B O 1
ATOM 4766 N N . ILE B 1 177 ? -6.111 -7.474 35.469 1.00 9.17 177 ILE B N 1
ATOM 4767 C CA . ILE B 1 177 ? -5.972 -8.824 36.013 1.00 10.72 177 ILE B CA 1
ATOM 4768 C C . ILE B 1 177 ? -5.166 -8.783 37.307 1.00 11.20 177 ILE B C 1
ATOM 4769 O O . ILE B 1 177 ? -5.549 -9.380 38.307 1.00 10.62 177 ILE B O 1
ATOM 4774 N N . GLU B 1 178 ? -4.080 -8.022 37.308 1.00 9.85 178 GLU B N 1
ATOM 4775 C CA . GLU B 1 178 ? -3.261 -7.916 38.509 1.00 10.56 178 GLU B CA 1
ATOM 4776 C C . GLU B 1 178 ? -4.020 -7.302 39.690 1.00 10.77 178 GLU B C 1
ATOM 4777 O O . GLU B 1 178 ? -3.808 -7.691 40.844 1.00 13.59 178 GLU B O 1
ATOM 4783 N N . ALA B 1 179 ? -4.931 -6.373 39.397 1.00 9.05 179 ALA B N 1
ATOM 4784 C CA . ALA B 1 179 ? -5.761 -5.758 40.433 1.00 8.85 179 ALA B CA 1
ATOM 4785 C C . ALA B 1 179 ? -6.857 -6.717 40.899 1.00 10.09 179 ALA B C 1
ATOM 4786 O O . ALA B 1 179 ? -7.409 -6.560 41.985 1.00 11.38 179 ALA B O 1
ATOM 4788 N N . GLY B 1 180 ? -7.184 -7.697 40.061 1.00 8.99 180 GLY B N 1
ATOM 4789 C CA . GLY B 1 180 ? -8.135 -8.726 40.449 1.00 10.47 180 GLY B CA 1
ATOM 4790 C C . GLY B 1 180 ? -9.485 -8.682 39.755 1.00 8.64 180 GLY B C 1
ATOM 4791 O O . GLY B 1 180 ? -10.469 -9.178 40.301 1.00 10.85 180 GLY B O 1
ATOM 4792 N N . ALA B 1 181 ? -9.541 -8.117 38.551 1.00 9.21 181 ALA B N 1
ATOM 4793 C CA . ALA B 1 181 ? -10.783 -8.116 37.782 1.00 9.00 181 ALA B CA 1
ATOM 4794 C C . ALA B 1 181 ? -11.075 -9.523 37.267 1.00 10.14 181 ALA B C 1
ATOM 4795 O O . ALA B 1 181 ? -10.150 -10.270 36.939 1.00 11.44 181 ALA B O 1
ATOM 4797 N N . ALA B 1 182 ? -12.364 -9.863 37.192 1.00 9.44 182 ALA B N 1
ATOM 4798 C CA . ALA B 1 182 ? -12.830 -11.153 36.687 1.00 10.90 182 ALA B CA 1
ATOM 4799 C C . ALA B 1 182 ? -13.185 -11.071 35.209 1.00 10.36 182 ALA B C 1
ATOM 4800 O O . ALA B 1 182 ? -13.179 -12.082 34.502 1.00 11.44 182 ALA B O 1
ATOM 4802 N N . GLY B 1 183 ? -13.535 -9.870 34.760 1.00 9.72 183 GLY B N 1
ATOM 4803 C CA . GLY B 1 183 ? -13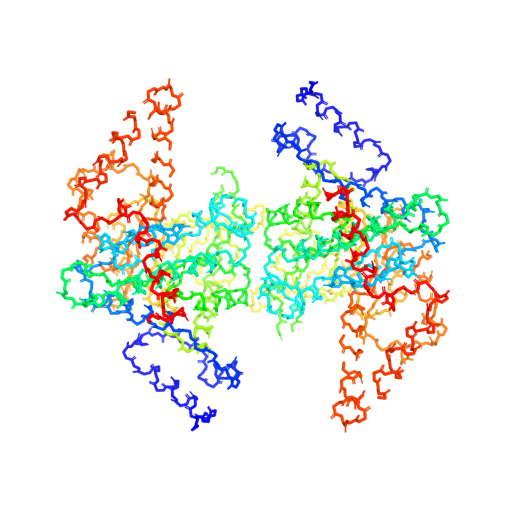.912 -9.643 33.377 1.00 9.45 183 GLY B CA 1
ATOM 4804 C C . GLY B 1 183 ? -13.601 -8.209 33.000 1.00 9.29 183 GLY B C 1
ATOM 4805 O O . GLY B 1 183 ? -13.533 -7.328 33.865 1.00 10.89 183 GLY B O 1
ATOM 4806 N N . VAL B 1 184 ? -13.406 -7.974 31.707 1.00 8.36 184 VAL B N 1
ATOM 4807 C CA . VAL B 1 184 ? -13.022 -6.652 31.210 1.00 9.29 184 VAL B CA 1
ATOM 4808 C C . VAL B 1 184 ? -13.700 -6.395 29.868 1.00 8.46 184 VAL B C 1
ATOM 4809 O O . VAL B 1 184 ? -13.803 -7.306 29.030 1.00 9.95 184 VAL B O 1
ATOM 4813 N N . HIS B 1 185 ? -14.194 -5.174 29.670 1.00 8.26 185 HIS B N 1
ATOM 4814 C CA . HIS B 1 185 ? -14.777 -4.821 28.377 1.00 8.74 185 HIS B CA 1
ATOM 4815 C C . HIS B 1 185 ? -14.029 -3.739 27.591 1.00 8.77 185 HIS B C 1
ATOM 4816 O O . HIS B 1 185 ? -13.487 -2.789 28.161 1.00 8.63 185 HIS B O 1
ATOM 4823 N N . PHE B 1 186 ? -13.997 -3.919 26.272 1.00 8.11 186 PHE B N 1
ATOM 4824 C CA . PHE B 1 186 ? -13.362 -2.981 25.347 1.00 8.14 186 PHE B CA 1
ATOM 4825 C C . PHE B 1 186 ? -14.389 -2.568 24.295 1.00 8.58 186 PHE B C 1
ATOM 4826 O O . PHE B 1 186 ? -15.214 -3.388 23.879 1.00 9.84 186 PHE B O 1
ATOM 4834 N N . GLU B 1 187 ? -14.340 -1.311 23.854 1.00 9.41 187 GLU B N 1
ATOM 4835 C CA . GLU B 1 187 ? -15.301 -0.815 22.870 1.00 9.32 187 GLU B CA 1
ATOM 4836 C C . GLU B 1 187 ? -14.652 -0.296 21.593 1.00 8.45 187 GLU B C 1
ATOM 4837 O O . GLU B 1 187 ? -13.450 -0.023 21.555 1.00 11.09 187 GLU B O 1
ATOM 4843 N N . ASP B 1 188 ? -15.472 -0.133 20.559 1.00 8.58 188 ASP B N 1
ATOM 4844 C CA . ASP B 1 188 ? -14.983 0.184 19.216 1.00 9.15 188 ASP B CA 1
ATOM 4845 C C . ASP B 1 188 ? -15.158 1.645 18.790 1.00 10.27 188 ASP B C 1
ATOM 4846 O O . ASP B 1 188 ? -15.068 1.970 17.608 1.00 14.07 188 ASP B O 1
ATOM 4851 N N . GLN B 1 189 ? -15.401 2.527 19.751 1.00 12.94 189 GLN B N 1
ATOM 4852 C CA . GLN B 1 189 ? -15.423 3.953 19.459 1.00 14.70 189 GLN B CA 1
ATOM 4853 C C . GLN B 1 189 ? -14.100 4.583 19.853 1.00 15.17 189 GLN B C 1
ATOM 4854 O O . GLN B 1 189 ? -13.361 4.042 20.676 1.00 19.91 189 GLN B O 1
ATOM 4860 N N . LEU B 1 190 ? -13.809 5.733 19.261 1.00 14.61 190 LEU B N 1
ATOM 4861 C CA . LEU B 1 190 ? -12.600 6.473 19.580 1.00 16.99 190 LEU B CA 1
ATOM 4862 C C . LEU B 1 190 ? -12.976 7.777 20.273 1.00 12.87 190 LEU B C 1
ATOM 4863 O O . LEU B 1 190 ? -13.315 8.765 19.619 1.00 15.33 190 LEU B O 1
ATOM 4868 N N . ALA B 1 191 ? -12.914 7.779 21.600 1.00 18.49 191 ALA B N 1
ATOM 4869 C CA . ALA B 1 191 ? -13.358 8.932 22.372 1.00 24.65 191 ALA B CA 1
ATOM 4870 C C . ALA B 1 191 ? -12.584 10.192 22.005 1.00 21.58 191 ALA B C 1
ATOM 4871 O O . ALA B 1 191 ? -13.132 11.296 22.052 1.00 24.53 191 ALA B O 1
ATOM 4873 N N . ALA B 1 192 ? -11.317 10.024 21.635 1.00 22.30 192 ALA B N 1
ATOM 4874 C CA . ALA B 1 192 ? -10.435 11.165 21.390 1.00 25.04 192 ALA B CA 1
ATOM 4875 C C . ALA B 1 192 ? -10.964 12.124 20.330 1.00 22.53 192 ALA B C 1
ATOM 4876 O O . ALA B 1 192 ? -10.661 13.317 20.364 1.00 23.47 192 ALA B O 1
ATOM 4878 N N . VAL B 1 193 ? -11.745 11.609 19.385 1.00 22.29 193 VAL B N 1
ATOM 4879 C CA . VAL B 1 193 ? -12.205 12.430 18.270 1.00 20.89 193 VAL B CA 1
ATOM 4880 C C . VAL B 1 193 ? -13.722 12.584 18.227 1.00 23.49 193 VAL B C 1
ATOM 4881 O O . VAL B 1 193 ? -14.286 12.978 17.203 1.00 24.88 193 VAL B O 1
ATOM 4885 N N . LYS B 1 194 ? -14.379 12.272 19.339 1.00 18.28 194 LYS B N 1
ATOM 4886 C CA . LYS B 1 194 ? -15.817 12.475 19.450 1.00 27.14 194 LYS B CA 1
ATOM 4887 C C . LYS B 1 194 ? -16.160 13.859 18.917 1.00 32.74 194 LYS B C 1
ATOM 4888 O O . LYS B 1 194 ? -15.650 14.865 19.409 1.00 32.61 194 LYS B O 1
ATOM 4894 N N . LYS B 1 195 ? -17.024 13.901 17.907 1.00 36.83 195 LYS B N 1
ATOM 4895 C CA . LYS B 1 195 ? -17.301 15.134 17.180 1.00 46.09 195 LYS B CA 1
ATOM 4896 C C . LYS B 1 195 ? -18.368 15.986 17.861 1.00 53.24 195 LYS B C 1
ATOM 4897 O O . LYS B 1 195 ? -19.394 15.474 18.308 1.00 51.55 195 LYS B O 1
ATOM 4903 N N . CYS B 1 196 ? -18.114 17.289 17.941 1.00 56.78 196 CYS B N 1
ATOM 4904 C CA . CYS B 1 196 ? -19.072 18.226 18.520 1.00 60.87 196 CYS B CA 1
ATOM 4905 C C . CYS B 1 196 ? -20.084 18.695 17.477 1.00 61.34 196 CYS B C 1
ATOM 4906 O O . CYS B 1 196 ? -21.009 19.446 17.790 1.00 66.12 196 CYS B O 1
ATOM 4909 N N . GLY B 1 200 ? -22.367 16.328 15.523 1.00 49.67 200 GLY B N 1
ATOM 4910 C CA . GLY B 1 200 ? -21.296 15.374 15.749 1.00 48.00 200 GLY B CA 1
ATOM 4911 C C . GLY B 1 200 ? -21.786 14.043 16.293 1.00 50.29 200 GLY B C 1
ATOM 4912 O O . GLY B 1 200 ? -22.858 13.567 15.917 1.00 51.58 200 GLY B O 1
ATOM 4913 N N . GLY B 1 201 ? -20.997 13.442 17.180 1.00 42.17 201 GLY B N 1
ATOM 4914 C CA . GLY B 1 201 ? -21.342 12.161 17.774 1.00 31.62 201 GLY B CA 1
ATOM 4915 C C . GLY B 1 201 ? -20.142 11.241 17.919 1.00 21.58 201 GLY B C 1
ATOM 4916 O O . GLY B 1 201 ? -18.998 11.657 17.704 1.00 21.99 201 GLY B O 1
ATOM 4917 N N . LYS B 1 202 ? -20.403 9.990 18.291 1.00 19.53 202 LYS B N 1
ATOM 4918 C CA . LYS B 1 202 ? -19.342 8.996 18.451 1.00 14.81 202 LYS B CA 1
ATOM 4919 C C . LYS B 1 202 ? -18.722 8.596 17.116 1.00 14.12 202 LYS B C 1
ATOM 4920 O O . LYS B 1 202 ? -19.365 8.671 16.062 1.00 15.73 202 LYS B O 1
ATOM 4926 N N . VAL B 1 203 ? -17.465 8.169 17.174 1.00 13.90 203 VAL B N 1
ATOM 4927 C CA . VAL B 1 203 ? -16.737 7.771 15.980 1.00 14.66 203 VAL B CA 1
ATOM 4928 C C . VAL B 1 203 ? -16.183 6.363 16.149 1.00 11.54 203 VAL B C 1
ATOM 4929 O O . VAL B 1 203 ? -15.448 6.087 17.098 1.00 13.96 203 VAL B O 1
ATOM 4933 N N . LEU B 1 204 ? -16.540 5.475 15.226 1.00 10.15 204 LEU B N 1
ATOM 4934 C CA . LEU B 1 204 ? -16.049 4.102 15.235 1.00 9.27 204 LEU B CA 1
ATOM 4935 C C . LEU B 1 204 ? -14.667 3.974 14.613 1.00 9.66 204 LEU B C 1
ATOM 4936 O O . LEU B 1 204 ? -14.287 4.764 13.741 1.00 11.41 204 LEU B O 1
ATOM 4941 N N . VAL B 1 205 ? -13.940 2.940 15.031 1.00 10.39 205 VAL B N 1
ATOM 4942 C CA . VAL B 1 205 ? -12.746 2.505 14.329 1.00 11.48 205 VAL B CA 1
ATOM 4943 C C . VAL B 1 205 ? -13.147 1.353 13.412 1.00 11.49 205 VAL B C 1
ATOM 4944 O O . VAL B 1 205 ? -14.215 0.766 13.589 1.00 10.31 205 VAL B O 1
ATOM 4948 N N . PRO B 1 206 ? -12.304 1.032 12.416 1.00 10.94 206 PRO B N 1
ATOM 4949 C CA . PRO B 1 206 ? -12.601 -0.117 11.556 1.00 11.53 206 PRO B CA 1
ATOM 4950 C C . PRO B 1 206 ? -12.743 -1.394 12.372 1.00 9.73 206 PRO B C 1
ATOM 4951 O O . PRO B 1 206 ? -12.108 -1.564 13.426 1.00 10.98 206 PRO B O 1
ATOM 4955 N N . THR B 1 207 ? -13.574 -2.304 11.875 1.00 11.64 207 THR B N 1
ATOM 4956 C CA . THR B 1 207 ? -13.817 -3.565 12.557 1.00 9.77 207 THR B CA 1
ATOM 4957 C C . THR B 1 207 ? -12.503 -4.285 12.876 1.00 11.04 207 THR B C 1
ATOM 4958 O O . THR B 1 207 ? -12.325 -4.784 13.987 1.00 12.68 207 THR B O 1
ATOM 4962 N N . GLN B 1 208 ? -11.574 -4.298 11.918 1.00 10.14 208 GLN B N 1
ATOM 4963 C CA . GLN B 1 208 ? -10.306 -5.006 12.090 1.00 11.69 208 GLN B CA 1
ATOM 4964 C C . GLN B 1 208 ? -9.492 -4.435 13.258 1.00 12.60 208 GLN B C 1
ATOM 4965 O O . GLN B 1 208 ? -8.811 -5.172 13.966 1.00 13.90 208 GLN B O 1
ATOM 4971 N N A GLU B 1 209 ? -9.572 -3.127 13.462 0.50 11.33 209 GLU B N 1
ATOM 4972 N N B GLU B 1 209 ? -9.570 -3.122 13.446 0.50 10.77 209 GLU B N 1
ATOM 4973 C CA A GLU B 1 209 ? -8.849 -2.495 14.566 0.50 11.69 209 GLU B CA 1
ATOM 4974 C CA B GLU B 1 209 ? -8.875 -2.468 14.553 0.50 10.84 209 GLU B CA 1
ATOM 4975 C C A GLU B 1 209 ? -9.476 -2.815 15.921 0.50 9.00 209 GLU B C 1
ATOM 4976 C C B GLU B 1 209 ? -9.474 -2.882 15.891 0.50 11.34 209 GLU B C 1
ATOM 4977 O O A GLU B 1 209 ? -8.772 -2.987 16.916 0.50 12.71 209 GLU B O 1
ATOM 4978 O O B GLU B 1 209 ? -8.753 -3.176 16.844 0.50 13.52 209 GLU B O 1
ATOM 4989 N N . ALA B 1 210 ? -10.801 -2.905 15.957 1.00 9.49 210 ALA B N 1
ATOM 4990 C CA . ALA B 1 210 ? -11.489 -3.302 17.175 1.00 9.11 210 ALA B CA 1
ATOM 4991 C C . ALA B 1 210 ? -11.151 -4.757 17.521 1.00 9.25 210 ALA B C 1
ATOM 4992 O O . ALA B 1 210 ? -10.907 -5.093 18.685 1.00 10.72 210 ALA B O 1
ATOM 4994 N N . ILE B 1 211 ? -11.123 -5.618 16.506 1.00 10.07 211 ILE B N 1
ATOM 4995 C CA . ILE B 1 211 ? -10.744 -7.011 16.712 1.00 10.83 211 ILE B CA 1
ATOM 4996 C C . ILE B 1 211 ? -9.313 -7.118 17.261 1.00 10.55 211 ILE B C 1
ATOM 4997 O O . ILE B 1 211 ? -9.057 -7.899 18.174 1.00 11.56 211 ILE B O 1
ATOM 5002 N N A GLN B 1 212 ? -8.395 -6.327 16.710 0.50 10.86 212 GLN B N 1
ATOM 5003 N N B GLN B 1 212 ? -8.396 -6.323 16.714 0.50 11.16 212 GLN B N 1
ATOM 5004 C CA A GLN B 1 212 ? -7.009 -6.331 17.178 0.50 13.02 212 GLN B CA 1
ATOM 5005 C CA B GLN B 1 212 ? -7.010 -6.331 17.182 0.50 14.19 212 GLN B CA 1
ATOM 5006 C C A GLN B 1 212 ? -6.895 -5.988 18.662 0.50 11.83 212 GLN B C 1
ATOM 5007 C C B GLN B 1 212 ? -6.899 -5.994 18.667 0.50 12.00 212 GLN B C 1
ATOM 5008 O O A GLN B 1 212 ? -6.046 -6.533 19.364 0.50 12.24 212 GLN B O 1
ATOM 5009 O O B GLN B 1 212 ? -6.058 -6.548 19.374 0.50 14.06 212 GLN B O 1
ATOM 5020 N N . LYS B 1 213 ? -7.748 -5.086 19.135 1.00 11.38 213 LYS B N 1
ATOM 5021 C CA . LYS B 1 213 ? -7.786 -4.749 20.553 1.00 9.71 213 LYS B CA 1
ATOM 5022 C C . LYS B 1 213 ? -8.271 -5.954 21.377 1.00 9.76 213 LYS B C 1
ATOM 5023 O O . LYS B 1 213 ? -7.737 -6.225 22.449 1.00 10.35 213 LYS B O 1
ATOM 5029 N N . LEU B 1 214 ? -9.279 -6.673 20.880 1.00 9.23 214 LEU B N 1
ATOM 5030 C CA . LEU B 1 214 ? -9.736 -7.892 21.551 1.00 10.62 214 LEU B CA 1
ATOM 5031 C C . LEU B 1 214 ? -8.635 -8.950 21.601 1.00 11.06 214 LEU B C 1
ATOM 5032 O O . LEU B 1 214 ? -8.446 -9.620 22.618 1.00 11.74 214 LEU B O 1
ATOM 5037 N N . VAL B 1 215 ? -7.914 -9.098 20.496 1.00 10.59 215 VAL B N 1
ATOM 5038 C CA . VAL B 1 215 ? -6.792 -10.030 20.433 1.00 10.59 215 VAL B CA 1
ATOM 5039 C C . VAL B 1 215 ? -5.709 -9.643 21.447 1.00 10.63 215 VAL B C 1
ATOM 5040 O O . VAL B 1 215 ? -5.176 -10.507 22.156 1.00 12.23 215 VAL B O 1
ATOM 5044 N N . ALA B 1 216 ? -5.395 -8.352 21.517 1.00 10.52 216 ALA B N 1
ATOM 5045 C CA . ALA B 1 216 ? -4.394 -7.849 22.460 1.00 10.16 216 ALA B CA 1
ATOM 5046 C C . ALA B 1 216 ? -4.783 -8.200 23.888 1.00 10.26 216 ALA B C 1
ATOM 5047 O O . ALA B 1 216 ? -3.948 -8.636 24.686 1.00 11.74 216 ALA B O 1
ATOM 5049 N N . ALA B 1 217 ? -6.060 -8.008 24.206 1.00 10.20 217 ALA B N 1
ATOM 5050 C CA . ALA B 1 217 ? -6.565 -8.286 25.541 1.00 8.98 217 ALA B CA 1
ATOM 5051 C C . ALA B 1 217 ? -6.511 -9.782 25.862 1.00 9.72 217 ALA B C 1
ATOM 5052 O O . ALA B 1 217 ? -6.073 -10.179 26.948 1.00 11.33 217 ALA B O 1
ATOM 5054 N N . ARG B 1 218 ? -6.993 -10.618 24.945 1.00 11.81 218 ARG B N 1
ATOM 5055 C CA . ARG B 1 218 ? -6.940 -12.063 25.178 1.00 10.56 218 ARG B CA 1
ATOM 5056 C C . ARG B 1 218 ? -5.492 -12.505 25.361 1.00 11.61 218 ARG B C 1
ATOM 5057 O O . ARG B 1 218 ? -5.202 -13.358 26.202 1.00 13.07 218 ARG B O 1
ATOM 5065 N N . LEU B 1 219 ? -4.586 -11.929 24.574 1.00 11.41 219 LEU B N 1
ATOM 5066 C CA . LEU B 1 219 ? -3.172 -12.311 24.659 1.00 12.19 219 LEU B CA 1
ATOM 5067 C C . LEU B 1 219 ? -2.617 -11.997 26.044 1.00 10.47 219 LEU B C 1
ATOM 5068 O O . LEU B 1 219 ? -1.969 -12.828 26.672 1.00 12.97 219 LEU B O 1
ATOM 5073 N N . ALA B 1 220 ? -2.901 -10.797 26.538 1.00 10.82 220 ALA B N 1
ATOM 5074 C CA . ALA B 1 220 ? -2.488 -10.426 27.889 1.00 11.60 220 ALA B CA 1
ATOM 5075 C C . ALA B 1 220 ? -2.963 -11.450 28.924 1.00 11.40 220 ALA B C 1
ATOM 5076 O O . ALA B 1 220 ? -2.184 -11.901 29.770 1.00 12.20 220 ALA B O 1
ATOM 5078 N N . ALA B 1 221 ? -4.236 -11.825 28.857 1.00 10.45 221 ALA B N 1
ATOM 5079 C CA . ALA B 1 221 ? -4.792 -12.787 29.810 1.00 11.01 221 ALA B CA 1
ATOM 5080 C C . ALA B 1 221 ? -4.132 -14.161 29.673 1.00 12.58 221 ALA B C 1
ATOM 5081 O O . ALA B 1 221 ? -3.840 -14.833 30.671 1.00 13.05 221 ALA B O 1
ATOM 5083 N N . ASP B 1 222 ? -3.898 -14.579 28.430 1.00 13.56 222 ASP B N 1
ATOM 5084 C CA . ASP B 1 222 ? -3.250 -15.859 28.156 1.00 14.39 222 ASP B CA 1
ATOM 5085 C C . ASP B 1 222 ? -1.823 -15.874 28.701 1.00 13.71 222 ASP B C 1
ATOM 5086 O O . ASP B 1 222 ? -1.386 -16.851 29.315 1.00 17.98 222 ASP B O 1
ATOM 5091 N N . VAL B 1 223 ? -1.096 -14.785 28.478 1.00 12.04 223 VAL B N 1
ATOM 5092 C CA . VAL B 1 223 ? 0.276 -14.685 28.968 1.00 13.54 223 VAL B CA 1
ATOM 5093 C C . VAL B 1 223 ? 0.318 -14.808 30.492 1.00 13.53 223 VAL B C 1
ATOM 5094 O O . VAL B 1 223 ? 1.157 -15.521 31.040 1.00 14.46 223 VAL B O 1
ATOM 5098 N N . LEU B 1 224 ? -0.602 -14.130 31.174 1.00 11.20 224 LEU B N 1
ATOM 5099 C CA . LEU B 1 224 ? -0.664 -14.206 32.634 1.00 12.21 224 LEU B CA 1
ATOM 5100 C C . LEU B 1 224 ? -1.246 -15.538 33.110 1.00 14.44 224 LEU B C 1
ATOM 5101 O O . LEU B 1 224 ? -1.058 -15.928 34.265 1.00 16.21 224 LEU B O 1
ATOM 5106 N N . GLY B 1 225 ? -1.950 -16.234 32.221 1.00 13.61 225 GLY B N 1
ATOM 5107 C CA . GLY B 1 225 ? -2.505 -17.540 32.536 1.00 15.45 225 GLY B CA 1
ATOM 5108 C C . GLY B 1 225 ? -3.808 -17.489 33.318 1.00 17.30 225 GLY B C 1
ATOM 5109 O O . GLY B 1 225 ? -4.083 -18.369 34.129 1.00 18.69 225 GLY B O 1
ATOM 5110 N N . VAL B 1 226 ? -4.609 -16.455 33.070 1.00 14.59 226 VAL B N 1
ATOM 5111 C CA . VAL B 1 226 ? -5.872 -16.260 33.768 1.00 13.55 226 VAL B CA 1
ATOM 5112 C C . VAL B 1 226 ? -7.030 -16.232 32.763 1.00 11.27 226 VAL B C 1
ATOM 5113 O O . VAL B 1 226 ? -6.974 -15.499 31.773 1.00 13.72 226 VAL B O 1
ATOM 5117 N N . PRO B 1 227 ? -8.087 -17.031 33.012 1.00 12.86 227 PRO B N 1
ATOM 5118 C CA . PRO B 1 227 ? -9.207 -17.134 32.063 1.00 16.02 227 PRO B CA 1
ATOM 5119 C C . PRO B 1 227 ? -10.237 -16.004 32.210 1.00 12.50 227 PRO B C 1
ATOM 5120 O O . PRO B 1 227 ? -11.449 -16.240 32.253 1.00 14.51 227 PRO B O 1
ATOM 5124 N N . THR B 1 228 ? -9.734 -14.773 32.248 1.00 11.54 228 THR B N 1
ATOM 5125 C CA . THR B 1 228 ? -10.551 -13.575 32.399 1.00 14.08 228 THR B CA 1
ATOM 5126 C C . THR B 1 228 ? -11.647 -13.497 31.343 1.00 15.07 228 THR B C 1
ATOM 5127 O O . THR B 1 228 ? -11.416 -13.815 30.177 1.00 13.40 228 THR B O 1
ATOM 5131 N N . LEU B 1 229 ? -12.845 -13.088 31.752 1.00 10.64 229 LEU B N 1
ATOM 5132 C CA . LEU B 1 229 ? -13.925 -12.871 30.797 1.00 12.64 229 LEU B CA 1
ATOM 5133 C C . LEU B 1 229 ? -13.615 -11.633 29.955 1.00 9.95 229 LEU B C 1
ATOM 5134 O O . LEU B 1 229 ? -13.193 -10.587 30.470 1.00 12.35 229 LEU B O 1
ATOM 5139 N N . LEU B 1 230 ? -13.815 -11.764 28.654 1.00 10.30 230 LEU B N 1
ATOM 5140 C CA . LEU B 1 230 ? -13.580 -10.664 27.735 1.00 12.68 230 LEU B CA 1
ATOM 5141 C C . LEU B 1 230 ? -14.898 -10.296 27.078 1.00 9.30 230 LEU B C 1
ATOM 5142 O O . LEU B 1 230 ? -15.556 -11.142 26.470 1.00 11.51 230 LEU B O 1
ATOM 5147 N N . ILE B 1 231 ? -15.286 -9.035 27.228 1.00 8.69 231 ILE B N 1
ATOM 5148 C CA . ILE B 1 231 ? -16.546 -8.534 26.701 1.00 9.47 231 ILE B CA 1
ATOM 5149 C C . ILE B 1 231 ? -16.274 -7.522 25.590 1.00 8.83 231 ILE B C 1
ATOM 5150 O O . ILE B 1 231 ? -15.518 -6.561 25.787 1.00 10.06 231 ILE B O 1
ATOM 5155 N N . ALA B 1 232 ? -16.877 -7.753 24.423 1.00 10.16 232 ALA B N 1
ATOM 5156 C CA . ALA B 1 232 ? -16.761 -6.847 23.290 1.00 9.20 232 ALA B CA 1
ATOM 5157 C C . ALA B 1 232 ? -17.981 -5.946 23.177 1.00 9.29 232 ALA B C 1
ATOM 5158 O O . ALA B 1 232 ? -19.093 -6.409 22.906 1.00 11.21 232 ALA B O 1
ATOM 5160 N N . ARG B 1 233 ? -17.760 -4.653 23.374 1.00 9.66 233 ARG B N 1
ATOM 5161 C CA . ARG B 1 233 ? -18.810 -3.656 23.232 1.00 9.82 233 ARG B CA 1
ATOM 5162 C C . ARG B 1 233 ? -18.748 -3.012 21.855 1.00 9.33 233 ARG B C 1
ATOM 5163 O O . ARG B 1 233 ? -17.669 -2.666 21.371 1.00 9.87 233 ARG B O 1
ATOM 5171 N N . THR B 1 234 ? -19.903 -2.850 21.219 1.00 8.22 234 THR B N 1
ATOM 5172 C CA . THR B 1 234 ? -19.975 -2.012 20.031 1.00 9.10 234 THR B CA 1
ATOM 5173 C C . THR B 1 234 ? -20.816 -0.772 20.282 1.00 8.53 234 THR B C 1
ATOM 5174 O O . THR B 1 234 ? -21.873 -0.833 20.927 1.00 10.03 234 THR B O 1
ATOM 5178 N N . ASP B 1 235 ? -20.336 0.346 19.752 1.00 9.70 235 ASP B N 1
ATOM 5179 C CA . ASP B 1 235 ? -21.045 1.612 19.807 1.00 10.31 235 ASP B CA 1
ATOM 5180 C C . ASP B 1 235 ? -21.729 1.930 18.477 1.00 9.00 235 ASP B C 1
ATOM 5181 O O . ASP B 1 235 ? -22.161 3.062 18.245 1.00 12.02 235 ASP B O 1
ATOM 5186 N N . ALA B 1 236 ? -21.848 0.921 17.618 1.00 10.11 236 ALA B N 1
ATOM 5187 C CA . ALA B 1 236 ? -22.354 1.120 16.263 1.00 9.82 236 ALA B CA 1
ATOM 5188 C C . ALA B 1 236 ? -23.851 1.415 16.162 1.00 9.91 236 ALA B C 1
ATOM 5189 O O . ALA B 1 236 ? -24.330 1.798 15.096 1.00 12.31 236 ALA B O 1
ATOM 5191 N N . ASP B 1 237 ? -24.604 1.219 17.240 1.00 11.21 237 ASP B N 1
ATOM 5192 C CA . ASP B 1 237 ? -26.019 1.574 17.188 1.00 13.29 237 ASP B CA 1
ATOM 5193 C C . ASP B 1 237 ? -26.209 3.078 16.969 1.00 13.49 237 ASP B C 1
ATOM 5194 O O . ASP B 1 237 ? -27.111 3.494 16.237 1.00 18.35 237 ASP B O 1
ATOM 5199 N N . ALA B 1 238 ? -25.366 3.890 17.604 1.00 12.60 238 ALA B N 1
ATOM 5200 C CA . ALA B 1 238 ? -25.517 5.345 17.529 1.00 17.00 238 ALA B CA 1
ATOM 5201 C C . ALA B 1 238 ? -24.435 6.038 16.698 1.00 14.66 238 ALA B C 1
ATOM 5202 O O . ALA B 1 238 ? -24.668 7.116 16.148 1.00 21.24 238 ALA B O 1
ATOM 5204 N N . ALA B 1 239 ? -23.256 5.430 16.616 1.00 13.30 239 ALA B N 1
ATOM 5205 C CA . ALA B 1 239 ? -22.130 6.042 15.912 1.00 12.28 239 ALA B CA 1
ATOM 5206 C C . ALA B 1 239 ? -22.340 6.048 14.401 1.00 12.59 239 ALA B C 1
ATOM 5207 O O . ALA B 1 239 ? -22.466 4.992 13.776 1.00 19.02 239 ALA B O 1
ATOM 5209 N N . ASP B 1 240 ? -22.359 7.237 13.812 1.00 13.35 240 ASP B N 1
ATOM 5210 C CA . ASP B 1 240 ? -22.526 7.361 12.368 1.00 15.11 240 ASP B CA 1
ATOM 5211 C C . ASP B 1 240 ? -21.285 7.943 11.695 1.00 13.66 240 ASP B C 1
ATOM 5212 O O . ASP B 1 240 ? -21.365 8.489 10.594 1.00 15.60 240 ASP B O 1
ATOM 5217 N N . LEU B 1 241 ? -20.142 7.814 12.366 1.00 12.29 241 LEU B N 1
ATOM 5218 C CA . LEU B 1 241 ? -18.861 8.230 11.817 1.00 14.82 241 LEU B CA 1
ATOM 5219 C C . LEU B 1 241 ? -17.846 7.112 12.004 1.00 14.01 241 LEU B C 1
ATOM 5220 O O . LEU B 1 241 ? -17.922 6.350 12.967 1.00 12.36 241 LEU B O 1
ATOM 5225 N N . LEU B 1 242 ? -16.892 7.036 11.082 1.00 13.88 242 LEU B N 1
ATOM 5226 C CA . LEU B 1 242 ? -15.897 5.972 11.044 1.00 12.19 242 LEU B CA 1
ATOM 5227 C C . LEU B 1 242 ? -14.555 6.603 10.682 1.00 14.83 242 LEU B C 1
ATOM 5228 O O . LEU B 1 242 ? -14.483 7.413 9.758 1.00 15.67 242 LEU B O 1
ATOM 5233 N N . THR B 1 243 ? -13.496 6.255 11.411 1.00 12.02 243 THR B N 1
ATOM 5234 C CA . THR B 1 243 ? -12.195 6.904 11.203 1.00 13.72 243 THR B CA 1
ATOM 5235 C C . THR B 1 243 ? -11.582 6.610 9.836 1.00 19.43 243 THR B C 1
ATOM 5236 O O . THR B 1 243 ? -10.910 7.463 9.251 1.00 20.73 243 THR B O 1
ATOM 5240 N N . SER B 1 244 ? -11.791 5.393 9.347 1.00 13.31 244 SER B N 1
ATOM 5241 C CA . SER B 1 244 ? -11.130 4.927 8.137 1.00 15.82 244 SER B CA 1
ATOM 5242 C C . SER B 1 244 ? -11.962 3.866 7.429 1.00 13.93 244 SER B C 1
ATOM 5243 O O . SER B 1 244 ? -12.688 3.105 8.072 1.00 15.10 244 SER B O 1
ATOM 5246 N N . ASP B 1 245 ? -11.845 3.820 6.102 1.00 15.29 245 ASP B N 1
ATOM 5247 C CA . ASP B 1 245 ? -12.570 2.847 5.293 1.00 14.84 245 ASP B CA 1
ATOM 5248 C C . ASP B 1 245 ? -11.685 1.657 4.925 1.00 15.84 245 ASP B C 1
ATOM 5249 O O . ASP B 1 245 ? -11.979 0.921 3.988 1.00 18.46 245 ASP B O 1
ATOM 5254 N N . CYS B 1 246 ? -10.606 1.460 5.674 1.00 15.53 246 CYS B N 1
ATOM 5255 C CA . CYS B 1 246 ? -9.612 0.452 5.312 1.00 15.97 246 CYS B CA 1
ATOM 5256 C C . CYS B 1 246 ? -10.086 -1.000 5.430 1.00 16.15 246 CYS B C 1
ATOM 5257 O O . CYS B 1 246 ? -9.510 -1.888 4.804 1.00 22.11 246 CYS B O 1
ATOM 5260 N N . ASP B 1 247 ? -11.130 -1.248 6.217 1.00 15.48 247 ASP B N 1
ATOM 5261 C CA . ASP B 1 247 ? -11.659 -2.607 6.349 1.00 14.80 247 ASP B CA 1
ATOM 5262 C C . ASP B 1 247 ? -12.847 -2.836 5.417 1.00 12.94 247 ASP B C 1
ATOM 5263 O O . ASP B 1 247 ? -13.902 -2.244 5.601 1.00 14.12 247 ASP B O 1
ATOM 5268 N N . PRO B 1 248 ? -12.677 -3.704 4.408 1.00 13.66 248 PRO B N 1
ATOM 5269 C CA . PRO B 1 248 ? -13.760 -3.983 3.452 1.00 16.21 248 PRO B CA 1
ATOM 5270 C C . PRO B 1 248 ? -15.027 -4.496 4.143 1.00 16.86 248 PRO B C 1
ATOM 5271 O O . PRO B 1 248 ? -16.118 -4.391 3.582 1.00 18.30 248 PRO B O 1
ATOM 5275 N N . TYR B 1 249 ? -14.882 -5.044 5.347 1.00 13.21 249 TYR B N 1
ATOM 5276 C CA . TYR B 1 249 ? -16.022 -5.547 6.105 1.00 14.53 249 TYR B CA 1
ATOM 5277 C C . TYR B 1 249 ? -17.032 -4.439 6.417 1.00 15.42 249 TYR B C 1
ATOM 5278 O O . TYR B 1 249 ? -18.236 -4.691 6.505 1.00 14.95 249 TYR B O 1
ATOM 5287 N N . ASP B 1 250 ? -16.536 -3.211 6.555 1.00 12.59 250 ASP B N 1
ATOM 5288 C CA . ASP B 1 250 ? -17.362 -2.071 6.943 1.00 15.15 250 ASP B CA 1
ATOM 5289 C C . ASP B 1 250 ? -18.005 -1.375 5.749 1.00 15.33 250 ASP B C 1
ATOM 5290 O O . ASP B 1 250 ? -18.828 -0.467 5.916 1.00 14.23 250 ASP B O 1
ATOM 5295 N N . ARG B 1 251 ? -17.628 -1.809 4.551 1.00 15.29 251 ARG B N 1
ATOM 5296 C CA . ARG B 1 251 ? -18.026 -1.155 3.306 1.00 17.18 251 ARG B CA 1
ATOM 5297 C C . ARG B 1 251 ? -19.514 -0.825 3.194 1.00 13.88 251 ARG B C 1
ATOM 5298 O O . ARG B 1 251 ? -19.880 0.304 2.841 1.00 15.94 251 ARG B O 1
ATOM 5306 N N . GLU B 1 252 ? -20.368 -1.802 3.489 1.00 17.54 252 GLU B N 1
ATOM 5307 C CA . GLU B 1 252 ? -21.805 -1.649 3.256 1.00 16.99 252 GLU B CA 1
ATOM 5308 C C . GLU B 1 252 ? -22.444 -0.509 4.043 1.00 16.34 252 GLU B C 1
ATOM 5309 O O . GLU B 1 252 ? -23.511 -0.020 3.668 1.00 20.18 252 GLU B O 1
ATOM 5315 N N . PHE B 1 253 ? -21.794 -0.078 5.123 1.00 15.52 253 PHE B N 1
ATOM 5316 C CA . PHE B 1 253 ? -22.380 0.937 5.989 1.00 15.40 253 PHE B CA 1
ATOM 5317 C C . PHE B 1 253 ? -21.896 2.342 5.652 1.00 15.04 253 PHE B C 1
ATOM 5318 O O . PHE B 1 253 ? -22.477 3.334 6.093 1.00 15.94 253 PHE B O 1
ATOM 5326 N N . ILE B 1 254 ? -20.839 2.418 4.854 1.00 14.85 254 ILE B N 1
ATOM 5327 C CA . ILE B 1 254 ? -20.251 3.690 4.469 1.00 15.01 254 ILE B CA 1
ATOM 5328 C C . ILE B 1 254 ? -21.099 4.365 3.391 1.00 24.09 254 ILE B C 1
ATOM 5329 O O . ILE B 1 254 ? -21.510 3.725 2.427 1.00 30.21 254 ILE B O 1
ATOM 5334 N N . THR B 1 255 ? -21.373 5.655 3.563 1.00 19.41 255 THR B N 1
ATOM 5335 C CA . THR B 1 255 ? -22.240 6.371 2.625 1.00 29.57 255 THR B CA 1
ATOM 5336 C C . THR B 1 255 ? -21.473 7.039 1.487 1.00 37.20 255 THR B C 1
ATOM 5337 O O . THR B 1 255 ? -22.054 7.384 0.457 1.00 45.29 255 THR B O 1
ATOM 5341 N N . GLY B 1 256 ? -20.172 7.231 1.676 1.00 36.89 256 GLY B N 1
ATOM 5342 C CA . GLY B 1 256 ? -19.359 7.913 0.683 1.00 37.73 256 GLY B CA 1
ATOM 5343 C C . GLY B 1 256 ? -18.993 9.323 1.107 1.00 43.30 256 GLY B C 1
ATOM 5344 O O . GLY B 1 256 ? -17.909 9.816 0.792 1.00 47.97 256 GLY B O 1
ATOM 5345 N N . ASP B 1 257 ? -19.904 9.972 1.825 1.00 43.77 257 ASP B N 1
ATOM 5346 C CA . ASP B 1 257 ? -19.669 11.318 2.334 1.00 45.00 257 ASP B CA 1
ATOM 5347 C C . ASP B 1 257 ? -18.574 11.327 3.396 1.00 33.76 257 ASP B C 1
ATOM 5348 O O . ASP B 1 257 ? -18.500 10.424 4.236 1.00 38.52 257 ASP B O 1
ATOM 5353 N N . ARG B 1 258 ? -17.728 12.354 3.359 1.00 35.91 258 ARG B N 1
ATOM 5354 C CA . ARG B 1 258 ? -16.652 12.493 4.333 1.00 35.57 258 ARG B CA 1
ATOM 5355 C C . ARG B 1 258 ? -16.689 13.857 5.017 1.00 41.79 258 ARG B C 1
ATOM 5356 O O . ARG B 1 258 ? -17.031 14.862 4.397 1.00 44.99 258 ARG B O 1
ATOM 5364 N N . THR B 1 259 ? -16.341 13.885 6.299 1.00 35.41 259 THR B N 1
ATOM 5365 C CA . THR B 1 259 ? -16.393 15.123 7.067 1.00 41.93 259 THR B CA 1
ATOM 5366 C C . THR B 1 259 ? -15.136 15.953 6.855 1.00 45.39 259 THR B C 1
ATOM 5367 O O . THR B 1 259 ? -14.173 15.499 6.227 1.00 38.65 259 THR B O 1
ATOM 5371 N N . ALA B 1 260 ? -15.156 17.173 7.382 1.00 45.92 260 ALA B N 1
ATOM 5372 C CA . ALA B 1 260 ? -14.004 18.060 7.313 1.00 49.88 260 ALA B CA 1
ATOM 5373 C C . ALA B 1 260 ? -12.772 17.389 7.903 1.00 43.88 260 ALA B C 1
ATOM 5374 O O . ALA B 1 260 ? -11.664 17.561 7.399 1.00 44.93 260 ALA B O 1
ATOM 5376 N N . GLU B 1 261 ? -12.974 16.616 8.965 1.00 43.60 261 GLU B N 1
ATOM 5377 C CA . GLU B 1 261 ? -11.878 15.925 9.639 1.00 43.30 261 GLU B CA 1
ATOM 5378 C C . GLU B 1 261 ? -11.313 14.782 8.799 1.00 38.48 261 GLU B C 1
ATOM 5379 O O . GLU B 1 261 ? -10.182 14.349 9.012 1.00 38.74 261 GLU B O 1
ATOM 5385 N N . GLY B 1 262 ? -12.107 14.292 7.851 1.00 39.26 262 GLY B N 1
ATOM 5386 C CA . GLY B 1 262 ? -11.703 13.165 7.027 1.00 36.71 262 GLY B CA 1
ATOM 5387 C C . GLY B 1 262 ? -12.408 11.868 7.396 1.00 32.51 262 GLY B C 1
ATOM 5388 O O . GLY B 1 262 ? -12.140 10.815 6.816 1.00 26.05 262 GLY B O 1
ATOM 5389 N N . PHE B 1 263 ? -13.316 11.934 8.362 1.00 24.32 263 PHE B N 1
ATOM 5390 C CA . PHE B 1 263 ? -14.059 10.743 8.766 1.00 26.40 263 PHE B CA 1
ATOM 5391 C C . PHE B 1 263 ? -15.015 10.291 7.673 1.00 21.37 263 PHE B C 1
ATOM 5392 O O . PHE B 1 263 ? -15.390 11.074 6.799 1.00 25.03 263 PHE B O 1
ATOM 5400 N N . PHE B 1 264 ? -15.407 9.023 7.732 1.00 17.08 264 PHE B N 1
ATOM 5401 C CA . PHE B 1 264 ? -16.413 8.495 6.822 1.00 17.12 264 PHE B CA 1
ATOM 5402 C C . PHE B 1 264 ? -17.768 8.439 7.520 1.00 14.59 264 PHE B C 1
ATOM 5403 O O . PHE B 1 264 ? -17.881 7.916 8.625 1.00 16.57 264 PHE B O 1
ATOM 5411 N N . ARG B 1 265 ? -18.788 9.003 6.885 1.00 18.52 265 ARG B N 1
ATOM 5412 C CA . ARG B 1 265 ? -20.146 8.885 7.397 1.00 20.78 265 ARG B CA 1
ATOM 5413 C C . ARG B 1 265 ? -20.653 7.466 7.179 1.00 17.97 265 ARG B C 1
ATOM 5414 O O . ARG B 1 265 ? -20.387 6.853 6.139 1.00 16.88 265 ARG B O 1
ATOM 5422 N N . THR B 1 266 ? -21.377 6.942 8.162 1.00 16.47 266 THR B N 1
ATOM 5423 C CA . THR B 1 266 ? -21.943 5.603 8.052 1.00 17.88 266 THR B CA 1
ATOM 5424 C C . THR B 1 266 ? -23.426 5.597 8.413 1.00 15.30 266 THR B C 1
ATOM 5425 O O . THR B 1 266 ? -23.940 6.553 9.006 1.00 17.39 266 THR B O 1
ATOM 5429 N N . ARG B 1 267 ? -24.104 4.514 8.055 1.00 14.59 267 ARG B N 1
ATOM 5430 C CA . ARG B 1 267 ? -25.505 4.335 8.413 1.00 15.30 267 ARG B CA 1
ATOM 5431 C C . ARG B 1 267 ? -25.588 3.663 9.774 1.00 14.96 267 ARG B C 1
ATOM 5432 O O . ARG B 1 267 ? -25.484 2.437 9.881 1.00 17.75 267 ARG B O 1
ATOM 5440 N N . ALA B 1 268 ? -25.755 4.472 10.815 1.00 16.25 268 ALA B N 1
ATOM 5441 C CA . ALA B 1 268 ? -25.812 3.958 12.178 1.00 15.04 268 ALA B CA 1
ATOM 5442 C C . ALA B 1 268 ? -27.130 3.242 12.429 1.00 17.59 268 ALA B C 1
ATOM 5443 O O . ALA B 1 268 ? -28.122 3.488 11.749 1.00 21.31 268 ALA B O 1
ATOM 5445 N N . GLY B 1 269 ? -27.132 2.349 13.410 1.00 15.35 269 GLY B N 1
ATOM 5446 C CA . GLY B 1 269 ? -28.346 1.666 13.795 1.00 15.44 269 GLY B CA 1
ATOM 5447 C C . GLY B 1 269 ? -28.136 0.191 14.042 1.00 13.60 269 GLY B C 1
ATOM 5448 O O . GLY B 1 269 ? -26.999 -0.300 14.090 1.00 13.26 269 GLY B O 1
ATOM 5449 N N . ILE B 1 270 ? -29.243 -0.523 14.199 1.00 16.55 270 ILE B N 1
ATOM 5450 C CA . ILE B 1 270 ? -29.186 -1.913 14.621 1.00 16.12 270 ILE B CA 1
ATOM 5451 C C . ILE B 1 270 ? -28.393 -2.793 13.649 1.00 15.39 270 ILE B C 1
ATOM 5452 O O . ILE B 1 270 ? -27.697 -3.719 14.072 1.00 15.43 270 ILE B O 1
ATOM 5457 N N . GLU B 1 271 ? -28.479 -2.507 12.352 1.00 14.69 271 GLU B N 1
ATOM 5458 C CA . GLU B 1 271 ? -27.751 -3.322 11.381 1.00 12.31 271 GLU B CA 1
ATOM 5459 C C . GLU B 1 271 ? -26.229 -3.157 11.496 1.00 11.48 271 GLU B C 1
ATOM 5460 O O . GLU B 1 271 ? -25.494 -4.145 11.445 1.00 12.94 271 GLU B O 1
ATOM 5466 N N . GLN B 1 272 ? -25.756 -1.927 11.674 1.00 11.86 272 GLN B N 1
ATOM 5467 C CA . GLN B 1 272 ? -24.326 -1.711 11.896 1.00 11.38 272 GLN B CA 1
ATOM 5468 C C . GLN B 1 272 ? -23.878 -2.381 13.203 1.00 11.48 272 GLN B C 1
ATOM 5469 O O . GLN B 1 272 ? -22.803 -2.996 13.266 1.00 10.92 272 GLN B O 1
ATOM 5475 N N . ALA B 1 273 ? -24.703 -2.273 14.243 1.00 10.90 273 ALA B N 1
ATOM 5476 C CA . ALA B 1 273 ? -24.396 -2.929 15.519 1.00 11.74 273 ALA B CA 1
ATOM 5477 C C . ALA B 1 273 ? -24.292 -4.449 15.359 1.00 9.12 273 ALA B C 1
ATOM 5478 O O . ALA B 1 273 ? -23.384 -5.088 15.901 1.00 11.56 273 ALA B O 1
ATOM 5480 N N . ILE B 1 274 ? -25.225 -5.026 14.609 1.00 10.54 274 ILE B N 1
ATOM 5481 C CA . ILE B 1 274 ? -25.211 -6.458 14.354 1.00 11.82 274 ILE B CA 1
ATOM 5482 C C . ILE B 1 274 ? -23.928 -6.860 13.629 1.00 10.34 274 ILE B C 1
ATOM 5483 O O . ILE B 1 274 ? -23.301 -7.858 13.975 1.00 11.43 274 ILE B O 1
ATOM 5488 N N A SER B 1 275 ? -23.556 -6.083 12.618 0.50 10.67 275 SER B N 1
ATOM 5489 N N B SER B 1 275 ? -23.528 -6.084 12.627 0.50 10.37 275 SER B N 1
ATOM 5490 C CA A SER B 1 275 ? -22.321 -6.325 11.881 0.50 10.08 275 SER B CA 1
ATOM 5491 C CA B SER B 1 275 ? -22.306 -6.400 11.889 0.50 10.59 275 SER B CA 1
ATOM 5492 C C A SER B 1 275 ? -21.130 -6.428 12.833 0.50 9.90 275 SER B C 1
ATOM 5493 C C B SER B 1 275 ? -21.094 -6.426 12.825 0.50 9.57 275 SER B C 1
ATOM 5494 O O A SER B 1 275 ? -20.342 -7.373 12.756 0.50 14.53 275 SER B O 1
ATOM 5495 O O B SER B 1 275 ? -20.253 -7.324 12.736 0.50 9.22 275 SER B O 1
ATOM 5500 N N . ARG B 1 276 ? -21.007 -5.453 13.728 1.00 9.17 276 ARG B N 1
ATOM 5501 C CA . ARG B 1 276 ? -19.890 -5.416 14.671 1.00 9.18 276 ARG B CA 1
ATOM 5502 C C . ARG B 1 276 ? -19.973 -6.587 15.655 1.00 11.13 276 ARG B C 1
ATOM 5503 O O . ARG B 1 276 ? -18.973 -7.248 15.933 1.00 11.64 276 ARG B O 1
ATOM 5511 N N . GLY B 1 277 ? -21.168 -6.836 16.182 1.00 9.63 277 GLY B N 1
ATOM 5512 C CA . GLY B 1 277 ? -21.372 -7.933 17.113 1.00 11.46 277 GLY B CA 1
ATOM 5513 C C . GLY B 1 277 ? -20.983 -9.278 16.529 1.00 10.21 277 GLY B C 1
ATOM 5514 O O . GLY B 1 277 ? -20.334 -10.093 17.193 1.00 10.47 277 GLY B O 1
ATOM 5515 N N . LEU B 1 278 ? -21.385 -9.524 15.287 1.00 8.97 278 LEU B N 1
ATOM 5516 C CA . LEU B 1 278 ? -21.032 -10.776 14.626 1.00 10.38 278 LEU B CA 1
ATOM 5517 C C . LEU B 1 278 ? -19.521 -10.881 14.443 1.00 10.12 278 LEU B C 1
ATOM 5518 O O . LEU B 1 278 ? -18.947 -11.957 14.599 1.00 12.39 278 LEU B O 1
ATOM 5523 N N . ALA B 1 279 ? -18.886 -9.763 14.106 1.00 10.46 279 ALA B N 1
ATOM 5524 C CA . ALA B 1 279 ? -17.441 -9.739 13.884 1.00 11.77 279 ALA B CA 1
ATOM 5525 C C . ALA B 1 279 ? -16.651 -9.993 15.166 1.00 11.74 279 ALA B C 1
ATOM 5526 O O . ALA B 1 279 ? -15.617 -10.665 15.142 1.00 12.66 279 ALA B O 1
ATOM 5528 N N . TYR B 1 280 ? -17.139 -9.472 16.286 1.00 9.70 280 TYR B N 1
ATOM 5529 C CA . TYR B 1 280 ? -16.412 -9.601 17.554 1.00 9.48 280 TYR B CA 1
ATOM 5530 C C . TYR B 1 280 ? -16.678 -10.928 18.251 1.00 9.67 280 TYR B C 1
ATOM 5531 O O . TYR B 1 280 ? -15.879 -11.357 19.074 1.00 11.30 280 TYR B O 1
ATOM 5540 N N . ALA B 1 281 ? -17.796 -11.572 17.920 1.00 10.72 281 ALA B N 1
ATOM 5541 C CA . ALA B 1 281 ? -18.227 -12.770 18.640 1.00 10.56 281 ALA B CA 1
ATOM 5542 C C . ALA B 1 281 ? -17.148 -13.864 18.775 1.00 13.06 281 ALA B C 1
ATOM 5543 O O . ALA B 1 281 ? -16.975 -14.432 19.853 1.00 16.22 281 ALA B O 1
ATOM 5545 N N . PRO B 1 282 ? -16.417 -14.168 17.687 1.00 11.55 282 PRO B N 1
ATOM 5546 C CA . PRO B 1 282 ? -15.391 -15.217 17.795 1.00 14.93 282 PRO B CA 1
ATOM 5547 C C . PRO B 1 282 ? -14.226 -14.855 18.718 1.00 18.25 282 PRO B C 1
ATOM 5548 O O . PRO B 1 282 ? -13.447 -15.729 19.099 1.00 22.64 282 PRO B O 1
ATOM 5552 N N A TYR B 1 283 ? -14.095 -13.593 19.093 0.50 14.43 283 TYR B N 1
ATOM 5553 N N B TYR B 1 283 ? -14.134 -13.570 19.066 0.50 18.42 283 TYR B N 1
ATOM 5554 C CA A TYR B 1 283 ? -12.942 -13.206 19.892 0.50 14.99 283 TYR B CA 1
ATOM 5555 C CA B TYR B 1 283 ? -12.994 -13.016 19.795 0.50 18.25 283 TYR B CA 1
ATOM 5556 C C A TYR B 1 283 ? -13.275 -13.031 21.368 0.50 15.76 283 TYR B C 1
ATOM 5557 C C B TYR B 1 283 ? -13.350 -12.465 21.177 0.50 17.81 283 TYR B C 1
ATOM 5558 O O A TYR B 1 283 ? -12.405 -13.158 22.221 0.50 21.31 283 TYR B O 1
ATOM 5559 O O B TYR B 1 283 ? -12.557 -11.741 21.784 0.50 14.37 283 TYR B O 1
ATOM 5576 N N . ALA B 1 284 ? -14.545 -12.785 21.663 1.00 13.02 284 ALA B N 1
ATOM 5577 C CA . ALA B 1 284 ? -14.955 -12.378 23.004 1.00 13.11 284 ALA B CA 1
ATOM 5578 C C . ALA B 1 284 ? -15.907 -13.384 23.636 1.00 13.02 284 ALA B C 1
ATOM 5579 O O . ALA B 1 284 ? -16.589 -14.136 22.940 1.00 15.65 284 ALA B O 1
ATOM 5581 N N . ASP B 1 285 ? -15.941 -13.399 24.966 1.00 10.39 285 ASP B N 1
ATOM 5582 C CA . ASP B 1 285 ? -16.828 -14.295 25.698 1.00 11.32 285 ASP B CA 1
ATOM 5583 C C . ASP B 1 285 ? -18.264 -13.779 25.748 1.00 12.82 285 ASP B C 1
ATOM 5584 O O . ASP B 1 285 ? -19.208 -14.569 25.803 1.00 15.18 285 ASP B O 1
ATOM 5589 N N . LEU B 1 286 ? -18.423 -12.458 25.756 1.00 10.92 286 LEU B N 1
ATOM 5590 C CA . LEU B 1 286 ? -19.739 -11.842 25.643 1.00 9.94 286 LEU B CA 1
ATOM 5591 C C . LEU B 1 286 ? -19.686 -10.697 24.654 1.00 10.00 286 LEU B C 1
ATOM 5592 O O . LEU B 1 286 ? -18.653 -10.048 24.499 1.00 10.62 286 LEU B O 1
ATOM 5597 N N A VAL B 1 287 ? -20.795 -10.444 23.970 0.50 10.38 287 VAL B N 1
ATOM 5598 N N B VAL B 1 287 ? -20.812 -10.433 24.000 0.50 10.91 287 VAL B N 1
ATOM 5599 C CA A VAL B 1 287 ? -20.882 -9.255 23.137 0.50 11.10 287 VAL B CA 1
ATOM 5600 C CA B VAL B 1 287 ? -20.921 -9.286 23.110 0.50 12.33 287 VAL B CA 1
ATOM 5601 C C A VAL B 1 287 ? -21.958 -8.340 23.693 0.50 10.38 287 VAL B C 1
ATOM 5602 C C B VAL B 1 287 ? -22.018 -8.349 23.608 0.50 12.45 287 VAL B C 1
ATOM 5603 O O A VAL B 1 287 ? -22.920 -8.792 24.318 0.50 13.28 287 VAL B O 1
ATOM 5604 O O B VAL B 1 287 ? -23.052 -8.799 24.119 0.50 8.79 287 VAL B O 1
ATOM 5611 N N . TRP B 1 288 ? -21.785 -7.049 23.464 1.00 9.75 288 TRP B N 1
ATOM 5612 C CA . TRP B 1 288 ? -22.652 -6.039 24.051 1.00 10.00 288 TRP B CA 1
ATOM 5613 C C . TRP B 1 288 ? -22.906 -4.923 23.043 1.00 7.84 288 TRP B C 1
ATOM 5614 O O . TRP B 1 288 ? -21.969 -4.335 22.506 1.00 11.14 288 TRP B O 1
ATOM 5625 N N . CYS B 1 289 ? -24.180 -4.659 22.767 1.00 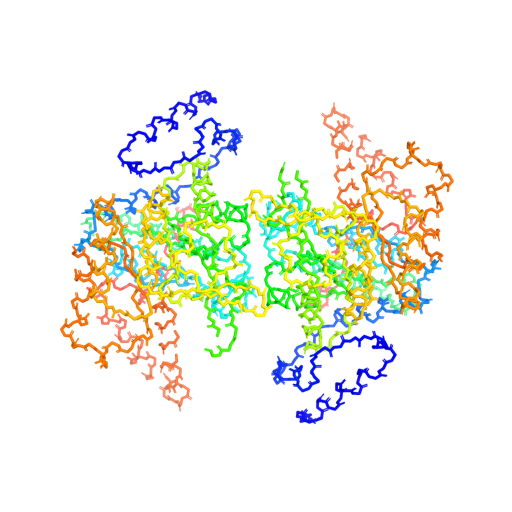8.77 289 CYS B N 1
ATOM 5626 C CA . CYS B 1 289 ? -24.566 -3.528 21.938 1.00 11.82 289 CYS B CA 1
ATOM 5627 C C . CYS B 1 289 ? -24.952 -2.365 22.838 1.00 11.35 289 CYS B C 1
ATOM 5628 O O . CYS B 1 289 ? -26.008 -2.389 23.477 1.00 12.45 289 CYS B O 1
ATOM 5631 N N . GLU B 1 290 ? -24.096 -1.350 22.902 1.00 9.23 290 GLU B N 1
ATOM 5632 C CA . GLU B 1 290 ? -24.370 -0.222 23.775 1.00 10.62 290 GLU B CA 1
ATOM 5633 C C . GLU B 1 290 ? -25.682 0.420 23.352 1.00 10.36 290 GLU B C 1
ATOM 5634 O O . GLU B 1 290 ? -25.898 0.700 22.174 1.00 12.43 290 GLU B O 1
ATOM 5640 N N A THR B 1 291 ? -26.570 0.643 24.315 0.50 12.10 291 THR B N 1
ATOM 5641 N N B THR B 1 291 ? -26.540 0.668 24.336 0.50 11.31 291 THR B N 1
ATOM 5642 C CA A THR B 1 291 ? -27.882 1.201 24.010 0.50 18.74 291 THR B CA 1
ATOM 5643 C CA B THR B 1 291 ? -27.880 1.178 24.094 0.50 19.14 291 THR B CA 1
ATOM 5644 C C A THR B 1 291 ? -28.218 2.368 24.925 0.50 19.01 291 THR B C 1
ATOM 5645 C C B THR B 1 291 ? -28.134 2.417 24.939 0.50 18.55 291 THR B C 1
ATOM 5646 O O A THR B 1 291 ? -28.055 2.283 26.140 0.50 20.06 291 THR B O 1
ATOM 5647 O O B THR B 1 291 ? -27.820 2.435 26.129 0.50 26.69 291 THR B O 1
ATOM 5654 N N . SER B 1 292 ? -28.707 3.450 24.331 1.00 22.73 292 SER B N 1
ATOM 5655 C CA . SER B 1 292 ? -29.087 4.637 25.083 1.00 23.33 292 SER B CA 1
ATOM 5656 C C . SER B 1 292 ? -30.576 4.607 25.399 1.00 25.04 292 SER B C 1
ATOM 5657 O O . SER B 1 292 ? -31.041 5.252 26.339 1.00 27.07 292 SER B O 1
ATOM 5660 N N . THR B 1 293 ? -31.322 3.849 24.606 1.00 20.94 293 THR B N 1
ATOM 5661 C CA . THR B 1 293 ? -32.760 3.753 24.781 1.00 21.94 293 THR B CA 1
ATOM 5662 C C . THR B 1 293 ? -33.174 2.305 24.980 1.00 21.93 293 THR B C 1
ATOM 5663 O O . THR B 1 293 ? -33.147 1.517 24.032 1.00 26.31 293 THR B O 1
ATOM 5667 N N . PRO B 1 294 ? -33.556 1.945 26.215 1.00 22.01 294 PRO B N 1
ATOM 5668 C CA . PRO B 1 294 ? -34.049 0.591 26.485 1.00 24.89 294 PRO B CA 1
ATOM 5669 C C . PRO B 1 294 ? -35.178 0.246 25.520 1.00 22.76 294 PRO B C 1
ATOM 5670 O O . PRO B 1 294 ? -36.191 0.943 25.475 1.00 30.45 294 PRO B O 1
ATOM 5674 N N . ASP B 1 295 ? -34.993 -0.815 24.744 1.00 20.27 295 ASP B N 1
ATOM 5675 C CA . ASP B 1 295 ? -35.946 -1.175 23.707 1.00 19.40 295 ASP B CA 1
ATOM 5676 C C . ASP B 1 295 ? -35.872 -2.678 23.483 1.00 20.14 295 ASP B C 1
ATOM 5677 O O . ASP B 1 295 ? -34.928 -3.174 22.869 1.00 20.36 295 ASP B O 1
ATOM 5682 N N . LEU B 1 296 ? -36.865 -3.401 23.995 1.00 21.19 296 LEU B N 1
ATOM 5683 C CA . LEU B 1 296 ? -36.877 -4.856 23.896 1.00 19.43 296 LEU B CA 1
ATOM 5684 C C . LEU B 1 296 ? -36.896 -5.344 22.449 1.00 17.19 296 LEU B C 1
ATOM 5685 O O . LEU B 1 296 ? -36.298 -6.367 22.129 1.00 19.24 296 LEU B O 1
ATOM 5690 N N . ALA B 1 297 ? -37.587 -4.612 21.578 1.00 19.62 297 ALA B N 1
ATOM 5691 C CA . ALA B 1 297 ? -37.667 -4.994 20.173 1.00 21.34 297 ALA B CA 1
ATOM 5692 C C . ALA B 1 297 ? -36.293 -4.973 19.506 1.00 16.62 297 ALA B C 1
ATOM 5693 O O . ALA B 1 297 ? -35.942 -5.888 18.760 1.00 19.47 297 ALA B O 1
ATOM 5695 N N . LEU B 1 298 ? -35.513 -3.928 19.769 1.00 16.99 298 LEU B N 1
ATOM 5696 C CA . LEU B 1 298 ? -34.170 -3.843 19.206 1.00 17.55 298 LEU B CA 1
ATOM 5697 C C . LEU B 1 298 ? -33.240 -4.859 19.852 1.00 15.90 298 LEU B C 1
ATOM 5698 O O . LEU B 1 298 ? -32.391 -5.440 19.180 1.00 17.29 298 LEU B O 1
ATOM 5703 N N . ALA B 1 299 ? -33.398 -5.072 21.156 1.00 14.59 299 ALA B N 1
ATOM 5704 C CA . ALA B 1 299 ? -32.598 -6.072 21.854 1.00 14.95 299 ALA B CA 1
ATOM 5705 C C . ALA B 1 299 ? -32.843 -7.450 21.252 1.00 15.86 299 ALA B C 1
ATOM 5706 O O . ALA B 1 299 ? -31.919 -8.257 21.114 1.00 15.22 299 ALA B O 1
ATOM 5708 N N . LYS B 1 300 ? -34.097 -7.719 20.900 1.00 15.40 300 LYS B N 1
ATOM 5709 C CA . LYS B 1 300 ? -34.456 -8.992 20.290 1.00 16.02 300 LYS B CA 1
ATOM 5710 C C . LYS B 1 300 ? -33.816 -9.117 18.906 1.00 19.36 300 LYS B C 1
ATOM 5711 O O . LYS B 1 300 ? -33.310 -10.175 18.542 1.00 20.19 300 LYS B O 1
ATOM 5717 N N . ARG B 1 301 ? -33.823 -8.029 18.141 1.00 16.71 301 ARG B N 1
ATOM 5718 C CA . ARG B 1 301 ? -33.197 -8.041 16.820 1.00 17.63 301 ARG B CA 1
ATOM 5719 C C . ARG B 1 301 ? -31.704 -8.357 16.896 1.00 14.64 301 ARG B C 1
ATOM 5720 O O . ARG B 1 301 ? -31.192 -9.169 16.125 1.00 16.44 301 ARG B O 1
ATOM 5728 N N . PHE B 1 302 ? -31.009 -7.712 17.824 1.00 13.13 302 PHE B N 1
ATOM 5729 C CA . PHE B 1 302 ? -29.579 -7.925 17.976 1.00 12.50 302 PHE B CA 1
ATOM 5730 C C . PHE B 1 302 ? -29.302 -9.360 18.412 1.00 12.29 302 PHE B C 1
ATOM 5731 O O . PHE B 1 302 ? -28.450 -10.041 17.836 1.00 12.69 302 PHE B O 1
ATOM 5739 N N . ALA B 1 303 ? -30.033 -9.821 19.422 1.00 12.69 303 ALA B N 1
ATOM 5740 C CA . ALA B 1 303 ? -29.844 -11.175 19.940 1.00 12.84 303 ALA B CA 1
ATOM 5741 C C . ALA B 1 303 ? -30.152 -12.228 18.882 1.00 16.63 303 ALA B C 1
ATOM 5742 O O . ALA B 1 303 ? -29.387 -13.176 18.704 1.00 14.72 303 ALA B O 1
ATOM 5744 N N . ASP B 1 304 ? -31.269 -12.054 18.175 1.00 15.58 304 ASP B N 1
ATOM 5745 C CA . ASP B 1 304 ? -31.655 -12.977 17.115 1.00 18.87 304 ASP B CA 1
ATOM 5746 C C . ASP B 1 304 ? -30.557 -13.122 16.069 1.00 16.36 304 ASP B C 1
ATOM 5747 O O . ASP B 1 304 ? -30.230 -14.234 15.649 1.00 15.90 304 ASP B O 1
ATOM 5752 N N . ALA B 1 305 ? -30.003 -11.990 15.639 1.00 11.85 305 ALA B N 1
ATOM 5753 C CA . ALA B 1 305 ? -29.009 -11.988 14.575 1.00 12.25 305 ALA B CA 1
ATOM 5754 C C . ALA B 1 305 ? -27.722 -12.666 15.031 1.00 17.32 305 ALA B C 1
ATOM 5755 O O . ALA B 1 305 ? -27.137 -13.469 14.300 1.00 16.20 305 ALA B O 1
ATOM 5757 N N . VAL B 1 306 ? -27.287 -12.355 16.248 1.00 10.97 306 VAL B N 1
ATOM 5758 C CA . VAL B 1 306 ? -26.056 -12.949 16.761 1.00 11.46 306 VAL B CA 1
ATOM 5759 C C . VAL B 1 306 ? -26.246 -14.464 16.937 1.00 12.54 306 VAL B C 1
ATOM 5760 O O . VAL B 1 306 ? -25.411 -15.264 16.517 1.00 13.39 306 VAL B O 1
ATOM 5764 N N . HIS B 1 307 ? -27.369 -14.853 17.523 1.00 11.73 307 HIS B N 1
ATOM 5765 C CA . HIS B 1 307 ? -27.618 -16.264 17.818 1.00 13.48 307 HIS B CA 1
ATOM 5766 C C . HIS B 1 307 ? -27.864 -17.130 16.581 1.00 14.88 307 HIS B C 1
ATOM 5767 O O . HIS B 1 307 ? -27.698 -18.349 16.629 1.00 17.56 307 HIS B O 1
ATOM 5774 N N . ALA B 1 308 ? -28.251 -16.504 15.475 1.00 14.54 308 ALA B N 1
ATOM 5775 C CA . ALA B 1 308 ? -28.417 -17.234 14.226 1.00 14.33 308 ALA B CA 1
ATOM 5776 C C . ALA B 1 308 ? -27.078 -17.792 13.752 1.00 15.84 308 ALA B C 1
ATOM 5777 O O . ALA B 1 308 ? -27.023 -18.867 13.151 1.00 18.79 308 ALA B O 1
ATOM 5779 N N A GLN B 1 309 ? -26.001 -17.059 14.021 0.50 13.33 309 GLN B N 1
ATOM 5780 N N B GLN B 1 309 ? -26.000 -17.068 14.042 0.50 13.38 309 GLN B N 1
ATOM 5781 C CA A GLN B 1 309 ? -24.672 -17.492 13.606 0.50 15.48 309 GLN B CA 1
ATOM 5782 C CA B GLN B 1 309 ? -24.667 -17.474 13.605 0.50 14.90 309 GLN B CA 1
ATOM 5783 C C A GLN B 1 309 ? -23.890 -18.105 14.765 0.50 16.46 309 GLN B C 1
ATOM 5784 C C B GLN B 1 309 ? -23.818 -18.019 14.752 0.50 17.49 309 GLN B C 1
ATOM 5785 O O A GLN B 1 309 ? -23.072 -19.003 14.564 0.50 17.75 309 GLN B O 1
ATOM 5786 O O B GLN B 1 309 ? -22.880 -18.786 14.530 0.50 20.02 309 GLN B O 1
ATOM 5797 N N . PHE B 1 310 ? -24.156 -17.621 15.974 1.00 13.35 310 PHE B N 1
ATOM 5798 C CA . PHE B 1 310 ? -23.441 -18.070 17.165 1.00 13.10 310 PHE B CA 1
ATOM 5799 C C . PHE B 1 310 ? -24.425 -18.519 18.237 1.00 15.49 310 PHE B C 1
ATOM 5800 O O . PHE B 1 310 ? -24.654 -17.808 19.217 1.00 14.84 310 PHE B O 1
ATOM 5808 N N . PRO B 1 311 ? -25.025 -19.701 18.048 1.00 17.66 311 PRO B N 1
ATOM 5809 C CA . PRO B 1 311 ? -26.033 -20.178 18.997 1.00 21.78 311 PRO B CA 1
ATOM 5810 C C . PRO B 1 311 ? -25.521 -20.154 20.434 1.00 19.52 311 PRO B C 1
ATOM 5811 O O . PRO B 1 311 ? -24.415 -20.626 20.709 1.00 18.30 311 PRO B O 1
ATOM 5815 N N . GLY B 1 312 ? -26.320 -19.593 21.335 1.00 18.01 312 GLY B N 1
ATOM 5816 C CA . GLY B 1 312 ? -26.004 -19.593 22.751 1.00 19.30 312 GLY B CA 1
ATOM 5817 C C . GLY B 1 312 ? -25.024 -18.529 23.211 1.00 15.43 312 GLY B C 1
ATOM 5818 O O . GLY B 1 312 ? -24.713 -18.457 24.397 1.00 18.49 312 GLY B O 1
ATOM 5819 N N . LYS B 1 313 ? -24.554 -17.686 22.296 1.00 12.85 313 LYS B N 1
ATOM 5820 C CA . LYS B 1 313 ? -23.566 -16.684 22.665 1.00 11.04 313 LYS B CA 1
ATOM 5821 C C . LYS B 1 313 ? -24.075 -15.849 23.835 1.00 12.37 313 LYS B C 1
ATOM 5822 O O . LYS B 1 313 ? -25.206 -15.365 23.808 1.00 12.03 313 LYS B O 1
ATOM 5828 N N . LEU B 1 314 ? -23.243 -15.684 24.860 1.00 11.44 314 LEU B N 1
ATOM 5829 C CA . LEU B 1 314 ? -23.593 -14.832 25.991 1.00 11.38 314 LEU B CA 1
ATOM 5830 C C . LEU B 1 314 ? -23.633 -13.361 25.566 1.00 9.90 314 LEU B C 1
ATOM 5831 O O . LEU B 1 314 ? -22.707 -12.873 24.909 1.00 12.23 314 LEU B O 1
ATOM 5836 N N . LEU B 1 315 ? -24.696 -12.661 25.960 1.00 10.94 315 LEU B N 1
ATOM 5837 C CA . LEU B 1 315 ? -24.848 -11.245 25.647 1.00 11.58 315 LEU B CA 1
ATOM 5838 C C . LEU B 1 315 ? -24.887 -10.403 26.921 1.00 10.69 315 LEU B C 1
ATOM 5839 O O . LEU B 1 315 ? -25.346 -10.866 27.976 1.00 10.40 315 LEU B O 1
ATOM 5844 N N . ALA B 1 316 ? -24.405 -9.169 26.820 1.00 10.78 316 ALA B N 1
ATOM 5845 C CA . ALA B 1 316 ? -24.495 -8.223 27.921 1.00 9.40 316 ALA B CA 1
ATOM 5846 C C . ALA B 1 316 ? -25.389 -7.056 27.527 1.00 10.93 316 ALA B C 1
ATOM 5847 O O . ALA B 1 316 ? -25.560 -6.766 26.339 1.00 11.79 316 ALA B O 1
ATOM 5849 N N . TYR B 1 317 ? -25.961 -6.381 28.518 1.00 11.83 317 TYR B N 1
ATOM 5850 C CA . TYR B 1 317 ? -26.885 -5.285 28.232 1.00 10.79 317 TYR B CA 1
ATOM 5851 C C . TYR B 1 317 ? -26.772 -4.187 29.289 1.00 9.25 317 TYR B C 1
ATOM 5852 O O . TYR B 1 317 ? -26.847 -4.472 30.485 1.00 10.23 317 TYR B O 1
ATOM 5861 N N . ASN B 1 318 ? -26.578 -2.942 28.849 1.00 9.21 318 ASN B N 1
ATOM 5862 C CA . ASN B 1 318 ? -26.577 -1.803 29.769 1.00 10.12 318 ASN B CA 1
ATOM 5863 C C . ASN B 1 318 ? -27.972 -1.193 29.884 1.00 10.03 318 ASN B C 1
ATOM 5864 O O . ASN B 1 318 ? -28.594 -0.841 28.877 1.00 13.67 318 ASN B O 1
ATOM 5869 N N . CYS B 1 319 ? -28.457 -1.082 31.117 1.00 10.01 319 CYS B N 1
ATOM 5870 C CA . CYS B 1 319 ? -29.767 -0.503 31.393 1.00 12.09 319 CYS B CA 1
ATOM 5871 C C . CYS B 1 319 ? -29.583 0.960 31.772 1.00 10.66 319 CYS B C 1
ATOM 5872 O O . CYS B 1 319 ? -29.003 1.272 32.815 1.00 12.36 319 CYS B O 1
ATOM 5875 N N . SER B 1 320 ? -30.063 1.854 30.915 1.00 12.03 320 SER B N 1
ATOM 5876 C CA . SER B 1 320 ? -29.792 3.282 31.063 1.00 14.34 320 SER B CA 1
ATOM 5877 C C . SER B 1 320 ? -30.306 3.875 32.373 1.00 13.97 320 SER B C 1
ATOM 5878 O O . SER B 1 320 ? -31.472 3.694 32.724 1.00 17.57 320 SER B O 1
ATOM 5881 N N . PRO B 1 321 ? -29.435 4.597 33.097 1.00 11.91 321 PRO B N 1
ATOM 5882 C CA . PRO B 1 321 ? -29.853 5.324 34.303 1.00 13.95 321 PRO B CA 1
ATOM 5883 C C . PRO B 1 321 ? -30.489 6.692 34.012 1.00 12.30 321 PRO B C 1
ATOM 5884 O O . PRO B 1 321 ? -31.000 7.318 34.943 1.00 14.74 321 PRO B O 1
ATOM 5888 N N . SER B 1 322 ? -30.447 7.156 32.764 1.00 14.02 322 SER B N 1
ATOM 5889 C CA . SER B 1 322 ? -30.945 8.495 32.438 1.00 16.40 322 SER B CA 1
ATOM 5890 C C . SER B 1 322 ? -32.248 8.465 31.648 1.00 18.60 322 SER B C 1
ATOM 5891 O O . SER B 1 322 ? -33.000 9.443 31.633 1.00 19.92 322 SER B O 1
ATOM 5894 N N . PHE B 1 323 ? -32.501 7.347 30.976 1.00 13.98 323 PHE B N 1
ATOM 5895 C CA . PHE B 1 323 ? -33.756 7.146 30.261 1.00 14.83 323 PHE B CA 1
ATOM 5896 C C . PHE B 1 323 ? -34.899 7.317 31.258 1.00 16.31 323 PHE B C 1
ATOM 5897 O O . PHE B 1 323 ? -34.821 6.820 32.379 1.00 17.28 323 PHE B O 1
ATOM 5905 N N . ASN B 1 324 ? -35.951 8.028 30.867 1.00 18.00 324 ASN B N 1
ATOM 5906 C CA . ASN B 1 324 ? -37.076 8.232 31.774 1.00 17.02 324 ASN B CA 1
ATOM 5907 C C . ASN B 1 324 ? -38.018 7.037 31.744 1.00 17.42 324 ASN B C 1
ATOM 5908 O O . ASN B 1 324 ? -38.996 7.022 30.996 1.00 20.69 324 ASN B O 1
ATOM 5913 N N . TRP B 1 325 ? -37.708 6.038 32.567 1.00 16.98 325 TRP B N 1
ATOM 5914 C CA . TRP B 1 325 ? -38.427 4.768 32.557 1.00 16.88 325 TRP B CA 1
ATOM 5915 C C . TRP B 1 325 ? -39.931 4.928 32.758 1.00 20.73 325 TRP B C 1
ATOM 5916 O O . TRP B 1 325 ? -40.729 4.399 31.982 1.00 21.56 325 TRP B O 1
ATOM 5927 N N . LYS B 1 326 ? -40.321 5.661 33.796 1.00 16.90 326 LYS B N 1
ATOM 5928 C CA . LYS B 1 326 ? -41.731 5.756 34.149 1.00 22.63 326 LYS B CA 1
ATOM 5929 C C . LYS B 1 326 ? -42.547 6.468 33.068 1.00 28.57 326 LYS B C 1
ATOM 5930 O O . LYS B 1 326 ? -43.707 6.127 32.818 1.00 27.05 326 LYS B O 1
ATOM 5936 N N . LYS B 1 327 ? -41.935 7.450 32.418 1.00 25.20 327 LYS B N 1
ATOM 5937 C CA . LYS B 1 327 ? -42.626 8.226 31.396 1.00 28.23 327 LYS B CA 1
ATOM 5938 C C . LYS B 1 327 ? -42.877 7.410 30.131 1.00 25.09 327 LYS B C 1
ATOM 5939 O O . LYS B 1 327 ? -43.895 7.588 29.461 1.00 29.98 327 LYS B O 1
ATOM 5945 N N . ASN B 1 328 ? -41.955 6.502 29.824 1.00 23.30 328 ASN B N 1
ATOM 5946 C CA . ASN B 1 328 ? -41.953 5.808 28.538 1.00 24.44 328 ASN B CA 1
ATOM 5947 C C . ASN B 1 328 ? -42.409 4.349 28.579 1.00 20.70 328 ASN B C 1
ATOM 5948 O O . ASN B 1 328 ? -42.729 3.761 27.544 1.00 27.78 328 ASN B O 1
ATOM 5953 N N . LEU B 1 329 ? -42.422 3.764 29.770 1.00 25.97 329 LEU B N 1
ATOM 5954 C CA . LEU B 1 329 ? -42.845 2.379 29.931 1.00 20.69 329 LEU B CA 1
ATOM 5955 C C . LEU B 1 329 ? -43.841 2.269 31.080 1.00 22.31 329 LEU B C 1
ATOM 5956 O O . LEU B 1 329 ? -43.844 3.105 31.987 1.00 23.07 329 LEU B O 1
ATOM 5961 N N . THR B 1 330 ? -44.692 1.248 31.031 1.00 21.58 330 THR B N 1
ATOM 5962 C CA . THR B 1 330 ? -45.592 0.964 32.141 1.00 24.56 330 THR B CA 1
ATOM 5963 C C . THR B 1 330 ? -44.797 0.413 33.324 1.00 21.52 330 THR B C 1
ATOM 5964 O O . THR B 1 330 ? -43.688 -0.103 33.154 1.00 21.83 330 THR B O 1
ATOM 5968 N N . ASP B 1 331 ? -45.360 0.518 34.524 1.00 23.24 331 ASP B N 1
ATOM 5969 C CA . ASP B 1 331 ? -44.718 -0.048 35.705 1.00 24.16 331 ASP B CA 1
ATOM 5970 C C . ASP B 1 331 ? -44.463 -1.537 35.502 1.00 20.50 331 ASP B C 1
ATOM 5971 O O . ASP B 1 331 ? -43.443 -2.068 35.941 1.00 21.50 331 ASP B O 1
ATOM 5976 N N . GLN B 1 332 ? -45.393 -2.202 34.822 1.00 24.89 332 GLN B N 1
ATOM 5977 C CA . GLN B 1 332 ? -45.277 -3.632 34.556 1.00 24.22 332 GLN B CA 1
ATOM 5978 C C . GLN B 1 332 ? -44.078 -3.931 33.659 1.00 22.74 332 GLN B C 1
ATOM 5979 O O . GLN B 1 332 ? -43.309 -4.853 33.930 1.00 19.33 332 GLN B O 1
ATOM 5985 N N . GLN B 1 333 ? -43.919 -3.146 32.598 1.00 18.72 333 GLN B N 1
ATOM 5986 C CA . GLN B 1 333 ? -42.764 -3.291 31.712 1.00 16.78 333 GLN B CA 1
ATOM 5987 C C . GLN B 1 333 ? -41.444 -2.998 32.428 1.00 15.69 333 GLN B C 1
ATOM 5988 O O . GLN B 1 333 ? -40.436 -3.673 32.202 1.00 18.64 333 GLN B O 1
ATOM 5994 N N . ILE B 1 334 ? -41.452 -1.990 33.294 1.00 19.40 334 ILE B N 1
ATOM 5995 C CA . ILE B 1 334 ? -40.253 -1.641 34.045 1.00 21.03 334 ILE B CA 1
ATOM 5996 C C . ILE B 1 334 ? -39.843 -2.797 34.951 1.00 19.17 334 ILE B C 1
ATOM 5997 O O . ILE B 1 334 ? -38.662 -3.156 35.025 1.00 16.35 334 ILE B O 1
ATOM 6002 N N . ALA B 1 335 ? -40.823 -3.383 35.633 1.00 16.89 335 ALA B N 1
ATOM 6003 C CA . ALA B 1 335 ? -40.548 -4.451 36.586 1.00 18.85 335 ALA B CA 1
ATOM 6004 C C . ALA B 1 335 ? -40.055 -5.732 35.908 1.00 21.10 335 ALA B C 1
ATOM 6005 O O . ALA B 1 335 ? -39.259 -6.473 36.482 1.00 19.47 335 ALA B O 1
ATOM 6007 N N . SER B 1 336 ? -40.510 -5.983 34.684 1.00 15.23 336 SER B N 1
ATOM 6008 C CA . SER B 1 336 ? -40.169 -7.232 34.008 1.00 19.15 336 SER B CA 1
ATOM 6009 C C . SER B 1 336 ? -38.997 -7.091 33.034 1.00 21.45 336 SER B C 1
ATOM 6010 O O . SER B 1 336 ? -38.571 -8.070 32.428 1.00 19.38 336 SER B O 1
ATOM 6013 N N . PHE B 1 337 ? -38.473 -5.877 32.894 1.00 16.08 337 PHE B N 1
ATOM 6014 C CA . PHE B 1 337 ? -37.511 -5.571 31.837 1.00 16.74 337 PHE B CA 1
ATOM 6015 C C . PHE B 1 337 ? -36.278 -6.484 31.832 1.00 14.33 337 PHE B C 1
ATOM 6016 O O . PHE B 1 337 ? -35.930 -7.066 30.803 1.00 16.50 337 PHE B O 1
ATOM 6024 N N . GLN B 1 338 ? -35.613 -6.606 32.974 1.00 14.26 338 GLN B N 1
ATOM 6025 C CA . GLN B 1 338 ? -34.405 -7.422 33.045 1.00 12.89 338 GLN B CA 1
ATOM 6026 C C . GLN B 1 338 ? -34.712 -8.910 32.843 1.00 14.93 338 GLN B C 1
ATOM 6027 O O . GLN B 1 338 ? -33.938 -9.632 32.222 1.00 16.34 338 GLN B O 1
ATOM 6033 N N . ASP B 1 339 ? -35.862 -9.357 33.338 1.00 15.67 339 ASP B N 1
ATOM 6034 C CA . ASP B 1 339 ? -36.270 -10.745 33.143 1.00 16.71 339 ASP B CA 1
ATOM 6035 C C . ASP B 1 339 ? -36.486 -11.053 31.665 1.00 19.51 339 ASP B C 1
ATOM 6036 O O . ASP B 1 339 ? -36.131 -12.131 31.181 1.00 19.70 339 ASP B O 1
ATOM 6041 N N . GLU B 1 340 ? -37.086 -10.108 30.953 1.00 17.63 340 GLU B N 1
ATOM 6042 C CA . GLU B 1 340 ? -37.346 -10.296 29.532 1.00 19.98 340 GLU B CA 1
ATOM 6043 C C . GLU B 1 340 ? -36.054 -10.301 28.718 1.00 17.42 340 GLU B C 1
ATOM 6044 O O . GLU B 1 340 ? -35.922 -11.059 27.760 1.00 18.91 340 GLU B O 1
ATOM 6050 N N . LEU B 1 341 ? -35.099 -9.466 29.113 1.00 16.06 341 LEU B N 1
ATOM 6051 C CA . LEU B 1 341 ? -33.787 -9.478 28.476 1.00 15.57 341 LEU B CA 1
ATOM 6052 C C . LEU B 1 341 ? -33.115 -10.835 28.674 1.00 15.77 341 LEU B C 1
ATOM 6053 O O . LEU B 1 341 ? -32.488 -11.368 27.756 1.00 15.28 341 LEU B O 1
ATOM 6058 N N . SER B 1 342 ? -33.245 -11.390 29.878 1.00 15.49 342 SER B N 1
ATOM 6059 C CA . SER B 1 342 ? -32.634 -12.680 30.176 1.00 14.37 342 SER B CA 1
ATOM 6060 C C . SER B 1 342 ? -33.127 -13.774 29.231 1.00 16.43 342 SER B C 1
ATOM 6061 O O . SER B 1 342 ? -32.343 -14.601 28.765 1.00 18.93 342 SER B O 1
ATOM 6064 N N . ALA B 1 343 ? -34.427 -13.776 28.951 1.00 15.45 343 ALA B N 1
ATOM 6065 C CA . ALA B 1 343 ? -35.007 -14.772 28.057 1.00 18.27 343 ALA B CA 1
ATOM 6066 C C . ALA B 1 343 ? -34.425 -14.688 26.647 1.00 17.74 343 ALA B C 1
ATOM 6067 O O . ALA B 1 343 ? -34.480 -15.650 25.883 1.00 24.18 343 ALA B O 1
ATOM 6077 N N . GLY B 1 345 ? -31.226 -14.035 26.154 1.00 16.66 345 GLY B N 1
ATOM 6078 C CA . GLY B 1 345 ? -29.826 -14.414 26.239 1.00 17.70 345 GLY B CA 1
ATOM 6079 C C . GLY B 1 345 ? -28.896 -13.344 26.785 1.00 17.90 345 GLY B C 1
ATOM 6080 O O . GLY B 1 345 ? -27.672 -13.504 26.746 1.00 15.22 345 GLY B O 1
ATOM 6081 N N . TYR B 1 346 ? -29.464 -12.247 27.278 1.00 14.58 346 TYR B N 1
ATOM 6082 C CA . TYR B 1 346 ? -28.675 -11.211 27.944 1.00 14.28 346 TYR B CA 1
ATOM 6083 C C . TYR B 1 346 ? -28.469 -11.626 29.390 1.00 13.37 346 TYR B C 1
ATOM 6084 O O . TYR B 1 346 ? -29.343 -11.415 30.238 1.00 14.68 346 TYR B O 1
ATOM 6093 N N . LYS B 1 347 ? -27.315 -12.231 29.661 1.00 13.25 347 LYS B N 1
ATOM 6094 C CA . LYS B 1 347 ? -27.069 -12.878 30.948 1.00 15.75 347 LYS B CA 1
ATOM 6095 C C . LYS B 1 347 ? -26.238 -12.024 31.897 1.00 15.16 347 LYS B C 1
ATOM 6096 O O . LYS B 1 347 ? -26.116 -12.347 33.083 1.00 12.59 347 LYS B O 1
ATOM 6102 N N . TYR B 1 348 ? -25.651 -10.951 31.371 1.00 11.87 348 TYR B N 1
ATOM 6103 C CA . TYR B 1 348 ? -24.950 -9.980 32.205 1.00 12.38 348 TYR B CA 1
ATOM 6104 C C . TYR B 1 348 ? -25.529 -8.592 31.954 1.00 11.51 348 TYR B C 1
ATOM 6105 O O . TYR B 1 348 ? -25.343 -8.012 30.880 1.00 12.81 348 TYR B O 1
ATOM 6114 N N . GLN B 1 349 ? -26.244 -8.077 32.949 1.00 10.30 349 GLN B N 1
ATOM 6115 C CA . GLN B 1 349 ? -26.958 -6.812 32.833 1.00 10.39 349 GLN B CA 1
ATOM 6116 C C . GLN B 1 349 ? -26.502 -5.865 33.923 1.00 10.02 349 GLN B C 1
ATOM 6117 O O . GLN B 1 349 ? -26.183 -6.297 35.026 1.00 12.46 349 GLN B O 1
ATOM 6123 N N . PHE B 1 350 ? -26.482 -4.567 33.634 1.00 8.72 350 PHE B N 1
ATOM 6124 C CA . PHE B 1 350 ? -25.952 -3.618 34.605 1.00 10.39 350 PHE B CA 1
ATOM 6125 C C . PHE B 1 350 ? -26.485 -2.211 34.396 1.00 10.37 350 PHE B C 1
ATOM 6126 O O . PHE B 1 350 ? -26.806 -1.817 33.273 1.00 11.28 350 PHE B O 1
ATOM 6134 N N . ILE B 1 351 ? -26.604 -1.472 35.495 1.00 9.65 351 ILE B N 1
ATOM 6135 C CA . ILE B 1 351 ? -26.831 -0.036 35.443 1.00 9.88 351 ILE B CA 1
ATOM 6136 C C . ILE B 1 351 ? -25.486 0.617 35.722 1.00 8.72 351 ILE B C 1
ATOM 6137 O O . ILE B 1 351 ? -25.002 0.603 36.856 1.00 9.42 351 ILE B O 1
ATOM 6142 N N . THR B 1 352 ? -24.875 1.168 34.679 1.00 8.70 352 THR B N 1
ATOM 6143 C CA . THR B 1 352 ? -23.514 1.688 34.775 1.00 8.98 352 THR B CA 1
ATOM 6144 C C . THR B 1 352 ? -23.306 2.715 35.886 1.00 9.20 352 THR B C 1
ATOM 6145 O O . THR B 1 352 ? -22.313 2.659 36.608 1.00 9.41 352 THR B O 1
ATOM 6149 N N . LEU B 1 353 ? -24.233 3.657 36.012 1.00 8.57 353 LEU B N 1
ATOM 6150 C CA . LEU B 1 353 ? -24.045 4.804 36.899 1.00 8.45 353 LEU B CA 1
ATOM 6151 C C . LEU B 1 353 ? -24.854 4.716 38.194 1.00 10.04 353 LEU B C 1
ATOM 6152 O O . LEU B 1 353 ? -25.092 5.725 38.857 1.00 10.35 353 LEU B O 1
ATOM 6157 N N . ALA B 1 354 ? -25.271 3.513 38.569 1.00 9.00 354 ALA B N 1
ATOM 6158 C CA . ALA B 1 354 ? -26.137 3.382 39.736 1.00 7.94 354 ALA B CA 1
ATOM 6159 C C . ALA B 1 354 ? -25.449 3.883 41.008 1.00 9.06 354 ALA B C 1
ATOM 6160 O O . ALA B 1 354 ? -26.073 4.548 41.839 1.00 10.76 354 ALA B O 1
ATOM 6162 N N . GLY B 1 355 ? -24.165 3.565 41.156 1.00 8.41 355 GLY B N 1
ATOM 6163 C CA . GLY B 1 355 ? -23.452 3.904 42.376 1.00 10.67 355 GLY B CA 1
ATOM 6164 C C . GLY B 1 355 ? -23.269 5.402 42.555 1.00 9.09 355 GLY B C 1
ATOM 6165 O O . GLY B 1 355 ? -23.395 5.929 43.664 1.00 9.28 355 GLY B O 1
ATOM 6166 N N . ILE B 1 356 ? -22.973 6.104 41.464 1.00 8.08 356 ILE B N 1
ATOM 6167 C CA . ILE B 1 356 ? -22.715 7.528 41.580 1.00 8.47 356 ILE B CA 1
ATOM 6168 C C . ILE B 1 356 ? -24.024 8.286 41.805 1.00 8.70 356 ILE B C 1
ATOM 6169 O O . ILE B 1 356 ? -24.065 9.235 42.587 1.00 9.25 356 ILE B O 1
ATOM 6174 N N . HIS B 1 357 ? -25.102 7.842 41.160 1.00 8.47 357 HIS B N 1
ATOM 6175 C CA . HIS B 1 357 ? -26.410 8.449 41.413 1.00 9.11 357 HIS B CA 1
ATOM 6176 C C . HIS B 1 357 ? -26.855 8.179 42.854 1.00 11.39 357 HIS B C 1
ATOM 6177 O O . HIS B 1 357 ? -27.350 9.076 43.542 1.00 12.03 357 HIS B O 1
ATOM 6184 N N . SER B 1 358 ? -26.679 6.942 43.308 1.00 8.21 358 SER B N 1
ATOM 6185 C CA . SER B 1 358 ? -27.003 6.590 44.687 1.00 9.52 358 SER B CA 1
ATOM 6186 C C . SER B 1 358 ? -26.267 7.504 45.659 1.00 9.41 358 SER B C 1
ATOM 6187 O O . SER B 1 358 ? -26.868 8.091 46.572 1.00 10.66 358 SER B O 1
ATOM 6198 N N . TRP B 1 360 ? -24.452 10.435 45.050 1.00 8.29 360 TRP B N 1
ATOM 6199 C CA . TRP B 1 360 ? -24.597 11.881 44.878 1.00 7.75 360 TRP B CA 1
ATOM 6200 C C . TRP B 1 360 ? -26.000 12.372 45.265 1.00 9.22 360 TRP B C 1
ATOM 6201 O O . TRP B 1 360 ? -26.138 13.402 45.941 1.00 9.25 360 TRP B O 1
ATOM 6212 N N . PHE B 1 361 ? -27.035 11.632 44.874 1.00 8.42 361 PHE B N 1
ATOM 6213 C CA . PHE B 1 361 ? -28.385 12.054 45.230 1.00 9.40 361 PHE B CA 1
ATOM 6214 C C . PHE B 1 361 ? -28.582 12.086 46.739 1.00 11.45 361 PHE B C 1
ATOM 6215 O O . PHE B 1 361 ? -29.093 13.060 47.297 1.00 11.53 361 PHE B O 1
ATOM 6223 N N . ASN B 1 362 ? -28.212 10.997 47.401 1.00 10.03 362 ASN B N 1
ATOM 6224 C CA . ASN B 1 362 ? -28.467 10.915 48.825 1.00 9.82 362 ASN B CA 1
ATOM 6225 C C . ASN B 1 362 ? -27.623 11.882 49.641 1.00 12.33 362 ASN B C 1
ATOM 6226 O O . ASN B 1 362 ? -28.057 12.347 50.693 1.00 12.19 362 ASN B O 1
ATOM 6239 N N . PHE B 1 364 ? -26.819 14.929 48.498 1.00 9.31 364 PHE B N 1
ATOM 6240 C CA . PHE B 1 364 ? -27.589 16.158 48.305 1.00 10.65 364 PHE B CA 1
ATOM 6241 C C . PHE B 1 364 ? -28.823 16.185 49.205 1.00 13.43 364 PHE B C 1
ATOM 6242 O O . PHE B 1 364 ? -29.098 17.174 49.897 1.00 13.04 364 PHE B O 1
ATOM 6250 N N . ASP B 1 365 ? -29.563 15.085 49.187 1.00 11.20 365 ASP B N 1
ATOM 6251 C CA . ASP B 1 365 ? -30.823 14.994 49.912 1.00 13.25 365 ASP B CA 1
ATOM 6252 C C . ASP B 1 365 ? -30.627 15.278 51.398 1.00 10.63 365 ASP B C 1
ATOM 6253 O O . ASP B 1 365 ? -31.369 16.057 51.997 1.00 13.99 365 ASP B O 1
ATOM 6258 N N . LEU B 1 366 ? -29.624 14.644 51.999 1.00 12.84 366 LEU B N 1
ATOM 6259 C CA . LEU B 1 366 ? -29.338 14.903 53.404 1.00 12.22 366 LEU B CA 1
ATOM 6260 C C . LEU B 1 366 ? -28.831 16.334 53.610 1.00 13.15 366 LEU B C 1
ATOM 6261 O O . LEU B 1 366 ? -29.312 17.060 54.481 1.00 13.59 366 LEU B O 1
ATOM 6266 N N . ALA B 1 367 ? -27.869 16.744 52.794 1.00 12.38 367 ALA B N 1
ATOM 6267 C CA . ALA B 1 367 ? -27.248 18.060 52.950 1.00 12.44 367 ALA B CA 1
ATOM 6268 C C . ALA B 1 367 ? -28.243 19.219 52.821 1.00 10.71 367 ALA B C 1
ATOM 6269 O O . ALA B 1 367 ? -28.153 20.203 53.552 1.00 12.41 367 ALA B O 1
ATOM 6271 N N . HIS B 1 368 ? -29.191 19.103 51.896 1.00 12.25 368 HIS B N 1
ATOM 6272 C CA . HIS B 1 368 ? -30.118 20.197 51.644 1.00 13.34 368 HIS B CA 1
ATOM 6273 C C . HIS B 1 368 ? -31.003 20.483 52.867 1.00 13.50 368 HIS B C 1
ATOM 6274 O O . HIS B 1 368 ? -31.246 21.637 53.217 1.00 15.12 368 HIS B O 1
ATOM 6281 N N . ALA B 1 369 ? -31.494 19.428 53.509 1.00 13.36 369 ALA B N 1
ATOM 6282 C CA . ALA B 1 369 ? -32.321 19.587 54.700 1.00 13.74 369 ALA B CA 1
ATOM 6283 C C . ALA B 1 369 ? -31.464 20.048 55.882 1.00 12.14 369 ALA B C 1
ATOM 6284 O O . ALA B 1 369 ? -31.834 20.961 56.615 1.00 17.72 369 ALA B O 1
ATOM 6286 N N . TYR B 1 370 ? -30.302 19.418 56.035 1.00 11.27 370 TYR B N 1
ATOM 6287 C CA . TYR B 1 370 ? -29.382 19.691 57.136 1.00 13.41 370 TYR B CA 1
ATOM 6288 C C . TYR B 1 370 ? -28.915 21.154 57.137 1.00 14.10 370 TYR B C 1
ATOM 6289 O O . TYR B 1 370 ? -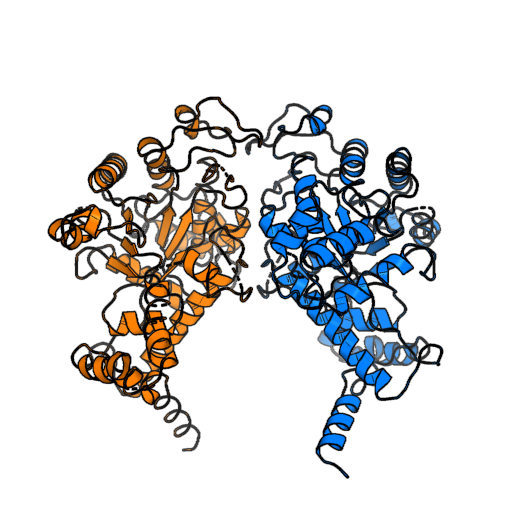28.815 21.788 58.192 1.00 12.15 370 TYR B O 1
ATOM 6298 N N . ALA B 1 371 ? -28.652 21.700 55.954 1.00 13.72 371 ALA B N 1
ATOM 6299 C CA . ALA B 1 371 ? -28.177 23.081 55.842 1.00 13.61 371 ALA B CA 1
ATOM 6300 C C . ALA B 1 371 ? -29.226 24.101 56.293 1.00 14.21 371 ALA B C 1
ATOM 6301 O O . ALA B 1 371 ? -28.882 25.203 56.712 1.00 16.69 371 ALA B O 1
ATOM 6303 N N . GLN B 1 372 ? -30.500 23.726 56.218 1.00 16.89 372 GLN B N 1
ATOM 6304 C CA . GLN B 1 372 ? -31.592 24.631 56.576 1.00 19.01 372 GLN B CA 1
ATOM 6305 C C . GLN B 1 372 ? -31.761 24.781 58.085 1.00 18.09 372 GLN B C 1
ATOM 6306 O O . GLN B 1 372 ? -32.371 25.744 58.566 1.00 20.05 372 GLN B O 1
ATOM 6312 N N . GLY B 1 373 ? -31.250 23.807 58.828 1.00 19.68 373 GLY B N 1
ATOM 6313 C CA . GLY B 1 373 ? -31.430 23.789 60.266 1.00 18.92 373 GLY B CA 1
ATOM 6314 C C . GLY B 1 373 ? -31.997 22.465 60.746 1.00 15.17 373 GLY B C 1
ATOM 6315 O O . GLY B 1 373 ? -32.188 21.535 59.960 1.00 18.53 373 GLY B O 1
ATOM 6316 N N . GLU B 1 374 ? -32.266 22.383 62.044 1.00 15.54 374 GLU B N 1
ATOM 6317 C CA . GLU B 1 374 ? -32.727 21.142 62.659 1.00 14.91 374 GLU B CA 1
ATOM 6318 C C . GLU B 1 374 ? -31.891 19.956 62.193 1.00 15.95 374 GLU B C 1
ATOM 6319 O O . GLU B 1 374 ? -32.415 18.882 61.903 1.00 15.10 374 GLU B O 1
ATOM 6325 N N . GLY B 1 375 ? -30.579 20.169 62.142 1.00 13.81 375 GLY B N 1
ATOM 6326 C CA . GLY B 1 375 ? -29.657 19.236 61.520 1.00 14.93 375 GLY B CA 1
ATOM 6327 C C . GLY B 1 375 ? -29.770 17.790 61.965 1.00 15.03 375 GLY B C 1
ATOM 6328 O O . GLY B 1 375 ? -29.796 16.882 61.130 1.00 15.82 375 GLY B O 1
ATOM 6337 N N . LYS B 1 377 ? -32.243 16.242 63.401 1.00 14.12 377 LYS B N 1
ATOM 6338 C CA . LYS B 1 377 ? -33.525 15.655 63.030 1.00 14.29 377 LYS B CA 1
ATOM 6339 C C . LYS B 1 377 ? -33.376 14.991 61.665 1.00 19.39 377 LYS B C 1
ATOM 6340 O O . LYS B 1 377 ? -33.829 13.866 61.441 1.00 18.55 377 LYS B O 1
ATOM 6346 N N . HIS B 1 378 ? -32.732 15.698 60.748 1.00 15.06 378 HIS B N 1
ATOM 6347 C CA . HIS B 1 378 ? -32.608 15.200 59.391 1.00 16.99 378 HIS B CA 1
ATOM 6348 C C . HIS B 1 378 ? -31.641 14.029 59.301 1.00 16.46 378 HIS B C 1
ATOM 6349 O O . HIS B 1 378 ? -31.874 13.091 58.542 1.00 16.87 378 HIS B O 1
ATOM 6356 N N . TYR B 1 379 ? -30.561 14.064 60.074 1.00 13.61 379 TYR B N 1
ATOM 6357 C CA . TYR B 1 379 ? -29.655 12.925 60.065 1.00 14.99 379 TYR B CA 1
ATOM 6358 C C . TYR B 1 379 ? -30.372 11.691 60.611 1.00 18.52 379 TYR B C 1
ATOM 6359 O O . TYR B 1 379 ? -30.267 10.600 60.051 1.00 16.28 379 TYR B O 1
ATOM 6368 N N . VAL B 1 380 ? -31.107 11.868 61.704 1.00 12.85 380 VAL B N 1
ATOM 6369 C CA . VAL B 1 380 ? -31.835 10.759 62.306 1.00 14.81 380 VAL B CA 1
ATOM 6370 C C . VAL B 1 380 ? -32.907 10.205 61.360 1.00 18.82 380 VAL B C 1
ATOM 6371 O O . VAL B 1 380 ? -33.023 8.994 61.183 1.00 17.68 380 VAL B O 1
ATOM 6375 N N . GLU B 1 381 ? -33.677 11.092 60.739 1.00 16.70 381 GLU B N 1
ATOM 6376 C CA . GLU B 1 381 ? -34.772 10.658 59.872 1.00 16.62 381 GLU B CA 1
ATOM 6377 C C . GLU B 1 381 ? -34.305 10.047 58.550 1.00 17.48 381 GLU B C 1
ATOM 6378 O O . GLU B 1 381 ? -34.912 9.095 58.053 1.00 19.05 381 GLU B O 1
ATOM 6384 N N . LYS B 1 382 ? -33.235 10.590 57.978 1.00 16.46 382 LYS B N 1
ATOM 6385 C CA . LYS B 1 382 ? -32.807 10.165 56.649 1.00 17.30 382 LYS B CA 1
ATOM 6386 C C . LYS B 1 382 ? -31.768 9.050 56.682 1.00 15.28 382 LYS B C 1
ATOM 6387 O O . LYS B 1 382 ? -31.642 8.289 55.723 1.00 15.60 382 LYS B O 1
ATOM 6393 N N . VAL B 1 383 ? -31.013 8.962 57.772 1.00 14.14 383 VAL B N 1
ATOM 6394 C CA . VAL B 1 383 ? -29.909 8.005 57.828 1.00 14.84 383 VAL B CA 1
ATOM 6395 C C . VAL B 1 383 ? -30.019 7.025 58.999 1.00 16.30 383 VAL B C 1
ATOM 6396 O O . VAL B 1 383 ? -30.139 5.819 58.788 1.00 17.60 383 VAL B O 1
ATOM 6400 N N . GLN B 1 384 ? -29.991 7.528 60.229 1.00 13.62 384 GLN B N 1
ATOM 6401 C CA . GLN B 1 384 ? -29.876 6.625 61.370 1.00 16.56 384 GLN B CA 1
ATOM 6402 C C . GLN B 1 384 ? -31.061 5.677 61.524 1.00 22.24 384 GLN B C 1
ATOM 6403 O O . GLN B 1 384 ? -30.876 4.475 61.702 1.00 19.52 384 GLN B O 1
ATOM 6409 N N . GLN B 1 385 ? -32.274 6.211 61.465 1.00 18.33 385 GLN B N 1
ATOM 6410 C CA . GLN B 1 385 ? -33.455 5.364 61.645 1.00 17.55 385 GLN B CA 1
ATOM 6411 C C . GLN B 1 385 ? -33.647 4.374 60.491 1.00 18.37 385 GLN B C 1
ATOM 6412 O O . GLN B 1 385 ? -33.962 3.207 60.726 1.00 20.12 385 GLN B O 1
ATOM 6418 N N . PRO B 1 386 ? -33.440 4.827 59.241 1.00 17.04 386 PRO B N 1
ATOM 6419 C CA . PRO B 1 386 ? -33.499 3.866 58.133 1.00 18.53 386 PRO B CA 1
ATOM 6420 C C . PRO B 1 386 ? -32.454 2.755 58.253 1.00 19.73 386 PRO B C 1
ATOM 6421 O O . PRO B 1 386 ? -32.756 1.609 57.917 1.00 17.52 386 PRO B O 1
ATOM 6425 N N . GLU B 1 387 ? -31.254 3.079 58.730 1.00 16.79 387 GLU B N 1
ATOM 6426 C CA . GLU B 1 387 ? -30.256 2.046 59.001 1.00 17.04 387 GLU B CA 1
ATOM 6427 C C . GLU B 1 387 ? -30.778 1.023 60.006 1.00 18.95 387 GLU B C 1
ATOM 6428 O O . GLU B 1 387 ? -30.712 -0.184 59.764 1.00 19.25 387 GLU B O 1
ATOM 6434 N N . PHE B 1 388 ? -31.296 1.504 61.134 1.00 20.89 388 PHE B N 1
ATOM 6435 C CA . PHE B 1 388 ? -31.854 0.615 62.148 1.00 21.60 388 PHE B CA 1
ATOM 6436 C C . PHE B 1 388 ? -32.907 -0.310 61.543 1.00 21.28 388 PHE B C 1
ATOM 6437 O O . PHE B 1 388 ? -32.981 -1.485 61.889 1.00 22.44 388 PHE B O 1
ATOM 6445 N N . ALA B 1 389 ? -33.719 0.227 60.640 1.00 18.74 389 ALA B N 1
ATOM 6446 C CA . ALA B 1 389 ? -34.824 -0.527 60.060 1.00 22.00 389 ALA B CA 1
ATOM 6447 C C . ALA B 1 389 ? -34.365 -1.577 59.047 1.00 24.93 389 ALA B C 1
ATOM 6448 O O . ALA B 1 389 ? -35.157 -2.427 58.632 1.00 27.31 389 ALA B O 1
ATOM 6450 N N . SER B 1 390 ? -33.092 -1.523 58.662 1.00 22.27 390 SER B N 1
ATOM 6451 C CA . SER B 1 390 ? -32.552 -2.460 57.678 1.00 21.69 390 SER B CA 1
ATOM 6452 C C . SER B 1 390 ? -31.715 -3.585 58.287 1.00 22.55 390 SER B C 1
ATOM 6453 O O . SER B 1 390 ? -31.130 -4.392 57.562 1.00 19.67 390 SER B O 1
ATOM 6456 N N A VAL B 1 391 ? -31.667 -3.637 59.615 0.50 23.62 391 VAL B N 1
ATOM 6457 N N B VAL B 1 391 ? -31.644 -3.633 59.612 0.50 23.77 391 VAL B N 1
ATOM 6458 C CA A VAL B 1 391 ? -30.902 -4.667 60.315 0.50 22.74 391 VAL B CA 1
ATOM 6459 C CA B VAL B 1 391 ? -30.883 -4.684 60.274 0.50 24.05 391 VAL B CA 1
ATOM 6460 C C A VAL B 1 391 ? -31.379 -6.080 59.964 0.50 24.52 391 VAL B C 1
ATOM 6461 C C B VAL B 1 391 ? -31.371 -6.070 59.857 0.50 24.23 391 VAL B C 1
ATOM 6462 O O A VAL B 1 391 ? -30.575 -7.006 59.856 0.50 26.67 391 VAL B O 1
ATOM 6463 O O B VAL B 1 391 ? -30.567 -6.965 59.593 0.50 22.58 391 VAL B O 1
ATOM 6470 N N . ASP B 1 392 ? -32.688 -6.238 59.788 1.00 22.92 392 ASP B N 1
ATOM 6471 C CA . ASP B 1 392 ? -33.269 -7.529 59.429 1.00 22.18 392 ASP B CA 1
ATOM 6472 C C . ASP B 1 392 ? -33.011 -7.917 57.970 1.00 21.32 392 ASP B C 1
ATOM 6473 O O . ASP B 1 392 ? -33.205 -9.072 57.586 1.00 30.04 392 ASP B O 1
ATOM 6478 N N . ARG B 1 393 ? -32.576 -6.951 57.166 1.00 18.14 393 ARG B N 1
ATOM 6479 C CA . ARG B 1 393 ? -32.247 -7.188 55.762 1.00 17.40 393 ARG B CA 1
ATOM 6480 C C . ARG B 1 393 ? -30.779 -7.585 55.592 1.00 16.85 393 ARG B C 1
ATOM 6481 O O . ARG B 1 393 ? -30.341 -7.901 54.484 1.00 20.35 393 ARG B O 1
ATOM 6489 N N . GLY B 1 394 ? -30.013 -7.546 56.678 1.00 17.09 394 GLY B N 1
ATOM 6490 C CA . GLY B 1 394 ? -28.600 -7.883 56.611 1.00 17.30 394 GLY B CA 1
ATOM 6491 C C . GLY B 1 394 ? -27.645 -6.698 56.658 1.00 14.27 394 GLY B C 1
ATOM 6492 O O . GLY B 1 394 ? -26.435 -6.865 56.513 1.00 16.94 394 GLY B O 1
ATOM 6493 N N . TYR B 1 395 ? -28.171 -5.493 56.851 1.00 15.71 395 TYR B N 1
ATOM 6494 C CA . TYR B 1 395 ? -27.312 -4.319 56.966 1.00 17.37 395 TYR B CA 1
ATOM 6495 C C . TYR B 1 395 ? -26.646 -4.300 58.336 1.00 17.23 395 TYR B C 1
ATOM 6496 O O . TYR B 1 395 ? -27.325 -4.386 59.364 1.00 17.92 395 TYR B O 1
ATOM 6505 N N . THR B 1 396 ? -25.320 -4.196 58.351 1.00 14.34 396 THR B N 1
ATOM 6506 C CA . THR B 1 396 ? -24.571 -4.299 59.600 1.00 17.32 396 THR B CA 1
ATOM 6507 C C . THR B 1 396 ? -23.792 -3.040 59.979 1.00 15.15 396 THR B C 1
ATOM 6508 O O . THR B 1 396 ? -23.200 -2.986 61.059 1.00 14.84 396 THR B O 1
ATOM 6512 N N . PHE B 1 397 ? -23.810 -2.021 59.119 1.00 13.03 397 PHE B N 1
ATOM 6513 C CA . PHE B 1 397 ? -22.933 -0.862 59.317 1.00 12.65 397 PHE B CA 1
ATOM 6514 C C . PHE B 1 397 ? -23.353 0.085 60.446 1.00 16.12 397 PHE B C 1
ATOM 6515 O O . PHE B 1 397 ? -22.590 0.962 60.835 1.00 15.57 397 PHE B O 1
ATOM 6523 N N . ALA B 1 398 ? -24.553 -0.090 60.991 1.00 15.76 398 ALA B N 1
ATOM 6524 C CA . ALA B 1 398 ? -24.887 0.630 62.219 1.00 16.41 398 ALA B CA 1
ATOM 6525 C C . ALA B 1 398 ? -23.852 0.274 63.288 1.00 18.59 398 ALA B C 1
ATOM 6526 O O . ALA B 1 398 ? -23.501 1.100 64.132 1.00 18.87 398 ALA B O 1
ATOM 6528 N N . SER B 1 399 ? -23.369 -0.965 63.249 1.00 14.67 399 SER B N 1
ATOM 6529 C CA . SER B 1 399 ? -22.220 -1.362 64.060 1.00 14.01 399 SER B CA 1
ATOM 6530 C C . SER B 1 399 ? -20.963 -0.981 63.297 1.00 16.66 399 SER B C 1
ATOM 6531 O O . SER B 1 399 ? -20.305 -1.833 62.689 1.00 14.57 399 SER B O 1
ATOM 6534 N N . HIS B 1 400 ? -20.641 0.309 63.334 1.00 14.59 400 HIS B N 1
ATOM 6535 C CA . HIS B 1 400 ? -19.709 0.896 62.377 1.00 13.62 400 HIS B CA 1
ATOM 6536 C C . HIS B 1 400 ? -18.258 0.515 62.636 1.00 14.00 400 HIS B C 1
ATOM 6537 O O . HIS B 1 400 ? -17.467 0.401 61.702 1.00 14.09 400 HIS B O 1
ATOM 6544 N N . GLN B 1 401 ? -17.909 0.296 63.900 1.00 13.77 401 GLN B N 1
ATOM 6545 C CA . GLN B 1 401 ? -16.533 -0.040 64.235 1.00 12.36 401 GLN B CA 1
ATOM 6546 C C . GLN B 1 401 ? -16.153 -1.441 63.755 1.00 12.60 401 GLN B C 1
ATOM 6547 O O . GLN B 1 401 ? -15.088 -1.623 63.163 1.00 12.54 401 GLN B O 1
ATOM 6553 N N . GLN B 1 402 ? -17.024 -2.424 63.979 1.00 15.19 402 GLN B N 1
ATOM 6554 C CA . GLN B 1 402 ? -16.720 -3.784 63.535 1.00 16.41 402 GLN B CA 1
ATOM 6555 C C . GLN B 1 402 ? -16.637 -3.841 62.021 1.00 11.65 402 GLN B C 1
ATOM 6556 O O . GLN B 1 402 ? -15.813 -4.562 61.474 1.00 12.88 402 GLN B O 1
ATOM 6562 N N . GLU B 1 403 ? -17.488 -3.063 61.356 1.00 12.68 403 GLU B N 1
ATOM 6563 C CA . GLU B 1 403 ? -17.624 -3.128 59.905 1.00 13.07 403 GLU B CA 1
ATOM 6564 C C . GLU B 1 403 ? -16.293 -2.884 59.192 1.00 10.13 403 GLU B C 1
ATOM 6565 O O . GLU B 1 403 ? -15.999 -3.508 58.172 1.00 12.71 403 GLU B O 1
ATOM 6571 N N . VAL B 1 404 ? -15.492 -1.970 59.731 1.00 10.61 404 VAL B N 1
ATOM 6572 C CA . VAL B 1 404 ? -14.263 -1.543 59.055 1.00 11.10 404 VAL B CA 1
ATOM 6573 C C . VAL B 1 404 ? -13.010 -2.219 59.614 1.00 11.25 404 VAL B C 1
ATOM 6574 O O . VAL B 1 404 ? -11.896 -1.890 59.211 1.00 13.17 404 VAL B O 1
ATOM 6578 N N . GLY B 1 405 ? -13.191 -3.157 60.545 1.00 10.56 405 GLY B N 1
ATOM 6579 C CA . GLY B 1 405 ? -12.080 -3.966 61.010 1.00 10.77 405 GLY B CA 1
ATOM 6580 C C . GLY B 1 405 ? -11.543 -3.650 62.398 1.00 10.29 405 GLY B C 1
ATOM 6581 O O . GLY B 1 405 ? -10.465 -4.125 62.764 1.00 12.15 405 GLY B O 1
ATOM 6582 N N . THR B 1 406 ? -12.280 -2.873 63.184 1.00 10.54 406 THR B N 1
ATOM 6583 C CA . THR B 1 406 ? -11.840 -2.568 64.550 1.00 13.51 406 THR B CA 1
ATOM 6584 C C . THR B 1 406 ? -11.646 -3.839 65.384 1.00 12.87 406 THR B C 1
ATOM 6585 O O . THR B 1 406 ? -10.643 -3.982 66.092 1.00 13.68 406 THR B O 1
ATOM 6589 N N . GLY B 1 407 ? -12.594 -4.767 65.291 1.00 14.10 407 GLY B N 1
ATOM 6590 C CA . GLY B 1 407 ? -12.487 -6.019 66.022 1.00 13.16 407 GLY B CA 1
ATOM 6591 C C . GLY B 1 407 ? -11.333 -6.865 65.511 1.00 14.30 407 GLY B C 1
ATOM 6592 O O . GLY B 1 407 ? -10.617 -7.496 66.288 1.00 15.39 407 GLY B O 1
ATOM 6593 N N . TYR B 1 408 ? -11.143 -6.876 64.195 1.00 12.05 408 TYR B N 1
ATOM 6594 C CA . TYR B 1 408 ? -10.056 -7.642 63.596 1.00 12.83 408 TYR B CA 1
ATOM 6595 C C . TYR B 1 408 ? -8.690 -7.146 64.089 1.00 13.24 408 TYR B C 1
ATOM 6596 O O . TYR B 1 408 ? -7.844 -7.934 64.534 1.00 12.70 408 TYR B O 1
ATOM 6605 N N . PHE B 1 409 ? -8.474 -5.836 64.030 1.00 11.57 409 PHE B N 1
ATOM 6606 C CA . PHE B 1 409 ? -7.193 -5.283 64.457 1.00 11.26 409 PHE B CA 1
ATOM 6607 C C . PHE B 1 409 ? -6.993 -5.345 65.977 1.00 12.78 409 PHE B C 1
ATOM 6608 O O . PHE B 1 409 ? -5.864 -5.442 66.459 1.00 13.39 409 PHE B O 1
ATOM 6616 N N A ASP B 1 410 ? -8.086 -5.306 66.731 0.50 12.59 410 ASP B N 1
ATOM 6617 N N B ASP B 1 410 ? -8.096 -5.311 66.717 0.50 12.61 410 ASP B N 1
ATOM 6618 C CA A ASP B 1 410 ? -8.008 -5.559 68.167 0.50 13.69 410 ASP B CA 1
ATOM 6619 C CA B ASP B 1 410 ? -8.064 -5.554 68.155 0.50 14.35 410 ASP B CA 1
ATOM 6620 C C A ASP B 1 410 ? -7.457 -6.958 68.416 0.50 15.34 410 ASP B C 1
ATOM 6621 C C B ASP B 1 410 ? -7.495 -6.947 68.426 0.50 15.58 410 ASP B C 1
ATOM 6622 O O A ASP B 1 410 ? -6.628 -7.160 69.304 0.50 14.25 410 ASP B O 1
ATOM 6623 O O B ASP B 1 410 ? -6.683 -7.130 69.333 0.50 14.32 410 ASP B O 1
ATOM 6632 N N . LYS B 1 411 ? -7.918 -7.925 67.626 1.00 12.19 411 LYS B N 1
ATOM 6633 C CA . LYS B 1 411 ? -7.421 -9.291 67.746 1.00 13.64 411 LYS B CA 1
ATOM 6634 C C . LYS B 1 411 ? -5.939 -9.355 67.387 1.00 12.25 411 LYS B C 1
ATOM 6635 O O . LYS B 1 411 ? -5.175 -10.051 68.045 1.00 15.22 411 LYS B O 1
ATOM 6641 N N . VAL B 1 412 ? -5.531 -8.623 66.350 1.00 12.31 412 VAL B N 1
ATOM 6642 C CA . VAL B 1 412 ? -4.121 -8.578 65.968 1.00 12.46 412 VAL B CA 1
ATOM 6643 C C . VAL B 1 412 ? -3.287 -8.020 67.120 1.00 14.70 412 VAL B C 1
ATOM 6644 O O . VAL B 1 412 ? -2.264 -8.595 67.501 1.00 13.24 412 VAL B O 1
ATOM 6648 N N . THR B 1 413 ? -3.734 -6.902 67.682 1.00 12.54 413 THR B N 1
ATOM 6649 C CA . THR B 1 413 ? -3.027 -6.277 68.797 1.00 12.50 413 THR B CA 1
ATOM 6650 C C . THR B 1 413 ? -2.883 -7.230 69.984 1.00 12.69 413 THR B C 1
ATOM 6651 O O . THR B 1 413 ? -1.803 -7.356 70.569 1.00 15.53 413 THR B O 1
ATOM 6655 N N A ASN B 1 414 ? -3.974 -7.905 70.323 0.50 14.83 414 ASN B N 1
ATOM 6656 N N B ASN B 1 414 ? -3.977 -7.895 70.343 0.50 14.93 414 ASN B N 1
ATOM 6657 C CA A ASN B 1 414 ? -3.983 -8.822 71.450 0.50 17.18 414 ASN B CA 1
ATOM 6658 C CA B ASN B 1 414 ? -3.973 -8.846 71.449 0.50 17.40 414 ASN B CA 1
ATOM 6659 C C A ASN B 1 414 ? -3.061 -10.020 71.237 0.50 15.73 414 ASN B C 1
ATOM 6660 C C B ASN B 1 414 ? -2.998 -9.988 71.222 0.50 14.92 414 ASN B C 1
ATOM 6661 O O A ASN B 1 414 ? -2.441 -10.506 72.180 0.50 22.08 414 ASN B O 1
ATOM 6662 O O B ASN B 1 414 ? -2.285 -10.405 72.134 0.50 22.68 414 ASN B O 1
ATOM 6671 N N . ILE B 1 415 ? -2.975 -10.498 69.998 1.00 14.44 415 ILE B N 1
ATOM 6672 C CA . ILE B 1 415 ? -2.105 -11.622 69.665 1.00 17.01 415 ILE B CA 1
ATOM 6673 C C . ILE B 1 415 ? -0.633 -11.222 69.756 1.00 18.79 415 ILE B C 1
ATOM 6674 O O . ILE B 1 415 ? 0.191 -11.952 70.314 1.00 20.08 415 ILE B O 1
ATOM 6679 N N . ILE B 1 416 ? -0.311 -10.048 69.225 1.00 15.76 416 ILE B N 1
ATOM 6680 C CA . ILE B 1 416 ? 1.047 -9.525 69.317 1.00 16.66 416 ILE B CA 1
ATOM 6681 C C . ILE B 1 416 ? 1.474 -9.357 70.779 1.00 20.59 416 ILE B C 1
ATOM 6682 O O . ILE B 1 416 ? 2.579 -9.746 71.169 1.00 18.77 416 ILE B O 1
ATOM 6687 N N . GLN B 1 417 ? 0.588 -8.791 71.592 1.00 19.41 417 GLN B N 1
ATOM 6688 C CA . GLN B 1 417 ? 0.938 -8.433 72.965 1.00 27.78 417 GLN B CA 1
ATOM 6689 C C . GLN B 1 417 ? 0.869 -9.602 73.948 1.00 24.95 417 GLN B C 1
ATOM 6690 O O . GLN B 1 417 ? 1.385 -9.513 75.063 1.00 30.78 417 GLN B O 1
ATOM 6696 N N . GLY B 1 418 ? 0.244 -10.695 73.530 1.00 23.41 418 GLY B N 1
ATOM 6697 C CA . GLY B 1 418 ? 0.102 -11.862 74.379 1.00 33.22 418 GLY B CA 1
ATOM 6698 C C . GLY B 1 418 ? -0.781 -11.588 75.580 1.00 43.21 418 GLY B C 1
ATOM 6699 O O . GLY B 1 418 ? -1.002 -12.469 76.410 1.00 50.44 418 GLY B O 1
#

Sequence (815 aa):
TISRTQQIQQLEQEWTSPRWKNITRPYSAEDVIKLRGSVNPECTFAQNGAKKKLWELLHGGSRKGYINCLGALTGGQALQQAKAGVEAIYSGWQVAADANTASSYPDQSSLYPVDSVPAVVKRINNSFRRADQIQWSNNNIEPGSKGYTDYFLPIVADAEEAGFGGVLNAFELKAIEAGAAGVHFEDQLAAVKKCGHGGKVLVPTQQEEAIQKLVAARLAADVLGVPTLLIARTDADAADLLTSDCDPYDREFITGDRTAEGFFRTRAGIEQAISSRGLAYAPYADLVVWCETTSSTPPDLALAKRRFADAVHAQQFPGKLLAYNCSPSFNWKKNLTDQQIASFQDDELSAGYKYQFITLAGIHSWFNFDLAHAYAQGEGKHYVEKVQQPEFASVDDRGYTFASSHQQQEVGTGYFDKVTNIIQGGTISRTQQIQQLEQEWTSPRWKNITRPYSAEDVIKLRGSVNPECTFAQNGAKKLWELLHGGSRKGYINCLGALTGGQALQQAKAGVEAIYSGWQVAADANTASSYPDQQSSLYPVDSVPAVVKRINNSFRRADQIQWSNNIEPGSKGYTDYFLPPIVADAEEAGFGGVLNAFELKAIEAGAAGVHFEDQLAAVKKCGGKVLVPTQEEAIQQKLVAARLAADVLGVPTLLIARTDADAADLLTSDCDPYDREFITGDRTAEGFFRTRAGIEQAISSRGLAYAPYYADLVVWCETTSTPDLALAKRFADAVHAQQFPGKLLAYNCSPSFNWKKNLTDQQIASFQDELSAGYKYQFITLAGIHSWFNFDLAHAYAQGEGKHYVEKVQQPEFASVVDRGYTFASHQQEVGTGYFDDKVTNNIIQG

Secondary structure (DSSP, 8-state):
---HHHHHHHHHHHTTSGGGTT---SS-HHHHHHTT-S-----HHHHHHHHHHHHIIIIISSSSSEEEE---SHHHHHHHHHHT--SB--HHHHHHH--TT----SSS-S-TTHHHHHHHHHHHHHHHHHHHHHHTT--TTSTT-------BEEE-TT-SSSHHHHHH----TT--SEEEEESB-GGGPBP---B-EEPPHHHHHHHHHHHHHHHHHHT---EEEEEE-TTT--EES----GGGGGGEEEEE-TT-PEEE--SHHHHHHHHHHHGGG-SEEEE--SS--HHHHHHHHHHHHHHSTT-EEEEE--SSS-HHHHS-HHHHHHHHHHHH--EEEEEETTHHHH-----HHHHHHHHS---HHIIIIIHHHHTTGGGT--TTSHHHHTTHHHHHHHHHHHH--/---HHHHHHHHHHHTTSGGGTT---SS-HHHHHHTT-S-----HHHHHHHHHHHHIIIIISSSSSEEEE---SHHHHHHHHHHT---B--HHHHHHH--TT----SSS-S-TTHHHHHHHHHHHHHHHHHHHHHHTT--TTSTT-------BEEE-TT-SSSHHHHHH----TT--SEEEEESB-GGG-B--B-EEPPHHHHHHHHHHHHHHHHHHT---EEEEEE-TTT--EES----GGGGGGEEEEE-TTSPEEE--SHHHHHHHHHHHTTT-SEEEE--SS--HHHHHHHHHHHHHHSTT-EEEEE--SSS-HHHHS-HHHHHHHHHHHH--EEEEEETTHHHH-----HHHHHHHHS---HHIIIIIHHHHHTGGGT--TTSHHHHTTHHHHHHHHHHHH-

Nearest PDB structures (foldseek):
  3lg3-assembly1_A-2  TM=1.002E+00  e=2.855E-79  Yersinia pestis
  3lg3-assembly1_B-2  TM=9.934E-01  e=5.065E-76  Yersinia pestis
  1igw-assembly1_C  TM=9.966E-01  e=1.297E-68  Escherichia coli
  1igw-assembly1_B  TM=9.833E-01  e=2.886E-65  Escherichia coli
  7cmy-assembly1_A-2  TM=9.528E-01  e=3.180E-55  Bacillus cereus ATCC 14579